Protein AF-0000000073451273 (afdb_homodimer)

Sequence (952 aa):
MITIPIDRSKGAEYIYHQIYQRIKEEIFSRNLLPGKKLPSKRELAETLNVSINSVNAAYQQLLAEGYLYSRERKGFFVEQIETFHASRHPGPLQLEKELVEEPESKDGWISFSHMSVDTAHFPFKTWLRCEQKAVSSHVDELGEMTHPQGVYEVRQTIARFIALTRGVKCLPEQIVISAGTQSLIHTLQDLLPASAVYAMEEPGYSRIYRLLKNEGKEVATIQLDHKGMRISEIHRLNPDVLFVTPSHQFPTGIIMPVSRRIQLLNWVSDGANRYIVEDDYDSEFKYGSDTIPALQSLDRSEKVIYIGTFSKSLLPGLRISYMVLPQKLLKRYRKRHHFSIQSSSVLTQLALQELIESGEYQKHIKKMNQIYEKKRTRLIGSLVKHFNGRVKIKGESAGLHFVADFETDRSEEEVLLRAKERRVEVYGMSRFTLKKEQTKHEGTVSLVLGFAKIAADQIDEGTAKLYEAVCGDEKLMITIPIDRSKGAEYIYHQIYQRIKEEIFSRNLLPGKKLPSKRELAETLNVSINSVNAAYQQLLAEGYLYSRERKGFFVEQIETFHASRHPGPLQLEKELVEEPESKDGWISFSHMSVDTAHFPFKTWLRCEQKAVSSHVDELGEMTHPQGVYEVRQTIARFIALTRGVKCLPEQIVISAGTQSLIHTLQDLLPASAVYAMEEPGYSRIYRLLKNEGKEVATIQLDHKGMRISEIHRLNPDVLFVTPSHQFPTGIIMPVSRRIQLLNWVSDGANRYIVEDDYDSEFKYGSDTIPALQSLDRSEKVIYIGTFSKSLLPGLRISYMVLPQKLLKRYRKRHHFSIQSSSVLTQLALQELIESGEYQKHIKKMNQIYEKKRTRLIGSLVKHFNGRVKIKGESAGLHFVADFETDRSEEEVLLRAKERRVEVYGMSRFTLKKEQTKHEGTVSLVLGFAKIAADQIDEGTAKLYEAVCGDEKL

Nearest PDB structures (foldseek):
  4mgr-assembly1_B  TM=9.773E-01  e=4.031E-66  Bacillus subtilis
  4n0b-assembly2_C  TM=9.713E-01  e=8.087E-66  Bacillus subtilis
  4mgr-assembly1_A  TM=9.778E-01  e=3.873E-65  Bacillus subtilis
  5x03-assembly1_A  TM=9.839E-01  e=7.374E-55  Bacillus subtilis subsp. subtilis str. 168
  1wst-assembly1_A-2  TM=8.779E-01  e=8.648E-30  Thermococcus profundus

Organism: Bacillus licheniformis (strain ATCC 14580 / DSM 13 / JCM 2505 / CCUG 7422 / NBRC 12200 / NCIMB 9375 / NCTC 10341 / NRRL NRS-1264 / Gibson 46) (NCBI:txid279010)

Foldseek 3Di:
DQDQDADPDVPDDDRLVSVLVSVVVCVQVCVAPFFDFDDALVVVCVVNVHDSVSSVSSLVVCVVVQQWDADPPPHIGGHDDDHDPDDDDPDDDDDDPVPDDDDDDLPPFFEQDQQFFAPPQAPVVLLVVLLVVLCVPPVPVQPDFAFQQADLLLLQLVQVVLCVQFVADADSLQKRKALADLVVVVLVCVLADQQFEEEEEFLADQVNLVSCVVVPHHYHYAYADLQGGDLVVCVVVVGQEYEAAQQQGPPAQRHHDVVVLVSVLVSQQVDDRHAYEHEPEFQLAFAPDGGHHGSNSVHDRQRYKYKYDCCQLHNSVQRIIMIGHRPSSSVSCCVPCRVPGHHGNNSSSSSVSSCSVVCVSVVSSVVLNVVLVVQLVLLVVLLCVLLVPQKDWGNSRTGFKTKIKGFAQDFLVQLCVQCVVSNYHWAWSCSSRNDPPDDDDGGITMTIGGRRHGDSVCSNVNSNSSSCSGPNDPPD/DQDQDADPDPPDDDRLVSVLVSVVVCVQVCVAPFFDFDDALVVVCVVNVHDSVSSVSSLVVCVVVPQWDADPPPHIGGHDDDHDPDDDDPDDDDDDPVPDDDDDDLPPFFEQDQQFFACPQAPVVLLVVLLVVLCVPPVPVQPDFAFQQADLLLLQLVQVVLCVQFVADADSLQKRKALADLVVVVLVCVLADQQFEEEEEFLADQVNLVSCVVVPHHYHYAYADLQGGDLVVCVVVVGQEYEAAQQQGPPAQRHHDVVVLVSVLVSQQVDDRHAYEYEPEFQLAFAPDGGHHGSNSPHDRQRYKYKYDCCQLHNSVQRIIMIGHRPSSSVSCCVPCRVPGHHGNNSSSSSVSSCSVVCVSVVSSVVLNVVLVVQLVLLVVLLCVLLVPQKDWGNSRTGFKTKIKGFAQDFLVQLCVQCVVSNYHWAWSCSSRNDPPDDDDGGITMTIGGRRHGDSVCSNVNSNSSSCSGPNDPPD

Solvent-accessible surface area (backbone atoms only — not comparable to full-atom values): 50808 Å² total; per-residue (Å²): 131,91,82,68,91,80,64,83,55,94,85,49,67,56,65,27,55,52,51,34,52,50,53,52,50,31,42,74,70,54,73,45,43,61,65,42,73,53,73,53,50,64,57,43,14,60,75,64,70,48,56,48,65,34,41,45,52,19,52,50,44,36,39,71,39,35,52,30,46,73,44,90,98,73,45,43,25,31,36,79,59,75,78,73,73,58,58,74,65,91,62,76,92,75,77,58,76,88,61,63,82,71,88,74,79,66,77,82,50,39,45,23,40,66,79,32,42,46,50,87,76,52,61,58,70,61,50,53,50,22,36,53,50,31,49,73,74,38,44,69,63,42,19,33,77,57,48,43,41,39,58,64,70,38,30,41,50,49,34,54,49,39,32,72,72,26,45,39,80,69,54,39,75,33,39,38,41,25,22,26,65,68,59,47,52,55,55,49,54,72,63,43,64,86,80,47,31,33,30,31,46,39,57,17,63,40,56,60,54,50,51,42,46,73,72,70,42,52,73,46,72,36,53,58,52,88,51,32,70,41,63,69,56,47,66,70,67,57,57,30,32,39,46,44,29,50,78,50,23,50,67,58,26,41,51,39,25,47,39,52,50,47,52,52,52,34,55,36,60,74,37,91,79,29,35,34,38,39,49,50,57,46,62,86,33,50,56,97,50,74,68,69,65,43,73,52,45,70,54,49,68,66,41,48,32,41,32,42,46,41,34,66,82,60,37,51,21,63,17,47,17,37,34,37,44,29,68,72,51,41,56,47,40,57,71,74,40,67,70,45,72,43,30,37,32,46,59,57,45,41,16,49,38,43,31,51,75,70,43,54,44,61,53,50,49,56,54,47,44,54,52,44,50,53,38,46,52,50,44,53,52,41,46,49,63,75,46,63,80,37,58,46,79,38,24,71,53,35,53,53,37,24,26,37,38,32,61,27,86,54,52,61,69,55,30,52,51,41,19,46,76,66,34,36,46,71,40,54,51,69,70,24,43,72,66,81,80,67,78,78,58,82,47,44,32,51,35,42,42,13,46,45,40,40,52,74,86,44,42,58,60,44,43,51,50,44,45,43,28,55,68,48,77,81,77,122,134,92,83,69,91,80,65,84,54,93,86,50,66,57,63,27,54,52,52,34,52,50,52,52,49,31,43,74,70,55,74,45,45,63,66,42,72,51,74,53,49,64,56,45,14,61,74,63,71,48,56,50,65,34,40,45,52,18,52,50,44,36,41,71,39,34,53,30,45,75,44,90,98,72,45,44,26,31,37,79,60,76,77,74,73,58,60,75,66,90,62,78,93,75,75,58,77,89,60,62,80,71,89,74,78,67,76,83,52,41,45,24,40,68,80,33,42,45,51,87,75,53,61,58,70,62,50,54,50,23,36,52,49,32,50,73,74,38,45,69,62,42,20,35,78,57,49,43,42,38,58,62,69,38,30,41,48,50,35,54,48,39,32,72,72,26,45,38,79,69,55,40,75,33,37,38,42,23,21,26,64,68,59,48,51,57,54,50,54,71,64,44,63,87,80,48,31,34,31,33,45,40,56,16,65,40,56,60,53,49,52,42,47,74,70,69,43,51,73,46,72,36,53,58,52,89,50,31,69,40,64,71,55,48,66,71,68,56,58,31,33,38,46,43,29,50,78,51,23,51,67,58,25,42,51,38,25,47,39,52,50,46,50,51,52,34,55,35,61,73,36,90,79,29,34,35,38,38,48,50,57,47,63,88,33,50,56,96,52,74,70,70,63,42,72,51,44,71,55,51,69,65,39,45,33,41,33,42,46,41,35,67,78,62,38,51,22,63,18,46,16,37,34,36,43,30,70,74,50,41,56,47,39,56,68,72,40,68,71,46,72,43,29,36,31,44,60,57,46,42,16,48,37,45,31,52,75,70,43,54,44,60,53,48,47,55,52,48,43,54,52,45,52,53,36,47,51,49,44,52,50,42,45,50,63,74,45,63,82,36,58,47,81,38,25,72,55,36,54,53,40,24,27,38,37,31,62,28,86,53,53,61,68,55,30,52,52,41,19,47,76,67,34,36,44,70,40,55,50,70,71,24,43,72,66,81,79,67,78,77,58,85,49,42,33,50,32,43,43,14,46,44,41,39,52,72,86,45,41,58,59,44,42,53,50,43,44,42,28,59,67,46,78,80,79,121

Secondary structure (DSSP, 8-state):
----PPP-STTPPPHHHHHHHHHHHHHHTTSS-TTPBPPPHHHHHHHHT--HHHHHHHHHHHHHHTSEEEETTTEEEE---PPPSSPP-SSS----GGG-------TT-EE--SS---GGG--HHHHHHHHHHHHHH-HHHHTSPPPTT--HHHHHHHHHHHHHHH-----GGGEEEES-HHHHHHHHHHHS-TTPEEEEEES--HHHHHHHHHTT-EEEEEEEETTEE-HHHHHHH--SEEEE--SS-TTT-PPPPHHHHHHHHHHHHHSTT-EEEEE-SSTT-BSSSPPPPPGGGG-SSS-EEEEEESTTTS-GGG--EEEEPPHHHHHHHHHHSTTPPP-S-HHHHHHHHHHHHTTHHHHHHHHHHHHHHHHHHHHHHHHHHHHTTSEEEESTTBTTEEEEEEE-SS-HHHHHHHHHHTTEE-EEGGGG--SS-----TTEEEEEEE-SSS-GGGHHHHHHHHHHHHT-----/----PPP-STTPPPHHHHHHHHHHHHHHTTSS-TTPBPPPHHHHHHHHT--HHHHHHHHHHHHHHTSEEEETTTEEEE---PPPSSPP-SSS----GGG-------TT-EE--SS----TT--HHHHHHHHHHHHHH-HHHHTSPPPTT--HHHHHHHHHHHHHHH-----GGGEEEES-HHHHHHHHHHHS-TTPEEEEEES--HHHHHHHHHTT-EEEEEEEETTEE-HHHHHHH--SEEEE--SS-TTT-PPPPHHHHHHHHHHHHHSTT-EEEEE-SSTT-BSSSPPPPPGGGG-SSS-EEEEEESTTTS-GGG--EEEE--HHHHHHHHHHSTT----S-HHHHHHHHHHHHTTHHHHHHHHHHHHHHHHHHHHHHHHHHHHTTSEEEESTTBTTEEEEEEE-SS-HHHHHHHHHHTTEE-EEGGGG--SS-----TTEEEEEEE-SSS-GGGHHHHHHHHHHHHT-----

Structure (mmCIF, N/CA/C/O backbone):
data_AF-0000000073451273-model_v1
#
loop_
_entity.id
_entity.type
_entity.pdbx_description
1 polymer 'Transcriptional regulator GabR'
#
loop_
_atom_site.group_PDB
_atom_site.id
_atom_site.type_symbol
_atom_site.label_atom_id
_atom_site.label_alt_id
_atom_site.label_comp_id
_atom_site.label_asym_id
_atom_site.label_entity_id
_atom_site.label_seq_id
_atom_site.pdbx_PDB_ins_code
_atom_site.Cartn_x
_atom_site.Cartn_y
_atom_site.Cartn_z
_atom_site.occupancy
_atom_site.B_iso_or_equiv
_atom_site.auth_seq_id
_atom_site.auth_comp_id
_atom_site.auth_asym_id
_atom_site.auth_atom_id
_atom_site.pdbx_PDB_model_num
ATOM 1 N N . MET A 1 1 ? 27.219 -45.094 -18.938 1 60.59 1 MET A N 1
ATOM 2 C CA . MET A 1 1 ? 26.719 -45.25 -17.578 1 60.59 1 MET A CA 1
ATOM 3 C C . MET A 1 1 ? 26.859 -43.969 -16.766 1 60.59 1 MET A C 1
ATOM 5 O O . MET A 1 1 ? 27.859 -43.25 -16.891 1 60.59 1 MET A O 1
ATOM 9 N N . ILE A 1 2 ? 25.703 -43.5 -16.188 1 74.06 2 ILE A N 1
ATOM 10 C CA . ILE A 1 2 ? 25.75 -42.25 -15.453 1 74.06 2 ILE A CA 1
ATOM 11 C C . ILE A 1 2 ? 26.406 -42.469 -14.086 1 74.06 2 ILE A C 1
ATOM 13 O O . ILE A 1 2 ? 25.969 -43.344 -13.32 1 74.06 2 ILE A O 1
ATOM 17 N N . THR A 1 3 ? 27.609 -41.969 -13.914 1 79.81 3 THR A N 1
ATOM 18 C CA . THR A 1 3 ? 28.281 -42.031 -12.617 1 79.81 3 THR A CA 1
ATOM 19 C C . THR A 1 3 ? 27.906 -40.812 -11.758 1 79.81 3 THR A C 1
ATOM 21 O O . THR A 1 3 ? 28.109 -39.688 -12.156 1 79.81 3 THR A O 1
ATOM 24 N N . ILE A 1 4 ? 27.281 -41.094 -10.68 1 87.56 4 ILE A N 1
ATOM 25 C CA . ILE A 1 4 ? 26.859 -40.062 -9.742 1 87.56 4 ILE A CA 1
ATOM 26 C C . ILE A 1 4 ? 27.5 -40.312 -8.375 1 87.56 4 ILE A C 1
ATOM 28 O O . ILE A 1 4 ? 27.078 -41.219 -7.641 1 87.56 4 ILE A O 1
ATOM 32 N N . PRO A 1 5 ? 28.531 -39.562 -8.062 1 86.94 5 PRO A N 1
ATOM 33 C CA . PRO A 1 5 ? 29.078 -39.688 -6.707 1 86.94 5 PRO A CA 1
ATOM 34 C C . PRO A 1 5 ? 28.078 -39.281 -5.629 1 86.94 5 PRO A C 1
ATOM 36 O O . PRO A 1 5 ? 27.531 -38.188 -5.668 1 86.94 5 PRO A O 1
ATOM 39 N N . ILE A 1 6 ? 27.781 -40.188 -4.703 1 90.81 6 ILE A N 1
ATOM 40 C CA . ILE A 1 6 ? 26.812 -39.969 -3.643 1 90.81 6 ILE A CA 1
ATOM 41 C C . ILE A 1 6 ? 27.547 -39.594 -2.35 1 90.81 6 ILE A C 1
ATOM 43 O O . ILE A 1 6 ? 28.422 -40.344 -1.902 1 90.81 6 ILE A O 1
ATOM 47 N N . ASP A 1 7 ? 27.297 -38.531 -1.856 1 88.62 7 ASP A N 1
ATOM 48 C CA . ASP A 1 7 ? 27.844 -38.094 -0.572 1 88.62 7 ASP A CA 1
ATOM 49 C C . ASP A 1 7 ? 26.891 -38.438 0.571 1 88.62 7 ASP A C 1
ATOM 51 O O . ASP A 1 7 ? 25.75 -37.969 0.616 1 88.62 7 ASP A O 1
ATOM 55 N N . ARG A 1 8 ? 27.281 -39.25 1.49 1 88.94 8 ARG A N 1
ATOM 56 C CA . ARG A 1 8 ? 26.453 -39.688 2.602 1 88.94 8 ARG A CA 1
ATOM 57 C C . ARG A 1 8 ? 26.906 -39.062 3.912 1 88.94 8 ARG A C 1
ATOM 59 O O . ARG A 1 8 ? 26.5 -39.5 4.992 1 88.94 8 ARG A O 1
ATOM 66 N N . SER A 1 9 ? 27.734 -38.031 3.82 1 86.69 9 SER A N 1
ATOM 67 C CA . SER A 1 9 ? 28.25 -37.375 5.02 1 86.69 9 SER A CA 1
ATOM 68 C C . SER A 1 9 ? 27.172 -36.531 5.707 1 86.69 9 SER A C 1
ATOM 70 O O . SER A 1 9 ? 26.109 -36.281 5.129 1 86.69 9 SER A O 1
ATOM 72 N N . LYS A 1 10 ? 27.562 -36.219 7.039 1 77.75 10 LYS A N 1
ATOM 73 C CA . LYS A 1 10 ? 26.672 -35.406 7.844 1 77.75 10 LYS A CA 1
ATOM 74 C C . LYS A 1 10 ? 26.516 -34 7.246 1 77.75 10 LYS A C 1
ATOM 76 O O . LYS A 1 10 ? 27.5 -33.344 6.957 1 77.75 10 LYS A O 1
ATOM 81 N N . GLY A 1 11 ? 25.328 -33.719 6.859 1 79.81 11 GLY A N 1
ATOM 82 C CA . GLY A 1 11 ? 25.062 -32.406 6.32 1 79.81 11 GLY A CA 1
ATOM 83 C C . GLY A 1 11 ? 24.828 -32.406 4.82 1 79.81 11 GLY A C 1
ATOM 84 O O . GLY A 1 11 ? 24.484 -31.375 4.238 1 79.81 11 GLY A O 1
ATOM 85 N N . ALA A 1 12 ? 25.094 -33.531 4.281 1 83.75 12 ALA A N 1
ATOM 86 C CA . ALA A 1 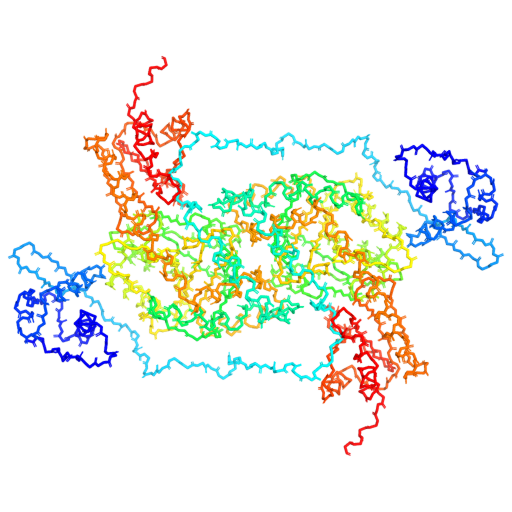12 ? 24.906 -33.625 2.836 1 83.75 12 ALA A CA 1
ATOM 87 C C . ALA A 1 12 ? 23.438 -33.531 2.459 1 83.75 12 ALA A C 1
ATOM 89 O O . ALA A 1 12 ? 22.562 -33.75 3.299 1 83.75 12 ALA A O 1
ATOM 90 N N . GLU A 1 13 ? 23.203 -33.188 1.241 1 87.5 13 GLU A N 1
ATOM 91 C CA . GLU A 1 13 ? 21.844 -33.125 0.705 1 87.5 13 GLU A CA 1
ATOM 92 C C . GLU A 1 13 ? 21.203 -34.5 0.634 1 87.5 13 GLU A C 1
ATOM 94 O O . GLU A 1 13 ? 21.922 -35.5 0.613 1 87.5 13 GLU A O 1
ATOM 99 N N . TYR A 1 14 ? 19.953 -34.531 0.599 1 90.19 14 TYR A N 1
ATOM 100 C CA . TYR A 1 14 ? 19.25 -35.781 0.423 1 90.19 14 TYR A CA 1
ATOM 101 C C . TYR A 1 14 ? 19.703 -36.5 -0.842 1 90.19 14 TYR A C 1
ATOM 103 O O . TYR A 1 14 ? 20 -35.875 -1.853 1 90.19 14 TYR A O 1
ATOM 111 N N . ILE A 1 15 ? 19.719 -37.719 -0.791 1 92.56 15 ILE A N 1
ATOM 112 C CA . ILE A 1 15 ? 20.25 -38.562 -1.868 1 92.56 15 ILE A CA 1
ATOM 113 C C . ILE A 1 15 ? 19.453 -38.312 -3.146 1 92.56 15 ILE A C 1
ATOM 115 O O . ILE A 1 15 ? 20.031 -38.188 -4.23 1 92.56 15 ILE A O 1
ATOM 119 N N . TYR A 1 16 ? 18.141 -38.312 -3.043 1 92.5 16 TYR A N 1
ATOM 120 C CA . TYR A 1 16 ? 17.344 -38.094 -4.242 1 92.5 16 TYR A CA 1
ATOM 121 C C . TYR A 1 16 ? 17.703 -36.781 -4.906 1 92.5 16 TYR A C 1
ATOM 123 O O . TYR A 1 16 ? 17.719 -36.688 -6.137 1 92.5 16 TYR A O 1
ATOM 131 N N . HIS A 1 17 ? 18.016 -35.781 -4.113 1 92.94 17 HIS A N 1
ATOM 132 C CA . HIS A 1 17 ? 18.359 -34.469 -4.641 1 92.94 17 HIS A CA 1
ATOM 133 C C . HIS A 1 17 ? 19.719 -34.5 -5.34 1 92.94 17 HIS A C 1
ATOM 135 O O . HIS A 1 17 ? 19.922 -33.812 -6.34 1 92.94 17 HIS A O 1
ATOM 141 N N . GLN A 1 18 ? 20.625 -35.219 -4.766 1 93.19 18 GLN A N 1
ATOM 142 C CA . GLN A 1 18 ? 21.938 -35.375 -5.402 1 93.19 18 GLN A CA 1
ATOM 143 C C . GLN A 1 18 ? 21.797 -36.031 -6.777 1 93.19 18 GLN A C 1
ATOM 145 O O . GLN A 1 18 ? 22.406 -35.594 -7.746 1 93.19 18 GLN A O 1
ATOM 150 N N . ILE A 1 19 ? 21 -37.031 -6.824 1 94.31 19 ILE A N 1
ATOM 151 C CA . ILE A 1 19 ? 20.766 -37.719 -8.086 1 94.31 19 ILE A CA 1
ATOM 152 C C . ILE A 1 19 ? 20.094 -36.781 -9.078 1 94.31 19 ILE A C 1
ATOM 154 O O . ILE A 1 19 ? 20.547 -36.656 -10.227 1 94.31 19 ILE A O 1
ATOM 158 N N . TYR A 1 20 ? 19.062 -36.156 -8.617 1 93.94 20 TYR A N 1
ATOM 159 C CA . TYR A 1 20 ? 18.328 -35.188 -9.406 1 93.94 20 TYR A CA 1
ATOM 160 C C . TYR A 1 20 ? 19.266 -34.125 -9.977 1 93.94 20 TYR A C 1
ATOM 162 O O . TYR A 1 20 ? 19.281 -33.875 -11.188 1 93.94 20 TYR A O 1
ATOM 170 N N . GLN A 1 21 ? 20.078 -33.531 -9.18 1 92.56 21 GLN A N 1
ATOM 171 C CA . GLN A 1 21 ? 20.969 -32.438 -9.578 1 92.56 21 GLN A CA 1
ATOM 172 C C . GLN A 1 21 ? 22.016 -32.906 -10.586 1 92.56 21 GLN A C 1
ATOM 174 O O . GLN A 1 21 ? 22.344 -32.219 -11.547 1 92.56 21 GLN A O 1
ATOM 179 N N . ARG A 1 22 ? 22.531 -34.031 -10.312 1 92.69 22 ARG A N 1
ATOM 180 C CA . ARG A 1 22 ? 23.562 -34.562 -11.188 1 92.69 22 ARG A CA 1
ATOM 181 C C . ARG A 1 22 ? 23.016 -34.875 -12.57 1 92.69 22 ARG A C 1
ATOM 183 O O . ARG A 1 22 ? 23.641 -34.562 -13.586 1 92.69 22 ARG A O 1
ATOM 190 N N . ILE A 1 23 ? 21.891 -35.469 -12.641 1 93.75 23 ILE A N 1
ATOM 191 C CA . ILE A 1 23 ? 21.281 -35.781 -13.93 1 93.75 23 ILE A CA 1
ATOM 192 C C . ILE A 1 23 ? 20.953 -34.469 -14.672 1 93.75 23 ILE A C 1
ATOM 194 O O . ILE A 1 23 ? 21.219 -34.375 -15.875 1 93.75 23 ILE A O 1
ATOM 198 N N . LYS A 1 24 ? 20.422 -33.562 -13.992 1 92.88 24 LYS A N 1
ATOM 199 C CA . LYS A 1 24 ? 20.141 -32.25 -14.562 1 92.88 24 LYS A CA 1
ATOM 200 C C . LYS A 1 24 ? 21.406 -31.625 -15.164 1 92.88 24 LYS A C 1
ATOM 202 O O . LYS A 1 24 ? 21.375 -31.109 -16.281 1 92.88 24 LYS A O 1
ATOM 207 N N . GLU A 1 25 ? 22.484 -31.688 -14.453 1 90.62 25 GLU A N 1
ATOM 208 C CA . GLU A 1 25 ? 23.766 -31.141 -14.914 1 90.62 25 GLU A CA 1
ATOM 209 C C . GLU A 1 25 ? 24.25 -31.859 -16.156 1 90.62 25 GLU A C 1
ATOM 211 O O . GLU A 1 25 ? 24.781 -31.234 -17.078 1 90.62 25 GLU A O 1
ATOM 216 N N . GLU A 1 26 ? 24.062 -33.125 -16.156 1 91.5 26 GLU A N 1
ATOM 217 C CA . GLU A 1 26 ? 24.484 -33.938 -17.297 1 91.5 26 GLU A CA 1
ATOM 218 C C . GLU A 1 26 ? 23.656 -33.594 -18.531 1 91.5 26 GLU A C 1
ATOM 220 O O . GLU A 1 26 ? 24.172 -33.625 -19.656 1 91.5 26 GLU A O 1
ATOM 225 N N . ILE A 1 27 ? 22.453 -33.312 -18.328 1 91.69 27 ILE A N 1
ATOM 226 C CA . ILE A 1 27 ? 21.578 -32.906 -19.438 1 91.69 27 ILE A CA 1
ATOM 227 C C . ILE A 1 27 ? 22 -31.547 -19.969 1 91.69 27 ILE A C 1
ATOM 229 O O . ILE A 1 27 ? 22.141 -31.359 -21.172 1 91.69 27 ILE A O 1
ATOM 233 N N . PHE A 1 28 ? 22.328 -30.594 -19.094 1 89.06 28 PHE A N 1
ATOM 234 C CA . PHE A 1 28 ? 22.703 -29.25 -19.484 1 89.06 28 PHE A CA 1
ATOM 235 C C . PHE A 1 28 ? 24.062 -29.234 -20.156 1 89.06 28 PHE A C 1
ATOM 237 O O . PHE A 1 28 ? 24.297 -28.438 -21.078 1 89.06 28 PHE A O 1
ATOM 244 N N . SER A 1 29 ? 24.953 -30.156 -19.672 1 86.88 29 SER A N 1
ATOM 245 C CA . SER A 1 29 ? 26.297 -30.219 -20.234 1 86.88 29 SER A CA 1
ATOM 246 C C . SER A 1 29 ? 26.312 -31.031 -21.516 1 86.88 29 SER A C 1
ATOM 248 O O . SER A 1 29 ? 27.375 -31.203 -22.125 1 86.88 29 SER A O 1
ATOM 250 N N . ARG A 1 30 ? 25.172 -31.688 -21.859 1 88.56 30 ARG A N 1
ATOM 251 C CA . ARG A 1 30 ? 24.984 -32.438 -23.094 1 88.56 30 ARG A CA 1
ATOM 252 C C . ARG A 1 30 ? 25.734 -33.781 -23.031 1 88.56 30 ARG A C 1
ATOM 254 O O . ARG A 1 30 ? 26.094 -34.344 -24.062 1 88.56 30 ARG A O 1
ATOM 261 N N . ASN A 1 31 ? 26.062 -34.094 -21.828 1 89.5 31 ASN A N 1
ATOM 262 C CA . ASN A 1 31 ? 26.547 -35.438 -21.656 1 89.5 31 ASN A CA 1
ATOM 263 C C . ASN A 1 31 ? 25.438 -36.469 -21.812 1 89.5 31 ASN A C 1
ATOM 265 O O . ASN A 1 31 ? 25.672 -37.625 -22.219 1 89.5 31 ASN A O 1
ATOM 269 N N . LEU A 1 32 ? 24.328 -36.094 -21.406 1 92.44 32 LEU A N 1
ATOM 270 C CA . LEU A 1 32 ? 23.109 -36.812 -21.703 1 92.44 32 LEU A CA 1
ATOM 271 C C . LEU A 1 32 ? 22.312 -36.125 -22.812 1 92.44 32 LEU A C 1
ATOM 273 O O . LEU A 1 32 ? 21.703 -35.094 -22.594 1 92.44 32 LEU A O 1
ATOM 277 N N . LEU A 1 33 ? 22.234 -36.719 -23.953 1 92.31 33 LEU A N 1
ATOM 278 C CA . LEU A 1 33 ? 21.656 -36.094 -25.141 1 92.31 33 LEU A CA 1
ATOM 279 C C . LEU A 1 33 ? 20.156 -36.344 -25.219 1 92.31 33 LEU A C 1
ATOM 281 O O . LEU A 1 33 ? 19.656 -37.312 -24.641 1 92.31 33 LEU A O 1
ATOM 285 N N . PRO A 1 34 ? 19.484 -35.469 -25.969 1 93.62 34 PRO A N 1
ATOM 286 C CA . PRO A 1 34 ? 18.047 -35.688 -26.156 1 93.62 34 PRO A CA 1
ATOM 287 C C . PRO A 1 34 ? 17.719 -37.062 -26.75 1 93.62 34 PRO A C 1
ATOM 289 O O . PRO A 1 34 ? 18.406 -37.5 -27.672 1 93.62 34 PRO A O 1
ATOM 292 N N . GLY A 1 35 ? 16.719 -37.656 -26.141 1 93.44 35 GLY A N 1
ATOM 293 C CA . GLY A 1 35 ? 16.266 -38.938 -26.656 1 93.44 35 GLY A CA 1
ATOM 294 C C . GLY A 1 35 ? 17 -40.125 -26.016 1 93.44 35 GLY A C 1
ATOM 295 O O . GLY A 1 35 ? 16.562 -41.25 -26.141 1 93.44 35 GLY A O 1
ATOM 296 N N . LYS A 1 36 ? 18.062 -39.875 -25.312 1 93.81 36 LYS A N 1
ATOM 297 C CA . LYS A 1 36 ? 18.812 -40.938 -24.656 1 93.81 36 LYS A CA 1
ATOM 298 C C . LYS A 1 36 ? 18 -41.594 -23.547 1 93.81 36 LYS A C 1
ATOM 300 O O . LYS A 1 36 ? 17.344 -40.906 -22.766 1 93.81 36 LYS A O 1
ATOM 305 N N . LYS A 1 37 ? 18.016 -42.875 -23.5 1 94.75 37 LYS A N 1
ATOM 306 C CA . LYS A 1 37 ? 17.328 -43.656 -22.453 1 94.75 37 LYS A CA 1
ATOM 307 C C . LYS A 1 37 ? 18.141 -43.688 -21.172 1 94.75 37 LYS A C 1
ATOM 309 O O . LYS A 1 37 ? 19.344 -43.969 -21.203 1 94.75 37 LYS A O 1
ATOM 314 N N . LEU A 1 38 ? 17.516 -43.438 -20.078 1 95.19 38 LEU A N 1
ATOM 315 C CA . LEU A 1 38 ? 18.172 -43.562 -18.781 1 95.19 38 LEU A CA 1
ATOM 316 C C . LEU A 1 38 ? 18 -44.969 -18.219 1 95.19 38 LEU A C 1
ATOM 318 O O . LEU A 1 38 ? 17.078 -45.688 -18.625 1 95.19 38 LEU A O 1
ATOM 322 N N . PRO A 1 39 ? 18.859 -45.312 -17.281 1 94.12 39 PRO A N 1
ATOM 323 C CA . PRO A 1 39 ? 18.641 -46.625 -16.625 1 94.12 39 PRO A CA 1
ATOM 324 C C . PRO A 1 39 ? 17.297 -46.688 -15.914 1 94.12 39 PRO A C 1
ATOM 326 O O . PRO A 1 39 ? 16.734 -45.688 -15.523 1 94.12 39 PRO A O 1
ATOM 329 N N . SER A 1 40 ? 16.828 -47.906 -15.812 1 93.81 40 SER A N 1
ATOM 330 C CA . SER A 1 40 ? 15.625 -48.125 -15.008 1 93.81 40 SER A CA 1
ATOM 331 C C . SER A 1 40 ? 15.867 -47.719 -13.555 1 93.81 40 SER A C 1
ATOM 333 O O . SER A 1 40 ? 17.016 -47.625 -13.117 1 93.81 40 SER A O 1
ATOM 335 N N . LYS A 1 41 ? 14.828 -47.469 -12.859 1 94.75 41 LYS A N 1
ATOM 336 C CA . LYS A 1 41 ? 14.93 -47.094 -11.453 1 94.75 41 LYS A CA 1
ATOM 337 C C . LYS A 1 41 ? 15.703 -48.125 -10.648 1 94.75 41 LYS A C 1
ATOM 339 O O . LYS A 1 41 ? 16.562 -47.781 -9.844 1 94.75 41 LYS A O 1
ATOM 344 N N . ARG A 1 42 ? 15.391 -49.406 -10.93 1 93.38 42 ARG A N 1
ATOM 345 C CA . ARG A 1 42 ? 16.047 -50.469 -10.211 1 93.38 42 ARG A CA 1
ATOM 346 C C . ARG A 1 42 ? 17.531 -50.562 -10.57 1 93.38 42 ARG A C 1
ATOM 348 O O . ARG A 1 42 ? 18.375 -50.719 -9.688 1 93.38 42 ARG A O 1
ATOM 355 N N . GLU A 1 43 ? 17.828 -50.469 -11.82 1 93.81 43 GLU A N 1
ATOM 356 C CA . GLU A 1 43 ? 19.219 -50.531 -12.289 1 93.81 43 GLU A CA 1
ATOM 357 C C . GLU A 1 43 ? 20.047 -49.406 -11.695 1 93.81 43 GLU A C 1
ATOM 359 O O . GLU A 1 43 ? 21.188 -49.625 -11.273 1 93.81 43 GLU A O 1
ATOM 364 N N . LEU A 1 44 ? 19.5 -48.219 -11.664 1 94.62 44 LEU A N 1
ATOM 365 C CA . LEU A 1 44 ? 20.25 -47.094 -11.148 1 94.62 44 LEU A CA 1
ATOM 366 C C . LEU A 1 44 ? 20.438 -47.188 -9.641 1 94.62 44 LEU A C 1
ATOM 368 O O . LEU A 1 44 ? 21.5 -46.844 -9.109 1 94.62 44 LEU A O 1
ATOM 372 N N . ALA A 1 45 ? 19.406 -47.594 -8.945 1 95.19 45 ALA A N 1
ATOM 373 C CA . ALA A 1 45 ? 19.5 -47.781 -7.504 1 95.19 45 ALA A CA 1
ATOM 374 C C . ALA A 1 45 ? 20.609 -48.781 -7.156 1 95.19 45 ALA A C 1
ATOM 376 O O . ALA A 1 45 ? 21.359 -48.562 -6.203 1 95.19 45 ALA A O 1
ATOM 377 N N . GLU A 1 46 ? 20.672 -49.812 -7.957 1 93.12 46 GLU A N 1
ATOM 378 C CA . GLU A 1 46 ? 21.688 -50.844 -7.738 1 93.12 46 GLU A CA 1
ATOM 379 C C . GLU A 1 46 ? 23.078 -50.281 -8.031 1 93.12 46 GLU A C 1
ATOM 381 O O . GLU A 1 46 ? 24.016 -50.5 -7.262 1 93.12 46 GLU A O 1
ATOM 386 N N . THR A 1 47 ? 23.188 -49.625 -9.078 1 92.31 47 THR A N 1
ATOM 387 C CA . THR A 1 47 ? 24.469 -49.094 -9.508 1 92.31 47 THR A CA 1
ATOM 388 C C . THR A 1 47 ? 25.016 -48.094 -8.492 1 92.31 47 THR A C 1
ATOM 390 O O . THR A 1 47 ? 26.219 -48.062 -8.227 1 92.31 47 THR A O 1
ATOM 393 N N . LEU A 1 48 ? 24.125 -47.281 -7.945 1 93.12 48 LEU A N 1
ATOM 394 C CA . LEU A 1 48 ? 24.531 -46.219 -7.039 1 93.12 48 LEU A CA 1
ATOM 395 C C . LEU A 1 48 ? 24.5 -46.688 -5.59 1 93.12 48 LEU A C 1
ATOM 397 O O . LEU A 1 48 ? 24.953 -45.969 -4.688 1 93.12 48 LEU A O 1
ATOM 401 N N . ASN A 1 49 ? 23.969 -47.812 -5.371 1 92.5 49 ASN A N 1
ATOM 402 C CA . ASN A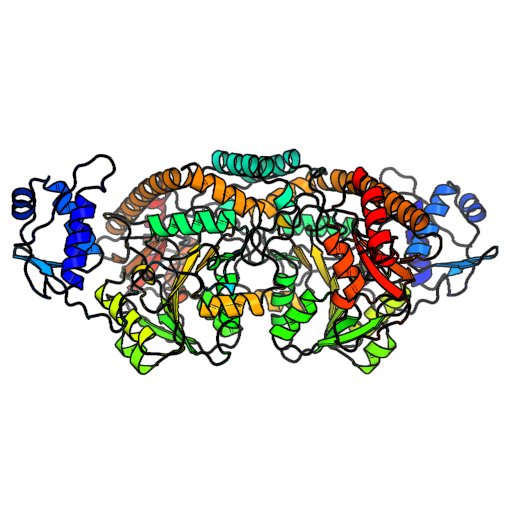 1 49 ? 23.797 -48.375 -4.031 1 92.5 49 ASN A CA 1
ATOM 403 C C . ASN A 1 49 ? 22.953 -47.469 -3.15 1 92.5 49 ASN A C 1
ATOM 405 O O . ASN A 1 49 ? 23.391 -47.062 -2.068 1 92.5 49 ASN A O 1
ATOM 409 N N . VAL A 1 50 ? 21.812 -47.125 -3.689 1 95.06 50 VAL A N 1
ATOM 410 C CA . VAL A 1 50 ? 20.859 -46.312 -2.963 1 95.06 50 VAL A CA 1
ATOM 411 C C . VAL A 1 50 ? 19.469 -46.938 -3.029 1 95.06 50 VAL A C 1
ATOM 413 O O . VAL A 1 50 ? 19.281 -47.938 -3.703 1 95.06 50 VAL A O 1
ATOM 416 N N . SER A 1 51 ? 18.609 -46.438 -2.242 1 94.88 51 SER A N 1
ATOM 417 C CA . SER A 1 51 ? 17.234 -46.938 -2.232 1 94.88 51 SER A CA 1
ATOM 418 C C . SER A 1 51 ? 16.531 -46.656 -3.553 1 94.88 51 SER A C 1
ATOM 420 O O . SER A 1 51 ? 16.75 -45.594 -4.16 1 94.88 51 SER A O 1
ATOM 422 N N . ILE A 1 52 ? 15.648 -47.531 -3.961 1 95.12 52 ILE A N 1
ATOM 423 C CA . ILE A 1 52 ? 14.852 -47.344 -5.168 1 95.12 52 ILE A CA 1
ATOM 424 C C . ILE A 1 52 ? 13.938 -46.125 -5.008 1 95.12 52 ILE A C 1
ATOM 426 O O . ILE A 1 52 ? 13.641 -45.438 -5.98 1 95.12 52 ILE A O 1
ATOM 430 N N . ASN A 1 53 ? 13.602 -45.875 -3.791 1 94.94 53 ASN A N 1
ATOM 431 C CA . ASN A 1 53 ? 12.742 -44.719 -3.512 1 94.94 53 ASN A CA 1
ATOM 432 C C . ASN A 1 53 ? 13.445 -43.406 -3.811 1 94.94 53 ASN A C 1
ATOM 434 O O . ASN A 1 53 ? 12.812 -42.438 -4.281 1 94.94 53 ASN A O 1
ATOM 438 N N . SER A 1 54 ? 14.688 -43.375 -3.537 1 94.94 54 SER A N 1
ATOM 439 C CA . SER A 1 54 ? 15.453 -42.156 -3.824 1 94.94 54 SER A CA 1
ATOM 440 C C . SER A 1 54 ? 15.562 -41.906 -5.328 1 94.94 54 SER A C 1
ATOM 442 O O . SER A 1 54 ? 15.438 -40.781 -5.785 1 94.94 54 SER A O 1
ATOM 444 N N . VAL A 1 55 ? 15.773 -42.938 -6.012 1 94.81 55 VAL A N 1
ATOM 445 C CA . VAL A 1 55 ? 15.859 -42.844 -7.465 1 94.81 55 VAL A CA 1
ATOM 446 C C . VAL A 1 55 ? 14.492 -42.438 -8.031 1 94.81 55 VAL A C 1
ATOM 448 O O . VAL A 1 55 ? 14.398 -41.594 -8.922 1 94.81 55 VAL A O 1
ATOM 451 N N . ASN A 1 56 ? 13.5 -43.094 -7.5 1 94.69 56 ASN A N 1
ATOM 452 C CA . ASN A 1 56 ? 12.141 -42.781 -7.941 1 94.69 56 ASN A CA 1
ATOM 453 C C . ASN A 1 56 ? 11.805 -41.312 -7.723 1 94.69 56 ASN A C 1
ATOM 455 O O . ASN A 1 56 ? 11.234 -40.656 -8.602 1 94.69 56 ASN A O 1
ATOM 459 N N . ALA A 1 57 ? 12.117 -40.812 -6.625 1 93.75 57 ALA A N 1
ATOM 460 C CA . ALA A 1 57 ? 11.852 -39.406 -6.297 1 93.75 57 ALA A CA 1
ATOM 461 C C . ALA A 1 57 ? 12.594 -38.5 -7.25 1 93.75 57 ALA A C 1
ATOM 463 O O . ALA A 1 57 ? 12.039 -37.5 -7.707 1 93.75 57 ALA A O 1
ATOM 464 N N . ALA A 1 58 ? 13.789 -38.75 -7.527 1 94.25 58 ALA A N 1
ATOM 465 C CA . ALA A 1 58 ? 14.586 -37.938 -8.445 1 94.25 58 ALA A CA 1
ATOM 466 C C . ALA A 1 58 ? 13.984 -37.969 -9.852 1 94.25 58 ALA A C 1
ATOM 468 O O . ALA A 1 58 ? 13.852 -36.906 -10.492 1 94.25 58 ALA A O 1
ATOM 469 N N . TYR A 1 59 ? 13.617 -39.188 -10.312 1 94.44 59 TYR A N 1
ATOM 470 C CA . TYR A 1 59 ? 13.039 -39.312 -11.648 1 94.44 59 TYR A CA 1
ATOM 471 C C . TYR A 1 59 ? 11.703 -38.594 -11.742 1 94.44 59 TYR A C 1
ATOM 473 O O . TYR A 1 59 ? 11.414 -37.938 -12.75 1 94.44 59 TYR A O 1
ATOM 481 N N . GLN A 1 60 ? 10.953 -38.656 -10.672 1 92.75 60 GLN A N 1
ATOM 482 C CA . GLN A 1 60 ? 9.672 -37.969 -10.656 1 92.75 60 GLN A CA 1
ATOM 483 C C . GLN A 1 60 ? 9.852 -36.469 -10.742 1 92.75 60 GLN A C 1
ATOM 485 O O . GLN A 1 60 ? 9.094 -35.781 -11.438 1 92.75 60 GLN A O 1
ATOM 490 N N . GLN A 1 61 ? 10.82 -36 -10.062 1 92.81 61 GLN A N 1
ATOM 491 C CA . GLN A 1 61 ? 11.109 -34.562 -10.102 1 92.81 61 GLN A CA 1
ATOM 492 C C . GLN A 1 61 ? 11.555 -34.125 -11.5 1 92.81 61 GLN A C 1
ATOM 494 O O . GLN A 1 61 ? 11.117 -33.094 -12.008 1 92.81 61 GLN A O 1
ATOM 499 N N . LEU A 1 62 ? 12.422 -34.906 -12.094 1 95.06 62 LEU A N 1
ATOM 500 C CA . LEU A 1 62 ? 12.922 -34.594 -13.438 1 95.06 62 LEU A CA 1
ATOM 501 C C . LEU A 1 62 ? 11.789 -34.656 -14.453 1 95.06 62 LEU A C 1
ATOM 503 O O . LEU A 1 62 ? 11.773 -33.875 -15.406 1 95.06 62 LEU A O 1
ATOM 507 N N . LEU A 1 63 ? 10.852 -35.562 -14.234 1 93.25 63 LEU A N 1
ATOM 508 C CA . LEU A 1 63 ? 9.664 -35.656 -15.086 1 93.25 63 LEU A CA 1
ATOM 509 C C . LEU A 1 63 ? 8.773 -34.438 -14.898 1 93.25 63 LEU A C 1
ATOM 511 O O . LEU A 1 63 ? 8.312 -33.844 -15.883 1 93.25 63 LEU A O 1
ATOM 515 N N . ALA A 1 64 ? 8.625 -34.062 -13.68 1 90.19 64 ALA A N 1
ATOM 516 C CA . ALA A 1 64 ? 7.75 -32.938 -13.344 1 90.19 64 ALA A CA 1
ATOM 517 C C . ALA A 1 64 ? 8.281 -31.625 -13.938 1 90.19 64 ALA A C 1
ATOM 519 O O . ALA A 1 64 ? 7.5 -30.766 -14.359 1 90.19 64 ALA A O 1
ATOM 520 N N . GLU A 1 65 ? 9.578 -31.531 -14.016 1 93.19 65 GLU A N 1
ATOM 521 C CA . GLU A 1 65 ? 10.203 -30.312 -14.516 1 93.19 65 GLU A CA 1
ATOM 522 C C . GLU A 1 65 ? 10.328 -30.344 -16.047 1 93.19 65 GLU A C 1
ATOM 524 O O . GLU A 1 65 ? 10.602 -29.312 -16.672 1 93.19 65 GLU A O 1
ATOM 529 N N . GLY A 1 66 ? 10.258 -31.469 -16.609 1 93.56 66 GLY A N 1
ATOM 530 C CA . GLY A 1 66 ? 10.297 -31.594 -18.047 1 93.56 66 GLY A CA 1
ATOM 531 C C . GLY A 1 66 ? 11.68 -31.922 -18.578 1 93.56 66 GLY A C 1
ATOM 532 O O . GLY A 1 66 ? 11.961 -31.703 -19.766 1 93.56 66 GLY A O 1
ATOM 533 N N . TYR A 1 67 ? 12.547 -32.438 -17.75 1 95.06 67 TYR A N 1
ATOM 534 C CA . TYR A 1 67 ? 13.867 -32.844 -18.203 1 95.06 67 TYR A CA 1
ATOM 535 C C . TYR A 1 67 ? 13.805 -34.219 -18.875 1 95.06 67 TYR A C 1
ATOM 537 O O . TYR A 1 67 ? 14.617 -34.531 -19.75 1 95.06 67 TYR A O 1
ATOM 545 N N . LEU A 1 68 ? 12.836 -35.031 -18.344 1 95.69 68 LEU A N 1
ATOM 546 C CA . LEU A 1 68 ? 12.633 -36.375 -18.844 1 95.69 68 LEU A CA 1
ATOM 547 C C . LEU A 1 68 ? 11.195 -36.562 -19.312 1 95.69 68 LEU A C 1
ATOM 549 O O . LEU A 1 68 ? 10.305 -35.812 -18.938 1 95.69 68 LEU A O 1
ATOM 553 N N . TYR A 1 69 ? 10.992 -37.469 -20.188 1 94.38 69 TYR A N 1
ATOM 554 C CA . TYR A 1 69 ? 9.672 -38 -20.5 1 94.38 69 TYR A CA 1
ATOM 555 C C . TYR A 1 69 ? 9.648 -39.5 -20.422 1 94.38 69 TYR A C 1
ATOM 557 O O . TYR A 1 69 ? 10.695 -40.156 -20.531 1 94.38 69 TYR A O 1
ATOM 565 N N . SER A 1 70 ? 8.508 -40.031 -20.094 1 94.25 70 SER A N 1
ATOM 566 C CA . SER A 1 70 ? 8.352 -41.469 -19.938 1 94.25 70 SER A CA 1
ATOM 567 C C . SER A 1 70 ? 7.582 -42.094 -21.109 1 94.25 70 SER A C 1
ATOM 569 O O . SER A 1 70 ? 6.703 -41.438 -21.672 1 94.25 70 SER A O 1
ATOM 571 N N . ARG A 1 71 ? 7.953 -43.188 -21.516 1 92.75 71 ARG A N 1
ATOM 572 C CA . ARG A 1 71 ? 7.215 -44 -22.484 1 92.75 71 ARG A CA 1
ATOM 573 C C . ARG A 1 71 ? 6.797 -45.312 -21.859 1 92.75 71 ARG A C 1
ATOM 575 O O . ARG A 1 71 ? 7.613 -46 -21.234 1 92.75 71 ARG A O 1
ATOM 582 N N . GLU A 1 72 ? 5.562 -45.594 -22.016 1 90.19 72 GLU A N 1
ATOM 583 C CA . GLU A 1 72 ? 5.008 -46.812 -21.422 1 90.19 72 GLU A CA 1
ATOM 584 C C . GLU A 1 72 ? 5.82 -48.062 -21.812 1 90.19 72 GLU A C 1
ATOM 586 O O . GLU A 1 72 ? 6.066 -48.281 -22.984 1 90.19 72 GLU A O 1
ATOM 591 N N . ARG A 1 73 ? 6.277 -48.781 -20.859 1 90.5 73 ARG A N 1
ATOM 592 C CA . ARG A 1 73 ? 6.965 -50.094 -20.969 1 90.5 73 ARG A CA 1
ATOM 593 C C . ARG A 1 73 ? 8.336 -49.906 -21.625 1 90.5 73 ARG A C 1
ATOM 595 O O . ARG A 1 73 ? 8.969 -50.906 -22 1 90.5 73 ARG A O 1
ATOM 602 N N . LYS A 1 74 ? 8.75 -48.688 -21.844 1 90.94 74 LYS A N 1
ATOM 603 C CA . LYS A 1 74 ? 10.055 -48.469 -22.469 1 90.94 74 LYS A CA 1
ATOM 604 C C . LYS A 1 74 ? 11.023 -47.812 -21.5 1 90.94 74 LYS A C 1
ATOM 606 O O . LYS A 1 74 ? 12.211 -48.156 -21.469 1 90.94 74 LYS A O 1
ATOM 611 N N . GLY A 1 75 ? 10.492 -46.906 -20.719 1 94 75 GLY A N 1
ATOM 612 C CA . GLY A 1 75 ? 11.383 -46.312 -19.734 1 94 75 GLY A CA 1
ATOM 613 C C . GLY A 1 75 ? 11.375 -44.781 -19.75 1 94 75 GLY A C 1
ATOM 614 O O . GLY A 1 75 ? 10.352 -44.156 -20.062 1 94 75 GLY A O 1
ATOM 615 N N . PHE A 1 76 ? 12.555 -44.188 -19.219 1 95.75 76 PHE A N 1
ATOM 616 C CA . PHE A 1 76 ? 12.688 -42.75 -19.094 1 95.75 76 PHE A CA 1
ATOM 617 C C . PHE A 1 76 ? 13.703 -42.219 -20.094 1 95.75 76 PHE A C 1
ATOM 619 O O . PHE A 1 76 ? 14.758 -42.812 -20.312 1 95.75 76 PHE A O 1
ATOM 626 N N . PHE A 1 77 ? 13.398 -41.094 -20.781 1 96.31 77 PHE A N 1
ATOM 627 C CA . PHE A 1 77 ? 14.234 -40.531 -21.844 1 96.31 77 PHE A CA 1
ATOM 628 C C . PHE A 1 77 ? 14.484 -39.062 -21.594 1 96.31 77 PHE A C 1
ATOM 630 O O . PHE A 1 77 ? 13.656 -38.375 -21 1 96.31 77 PHE A O 1
ATOM 637 N N . VAL A 1 78 ? 15.609 -38.594 -22.078 1 95.62 78 VAL A N 1
ATOM 638 C CA . VAL A 1 78 ? 15.969 -37.188 -21.938 1 95.62 78 VAL A CA 1
ATOM 639 C C . VAL A 1 78 ? 15.156 -36.344 -22.938 1 95.62 78 VAL A C 1
ATOM 641 O O . VAL A 1 78 ? 15.07 -36.688 -24.109 1 95.62 78 VAL A O 1
ATOM 644 N N . GLU A 1 79 ? 14.555 -35.312 -22.484 1 94.56 79 GLU A N 1
ATOM 645 C CA . GLU A 1 79 ? 13.75 -34.375 -23.297 1 94.56 79 GLU A CA 1
ATOM 646 C C . GLU A 1 79 ? 14.633 -33.562 -24.234 1 94.56 79 GLU A C 1
ATOM 648 O O . GLU A 1 79 ? 15.812 -33.344 -23.938 1 94.56 79 GLU A O 1
ATOM 653 N N . GLN A 1 80 ? 14 -33.125 -25.391 1 92.69 80 GLN A N 1
ATOM 654 C CA . GLN A 1 80 ? 14.688 -32.188 -26.281 1 92.69 80 GLN A CA 1
ATOM 655 C C . GLN A 1 80 ? 14.719 -30.781 -25.656 1 92.69 80 GLN A C 1
ATOM 657 O O . GLN A 1 80 ? 13.688 -30.109 -25.578 1 92.69 80 GLN A O 1
ATOM 662 N N . ILE A 1 81 ? 15.898 -30.391 -25.25 1 91.69 81 ILE A N 1
ATOM 663 C CA . ILE A 1 81 ? 16.078 -29.094 -24.609 1 91.69 81 ILE A CA 1
ATOM 664 C C . ILE A 1 81 ? 17.141 -28.297 -25.359 1 91.69 81 ILE A C 1
ATOM 666 O O . ILE A 1 81 ? 18.219 -28.797 -25.656 1 91.69 81 ILE A O 1
ATOM 670 N N . GLU A 1 82 ? 16.797 -27.078 -25.688 1 89.31 82 GLU A N 1
ATOM 671 C CA . GLU A 1 82 ? 17.75 -26.203 -26.375 1 89.31 82 GLU A CA 1
ATOM 672 C C . GLU A 1 82 ? 18.891 -25.781 -25.453 1 89.31 82 GLU A C 1
ATOM 674 O O . GLU A 1 82 ? 18.75 -25.828 -24.219 1 89.31 82 GLU A O 1
ATOM 679 N N . THR A 1 83 ? 19.969 -25.406 -26.078 1 88.38 83 THR A N 1
ATOM 680 C CA . THR A 1 83 ? 21.078 -24.828 -25.312 1 88.38 83 THR A CA 1
ATOM 681 C C . THR A 1 83 ? 20.828 -23.359 -25.016 1 88.38 83 THR A C 1
ATOM 683 O O . THR A 1 83 ? 20.125 -22.688 -25.766 1 88.38 83 THR A O 1
ATOM 686 N N . PHE A 1 84 ? 21.453 -22.969 -23.969 1 90.06 84 PHE A N 1
ATOM 687 C CA . PHE A 1 84 ? 21.359 -21.562 -23.625 1 90.06 84 PHE A CA 1
ATOM 688 C C . PHE A 1 84 ? 22.125 -20.703 -24.625 1 90.06 84 PHE A C 1
ATOM 690 O O . PHE A 1 84 ? 23.219 -21.062 -25.047 1 90.06 84 PHE A O 1
ATOM 697 N N . HIS A 1 85 ? 21.469 -19.641 -25.016 1 87.81 85 HIS A N 1
ATOM 698 C CA . HIS A 1 85 ? 22.188 -18.672 -25.844 1 87.81 85 HIS A CA 1
ATOM 699 C C . HIS A 1 85 ? 23.172 -17.859 -25.016 1 87.81 85 HIS A C 1
ATOM 701 O O . HIS A 1 85 ? 24.297 -17.609 -25.453 1 87.81 85 HIS A O 1
ATOM 707 N N . ALA A 1 86 ? 22.766 -17.531 -23.844 1 85.88 86 ALA A N 1
ATOM 708 C CA . ALA A 1 86 ? 23.625 -16.75 -22.953 1 85.88 86 ALA A CA 1
ATOM 709 C C . ALA A 1 86 ? 24.625 -17.656 -22.234 1 85.88 86 ALA A C 1
ATOM 711 O O . ALA A 1 86 ? 24.312 -18.797 -21.875 1 85.88 86 ALA A O 1
ATOM 712 N N . SER A 1 87 ? 25.719 -17.078 -21.953 1 80.38 87 SER A N 1
ATOM 713 C CA . SER A 1 87 ? 26.734 -17.812 -21.219 1 80.38 87 SER A CA 1
ATOM 714 C C . SER A 1 87 ? 26.453 -17.812 -19.719 1 80.38 87 SER A C 1
ATOM 716 O O . SER A 1 87 ? 25.812 -16.891 -19.203 1 80.38 87 SER A O 1
ATOM 718 N N . ARG A 1 88 ? 26.891 -18.859 -19.172 1 75 88 ARG A N 1
ATOM 719 C CA . ARG A 1 88 ? 26.734 -18.953 -17.719 1 75 88 ARG A CA 1
ATOM 720 C C . ARG A 1 88 ? 27.562 -17.875 -17.016 1 75 88 ARG A C 1
ATOM 722 O O . ARG A 1 88 ? 28.688 -17.578 -17.422 1 75 88 ARG A O 1
ATOM 729 N N . HIS A 1 89 ? 26.906 -17.25 -16.078 1 68.38 89 HIS A N 1
ATOM 730 C CA . HIS A 1 89 ? 27.672 -16.297 -15.273 1 68.38 89 HIS A CA 1
ATOM 731 C C . HIS A 1 89 ? 28.828 -16.984 -14.562 1 68.38 89 HIS A C 1
ATOM 733 O O . HIS A 1 89 ? 28.641 -18.047 -13.953 1 68.38 89 HIS A O 1
ATOM 739 N N . PRO A 1 90 ? 30.031 -16.656 -14.875 1 56.81 90 PRO A N 1
ATOM 740 C CA . PRO A 1 90 ? 31.203 -17.359 -14.344 1 56.81 90 PRO A CA 1
ATOM 741 C C . PRO A 1 90 ? 31.234 -17.391 -12.82 1 56.81 90 PRO A C 1
ATOM 743 O O . PRO A 1 90 ? 31.859 -18.281 -12.227 1 56.81 90 PRO A O 1
ATOM 746 N N . GLY A 1 91 ? 30.688 -16.359 -12.172 1 64.38 91 GLY A N 1
ATOM 747 C CA . GLY A 1 91 ? 30.891 -16.281 -10.734 1 64.38 91 GLY A CA 1
ATOM 748 C C . GLY A 1 91 ? 29.609 -15.938 -9.984 1 64.38 91 GLY A C 1
ATOM 749 O O . GLY A 1 91 ? 28.531 -15.891 -10.57 1 64.38 91 GLY A O 1
ATOM 750 N N . PRO A 1 92 ? 29.844 -15.953 -8.633 1 76.38 92 PRO A N 1
ATOM 751 C CA . PRO A 1 92 ? 28.734 -15.578 -7.754 1 76.38 92 PRO A CA 1
ATOM 752 C C . PRO A 1 92 ? 28.125 -14.219 -8.109 1 76.38 92 PRO A C 1
ATOM 754 O O . PRO A 1 92 ? 28.797 -13.375 -8.703 1 76.38 92 PRO A O 1
ATOM 757 N N . LEU A 1 93 ? 26.922 -14.18 -7.949 1 82.94 93 LEU A N 1
ATOM 758 C CA . LEU A 1 93 ? 26.25 -12.898 -8.148 1 82.94 93 LEU A CA 1
ATOM 759 C C . LEU A 1 93 ? 26.938 -11.789 -7.359 1 82.94 93 LEU A C 1
ATOM 761 O O . LEU A 1 93 ? 27.188 -11.945 -6.164 1 82.94 93 LEU A O 1
ATOM 765 N N . GLN A 1 94 ? 27.391 -10.75 -8.062 1 87.38 94 GLN A N 1
ATOM 766 C CA . GLN A 1 94 ? 28.016 -9.594 -7.43 1 87.38 94 GLN A CA 1
ATOM 767 C C . GLN A 1 94 ? 27.234 -8.32 -7.699 1 87.38 94 GLN A C 1
ATOM 769 O O . GLN A 1 94 ? 26.719 -8.117 -8.805 1 87.38 94 GLN A O 1
ATOM 774 N N . LEU A 1 95 ? 27.172 -7.578 -6.68 1 91 95 LEU A N 1
ATOM 775 C CA . LEU A 1 95 ? 26.484 -6.297 -6.801 1 91 95 LEU A CA 1
ATOM 776 C C . LEU A 1 95 ? 27.438 -5.203 -7.258 1 91 95 LEU A C 1
ATOM 778 O O . LEU A 1 95 ? 28.578 -5.133 -6.797 1 91 95 LEU A O 1
ATOM 782 N N . GLU A 1 96 ? 26.953 -4.41 -8.133 1 91 96 GLU A N 1
ATOM 783 C CA . GLU A 1 96 ? 27.734 -3.207 -8.406 1 91 96 GLU A CA 1
ATOM 784 C C . GLU A 1 96 ? 27.938 -2.381 -7.141 1 91 96 GLU A C 1
ATOM 786 O O . GLU A 1 96 ? 27.047 -2.322 -6.285 1 91 96 GLU A O 1
ATOM 791 N N . LYS A 1 97 ? 29.016 -1.745 -7.039 1 89.69 97 LYS A N 1
ATOM 792 C CA . LYS A 1 97 ? 29.422 -1.05 -5.824 1 89.69 97 LYS A CA 1
ATOM 793 C C . LYS A 1 97 ? 28.406 0.005 -5.418 1 89.69 97 LYS A C 1
ATOM 795 O O . LYS A 1 97 ? 28.094 0.158 -4.23 1 89.69 97 LYS A O 1
ATOM 800 N N . GLU A 1 98 ? 27.828 0.62 -6.363 1 90.81 98 GLU A N 1
ATOM 801 C CA . GLU A 1 98 ? 26.906 1.719 -6.074 1 90.81 98 GLU A CA 1
ATOM 802 C C . GLU A 1 98 ? 25.562 1.2 -5.551 1 90.81 98 GLU A C 1
ATOM 804 O O . GLU A 1 98 ? 24.766 1.969 -5.027 1 90.81 98 GLU A O 1
ATOM 809 N N . LEU A 1 99 ? 25.375 -0.08 -5.672 1 93.25 99 LEU A N 1
ATOM 810 C CA . LEU A 1 99 ? 24.078 -0.653 -5.301 1 93.25 99 LEU A CA 1
ATOM 811 C C . LEU A 1 99 ? 24.141 -1.272 -3.908 1 93.25 99 LEU A C 1
ATOM 813 O O . LEU A 1 99 ? 23.109 -1.673 -3.357 1 93.25 99 LEU A O 1
ATOM 817 N N . VAL A 1 100 ? 25.328 -1.334 -3.346 1 92.75 100 VAL A N 1
ATOM 818 C CA . VAL A 1 100 ? 25.5 -1.937 -2.027 1 92.75 100 VAL A CA 1
ATOM 819 C C . VAL A 1 100 ? 24.891 -1.025 -0.96 1 92.75 100 VAL A C 1
ATOM 821 O O . VAL A 1 100 ? 25.109 0.189 -0.978 1 92.75 100 VAL A O 1
ATOM 824 N N . GLU A 1 101 ? 24.062 -1.605 -0.143 1 90.38 101 GLU A N 1
ATOM 825 C CA . GLU A 1 101 ? 23.484 -0.867 0.977 1 90.38 101 GLU A CA 1
ATOM 826 C C . GLU A 1 101 ? 24.297 -1.079 2.254 1 90.38 101 GLU A C 1
ATOM 828 O O . GLU A 1 101 ? 24.547 -2.219 2.648 1 90.38 101 GLU A O 1
ATOM 833 N N . GLU A 1 102 ? 24.719 -0.005 2.785 1 81.94 102 GLU A N 1
ATOM 834 C CA . GLU A 1 102 ? 25.438 -0.063 4.051 1 81.94 102 GLU A CA 1
ATOM 835 C C . GLU A 1 102 ? 24.594 0.494 5.195 1 81.94 102 GLU A C 1
ATOM 837 O O . GLU A 1 102 ? 24.031 1.583 5.082 1 81.94 102 GLU A O 1
ATOM 842 N N . PRO A 1 103 ? 24.391 -0.377 6.16 1 74.12 103 PRO A N 1
ATOM 843 C CA . PRO A 1 103 ? 23.656 0.155 7.305 1 74.12 103 PRO A CA 1
ATOM 844 C C . PRO A 1 103 ? 24.344 1.354 7.949 1 74.12 103 PRO A C 1
ATOM 846 O O . PRO A 1 103 ? 25.562 1.336 8.148 1 74.12 103 PRO A O 1
ATOM 849 N N . GLU A 1 104 ? 23.703 2.479 7.816 1 67.62 104 GLU A N 1
ATOM 850 C CA . GLU A 1 104 ? 24.25 3.588 8.586 1 67.62 104 GLU A CA 1
ATOM 851 C C . GLU A 1 104 ? 23.75 3.568 10.023 1 67.62 104 GLU A C 1
ATOM 853 O O . GLU A 1 104 ? 22.547 3.459 10.258 1 67.62 104 GLU A O 1
ATOM 858 N N . SER A 1 105 ? 24.641 3.404 10.906 1 71.62 105 SER A N 1
ATOM 859 C CA . SER A 1 105 ? 24.25 3.426 12.32 1 71.62 105 SER A CA 1
ATOM 860 C C . SER A 1 105 ? 23.734 4.801 12.727 1 71.62 105 SER A C 1
ATOM 862 O O . SER A 1 105 ? 24.328 5.824 12.375 1 71.62 105 SER A O 1
ATOM 864 N N . LYS A 1 106 ? 22.609 4.754 13.281 1 73.81 106 LYS A N 1
ATOM 865 C CA . LYS A 1 106 ? 22.047 6.004 13.797 1 73.81 106 LYS A CA 1
ATOM 866 C C . LYS A 1 106 ? 22.422 6.195 15.266 1 73.81 106 LYS A C 1
ATOM 868 O O . LYS A 1 106 ? 21.859 7.066 15.938 1 73.81 106 LYS A O 1
ATOM 873 N N . ASP A 1 107 ? 23.391 5.477 15.602 1 80.06 107 ASP A N 1
ATOM 874 C CA . ASP A 1 107 ? 23.812 5.605 16.984 1 80.06 107 ASP A CA 1
ATOM 875 C C . ASP A 1 107 ? 24.484 6.961 17.234 1 80.06 107 ASP A C 1
ATOM 877 O O . ASP A 1 107 ? 25.312 7.402 16.438 1 80.06 107 ASP A O 1
ATOM 881 N N . GLY A 1 108 ? 24.016 7.641 18.234 1 85.25 108 GLY A N 1
ATOM 882 C CA . GLY A 1 108 ? 24.609 8.906 18.641 1 85.25 108 GLY A CA 1
ATOM 883 C C . GLY A 1 108 ? 24.016 10.102 17.922 1 85.25 108 GLY A C 1
ATOM 884 O O . GLY A 1 108 ? 24.406 11.242 18.188 1 85.25 108 GLY A O 1
ATOM 885 N N . TRP A 1 109 ? 23.109 9.852 17.094 1 90.56 109 TRP A N 1
ATOM 886 C CA . TRP A 1 109 ? 22.5 10.961 16.359 1 90.56 109 TRP A CA 1
ATOM 887 C C . TRP A 1 109 ? 21.375 11.594 17.172 1 90.56 109 TRP A C 1
ATOM 889 O O . TRP A 1 109 ? 20.625 10.891 17.859 1 90.56 109 TRP A O 1
ATOM 899 N N . ILE A 1 110 ? 21.312 12.922 17.156 1 94.44 110 ILE A N 1
ATOM 900 C CA . ILE A 1 110 ? 20.172 13.672 17.625 1 94.44 110 ILE A CA 1
ATOM 901 C C . ILE A 1 110 ? 19.344 14.172 16.438 1 94.44 110 ILE A C 1
ATOM 903 O O . ILE A 1 110 ? 19.859 14.867 15.562 1 94.44 110 ILE A O 1
ATOM 907 N N . SER A 1 111 ? 18.062 13.789 16.453 1 92.88 111 SER A N 1
ATOM 908 C CA . SER A 1 111 ? 17.281 14.039 15.242 1 92.88 111 SER A CA 1
ATOM 909 C C . SER A 1 111 ? 16.203 15.086 15.492 1 92.88 111 SER A C 1
ATOM 911 O O . SER A 1 111 ? 15.375 14.93 16.391 1 92.88 111 SER A O 1
ATOM 913 N N . PHE A 1 112 ? 16.25 16.125 14.641 1 95.25 112 PHE A N 1
ATOM 914 C CA . PHE A 1 112 ? 15.172 17.094 14.57 1 95.25 112 PHE A CA 1
ATOM 915 C C . PHE A 1 112 ? 14.297 16.859 13.352 1 95.25 112 PHE A C 1
ATOM 917 O O . PHE A 1 112 ? 13.758 17.812 12.773 1 95.25 112 PHE A O 1
ATOM 924 N N . SER A 1 113 ? 14.211 15.586 12.992 1 89.81 113 SER A N 1
ATOM 925 C CA . SER A 1 113 ? 13.453 15.227 11.797 1 89.81 113 SER A CA 1
ATOM 926 C C . SER A 1 113 ? 11.961 15.469 11.992 1 89.81 113 SER A C 1
ATOM 928 O O . SER A 1 113 ? 11.414 15.172 13.062 1 89.81 113 SER A O 1
ATOM 930 N N . HIS A 1 114 ? 11.32 15.984 10.914 1 85.81 114 HIS A N 1
ATOM 931 C CA . HIS A 1 114 ? 9.875 16.172 10.898 1 85.81 114 HIS A CA 1
ATOM 932 C C . HIS A 1 114 ? 9.156 14.898 10.453 1 85.81 114 HIS A C 1
ATOM 934 O O . HIS A 1 114 ? 7.926 14.828 10.477 1 85.81 114 HIS A O 1
ATOM 940 N N . MET A 1 115 ? 9.789 13.891 10.031 1 77.06 115 MET A N 1
ATOM 941 C CA . MET A 1 115 ? 9.219 12.727 9.352 1 77.06 115 MET A CA 1
ATOM 942 C C . MET A 1 115 ? 9.008 11.57 10.32 1 77.06 115 MET A C 1
ATOM 944 O O . MET A 1 115 ? 8.281 10.625 10.016 1 77.06 115 MET A O 1
ATOM 948 N N . SER A 1 116 ? 9.594 11.641 11.516 1 79 116 SER A N 1
ATOM 949 C CA . SER A 1 116 ? 9.602 10.508 12.438 1 79 116 SER A CA 1
ATOM 950 C C . SER A 1 116 ? 8.844 10.828 13.719 1 79 116 SER A C 1
ATOM 952 O O . SER A 1 116 ? 8.57 11.992 14.008 1 79 116 SER A O 1
ATOM 954 N N . VAL A 1 117 ? 8.43 9.742 14.344 1 79.81 117 VAL A N 1
ATOM 955 C CA . VAL A 1 117 ? 7.711 9.898 15.602 1 79.81 117 VAL A CA 1
ATOM 956 C C . VAL A 1 117 ? 8.406 9.094 16.703 1 79.81 117 VAL A C 1
ATOM 958 O O . VAL A 1 117 ? 9.164 8.164 16.406 1 79.81 117 VAL A O 1
ATOM 961 N N . ASP A 1 118 ? 8.172 9.516 17.875 1 78.69 118 ASP A N 1
ATOM 962 C CA . ASP A 1 118 ? 8.719 8.812 19.031 1 78.69 118 ASP A CA 1
ATOM 963 C C . ASP A 1 118 ? 7.902 7.562 19.344 1 78.69 118 ASP A C 1
ATOM 965 O O . ASP A 1 118 ? 6.699 7.652 19.609 1 78.69 118 ASP A O 1
ATOM 969 N N . THR A 1 119 ? 8.578 6.492 19.344 1 84.94 119 THR A N 1
ATOM 970 C CA . THR A 1 119 ? 7.887 5.242 19.625 1 84.94 119 THR A CA 1
ATOM 971 C C . THR A 1 119 ? 7.836 4.969 21.125 1 84.94 119 THR A C 1
ATOM 973 O O . THR A 1 119 ? 7.105 4.086 21.578 1 84.94 119 THR A O 1
ATOM 976 N N . ALA A 1 120 ? 8.508 5.762 21.844 1 85.12 120 ALA A N 1
ATOM 977 C CA . ALA A 1 120 ? 8.648 5.504 23.266 1 85.12 120 ALA A CA 1
ATOM 978 C C . ALA A 1 120 ? 7.289 5.555 23.969 1 85.12 120 ALA A C 1
ATOM 980 O O . ALA A 1 120 ? 7.066 4.855 24.953 1 85.12 120 ALA A O 1
ATOM 981 N N . HIS A 1 121 ? 6.438 6.328 23.391 1 89.69 121 HIS A N 1
ATOM 982 C CA . HIS A 1 121 ? 5.164 6.52 24.062 1 89.69 121 HIS A CA 1
ATOM 983 C C . HIS A 1 121 ? 4.023 5.863 23.297 1 89.69 121 HIS A C 1
ATOM 985 O O . HIS A 1 121 ? 2.857 5.984 23.688 1 89.69 121 HIS A O 1
ATOM 991 N N . PHE A 1 122 ? 4.32 5.234 22.266 1 92.06 122 PHE A N 1
ATOM 992 C CA . PHE A 1 122 ? 3.266 4.547 21.531 1 92.06 122 PHE A CA 1
ATOM 993 C C . PHE A 1 122 ? 2.713 3.381 22.344 1 92.06 122 PHE A C 1
ATOM 995 O O . PHE A 1 122 ? 3.477 2.607 22.922 1 92.06 122 PHE A O 1
ATOM 1002 N N . PRO A 1 123 ? 1.459 3.24 22.375 1 93.88 123 PRO A N 1
ATOM 1003 C CA . PRO A 1 123 ? 0.851 2.162 23.172 1 93.88 123 PRO A CA 1
ATOM 1004 C C . PRO A 1 123 ? 0.833 0.829 22.422 1 93.88 123 PRO A C 1
ATOM 1006 O O . PRO A 1 123 ? -0.238 0.323 22.078 1 93.88 123 PRO A O 1
ATOM 1009 N N . PHE A 1 124 ? 1.931 0.211 22.328 1 94.06 124 PHE A N 1
ATOM 1010 C CA . PHE A 1 124 ? 2.062 -1.023 21.562 1 94.06 124 PHE A CA 1
ATOM 1011 C C . PHE A 1 124 ? 1.2 -2.127 22.172 1 94.06 124 PHE A C 1
ATOM 1013 O O . PHE A 1 124 ? 0.572 -2.898 21.438 1 94.06 124 PHE A O 1
ATOM 1020 N N . LYS A 1 125 ? 1.229 -2.236 23.5 1 94.94 125 LYS A N 1
ATOM 1021 C CA . LYS A 1 125 ? 0.415 -3.26 24.141 1 94.94 125 LYS A CA 1
ATOM 1022 C C . LYS A 1 125 ? -1.061 -3.094 23.797 1 94.94 125 LYS A C 1
ATOM 1024 O O . LYS A 1 125 ? -1.743 -4.07 23.484 1 94.94 125 LYS A O 1
ATOM 1029 N N . THR A 1 126 ? -1.532 -1.876 23.875 1 96.94 126 THR A N 1
ATOM 1030 C CA . THR A 1 126 ? -2.918 -1.582 23.531 1 96.94 126 THR A CA 1
ATOM 1031 C C . THR A 1 126 ? -3.186 -1.897 22.062 1 96.94 126 THR A C 1
ATOM 1033 O O . THR A 1 126 ? -4.227 -2.467 21.719 1 96.94 126 THR A O 1
ATOM 1036 N N . TRP A 1 127 ? -2.303 -1.519 21.172 1 96.38 127 TRP A N 1
ATOM 1037 C CA . TRP A 1 127 ? -2.453 -1.783 19.75 1 96.38 127 TRP A CA 1
ATOM 1038 C C . TRP A 1 127 ? -2.561 -3.281 19.484 1 96.38 127 TRP A C 1
ATOM 1040 O O . TRP A 1 127 ? -3.453 -3.727 18.75 1 96.38 127 TRP A O 1
ATOM 1050 N N . LEU A 1 128 ? -1.659 -4.078 20.062 1 95.88 128 LEU A N 1
ATOM 1051 C CA . LEU A 1 128 ? -1.652 -5.523 19.859 1 95.88 128 LEU A CA 1
ATOM 1052 C C . LEU A 1 128 ? -2.924 -6.156 20.406 1 95.88 128 LEU A C 1
ATOM 1054 O O . LEU A 1 128 ? -3.428 -7.137 19.844 1 95.88 128 LEU A O 1
ATOM 1058 N N . ARG A 1 129 ? -3.398 -5.629 21.469 1 97 129 ARG A N 1
ATOM 1059 C CA . ARG A 1 129 ? -4.68 -6.09 22 1 97 129 ARG A CA 1
ATOM 1060 C C . ARG A 1 129 ? -5.809 -5.812 21.016 1 97 129 ARG A C 1
ATOM 1062 O O . ARG A 1 129 ? -6.707 -6.637 20.844 1 97 129 ARG A O 1
ATOM 1069 N N . CYS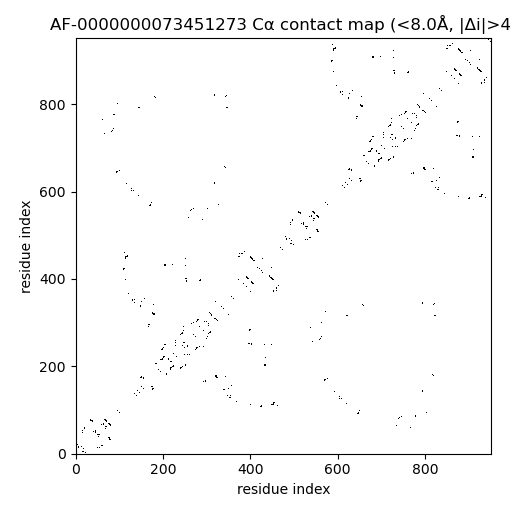 A 1 130 ? -5.789 -4.664 20.406 1 97.31 130 CYS A N 1
ATOM 1070 C CA . CYS A 1 130 ? -6.781 -4.328 19.391 1 97.31 130 CYS A CA 1
ATOM 1071 C C . CYS A 1 130 ? -6.695 -5.277 18.203 1 97.31 130 CYS A C 1
ATOM 1073 O O . CYS A 1 130 ? -7.719 -5.676 17.656 1 97.31 130 CYS A O 1
ATOM 1075 N N . GLU A 1 131 ? -5.504 -5.676 17.812 1 95.94 131 GLU A N 1
ATOM 1076 C CA . GLU A 1 131 ? -5.336 -6.656 16.734 1 95.94 131 GLU A CA 1
ATOM 1077 C C . GLU A 1 131 ? -5.918 -8.008 17.141 1 95.94 131 GLU A C 1
ATOM 1079 O O . GLU A 1 131 ? -6.57 -8.672 16.328 1 95.94 131 GLU A O 1
ATOM 1084 N N . GLN A 1 132 ? -5.625 -8.383 18.359 1 96.06 132 GLN A N 1
ATOM 1085 C CA . GLN A 1 132 ? -6.16 -9.641 18.859 1 96.06 132 GLN A CA 1
ATOM 1086 C C . GLN A 1 132 ? -7.684 -9.648 18.828 1 96.06 132 GLN A C 1
ATOM 1088 O O . GLN A 1 132 ? -8.297 -10.641 18.422 1 96.06 132 GLN A O 1
ATOM 1093 N N . LYS A 1 133 ? -8.242 -8.594 19.266 1 96.12 133 LYS A N 1
ATOM 1094 C CA . LYS A 1 133 ? -9.695 -8.469 19.234 1 96.12 133 LYS A CA 1
ATOM 1095 C C . LYS A 1 133 ? -10.227 -8.508 17.812 1 96.12 133 LYS A C 1
ATOM 1097 O O . LYS A 1 133 ? -11.266 -9.117 17.547 1 96.12 133 LYS A O 1
ATOM 1102 N N . ALA A 1 134 ? -9.562 -7.828 16.922 1 93.62 134 ALA A N 1
ATOM 1103 C CA . ALA A 1 134 ? -9.938 -7.824 15.516 1 93.62 134 ALA A CA 1
ATOM 1104 C C . ALA A 1 134 ? -9.938 -9.242 14.938 1 93.62 134 ALA A C 1
ATOM 1106 O O . ALA A 1 134 ? -10.852 -9.617 14.203 1 93.62 134 ALA A O 1
ATOM 1107 N N . VAL A 1 135 ? -8.93 -10.016 15.242 1 92.38 135 VAL A N 1
ATOM 1108 C CA . VAL A 1 135 ? -8.812 -11.391 14.773 1 92.38 135 VAL A CA 1
ATOM 1109 C C . VAL A 1 135 ? -9.984 -12.219 15.305 1 92.38 135 VAL A C 1
ATOM 1111 O O . VAL A 1 135 ? -10.578 -13 14.562 1 92.38 135 VAL A O 1
ATOM 1114 N N . SER A 1 136 ? -10.305 -11.992 16.516 1 92.25 136 SER A N 1
ATOM 1115 C CA . SER A 1 136 ? -11.359 -12.773 17.156 1 92.25 136 SER A CA 1
ATOM 1116 C C . SER A 1 136 ? -12.734 -12.406 16.594 1 92.25 136 SER A C 1
ATOM 1118 O O . SER A 1 136 ? -13.594 -13.273 16.438 1 92.25 136 SER A O 1
ATOM 1120 N N . SER A 1 137 ? -12.906 -11.188 16.188 1 90.69 137 SER A N 1
ATOM 1121 C CA . SER A 1 137 ? -14.234 -10.688 15.828 1 90.69 137 SER A CA 1
ATOM 1122 C C . SER A 1 137 ? -14.43 -10.711 14.312 1 90.69 137 SER A C 1
ATOM 1124 O O . SER A 1 137 ? -15.562 -10.672 13.828 1 90.69 137 SER A O 1
ATOM 1126 N N . HIS A 1 138 ? -13.391 -10.773 13.578 1 87.25 138 HIS A N 1
ATOM 1127 C CA . HIS A 1 138 ? -13.5 -10.594 12.133 1 87.25 138 HIS A CA 1
ATOM 1128 C C . HIS A 1 138 ? -12.664 -11.625 11.383 1 87.25 138 HIS A C 1
ATOM 1130 O O . HIS A 1 138 ? -12.008 -11.289 10.391 1 87.25 138 HIS A O 1
ATOM 1136 N N . VAL A 1 139 ? -12.625 -12.75 11.828 1 81.25 139 VAL A N 1
ATOM 1137 C CA . VAL A 1 139 ? -11.742 -13.789 11.305 1 81.25 139 VAL A CA 1
ATOM 1138 C C . VAL A 1 139 ? -12.055 -14.039 9.836 1 81.25 139 VAL A C 1
ATOM 1140 O O . VAL A 1 139 ? -11.141 -14.188 9.016 1 81.25 139 VAL A O 1
ATOM 1143 N N . ASP A 1 140 ? -13.242 -14 9.414 1 78.38 140 ASP A N 1
ATOM 1144 C CA . ASP A 1 140 ? -13.633 -14.297 8.039 1 78.38 140 ASP A CA 1
ATOM 1145 C C . ASP A 1 140 ? -13.188 -13.195 7.082 1 78.38 140 ASP A C 1
ATOM 1147 O O . ASP A 1 140 ? -12.773 -13.469 5.957 1 78.38 140 ASP A O 1
ATOM 1151 N N . GLU A 1 141 ? -13.242 -11.992 7.535 1 80.44 141 GLU A N 1
ATOM 1152 C CA . GLU A 1 141 ? -12.859 -10.852 6.715 1 80.44 141 GLU A CA 1
ATOM 1153 C C . GLU A 1 141 ? -11.367 -10.875 6.391 1 80.44 141 GLU A C 1
ATOM 1155 O O . GLU A 1 141 ? -10.953 -10.445 5.312 1 80.44 141 GLU A O 1
ATOM 1160 N N . LEU A 1 142 ? -10.664 -11.453 7.273 1 83.06 142 LEU A N 1
ATOM 1161 C CA . LEU A 1 142 ? -9.211 -11.484 7.125 1 83.06 142 LEU A CA 1
ATOM 1162 C C . LEU A 1 142 ? -8.797 -12.422 5.996 1 83.06 142 LEU A C 1
ATOM 1164 O O . LEU A 1 142 ? -7.715 -12.273 5.426 1 83.06 142 LEU A O 1
ATOM 1168 N N . GLY A 1 143 ? -9.602 -13.328 5.613 1 81.69 143 GLY A N 1
ATOM 1169 C CA . GLY A 1 143 ? -9.289 -14.289 4.566 1 81.69 143 GLY A CA 1
ATOM 1170 C C . GLY A 1 143 ? -9.875 -13.914 3.219 1 81.69 143 GLY A C 1
ATOM 1171 O O . GLY A 1 143 ? -9.68 -14.633 2.232 1 81.69 143 GLY A O 1
ATOM 1172 N N . GLU A 1 144 ? -10.57 -12.789 3.152 1 80.81 144 GLU A N 1
ATOM 1173 C CA . GLU A 1 144 ? -11.266 -12.375 1.938 1 80.81 144 GLU A CA 1
ATOM 1174 C C . GLU A 1 144 ? -10.539 -11.227 1.248 1 80.81 144 GLU A C 1
ATOM 1176 O O . GLU A 1 144 ? -9.734 -10.531 1.871 1 80.81 144 GLU A O 1
ATOM 1181 N N . MET A 1 145 ? -10.812 -11.164 -0.035 1 79.19 145 MET A N 1
ATOM 1182 C CA . MET A 1 145 ? -10.406 -9.945 -0.73 1 79.19 145 MET A CA 1
ATOM 1183 C C . MET A 1 145 ? -11.344 -8.789 -0.383 1 79.19 145 MET A C 1
ATOM 1185 O O . MET A 1 145 ? -12.555 -8.883 -0.591 1 79.19 145 MET A O 1
ATOM 1189 N N . THR A 1 146 ? -10.766 -7.84 0.157 1 82.94 146 THR A N 1
ATOM 1190 C CA . THR A 1 146 ? -11.547 -6.711 0.651 1 82.94 146 THR A CA 1
ATOM 1191 C C . THR A 1 146 ? -11.898 -5.758 -0.487 1 82.94 146 THR A C 1
ATOM 1193 O O . THR A 1 146 ? -11.234 -5.754 -1.526 1 82.94 146 THR A O 1
ATOM 1196 N N . HIS A 1 147 ? -12.984 -5.082 -0.278 1 91.19 147 HIS A N 1
ATOM 1197 C CA . HIS A 1 147 ? -13.391 -4.027 -1.199 1 91.19 147 HIS A CA 1
ATOM 1198 C C . HIS A 1 147 ? -12.227 -3.084 -1.494 1 91.19 147 HIS A C 1
ATOM 1200 O O . HIS A 1 147 ? -11.445 -2.748 -0.597 1 91.19 147 HIS A O 1
ATOM 1206 N N . PRO A 1 148 ? -12.148 -2.631 -2.777 1 94.06 148 PRO A N 1
ATOM 1207 C CA . PRO A 1 148 ? -11.031 -1.755 -3.139 1 94.06 148 PRO A CA 1
ATOM 1208 C C . PRO A 1 148 ? -10.938 -0.518 -2.248 1 94.06 148 PRO A C 1
ATOM 1210 O O . PRO A 1 148 ? -9.844 0.014 -2.033 1 94.06 148 PRO A O 1
ATOM 1213 N N . GLN A 1 149 ? -12.047 -0.085 -1.688 1 97.19 149 GLN A N 1
ATOM 1214 C CA . GLN A 1 149 ? -12.07 1.115 -0.858 1 97.19 149 GLN A CA 1
ATOM 1215 C C . GLN A 1 149 ? -11.688 0.794 0.585 1 97.19 149 GLN A C 1
ATOM 1217 O O . GLN A 1 149 ? -11.539 1.699 1.407 1 97.19 149 GLN A O 1
ATOM 1222 N N . GLY A 1 150 ? -11.57 -0.456 0.957 1 95.62 150 GLY A N 1
ATOM 1223 C CA . GLY A 1 150 ? -11.281 -0.862 2.324 1 95.62 150 GLY A CA 1
ATOM 1224 C C . GLY A 1 150 ? -12.492 -1.441 3.039 1 95.62 150 GLY A C 1
ATOM 1225 O O . GLY A 1 150 ? -13.586 -1.5 2.473 1 95.62 150 GLY A O 1
ATOM 1226 N N . VAL A 1 151 ? -12.328 -1.902 4.23 1 94.56 151 VAL A N 1
ATOM 1227 C CA . VAL A 1 151 ? -13.383 -2.525 5.027 1 94.56 151 VAL A CA 1
ATOM 1228 C C . VAL A 1 151 ? -14.477 -1.5 5.332 1 94.56 151 VAL A C 1
ATOM 1230 O O . VAL A 1 151 ? -14.188 -0.412 5.836 1 94.56 151 VAL A O 1
ATOM 1233 N N . TYR A 1 152 ? -15.703 -1.867 5.055 1 94.88 152 TYR A N 1
ATOM 1234 C CA . TYR A 1 152 ? -16.812 -0.926 5.156 1 94.88 152 TYR A CA 1
ATOM 1235 C C . TYR A 1 152 ? -16.969 -0.418 6.586 1 94.88 152 TYR A C 1
ATOM 1237 O O . TYR A 1 152 ? -17.141 0.782 6.809 1 94.88 152 TYR A O 1
ATOM 1245 N N . GLU A 1 153 ? -16.906 -1.314 7.57 1 94.12 153 GLU A N 1
ATOM 1246 C CA . GLU A 1 153 ? -17.078 -0.921 8.969 1 94.12 153 GLU A CA 1
ATOM 1247 C C . GLU A 1 153 ? -15.984 0.053 9.406 1 94.12 153 GLU A C 1
ATOM 1249 O O . GLU A 1 153 ? -16.234 0.941 10.227 1 94.12 153 GLU A O 1
ATOM 1254 N N . VAL A 1 154 ? -14.812 -0.15 8.867 1 97.12 154 VAL A N 1
ATOM 1255 C CA . VAL A 1 154 ? -13.719 0.762 9.18 1 97.12 154 VAL A CA 1
ATOM 1256 C C . VAL A 1 154 ? -14 2.133 8.57 1 97.12 154 VAL A C 1
ATOM 1258 O O . VAL A 1 154 ? -13.766 3.162 9.211 1 97.12 154 VAL A O 1
ATOM 1261 N N . ARG A 1 155 ? -14.523 2.17 7.336 1 98 155 ARG A N 1
ATOM 1262 C CA . ARG A 1 155 ? -14.891 3.428 6.691 1 98 155 ARG A CA 1
ATOM 1263 C C . ARG A 1 155 ? -15.984 4.145 7.477 1 98 155 ARG A C 1
ATOM 1265 O O . ARG A 1 155 ? -15.969 5.371 7.598 1 98 155 ARG A O 1
ATOM 1272 N N . GLN A 1 156 ? -16.906 3.371 8.055 1 97.44 156 GLN A N 1
ATOM 1273 C CA . GLN A 1 156 ? -17.938 3.941 8.914 1 97.44 156 GLN A CA 1
ATOM 1274 C C . GLN A 1 156 ? -17.312 4.613 10.141 1 97.44 156 GLN A C 1
ATOM 1276 O O . GLN A 1 156 ? -17.688 5.734 10.492 1 97.44 156 GLN A O 1
ATOM 1281 N N . THR A 1 157 ? -16.406 3.916 10.727 1 98.12 157 THR A N 1
ATOM 1282 C CA . THR A 1 157 ? -15.727 4.438 11.906 1 98.12 157 THR A CA 1
ATOM 1283 C C . THR A 1 157 ? -14.961 5.715 11.562 1 98.12 157 THR A C 1
ATOM 1285 O O . THR A 1 157 ? -15.039 6.703 12.297 1 98.12 157 THR A O 1
ATOM 1288 N N . ILE A 1 158 ? -14.281 5.719 10.43 1 98.5 158 ILE A N 1
ATOM 1289 C CA . ILE A 1 158 ? -13.508 6.883 10.016 1 98.5 158 ILE A CA 1
ATOM 1290 C C . ILE A 1 158 ? -14.445 8.055 9.727 1 98.5 158 ILE A C 1
ATOM 1292 O O . ILE A 1 158 ? -14.18 9.188 10.133 1 98.5 158 ILE A O 1
ATOM 1296 N N . ALA A 1 159 ? -15.539 7.762 9.055 1 98.19 159 ALA A N 1
ATOM 1297 C CA . ALA A 1 159 ? -16.5 8.812 8.727 1 98.19 159 ALA A CA 1
ATOM 1298 C C . ALA A 1 159 ? -17 9.508 9.992 1 98.19 159 ALA A C 1
ATOM 1300 O O . ALA A 1 159 ? -17.031 10.734 10.07 1 98.19 159 ALA A O 1
ATOM 1301 N N . ARG A 1 160 ? -17.359 8.719 10.984 1 97.19 160 ARG A N 1
ATOM 1302 C CA . ARG A 1 160 ? -17.828 9.273 12.25 1 97.19 160 ARG A CA 1
ATOM 1303 C C . ARG A 1 160 ? -16.719 10.031 12.961 1 97.19 160 ARG A C 1
ATOM 1305 O O . ARG A 1 160 ? -16.938 11.117 13.5 1 97.19 160 ARG A O 1
ATOM 1312 N N . PHE A 1 161 ? -15.656 9.477 12.93 1 96.38 161 PHE A N 1
ATOM 1313 C CA . PHE A 1 161 ? -14.492 10.023 13.617 1 96.38 161 PHE A CA 1
ATOM 1314 C C . PHE A 1 161 ? -14.141 11.406 13.078 1 96.38 161 PHE A C 1
ATOM 1316 O O . PHE A 1 161 ? -13.984 12.359 13.852 1 96.38 161 PHE A O 1
ATOM 1323 N N . ILE A 1 162 ? -14.039 11.57 11.742 1 97.44 162 ILE A N 1
ATOM 1324 C CA . ILE A 1 162 ? -13.578 12.828 11.164 1 97.44 162 ILE A CA 1
ATOM 1325 C C . ILE A 1 162 ? -14.719 13.844 11.164 1 97.44 162 ILE A C 1
ATOM 1327 O O . ILE A 1 162 ? -14.484 15.055 11.125 1 97.44 162 ILE A O 1
ATOM 1331 N N . ALA A 1 163 ? -15.953 13.367 11.18 1 95.5 163 ALA A N 1
ATOM 1332 C CA . ALA A 1 163 ? -17.078 14.281 11.383 1 95.5 163 ALA A CA 1
ATOM 1333 C C . ALA A 1 163 ? -16.984 14.953 12.75 1 95.5 163 ALA A C 1
ATOM 1335 O O . ALA A 1 163 ? -17.172 16.172 12.867 1 95.5 163 ALA A O 1
ATOM 1336 N N . LEU A 1 164 ? -16.641 14.219 13.711 1 91.88 164 LEU A N 1
ATOM 1337 C CA . LEU A 1 164 ? -16.594 14.703 15.086 1 91.88 164 LEU A CA 1
ATOM 1338 C C . LEU A 1 164 ? -15.352 15.562 15.32 1 91.88 164 LEU A C 1
ATOM 1340 O O . LEU A 1 164 ? -15.422 16.578 16 1 91.88 164 LEU A O 1
ATOM 1344 N N . THR A 1 165 ? -14.258 15.156 14.781 1 93.38 165 THR A N 1
ATOM 1345 C CA . THR A 1 165 ? -12.992 15.773 15.164 1 93.38 165 THR A CA 1
ATOM 1346 C C . THR A 1 165 ? -12.633 16.906 14.195 1 93.38 165 THR A C 1
ATOM 1348 O O . THR A 1 165 ? -11.945 17.859 14.578 1 93.38 165 THR A O 1
ATOM 1351 N N . ARG A 1 166 ? -13.086 16.812 12.93 1 95.44 166 ARG A N 1
ATOM 1352 C CA . ARG A 1 166 ? -12.625 17.75 11.914 1 95.44 166 ARG A CA 1
ATOM 1353 C C . ARG A 1 166 ? -13.797 18.484 11.266 1 95.44 166 ARG A C 1
ATOM 1355 O O . ARG A 1 166 ? -13.602 19.422 10.5 1 95.44 166 ARG A O 1
ATOM 1362 N N . GLY A 1 167 ? -15.031 18.062 11.516 1 93.94 167 GLY A N 1
ATOM 1363 C CA . GLY A 1 167 ? -16.219 18.656 10.898 1 93.94 167 GLY A CA 1
ATOM 1364 C C . GLY A 1 167 ? -16.422 18.203 9.461 1 93.94 167 GLY A C 1
ATOM 1365 O O . GLY A 1 167 ? -17.25 18.781 8.75 1 93.94 167 GLY A O 1
ATOM 1366 N N . VAL A 1 168 ? -15.703 17.188 9.031 1 96.62 168 VAL A N 1
ATOM 1367 C CA . VAL A 1 168 ? -15.797 16.703 7.664 1 96.62 168 VAL A CA 1
ATOM 1368 C C . VAL A 1 168 ? -17.172 16.078 7.422 1 96.62 168 VAL A C 1
ATOM 1370 O O . VAL A 1 168 ? -17.688 15.352 8.266 1 96.62 168 VAL A O 1
ATOM 1373 N N . LYS A 1 169 ? -17.734 16.422 6.352 1 94.94 169 LYS A N 1
ATOM 1374 C CA . LYS A 1 169 ? -19.031 15.867 5.949 1 94.94 169 LYS A CA 1
ATOM 1375 C C . LYS A 1 169 ? -18.859 14.797 4.879 1 94.94 169 LYS A C 1
ATOM 1377 O O . LYS A 1 169 ? -18.469 15.094 3.75 1 94.94 169 LYS A O 1
ATOM 1382 N N . CYS A 1 170 ? -19.188 13.586 5.262 1 96.62 170 CYS A N 1
ATOM 1383 C CA . CYS A 1 170 ? -19.094 12.516 4.277 1 96.62 170 CYS A CA 1
ATOM 1384 C C . CYS A 1 170 ? -19.844 11.273 4.762 1 96.62 170 CYS A C 1
ATOM 1386 O O . CYS A 1 170 ? -20.188 11.172 5.941 1 96.62 170 CYS A O 1
ATOM 1388 N N . LEU A 1 171 ? -20.188 10.461 3.852 1 96.94 171 LEU A N 1
ATOM 1389 C CA . LEU A 1 171 ? -20.703 9.125 4.117 1 96.94 171 LEU A CA 1
ATOM 1390 C C . LEU A 1 171 ? -19.625 8.062 3.92 1 96.94 171 LEU A C 1
ATOM 1392 O O . LEU A 1 171 ? -18.641 8.305 3.217 1 96.94 171 LEU A O 1
ATOM 1396 N N . PRO A 1 172 ? -19.766 6.871 4.594 1 97.31 172 PRO A N 1
ATOM 1397 C CA . PRO A 1 172 ? -18.734 5.832 4.504 1 97.31 172 PRO A CA 1
ATOM 1398 C C . PRO A 1 172 ? -18.406 5.453 3.062 1 97.31 172 PRO A C 1
ATOM 1400 O O . PRO A 1 172 ? -17.25 5.148 2.75 1 97.31 172 PRO A O 1
ATOM 1403 N N . GLU A 1 173 ? -19.359 5.523 2.162 1 97.69 173 GLU A N 1
ATOM 1404 C CA . GLU A 1 173 ? -19.188 5.148 0.763 1 97.69 173 GLU A CA 1
ATOM 1405 C C . GLU A 1 173 ? -18.172 6.055 0.072 1 97.69 173 GLU A C 1
ATOM 1407 O O . GLU A 1 173 ? -17.516 5.645 -0.892 1 97.69 173 GLU A O 1
ATOM 1412 N N . GLN A 1 174 ? -17.969 7.219 0.578 1 98.31 174 GLN A N 1
ATOM 1413 C CA . GLN A 1 174 ? -17.125 8.211 -0.076 1 98.31 174 GLN A CA 1
ATOM 1414 C C . GLN A 1 174 ? -15.672 8.062 0.344 1 98.31 174 GLN A C 1
ATOM 1416 O O . GLN A 1 174 ? -14.789 8.727 -0.197 1 98.31 174 GLN A O 1
ATOM 1421 N N . ILE A 1 175 ? -15.43 7.156 1.268 1 98.62 175 ILE A N 1
ATOM 1422 C CA . ILE A 1 175 ? -14.094 7.031 1.836 1 98.62 175 ILE A CA 1
ATOM 1423 C C . ILE A 1 175 ? -13.32 5.945 1.094 1 98.62 175 ILE A C 1
ATOM 1425 O O . ILE A 1 175 ? -13.836 4.852 0.862 1 98.62 175 ILE A O 1
ATOM 1429 N N . VAL A 1 176 ? -12.109 6.254 0.658 1 98.56 176 VAL A N 1
ATOM 1430 C CA . VAL A 1 176 ? -11.156 5.305 0.093 1 98.56 176 VAL A CA 1
ATOM 1431 C C . VAL A 1 176 ? -9.93 5.199 1 1 98.56 176 VAL A C 1
ATOM 1433 O O . VAL A 1 176 ? -9.219 6.184 1.207 1 98.56 176 VAL A O 1
ATOM 1436 N N . ILE A 1 177 ? -9.719 4.039 1.551 1 98.12 177 ILE A N 1
ATOM 1437 C CA . ILE A 1 177 ? -8.562 3.77 2.398 1 98.12 177 ILE A CA 1
ATOM 1438 C C . ILE A 1 177 ? -7.406 3.252 1.546 1 98.12 177 ILE A C 1
ATOM 1440 O O . ILE A 1 177 ? -7.617 2.506 0.586 1 98.12 177 ILE A O 1
ATOM 1444 N N . SER A 1 178 ? -6.168 3.637 1.869 1 96.88 178 SER A N 1
ATOM 1445 C CA . SER A 1 178 ? -4.984 3.146 1.167 1 96.88 178 SER A CA 1
ATOM 1446 C C . SER A 1 178 ? -3.773 3.094 2.092 1 96.88 178 SER A C 1
ATOM 1448 O O . SER A 1 178 ? -3.848 3.527 3.244 1 96.88 178 SER A O 1
ATOM 1450 N N . ALA A 1 179 ? -2.66 2.531 1.535 1 94.75 179 ALA A N 1
ATOM 1451 C CA . ALA A 1 179 ? -1.432 2.375 2.311 1 94.75 179 ALA A CA 1
ATOM 1452 C C . ALA A 1 179 ? -0.594 3.65 2.275 1 94.75 179 ALA A C 1
ATOM 1454 O O . ALA A 1 179 ? 0.635 3.594 2.357 1 94.75 179 ALA A O 1
ATOM 1455 N N . GLY A 1 180 ? -1.193 4.773 2.092 1 94.25 180 GLY A N 1
ATOM 1456 C CA . GLY A 1 180 ? -0.456 6.027 2.141 1 94.25 180 GLY A CA 1
ATOM 1457 C C . GLY A 1 180 ? -1.048 7.102 1.249 1 94.25 180 GLY A C 1
ATOM 1458 O O . GLY A 1 180 ? -1.815 6.805 0.333 1 94.25 180 GLY A O 1
ATOM 1459 N N . THR A 1 181 ? -0.588 8.305 1.487 1 95.62 181 THR A N 1
ATOM 1460 C CA . THR A 1 181 ? -1.094 9.461 0.766 1 95.62 181 THR A CA 1
ATOM 1461 C C . THR A 1 181 ? -0.643 9.438 -0.692 1 95.62 181 THR A C 1
ATOM 1463 O O . THR A 1 181 ? -1.398 9.812 -1.589 1 95.62 181 THR A O 1
ATOM 1466 N N . GLN A 1 182 ? 0.571 8.992 -0.953 1 94.06 182 GLN A N 1
ATOM 1467 C CA . GLN A 1 182 ? 1.059 8.922 -2.326 1 94.06 182 GLN A CA 1
ATOM 1468 C C . GLN A 1 182 ? 0.171 8.016 -3.18 1 94.06 182 GLN A C 1
ATOM 1470 O O . GLN A 1 182 ? -0.147 8.352 -4.324 1 94.06 182 GLN A O 1
ATOM 1475 N N . SER A 1 183 ? -0.19 6.91 -2.594 1 93.5 183 SER A N 1
ATOM 1476 C CA . SER A 1 183 ? -1.064 5.988 -3.311 1 93.5 183 SER A CA 1
ATOM 1477 C C . SER A 1 183 ? -2.424 6.617 -3.588 1 93.5 183 SER A C 1
ATOM 1479 O O . SER A 1 183 ? -3 6.418 -4.66 1 93.5 183 SER A O 1
ATOM 1481 N N . LEU A 1 184 ? -2.936 7.312 -2.668 1 97.19 184 LEU A N 1
ATOM 1482 C CA . LEU A 1 184 ? -4.211 8 -2.848 1 97.19 184 LEU A CA 1
ATOM 1483 C C . LEU A 1 184 ? -4.117 9.023 -3.971 1 97.19 184 LEU A C 1
ATOM 1485 O O . LEU A 1 184 ? -5.02 9.117 -4.809 1 97.19 184 LEU A O 1
ATOM 1489 N N . ILE A 1 185 ? -3.055 9.766 -3.979 1 96.69 185 ILE A N 1
ATOM 1490 C CA . ILE A 1 185 ? -2.881 10.812 -4.984 1 96.69 185 ILE A CA 1
ATOM 1491 C C . ILE A 1 185 ? -2.705 10.172 -6.359 1 96.69 185 ILE A C 1
ATOM 1493 O O . ILE A 1 185 ? -3.193 10.703 -7.363 1 96.69 185 ILE A O 1
ATOM 1497 N N . HIS A 1 186 ? -2.01 9.078 -6.387 1 92.25 186 HIS A N 1
ATOM 1498 C CA . HIS A 1 186 ? -1.911 8.336 -7.637 1 92.25 186 HIS A CA 1
ATOM 1499 C C . HIS A 1 186 ? -3.293 7.977 -8.172 1 92.25 186 HIS A C 1
ATOM 1501 O O . HIS A 1 186 ? -3.572 8.172 -9.359 1 92.25 186 HIS A O 1
ATOM 1507 N N . THR A 1 187 ? -4.094 7.43 -7.367 1 94 187 THR A N 1
ATOM 1508 C CA . THR A 1 187 ? -5.457 7.066 -7.73 1 94 187 THR A CA 1
ATOM 1509 C C . THR A 1 187 ? -6.25 8.297 -8.164 1 94 187 THR A C 1
ATOM 1511 O O . THR A 1 187 ? -6.984 8.25 -9.156 1 94 187 THR A O 1
ATOM 1514 N N . LEU A 1 188 ? -6.082 9.359 -7.434 1 96.56 188 LEU A N 1
ATOM 1515 C CA . LEU A 1 188 ? -6.816 10.586 -7.715 1 96.56 188 LEU A CA 1
ATOM 1516 C C . LEU A 1 188 ? -6.504 11.102 -9.117 1 96.56 188 LEU A C 1
ATOM 1518 O O . LEU A 1 188 ? -7.391 11.594 -9.812 1 96.56 188 LEU A O 1
ATOM 1522 N N . GLN A 1 189 ? -5.277 11.008 -9.531 1 94.12 189 GLN A N 1
ATOM 1523 C CA . GLN A 1 189 ? -4.875 11.469 -10.859 1 94.12 189 GLN A CA 1
ATOM 1524 C C . GLN A 1 189 ? -5.648 10.734 -11.953 1 94.12 189 GLN A C 1
ATOM 1526 O O . GLN A 1 189 ? -5.977 11.312 -12.984 1 94.12 189 GLN A O 1
ATOM 1531 N N . ASP A 1 190 ? -5.891 9.492 -11.68 1 91.56 190 ASP A N 1
ATOM 1532 C CA . ASP A 1 190 ? -6.598 8.664 -12.656 1 91.56 190 ASP A CA 1
ATOM 1533 C C . ASP A 1 190 ? -8.062 9.078 -12.758 1 91.56 190 ASP A C 1
ATOM 1535 O O . ASP A 1 190 ? -8.742 8.75 -13.734 1 91.56 190 ASP A O 1
ATOM 1539 N N . LEU A 1 191 ? -8.594 9.719 -11.789 1 95.69 191 LEU A N 1
ATOM 1540 C CA . LEU A 1 191 ? -10 10.109 -11.75 1 95.69 191 LEU A CA 1
ATOM 1541 C C . LEU A 1 191 ? -10.211 11.461 -12.422 1 95.69 191 LEU A C 1
ATOM 1543 O O . LEU A 1 191 ? -11.344 11.852 -12.703 1 95.69 191 LEU A O 1
ATOM 1547 N N . LEU A 1 192 ? -9.125 12.164 -12.641 1 95.62 192 LEU A N 1
ATOM 1548 C CA . LEU A 1 192 ? -9.172 13.5 -13.227 1 95.62 192 LEU A CA 1
ATOM 1549 C C . LEU A 1 192 ? -8.695 13.477 -14.672 1 95.62 192 LEU A C 1
ATOM 1551 O O . LEU A 1 192 ? -8.047 12.523 -15.109 1 95.62 192 LEU A O 1
ATOM 1555 N N . PRO A 1 193 ? -9.008 14.508 -15.453 1 93.62 193 PRO A N 1
ATOM 1556 C CA . PRO A 1 193 ? -8.539 14.531 -16.844 1 93.62 193 PRO A CA 1
ATOM 1557 C C . PRO A 1 193 ? -7.016 14.5 -16.953 1 93.62 193 PRO A C 1
ATOM 1559 O O . PRO A 1 193 ? -6.32 15.117 -16.141 1 93.62 193 PRO A O 1
ATOM 1562 N N . ALA A 1 194 ? -6.551 13.859 -17.969 1 90.44 194 ALA A N 1
ATOM 1563 C CA . ALA A 1 194 ? -5.113 13.742 -18.188 1 90.44 194 ALA A CA 1
ATOM 1564 C C . ALA A 1 194 ? -4.465 15.109 -18.359 1 90.44 194 ALA A C 1
ATOM 1566 O O . ALA A 1 194 ? -3.305 15.305 -18 1 90.44 194 ALA A O 1
ATOM 1567 N N . SER A 1 195 ? -5.191 16.047 -18.812 1 94.06 195 SER A N 1
ATOM 1568 C CA . SER A 1 195 ? -4.668 17.359 -19.109 1 94.06 195 SER A CA 1
ATOM 1569 C C . SER A 1 195 ? -4.805 18.312 -17.922 1 94.06 195 SER A C 1
ATOM 1571 O O . SER A 1 195 ? -4.445 19.484 -18.016 1 94.06 195 SER A O 1
ATOM 1573 N N . ALA A 1 196 ? -5.324 17.766 -16.844 1 96.31 196 ALA A N 1
ATOM 1574 C CA . ALA A 1 196 ? -5.547 18.625 -15.68 1 96.31 196 ALA A CA 1
ATOM 1575 C C . ALA A 1 196 ? -4.242 19.281 -15.227 1 96.31 196 ALA A C 1
ATOM 1577 O O . ALA A 1 196 ? -3.195 18.641 -15.18 1 96.31 196 ALA A O 1
ATOM 1578 N N . VAL A 1 197 ? -4.336 20.578 -14.914 1 97.69 197 VAL A N 1
ATOM 1579 C CA . VAL A 1 197 ? -3.211 21.328 -14.375 1 97.69 197 VAL A CA 1
ATOM 1580 C C . VAL A 1 197 ? -3.311 21.391 -12.852 1 97.69 197 VAL A C 1
ATOM 1582 O O . VAL A 1 197 ? -4.324 21.828 -12.305 1 97.69 197 VAL A O 1
ATOM 1585 N N . TYR A 1 198 ? -2.268 20.938 -12.242 1 98.25 198 TYR A N 1
ATOM 1586 C CA . TYR A 1 198 ? -2.201 20.938 -10.789 1 98.25 198 TYR A CA 1
ATOM 1587 C C . TYR A 1 198 ? -1.419 22.141 -10.281 1 98.25 198 TYR A C 1
ATOM 1589 O O . TYR A 1 198 ? -0.523 22.641 -10.969 1 98.25 198 TYR A O 1
ATOM 1597 N N . ALA A 1 199 ? -1.773 22.656 -9.141 1 98.5 199 ALA A N 1
ATOM 1598 C CA . ALA A 1 199 ? -1 23.703 -8.477 1 98.5 199 ALA A CA 1
ATOM 1599 C C . ALA A 1 199 ? -0.752 23.359 -7.012 1 98.5 199 ALA A C 1
ATOM 1601 O O . ALA A 1 199 ? -1.654 22.875 -6.32 1 98.5 199 ALA A O 1
ATOM 1602 N N . MET A 1 200 ? 0.462 23.578 -6.621 1 98.38 200 MET A N 1
ATOM 1603 C CA . MET A 1 200 ? 0.863 23.25 -5.258 1 98.38 200 MET A CA 1
ATOM 1604 C C . MET A 1 200 ? 1.411 24.484 -4.543 1 98.38 200 MET A C 1
ATOM 1606 O O . MET A 1 200 ? 1.86 25.422 -5.191 1 98.38 200 MET A O 1
ATOM 1610 N N . GLU A 1 201 ? 1.359 24.438 -3.266 1 98.31 201 GLU A N 1
ATOM 1611 C CA . GLU A 1 201 ? 1.942 25.484 -2.43 1 98.31 201 GLU A CA 1
ATOM 1612 C C . GLU A 1 201 ? 3.457 25.547 -2.602 1 98.31 201 GLU A C 1
ATOM 1614 O O . GLU A 1 201 ? 4.113 24.5 -2.748 1 98.31 201 GLU A O 1
ATOM 1619 N N . GLU A 1 202 ? 4.016 26.828 -2.49 1 97.38 202 GLU A N 1
ATOM 1620 C CA . GLU A 1 202 ? 5.457 27.047 -2.578 1 97.38 202 GLU A CA 1
ATOM 1621 C C . GLU A 1 202 ? 5.945 27.953 -1.445 1 97.38 202 GLU A C 1
ATOM 1623 O O . GLU A 1 202 ? 5.574 29.125 -1.371 1 97.38 202 GLU A O 1
ATOM 1628 N N . PRO A 1 203 ? 6.898 27.438 -0.563 1 96.38 203 PRO A N 1
ATOM 1629 C CA . PRO A 1 203 ? 7.355 26.047 -0.469 1 96.38 203 PRO A CA 1
ATOM 1630 C C . PRO A 1 203 ? 6.227 25.078 -0.132 1 96.38 203 PRO A C 1
ATOM 1632 O O . PRO A 1 203 ? 5.152 25.5 0.307 1 96.38 203 PRO A O 1
ATOM 1635 N N . GLY A 1 204 ? 6.516 23.812 -0.444 1 97 204 GLY A N 1
ATOM 1636 C CA . GLY A 1 204 ? 5.453 22.828 -0.25 1 97 204 GLY A CA 1
ATOM 1637 C C . GLY A 1 204 ? 5.961 21.406 -0.183 1 97 204 GLY A C 1
ATOM 1638 O O . GLY A 1 204 ? 7.141 21.172 0.086 1 97 204 GLY A O 1
ATOM 1639 N N . TYR A 1 205 ? 5.039 20.484 -0.285 1 95.12 205 TYR A N 1
ATOM 1640 C CA . TYR A 1 205 ? 5.309 19.062 -0.108 1 95.12 205 TYR A CA 1
ATOM 1641 C C . TYR A 1 205 ? 6 18.484 -1.335 1 95.12 205 TYR A C 1
ATOM 1643 O O . TYR A 1 205 ? 5.34 18 -2.26 1 95.12 205 TYR A O 1
ATOM 1651 N N . SER A 1 206 ? 7.258 18.328 -1.256 1 94.31 206 SER A N 1
ATOM 1652 C CA . SER A 1 206 ? 8.117 17.984 -2.385 1 94.31 206 SER A CA 1
ATOM 1653 C C . SER A 1 206 ? 7.82 16.578 -2.904 1 94.31 206 SER A C 1
ATOM 1655 O O . SER A 1 206 ? 7.887 16.328 -4.109 1 94.31 206 SER A O 1
ATOM 1657 N N . ARG A 1 207 ? 7.492 15.648 -2.084 1 92.88 207 ARG A N 1
ATOM 1658 C CA . ARG A 1 207 ? 7.266 14.266 -2.498 1 92.88 207 ARG A CA 1
ATOM 1659 C C . ARG A 1 207 ? 6.07 14.164 -3.439 1 92.88 207 ARG A C 1
ATOM 1661 O O . ARG A 1 207 ? 6.109 13.414 -4.418 1 92.88 207 ARG A O 1
ATOM 1668 N N . ILE A 1 208 ? 5.043 14.867 -3.135 1 95.56 208 ILE A N 1
ATOM 1669 C CA . ILE A 1 208 ? 3.863 14.844 -3.994 1 95.56 208 ILE A CA 1
ATOM 1670 C C . ILE A 1 208 ? 4.164 15.578 -5.301 1 95.56 208 ILE A C 1
ATOM 1672 O O . ILE A 1 208 ? 3.723 15.156 -6.371 1 95.56 208 ILE A O 1
ATOM 1676 N N . TYR A 1 209 ? 4.902 16.703 -5.184 1 96.19 209 TYR A N 1
ATOM 1677 C CA . TYR A 1 209 ? 5.324 17.422 -6.379 1 96.19 209 TYR A CA 1
ATOM 1678 C C . TYR A 1 209 ? 6.082 16.516 -7.332 1 96.19 209 TYR A C 1
ATOM 1680 O O . TYR A 1 209 ? 5.773 16.453 -8.523 1 96.19 209 TYR A O 1
ATOM 1688 N N . ARG A 1 210 ? 7.008 15.797 -6.828 1 92.88 210 ARG A N 1
ATOM 1689 C CA . ARG A 1 210 ? 7.832 14.891 -7.629 1 92.88 210 ARG A CA 1
ATOM 1690 C C . ARG A 1 210 ? 6.996 13.75 -8.195 1 92.88 210 ARG A C 1
ATOM 1692 O O . ARG A 1 210 ? 7.203 13.328 -9.328 1 92.88 210 ARG A O 1
ATOM 1699 N N . LEU A 1 211 ? 6.109 13.219 -7.406 1 92.75 211 LEU A N 1
ATOM 1700 C CA . LEU A 1 211 ? 5.215 12.164 -7.863 1 92.75 211 LEU A CA 1
ATOM 1701 C C . LEU A 1 211 ? 4.434 12.609 -9.094 1 92.75 211 LEU A C 1
ATOM 1703 O O . LEU A 1 211 ? 4.398 11.898 -10.102 1 92.75 211 LEU A O 1
ATOM 1707 N N . LEU A 1 212 ? 3.844 13.773 -9.023 1 94.69 212 LEU A N 1
ATOM 1708 C CA . LEU A 1 212 ? 3.043 14.297 -10.125 1 94.69 212 LEU A CA 1
ATOM 1709 C C . LEU A 1 212 ? 3.908 14.531 -11.359 1 94.69 212 LEU A C 1
ATOM 1711 O O . LEU A 1 212 ? 3.52 14.172 -12.477 1 94.69 212 LEU A O 1
ATOM 1715 N N . LYS A 1 213 ? 5.082 15.047 -11.102 1 92.94 213 LYS A N 1
ATOM 1716 C CA . LYS A 1 213 ? 5.992 15.32 -12.211 1 92.94 213 LYS A CA 1
ATOM 1717 C C . LYS A 1 213 ? 6.438 14.023 -12.883 1 92.94 213 LYS A C 1
ATOM 1719 O O . LYS A 1 213 ? 6.473 13.938 -14.117 1 92.94 213 LYS A O 1
ATOM 1724 N N . ASN A 1 214 ? 6.746 13.109 -12.094 1 86.81 214 ASN A N 1
ATOM 1725 C CA . ASN A 1 214 ? 7.195 11.82 -12.609 1 86.81 214 ASN A CA 1
ATOM 1726 C C . ASN A 1 214 ? 6.105 11.133 -13.438 1 86.81 214 ASN A C 1
ATOM 1728 O O . ASN A 1 214 ? 6.402 10.367 -14.352 1 86.81 214 ASN A O 1
ATOM 1732 N N . GLU A 1 215 ? 4.945 11.422 -13.141 1 87.88 215 GLU A N 1
ATOM 1733 C CA . GLU A 1 215 ? 3.828 10.812 -13.852 1 87.88 215 GLU A CA 1
ATOM 1734 C C . GLU A 1 215 ? 3.398 11.672 -15.039 1 87.88 215 GLU A C 1
ATOM 1736 O O . GLU A 1 215 ? 2.336 11.438 -15.625 1 87.88 215 GLU A O 1
ATOM 1741 N N . GLY A 1 216 ? 4.129 12.75 -15.32 1 89.12 216 GLY A N 1
ATOM 1742 C CA . GLY A 1 216 ? 3.961 13.531 -16.531 1 89.12 216 GLY A CA 1
ATOM 1743 C C . GLY A 1 216 ? 2.9 14.609 -16.406 1 89.12 216 GLY A C 1
ATOM 1744 O O . GLY A 1 216 ? 2.414 15.125 -17.422 1 89.12 216 GLY A O 1
ATOM 1745 N N . LYS A 1 217 ? 2.527 14.938 -15.227 1 94.62 217 LYS A N 1
ATOM 1746 C CA . LYS A 1 217 ? 1.504 15.961 -15.031 1 94.62 217 LYS A CA 1
ATOM 1747 C C . LYS A 1 217 ? 2.113 17.359 -15.07 1 94.62 217 LYS A C 1
ATOM 1749 O O . LYS A 1 217 ? 3.299 17.531 -14.781 1 94.62 217 LYS A O 1
ATOM 1754 N N . GLU A 1 218 ? 1.293 18.312 -15.508 1 96.69 218 GLU A N 1
ATOM 1755 C CA . GLU A 1 218 ? 1.667 19.719 -15.383 1 96.69 218 GLU A CA 1
ATOM 1756 C C . GLU A 1 218 ? 1.401 20.234 -13.969 1 96.69 218 GLU A C 1
ATOM 1758 O O . GLU A 1 218 ? 0.261 20.219 -13.508 1 96.69 218 GLU A O 1
ATOM 1763 N N . VAL A 1 219 ? 2.5 20.688 -13.336 1 97.62 219 VAL A N 1
ATOM 1764 C CA . VAL A 1 219 ? 2.379 21.109 -11.945 1 97.62 219 VAL A CA 1
ATOM 1765 C C . VAL A 1 219 ? 2.918 22.531 -11.797 1 97.62 219 VAL A C 1
ATOM 1767 O O . VAL A 1 219 ? 4.109 22.781 -12 1 97.62 219 VAL A O 1
ATOM 1770 N N . ALA A 1 220 ? 2.041 23.453 -11.484 1 97.5 220 ALA A N 1
ATOM 1771 C CA . ALA A 1 220 ? 2.428 24.828 -11.148 1 97.5 220 ALA A CA 1
ATOM 1772 C C . ALA A 1 220 ? 2.627 24.984 -9.641 1 97.5 220 ALA A C 1
ATOM 1774 O O . ALA A 1 220 ? 2.197 24.141 -8.859 1 97.5 220 ALA A O 1
ATOM 1775 N N . THR A 1 221 ? 3.338 25.984 -9.273 1 97.44 221 THR A N 1
ATOM 1776 C CA . THR A 1 221 ? 3.508 26.328 -7.863 1 97.44 221 THR A CA 1
ATOM 1777 C C . THR A 1 221 ? 2.986 27.734 -7.574 1 97.44 221 THR A C 1
ATOM 1779 O O . THR A 1 221 ? 3.066 28.609 -8.43 1 97.44 221 THR A O 1
ATOM 1782 N N . ILE A 1 222 ? 2.457 27.875 -6.457 1 97.88 222 ILE A N 1
ATOM 1783 C CA . ILE A 1 222 ? 1.889 29.156 -6.039 1 97.88 222 ILE A CA 1
ATOM 1784 C C . ILE A 1 222 ? 2.543 29.609 -4.734 1 97.88 222 ILE A C 1
ATOM 1786 O O . ILE A 1 222 ? 2.629 28.844 -3.775 1 97.88 222 ILE A O 1
ATOM 1790 N N . GLN A 1 223 ? 2.91 30.875 -4.695 1 97.06 223 GLN A N 1
ATOM 1791 C CA . GLN A 1 223 ? 3.562 31.438 -3.514 1 97.06 223 GLN A CA 1
ATOM 1792 C C . GLN A 1 223 ? 2.568 31.609 -2.367 1 97.06 223 GLN A C 1
ATOM 1794 O O . GLN A 1 223 ? 1.355 31.609 -2.586 1 97.06 223 GLN A O 1
ATOM 1799 N N . LEU A 1 224 ? 3.162 31.734 -1.201 1 97.5 224 LEU A N 1
ATOM 1800 C CA . LEU A 1 224 ? 2.357 31.875 0.008 1 97.5 224 LEU A CA 1
ATOM 1801 C C . LEU A 1 224 ? 2.422 33.312 0.529 1 97.5 224 LEU A C 1
ATOM 1803 O O . LEU A 1 224 ? 3.422 34 0.328 1 97.5 224 LEU A O 1
ATOM 1807 N N . ASP A 1 225 ? 1.365 33.75 1.109 1 96.88 225 ASP A N 1
ATOM 1808 C CA . ASP A 1 225 ? 1.391 34.906 2.01 1 96.88 225 ASP A CA 1
ATOM 1809 C C . ASP A 1 225 ? 1.048 34.5 3.438 1 96.88 225 ASP A C 1
ATOM 1811 O O . ASP A 1 225 ? 1.1 33.312 3.777 1 96.88 225 ASP A O 1
ATOM 1815 N N . HIS A 1 226 ? 0.827 35.438 4.312 1 94.69 226 HIS A N 1
ATOM 1816 C CA . HIS A 1 226 ? 0.634 35.125 5.73 1 94.69 226 HIS A CA 1
ATOM 1817 C C . HIS A 1 226 ? -0.663 34.375 5.961 1 94.69 226 HIS A C 1
ATOM 1819 O O . HIS A 1 226 ? -0.883 33.812 7.043 1 94.69 226 HIS A O 1
ATOM 1825 N N . LYS A 1 227 ? -1.491 34.281 4.891 1 96.12 227 LYS A N 1
ATOM 1826 C CA . LYS A 1 227 ? -2.756 33.562 5.004 1 96.12 227 LYS A CA 1
ATOM 1827 C C . LYS A 1 227 ? -2.709 32.219 4.242 1 96.12 227 LYS A C 1
ATOM 1829 O O . LYS A 1 227 ? -3.717 31.531 4.145 1 96.12 227 LYS A O 1
ATOM 1834 N N . GLY A 1 228 ? -1.619 31.875 3.672 1 96.5 228 GLY A N 1
ATOM 1835 C CA . GLY A 1 228 ? -1.498 30.672 2.852 1 96.5 228 GLY A CA 1
ATOM 1836 C C . GLY A 1 228 ? -1.333 30.984 1.375 1 96.5 228 GLY A C 1
ATOM 1837 O O . GLY A 1 228 ? -0.677 31.953 1.006 1 96.5 228 GLY A O 1
ATOM 1838 N N . MET A 1 229 ? -1.86 30.141 0.573 1 97.12 229 MET A N 1
ATOM 1839 C CA . MET A 1 229 ? -1.728 30.266 -0.876 1 97.12 229 MET A CA 1
ATOM 1840 C C . MET A 1 229 ? -2.275 31.609 -1.358 1 97.12 229 MET A C 1
ATOM 1842 O O . MET A 1 229 ? -3.383 32 -0.985 1 97.12 229 MET A O 1
ATOM 1846 N N . ARG A 1 230 ? -1.528 32.281 -2.207 1 97.44 230 ARG A N 1
ATOM 1847 C CA . ARG A 1 230 ? -1.942 33.594 -2.707 1 97.44 230 ARG A CA 1
ATOM 1848 C C . ARG A 1 230 ? -3.094 33.469 -3.697 1 97.44 230 ARG A C 1
ATOM 1850 O O . ARG A 1 230 ? -2.93 32.875 -4.773 1 97.44 230 ARG A O 1
ATOM 1857 N N . ILE A 1 231 ? -4.148 34.125 -3.387 1 96.88 231 ILE A N 1
ATOM 1858 C CA . ILE A 1 231 ? -5.371 34 -4.172 1 96.88 231 ILE A CA 1
ATOM 1859 C C . ILE A 1 231 ? -5.176 34.656 -5.539 1 96.88 231 ILE A C 1
ATOM 1861 O O . ILE A 1 231 ? -5.707 34.156 -6.543 1 96.88 231 ILE A O 1
ATOM 1865 N N . SER A 1 232 ? -4.449 35.75 -5.613 1 97.12 232 SER A N 1
ATOM 1866 C CA . SER A 1 232 ? -4.219 36.438 -6.875 1 97.12 232 SER A CA 1
ATOM 1867 C C . SER A 1 232 ? -3.494 35.562 -7.875 1 97.12 232 SER A C 1
ATOM 1869 O O . SER A 1 232 ? -3.811 35.562 -9.07 1 97.12 232 SER A O 1
ATOM 1871 N N . GLU A 1 233 ? -2.609 34.812 -7.406 1 97.31 233 GLU A N 1
ATOM 1872 C CA . GLU A 1 233 ? -1.854 33.906 -8.273 1 97.31 233 GLU A CA 1
ATOM 1873 C C . GLU A 1 233 ? -2.717 32.719 -8.742 1 97.31 233 GLU A C 1
ATOM 1875 O O . GLU A 1 233 ? -2.557 32.25 -9.867 1 97.31 233 GLU A O 1
ATOM 1880 N N . ILE A 1 234 ? -3.566 32.281 -7.902 1 97.75 234 ILE A N 1
ATOM 1881 C CA . ILE A 1 234 ? -4.496 31.234 -8.273 1 97.75 234 ILE A CA 1
ATOM 1882 C C . ILE A 1 234 ? -5.34 31.672 -9.469 1 97.75 234 ILE A C 1
ATOM 1884 O O . ILE A 1 234 ? -5.48 30.938 -10.453 1 97.75 234 ILE A O 1
ATOM 1888 N N . HIS A 1 235 ? -5.816 32.906 -9.352 1 96.5 235 HIS A N 1
ATOM 1889 C CA . HIS A 1 235 ? -6.672 33.438 -10.414 1 96.5 235 HIS A CA 1
ATOM 1890 C C . HIS A 1 235 ? -5.891 33.625 -11.711 1 96.5 235 HIS A C 1
ATOM 1892 O O . HIS A 1 235 ? -6.422 33.375 -12.797 1 96.5 235 HIS A O 1
ATOM 1898 N N . ARG A 1 236 ? -4.711 33.969 -11.57 1 96.62 236 ARG A N 1
ATOM 1899 C CA . ARG A 1 236 ? -3.873 34.188 -12.742 1 96.62 236 ARG A CA 1
ATOM 1900 C C . ARG A 1 236 ? -3.555 32.875 -13.445 1 96.62 236 ARG A C 1
ATOM 1902 O O . ARG A 1 236 ? -3.676 32.781 -14.672 1 96.62 236 ARG A O 1
ATOM 1909 N N . LEU A 1 237 ? -3.205 31.906 -12.75 1 95.75 237 LEU A N 1
ATOM 1910 C CA . LEU A 1 237 ? -2.785 30.609 -13.297 1 95.75 237 LEU A CA 1
ATOM 1911 C C . LEU A 1 237 ? -3.994 29.781 -13.703 1 95.75 237 LEU A C 1
ATOM 1913 O O . LEU A 1 237 ? -3.912 28.969 -14.633 1 95.75 237 LEU A O 1
ATOM 1917 N N . ASN A 1 238 ? -5.039 29.891 -12.977 1 94.75 238 ASN A N 1
ATOM 1918 C CA . ASN A 1 238 ? -6.309 29.203 -13.18 1 94.75 238 ASN A CA 1
ATOM 1919 C C . ASN A 1 238 ? -6.113 27.703 -13.328 1 94.75 238 ASN A C 1
ATOM 1921 O O . ASN A 1 238 ? -6.547 27.109 -14.32 1 94.75 238 ASN A O 1
ATOM 1925 N N . PRO A 1 239 ? -5.52 27.016 -12.375 1 97.81 239 PRO A N 1
ATOM 1926 C CA . PRO A 1 239 ? -5.34 25.562 -12.422 1 97.81 239 PRO A CA 1
ATOM 1927 C C . PRO A 1 239 ? -6.656 24.812 -12.289 1 97.81 239 PRO A C 1
ATOM 1929 O O . PRO A 1 239 ? -7.707 25.406 -12.07 1 97.81 239 PRO A O 1
ATOM 1932 N N . ASP A 1 240 ? -6.59 23.484 -12.492 1 98 240 ASP A N 1
ATOM 1933 C CA . ASP A 1 240 ? -7.766 22.641 -12.352 1 98 240 ASP A CA 1
ATOM 1934 C C . ASP A 1 240 ? -7.855 22.062 -10.938 1 98 240 ASP A C 1
ATOM 1936 O O . ASP A 1 240 ? -8.953 21.797 -10.438 1 98 240 ASP A O 1
ATOM 1940 N N . VAL A 1 241 ? -6.711 21.781 -10.383 1 98.44 241 VAL A N 1
ATOM 1941 C CA . VAL A 1 241 ? -6.66 21.125 -9.078 1 98.44 241 VAL A CA 1
ATOM 1942 C C . VAL A 1 241 ? -5.684 21.875 -8.172 1 98.44 241 VAL A C 1
ATOM 1944 O O . VAL A 1 241 ? -4.531 22.094 -8.539 1 98.44 241 VAL A O 1
ATOM 1947 N N . LEU A 1 242 ? -6.109 22.266 -6.961 1 98.5 242 LEU A N 1
ATOM 1948 C CA . LEU A 1 242 ? -5.266 22.906 -5.957 1 98.5 242 LEU A CA 1
ATOM 1949 C C . LEU A 1 242 ? -4.938 21.938 -4.828 1 98.5 242 LEU A C 1
ATOM 1951 O O . LEU A 1 242 ? -5.832 21.312 -4.262 1 98.5 242 LEU A O 1
ATOM 1955 N N . PHE A 1 243 ? -3.674 21.766 -4.543 1 98.62 243 PHE A N 1
ATOM 1956 C CA . PHE A 1 243 ? -3.24 21.078 -3.338 1 98.62 243 PHE A CA 1
ATOM 1957 C C . PHE A 1 243 ? -2.953 22.062 -2.215 1 98.62 243 PHE A C 1
ATOM 1959 O O . PHE A 1 243 ? -2.096 22.938 -2.355 1 98.62 243 PHE A O 1
ATOM 1966 N N . VAL A 1 244 ? -3.646 21.891 -1.065 1 98.56 244 VAL A N 1
ATOM 1967 C CA . VAL A 1 244 ? -3.453 22.844 0.022 1 98.56 244 VAL A CA 1
ATOM 1968 C C . VAL A 1 244 ? -3.361 22.109 1.353 1 98.56 244 VAL A C 1
ATOM 1970 O O . VAL A 1 244 ? -3.916 21.016 1.5 1 98.56 244 VAL A O 1
ATOM 1973 N N . THR A 1 245 ? -2.664 22.641 2.262 1 97.94 245 THR A N 1
ATOM 1974 C CA . THR A 1 245 ? -2.549 22.188 3.646 1 97.94 245 THR A CA 1
ATOM 1975 C C . THR A 1 245 ? -3.018 23.281 4.605 1 97.94 245 THR A C 1
ATOM 1977 O O . THR A 1 245 ? -2.219 23.828 5.363 1 97.94 245 THR A O 1
ATOM 1980 N N . PRO A 1 246 ? -4.309 23.469 4.711 1 97.5 246 PRO A N 1
ATOM 1981 C CA . PRO A 1 246 ? -4.848 24.672 5.355 1 97.5 246 PRO A CA 1
ATOM 1982 C C . PRO A 1 246 ? -4.664 24.656 6.871 1 97.5 246 PRO A C 1
ATOM 1984 O O . PRO A 1 246 ? -4.465 25.703 7.484 1 97.5 246 PRO A O 1
ATOM 1987 N N . SER A 1 247 ? -4.754 23.531 7.492 1 95.19 247 SER A N 1
ATOM 1988 C CA . SER A 1 247 ? -4.715 23.453 8.945 1 95.19 247 SER A CA 1
ATOM 1989 C C . SER A 1 247 ? -3.318 23.75 9.484 1 95.19 247 SER A C 1
ATOM 1991 O O . SER A 1 247 ? -3.168 24.328 10.562 1 95.19 247 SER A O 1
ATOM 1993 N N . HIS A 1 248 ? -2.377 23.344 8.828 1 95.31 248 HIS A N 1
ATOM 1994 C CA . HIS A 1 248 ? -0.957 23.484 9.141 1 95.31 248 HIS A CA 1
ATOM 1995 C C . HIS A 1 248 ? -0.105 23.359 7.879 1 95.31 248 HIS A C 1
ATOM 1997 O O . HIS A 1 248 ? 0.416 22.297 7.574 1 95.31 248 HIS A O 1
ATOM 2003 N N . GLN A 1 249 ? 0.062 24.547 7.23 1 97.19 249 GLN A N 1
ATOM 2004 C CA . GLN A 1 249 ? 0.736 24.531 5.938 1 97.19 249 GLN A CA 1
ATOM 2005 C C . GLN A 1 249 ? 2.111 23.875 6.047 1 97.19 249 GLN A C 1
ATOM 2007 O O . GLN A 1 249 ? 2.889 24.203 6.945 1 97.19 249 GLN A O 1
ATOM 2012 N N . PHE A 1 250 ? 2.422 22.922 5.281 1 96.44 250 PHE A N 1
ATOM 2013 C CA . PHE A 1 250 ? 3.719 22.266 5.258 1 96.44 250 PHE A CA 1
ATOM 2014 C C . PHE A 1 250 ? 4.629 22.891 4.207 1 96.44 250 PHE A C 1
ATOM 2016 O O . PHE A 1 250 ? 4.281 22.938 3.025 1 96.44 250 PHE A O 1
ATOM 2023 N N . PRO A 1 251 ? 5.738 23.391 4.578 1 96.31 251 PRO A N 1
ATOM 2024 C CA . PRO A 1 251 ? 6.363 23.188 5.891 1 96.31 251 PRO A CA 1
ATOM 2025 C C . PRO A 1 251 ? 6.309 24.438 6.762 1 96.31 251 PRO A C 1
ATOM 2027 O O . PRO A 1 251 ? 6.82 24.438 7.887 1 96.31 251 PRO A O 1
ATOM 2030 N N . THR A 1 252 ? 5.672 25.5 6.348 1 96.38 252 THR A N 1
ATOM 2031 C CA . THR A 1 252 ? 5.867 26.797 6.969 1 96.38 252 THR A CA 1
ATOM 2032 C C . THR A 1 252 ? 5.109 26.891 8.289 1 96.38 252 THR A C 1
ATOM 2034 O O . THR A 1 252 ? 5.414 27.75 9.133 1 96.38 252 THR A O 1
ATOM 2037 N N . GLY A 1 253 ? 4.027 26.156 8.367 1 95.56 253 GLY A N 1
ATOM 2038 C CA . GLY A 1 253 ? 3.234 26.172 9.586 1 95.56 253 GLY A CA 1
ATOM 2039 C C . GLY A 1 253 ? 2.123 27.203 9.57 1 95.56 253 GLY A C 1
ATOM 2040 O O . GLY A 1 253 ? 1.353 27.312 10.523 1 95.56 253 GLY A O 1
ATOM 2041 N N . ILE A 1 254 ? 1.952 27.891 8.5 1 95.56 254 ILE A N 1
ATOM 2042 C CA . ILE A 1 254 ? 0.896 28.891 8.367 1 95.56 254 ILE A CA 1
ATOM 2043 C C . ILE A 1 254 ? -0.467 28.219 8.539 1 95.56 254 ILE A C 1
ATOM 2045 O O . ILE A 1 254 ? -0.725 27.156 7.965 1 95.56 254 ILE A O 1
ATOM 2049 N N . ILE A 1 255 ? -1.273 28.781 9.398 1 94.75 255 ILE A N 1
ATOM 2050 C CA . ILE A 1 255 ? -2.662 28.359 9.531 1 94.75 255 ILE A CA 1
ATOM 2051 C C . ILE A 1 255 ? -3.559 29.234 8.664 1 94.75 255 ILE A C 1
ATOM 2053 O O . ILE A 1 255 ? -3.596 30.453 8.844 1 94.75 255 ILE A O 1
ATOM 2057 N N . MET A 1 256 ? -4.238 28.641 7.777 1 97 256 MET A N 1
ATOM 2058 C CA . MET A 1 256 ? -5.086 29.375 6.844 1 97 256 MET A CA 1
ATOM 2059 C C . MET A 1 256 ? -6.328 29.906 7.547 1 97 256 MET A C 1
ATOM 2061 O O . MET A 1 256 ? -7.109 29.141 8.109 1 97 256 MET A O 1
ATOM 2065 N N . PRO A 1 257 ? -6.512 31.219 7.531 1 96.06 257 PRO A N 1
ATOM 2066 C CA . PRO A 1 257 ? -7.711 31.766 8.172 1 96.06 257 PRO A CA 1
ATOM 2067 C C . PRO A 1 257 ? -8.977 31.531 7.348 1 96.06 257 PRO A C 1
ATOM 2069 O O . PRO A 1 257 ? -8.891 31.234 6.156 1 96.06 257 PRO A O 1
ATOM 2072 N N . VAL A 1 258 ? -10.148 31.688 7.918 1 96 258 VAL A N 1
ATOM 2073 C CA . VAL A 1 258 ? -11.438 31.406 7.316 1 96 258 VAL A CA 1
ATOM 2074 C C . VAL A 1 258 ? -11.648 32.281 6.082 1 96 258 VAL A C 1
ATOM 2076 O O . VAL A 1 258 ? -12.258 31.844 5.102 1 96 258 VAL A O 1
ATOM 2079 N N . SER A 1 259 ? -11.148 33.531 6.117 1 95.19 259 SER A N 1
ATOM 2080 C CA . SER A 1 259 ? -11.297 34.438 4.973 1 95.19 259 SER A CA 1
ATOM 2081 C C . SER A 1 259 ? -10.68 33.812 3.717 1 95.19 259 SER A C 1
ATOM 2083 O O . SER A 1 259 ? -11.312 33.812 2.656 1 95.19 259 SER A O 1
ATOM 2085 N N . ARG A 1 260 ? -9.445 33.312 3.842 1 97.12 260 ARG A N 1
ATOM 2086 C CA . ARG A 1 260 ? -8.781 32.656 2.719 1 97.12 260 ARG A CA 1
ATOM 2087 C C . ARG A 1 260 ? -9.477 31.359 2.34 1 97.12 260 ARG A C 1
ATOM 2089 O O . ARG A 1 260 ? -9.578 31.016 1.159 1 97.12 260 ARG A O 1
ATOM 2096 N N . ARG A 1 261 ? -9.938 30.594 3.291 1 97.62 261 ARG A N 1
ATOM 2097 C CA . ARG A 1 261 ? -10.672 29.359 3.029 1 97.62 261 ARG A CA 1
ATOM 2098 C C . ARG A 1 261 ? -11.891 29.609 2.15 1 97.62 261 ARG A C 1
ATOM 2100 O O . ARG A 1 261 ? -12.133 28.891 1.187 1 97.62 261 ARG A O 1
ATOM 2107 N N . ILE A 1 262 ? -12.609 30.625 2.469 1 95.75 262 ILE A N 1
ATOM 2108 C CA . ILE A 1 262 ? -13.812 30.953 1.717 1 95.75 262 ILE A CA 1
ATOM 2109 C C . ILE A 1 262 ? -13.43 31.406 0.307 1 95.75 262 ILE A C 1
ATOM 2111 O O . ILE A 1 262 ? -14.102 31.047 -0.666 1 95.75 262 ILE A O 1
ATOM 2115 N N . GLN A 1 263 ? -12.352 32.188 0.222 1 97.06 263 GLN A N 1
ATOM 2116 C CA . GLN A 1 263 ? -11.867 32.594 -1.096 1 97.06 263 GLN A CA 1
ATOM 2117 C C . GLN A 1 263 ? -11.57 31.359 -1.967 1 97.06 263 GLN A C 1
ATOM 2119 O O . GLN A 1 263 ? -11.93 31.328 -3.145 1 97.06 263 GLN A O 1
ATOM 2124 N N . LEU A 1 264 ? -10.922 30.375 -1.429 1 98.06 264 LEU A N 1
ATOM 2125 C CA . LEU A 1 264 ? -10.609 29.141 -2.148 1 98.06 264 LEU A CA 1
ATOM 2126 C C . LEU A 1 264 ? -11.883 28.406 -2.547 1 98.06 264 LEU A C 1
ATOM 2128 O O . LEU A 1 264 ? -11.992 27.906 -3.668 1 98.06 264 LEU A O 1
ATOM 2132 N N . LEU A 1 265 ? -12.812 28.328 -1.625 1 97.38 265 LEU A N 1
ATOM 2133 C CA . LEU A 1 265 ? -14.07 27.641 -1.884 1 97.38 265 LEU A CA 1
ATOM 2134 C C . LEU A 1 265 ? -14.875 28.344 -2.971 1 97.38 265 LEU A C 1
ATOM 2136 O O . LEU A 1 265 ? -15.531 27.688 -3.783 1 97.38 265 LEU A O 1
ATOM 2140 N N . ASN A 1 266 ? -14.828 29.672 -2.887 1 96.62 266 ASN A N 1
ATOM 2141 C CA . ASN A 1 266 ? -15.469 30.422 -3.959 1 96.62 266 ASN A CA 1
ATOM 2142 C C . ASN A 1 266 ? -14.797 30.172 -5.305 1 96.62 266 ASN A C 1
ATOM 2144 O O . ASN A 1 266 ? -15.477 29.953 -6.309 1 96.62 266 ASN A O 1
ATOM 2148 N N . TRP A 1 267 ? -13.547 30.141 -5.32 1 97 267 TRP A N 1
ATOM 2149 C CA . TRP A 1 267 ? -12.789 29.875 -6.539 1 97 267 TRP A CA 1
ATOM 2150 C C . TRP A 1 267 ? -13.172 28.531 -7.133 1 97 267 TRP A C 1
ATOM 2152 O O . TRP A 1 267 ? -13.453 28.422 -8.328 1 97 267 TRP A O 1
ATOM 2162 N N . VAL A 1 268 ? -13.195 27.516 -6.324 1 96.81 268 VAL A N 1
ATOM 2163 C CA . VAL A 1 268 ? -13.422 26.172 -6.844 1 96.81 268 VAL A CA 1
ATOM 2164 C C . VAL A 1 268 ? -14.859 26.031 -7.32 1 96.81 268 VAL A C 1
ATOM 2166 O O . VAL A 1 268 ? -15.133 25.328 -8.305 1 96.81 268 VAL A O 1
ATOM 2169 N N . SER A 1 269 ? -15.789 26.672 -6.664 1 94.94 269 SER A N 1
ATOM 2170 C CA . SER A 1 269 ? -17.203 26.625 -7.023 1 94.94 269 SER A CA 1
ATOM 2171 C C . SER A 1 269 ? -17.453 27.297 -8.367 1 94.94 269 SER A C 1
ATOM 2173 O O . SER A 1 269 ? -18.406 26.953 -9.07 1 94.94 269 SER A O 1
ATOM 2175 N N . ASP A 1 270 ? -16.641 28.234 -8.641 1 94.69 270 ASP A N 1
ATOM 2176 C CA . ASP A 1 270 ? -16.828 29.031 -9.852 1 94.69 270 ASP A CA 1
ATOM 2177 C C . ASP A 1 270 ? -16.422 28.234 -11.094 1 94.69 270 ASP A C 1
ATOM 2179 O O . ASP A 1 270 ? -16.781 28.609 -12.211 1 94.69 270 ASP A O 1
ATOM 2183 N N . GLY A 1 271 ? -15.688 27.188 -10.914 1 92.62 271 GLY A N 1
ATOM 2184 C CA . GLY A 1 271 ? -15.258 26.359 -12.031 1 92.62 271 GLY A CA 1
ATOM 2185 C C . GLY A 1 271 ? -15.953 25.016 -12.07 1 92.62 271 GLY A C 1
ATOM 2186 O O . GLY A 1 271 ? -16.188 24.391 -11.023 1 92.62 271 GLY A O 1
ATOM 2187 N N . ALA A 1 272 ? -16.234 24.547 -13.227 1 88 272 ALA A N 1
ATOM 2188 C CA . ALA A 1 272 ? -17 23.312 -13.375 1 88 272 ALA A CA 1
ATOM 2189 C C . ALA A 1 272 ? -16.141 22.094 -13.055 1 88 272 ALA A C 1
ATOM 2191 O O . ALA A 1 272 ? -16.609 21.141 -12.438 1 88 272 ALA A O 1
ATOM 2192 N N . ASN A 1 273 ? -14.945 22.078 -13.422 1 90.75 273 ASN A N 1
ATOM 2193 C CA . ASN A 1 273 ? -14.102 20.891 -13.266 1 90.75 273 ASN A CA 1
ATOM 2194 C C . ASN A 1 273 ? -12.898 21.188 -12.375 1 90.75 273 ASN A C 1
ATOM 2196 O O . ASN A 1 273 ? -11.781 20.75 -12.672 1 90.75 273 ASN A O 1
ATOM 2200 N N . ARG A 1 274 ? -13.148 21.984 -11.359 1 96.81 274 ARG A N 1
ATOM 2201 C CA . ARG A 1 274 ? -12.086 22.312 -10.414 1 96.81 274 ARG A CA 1
ATOM 2202 C C . ARG A 1 274 ? -12.242 21.531 -9.117 1 96.81 274 ARG A C 1
ATOM 2204 O O . ARG A 1 274 ? -13.359 21.203 -8.711 1 96.81 274 ARG A O 1
ATOM 2211 N N . TYR A 1 275 ? -11.141 21.188 -8.562 1 98.56 275 TYR A N 1
ATOM 2212 C CA . TYR A 1 275 ? -11.148 20.531 -7.258 1 98.56 275 TYR A CA 1
ATOM 2213 C C . TYR A 1 275 ? -10.055 21.109 -6.359 1 98.56 275 TYR A C 1
ATOM 2215 O O . TYR A 1 275 ? -9.055 21.641 -6.848 1 98.56 275 TYR A O 1
ATOM 2223 N N . ILE A 1 276 ? -10.289 21.078 -5.082 1 98.69 276 ILE A N 1
ATOM 2224 C CA . ILE A 1 276 ? -9.273 21.328 -4.062 1 98.69 276 ILE A CA 1
ATOM 2225 C C . ILE A 1 276 ? -8.938 20.031 -3.336 1 98.69 276 ILE A C 1
ATOM 2227 O O . ILE A 1 276 ? -9.836 19.297 -2.904 1 98.69 276 ILE A O 1
ATOM 2231 N N . VAL A 1 277 ? -7.707 19.688 -3.303 1 98.81 277 VAL A N 1
ATOM 2232 C CA . VAL A 1 277 ? -7.219 18.594 -2.463 1 98.81 277 VAL A CA 1
ATOM 2233 C C . VAL A 1 277 ? -6.703 19.156 -1.14 1 98.81 277 VAL A C 1
ATOM 2235 O O . VAL A 1 277 ? -5.691 19.859 -1.112 1 98.81 277 VAL A O 1
ATOM 2238 N N . GLU A 1 278 ? -7.379 18.891 -0.074 1 98.81 278 GLU A N 1
ATOM 2239 C CA . GLU A 1 278 ? -6.98 19.281 1.273 1 98.81 278 GLU A CA 1
ATOM 2240 C C . GLU A 1 278 ? -6.191 18.172 1.963 1 98.81 278 GLU A C 1
ATOM 2242 O O . GLU A 1 278 ? -6.754 17.125 2.318 1 98.81 278 GLU A O 1
ATOM 2247 N N . ASP A 1 279 ? -4.945 18.359 2.135 1 98.12 279 ASP A N 1
ATOM 2248 C CA . ASP A 1 279 ? -4.105 17.438 2.891 1 98.12 279 ASP A CA 1
ATOM 2249 C C . ASP A 1 279 ? -4.066 17.812 4.371 1 98.12 279 ASP A C 1
ATOM 2251 O O . ASP A 1 279 ? -3.379 18.766 4.758 1 98.12 279 ASP A O 1
ATOM 2255 N N . ASP A 1 280 ? -4.766 17.062 5.172 1 97.38 280 ASP A N 1
ATOM 2256 C CA . ASP A 1 280 ? -4.91 17.297 6.605 1 97.38 280 ASP A CA 1
ATOM 2257 C C . ASP A 1 280 ? -4.082 16.312 7.418 1 97.38 280 ASP A C 1
ATOM 2259 O O . ASP A 1 280 ? -4.625 15.547 8.227 1 97.38 280 ASP A O 1
ATOM 2263 N N . TYR A 1 281 ? -2.775 16.438 7.402 1 94.62 281 TYR A N 1
ATOM 2264 C CA . TYR A 1 281 ? -1.856 15.352 7.715 1 94.62 281 TYR A CA 1
ATOM 2265 C C . TYR A 1 281 ? -1.541 15.312 9.203 1 94.62 281 TYR A C 1
ATOM 2267 O O . TYR A 1 281 ? -1.07 14.297 9.719 1 94.62 281 TYR A O 1
ATOM 2275 N N . ASP A 1 282 ? -1.747 16.375 10 1 92.62 282 ASP A N 1
ATOM 2276 C CA . ASP A 1 282 ? -1.366 16.328 11.414 1 92.62 282 ASP A CA 1
ATOM 2277 C C . ASP A 1 282 ? -2.285 17.203 12.258 1 92.62 282 ASP A C 1
ATOM 2279 O O . ASP A 1 282 ? -1.863 17.75 13.281 1 92.62 282 ASP A O 1
ATOM 2283 N N . SER A 1 283 ? -3.48 17.391 11.93 1 90.88 283 SER A N 1
ATOM 2284 C CA . SER A 1 283 ? -4.41 18.328 12.547 1 90.88 283 SER A CA 1
ATOM 2285 C C . SER A 1 283 ? -4.762 17.906 13.969 1 90.88 283 SER A C 1
ATOM 2287 O O . SER A 1 283 ? -5.336 18.688 14.727 1 90.88 283 SER A O 1
ATOM 2289 N N . GLU A 1 284 ? -4.387 16.781 14.398 1 91.88 284 GLU A N 1
ATOM 2290 C CA . GLU A 1 284 ? -4.656 16.281 15.75 1 91.88 284 GLU A CA 1
ATOM 2291 C C . GLU A 1 284 ? -3.848 17.062 16.781 1 91.88 284 GLU A C 1
ATOM 2293 O O . GLU A 1 284 ? -4.199 17.078 17.969 1 91.88 284 GLU A O 1
ATOM 2298 N N . PHE A 1 285 ? -2.805 17.609 16.328 1 92.19 285 PHE A N 1
ATOM 2299 C CA . PHE A 1 285 ? -1.899 18.266 17.266 1 92.19 285 PHE A CA 1
ATOM 2300 C C . PHE A 1 285 ? -1.954 19.781 17.109 1 92.19 285 PHE A C 1
ATOM 2302 O O . PHE A 1 285 ? -1.396 20.328 16.156 1 92.19 285 PHE A O 1
ATOM 2309 N N . LYS A 1 286 ? -2.607 20.406 17.906 1 90.88 286 LYS A N 1
ATOM 2310 C CA . LYS A 1 286 ? -2.738 21.859 18.016 1 90.88 286 LYS A CA 1
ATOM 2311 C C . LYS A 1 286 ? -2.439 22.328 19.438 1 90.88 286 LYS A C 1
ATOM 2313 O O . LYS A 1 286 ? -2.852 21.703 20.406 1 90.88 286 LYS A O 1
ATOM 2318 N N . TYR A 1 287 ? -1.785 23.469 19.516 1 88.56 287 TYR A N 1
ATOM 2319 C CA . TYR A 1 287 ? -1.347 23.938 20.812 1 88.56 287 TYR A CA 1
ATOM 2320 C C . TYR A 1 287 ? -2 25.266 21.172 1 88.56 287 TYR A C 1
ATOM 2322 O O . TYR A 1 287 ? -2.08 26.156 20.328 1 88.56 287 TYR A O 1
ATOM 2330 N N . GLY A 1 288 ? -2.545 25.406 22.312 1 79.62 288 GLY A N 1
ATOM 2331 C CA . GLY A 1 288 ? -3.098 26.656 22.812 1 79.62 288 GLY A CA 1
ATOM 2332 C C . GLY A 1 288 ? -4.578 26.812 22.516 1 79.62 288 GLY A C 1
ATOM 2333 O O . GLY A 1 288 ? -5.262 27.625 23.156 1 79.62 288 GLY A O 1
ATOM 2334 N N . SER A 1 289 ? -5.105 26.219 21.547 1 79.38 289 SER A N 1
ATOM 2335 C CA . SER A 1 289 ? -6.52 26.281 21.203 1 79.38 289 SER A CA 1
ATOM 2336 C C . SER A 1 289 ? -7.02 24.922 20.703 1 79.38 289 SER A C 1
ATOM 2338 O O . SER A 1 289 ? -6.246 23.969 20.609 1 79.38 289 SER A O 1
ATOM 2340 N N . ASP A 1 290 ? -8.359 24.922 20.516 1 83 290 ASP A N 1
ATOM 2341 C CA . ASP A 1 290 ? -8.945 23.703 19.938 1 83 290 ASP A CA 1
ATOM 2342 C C . ASP A 1 290 ? -8.594 23.578 18.453 1 83 290 ASP A C 1
ATOM 2344 O O . ASP A 1 290 ? -8.133 24.547 17.828 1 83 290 ASP A O 1
ATOM 2348 N N . THR A 1 291 ? -8.898 22.438 17.984 1 84.56 291 THR A N 1
ATOM 2349 C CA . THR A 1 291 ? -8.602 22.172 16.578 1 84.56 291 THR A CA 1
ATOM 2350 C C . THR A 1 291 ? -9.484 23.016 15.672 1 84.56 291 THR A C 1
ATOM 2352 O O . THR A 1 291 ? -10.617 23.359 16.031 1 84.56 291 THR A O 1
ATOM 2355 N N . ILE A 1 292 ? -8.883 23.453 14.586 1 89.94 292 ILE A N 1
ATOM 2356 C CA . ILE A 1 292 ? -9.586 24.188 13.539 1 89.94 292 ILE A CA 1
ATOM 2357 C C . ILE A 1 292 ? -10.266 23.203 12.586 1 89.94 292 ILE A C 1
ATOM 2359 O O . ILE A 1 292 ? -9.648 22.234 12.148 1 89.94 292 ILE A O 1
ATOM 2363 N N . PRO A 1 293 ? -11.555 23.391 12.281 1 93.38 293 PRO A N 1
ATOM 2364 C CA . PRO A 1 293 ? -12.234 22.484 11.352 1 93.38 293 PRO A CA 1
ATOM 2365 C C . PRO A 1 293 ? -11.57 22.453 9.977 1 93.38 293 PRO A C 1
ATOM 2367 O O . PRO A 1 293 ? -10.914 23.406 9.578 1 93.38 293 PRO A O 1
ATOM 2370 N N . ALA A 1 294 ? -11.805 21.359 9.289 1 97.5 294 ALA A N 1
ATOM 2371 C CA . ALA A 1 294 ? -11.25 21.188 7.949 1 97.5 294 ALA A CA 1
ATOM 2372 C C . ALA A 1 294 ? -11.875 22.172 6.965 1 97.5 294 ALA A C 1
ATOM 2374 O O . ALA A 1 294 ? -12.992 22.641 7.168 1 97.5 294 ALA A O 1
ATOM 2375 N N . LEU A 1 295 ? -11.133 22.469 5.926 1 97.81 295 LEU A N 1
ATOM 2376 C CA . LEU A 1 295 ? -11.656 23.266 4.82 1 97.81 295 LEU A CA 1
ATOM 2377 C C . LEU A 1 295 ? -12.898 22.609 4.23 1 97.81 295 LEU A C 1
ATOM 2379 O O . LEU A 1 295 ? -13.875 23.297 3.916 1 97.81 295 LEU A O 1
ATOM 2383 N N . GLN A 1 296 ? -12.875 21.328 4.09 1 97.81 296 GLN A N 1
ATOM 2384 C CA . GLN A 1 296 ? -13.953 20.547 3.508 1 97.81 296 GLN A CA 1
ATOM 2385 C C . GLN A 1 296 ? -15.258 20.75 4.273 1 97.81 296 GLN A C 1
ATOM 2387 O O . GLN A 1 296 ? -16.344 20.688 3.688 1 97.81 296 GLN A O 1
ATOM 2392 N N . SER A 1 297 ? -15.188 21.031 5.559 1 94.81 297 SER A N 1
ATOM 2393 C CA . SER A 1 297 ? -16.375 21.234 6.387 1 94.81 297 SER A CA 1
ATOM 2394 C C . SER A 1 297 ? -17.203 22.406 5.898 1 94.81 297 SER A C 1
ATOM 2396 O O . SER A 1 297 ? -18.406 22.484 6.168 1 94.81 297 SER A O 1
ATOM 2398 N N . LEU A 1 298 ? -16.578 23.344 5.188 1 93.81 298 LEU A N 1
ATOM 2399 C CA . LEU A 1 298 ? -17.234 24.547 4.707 1 93.81 298 LEU A CA 1
ATOM 2400 C C . LEU A 1 298 ? -17.641 24.406 3.244 1 93.81 298 LEU A C 1
ATOM 2402 O O . LEU A 1 298 ? -18.25 25.312 2.674 1 93.81 298 LEU A O 1
ATOM 2406 N N . ASP A 1 299 ? -17.281 23.266 2.66 1 95.25 299 ASP A N 1
ATOM 2407 C CA . ASP A 1 299 ? -17.531 23.047 1.239 1 95.25 299 ASP A CA 1
ATOM 2408 C C . ASP A 1 299 ? -19.031 22.922 0.966 1 95.25 299 ASP A C 1
ATOM 2410 O O . ASP A 1 299 ? -19.719 22.125 1.596 1 95.25 299 ASP A O 1
ATOM 2414 N N . ARG A 1 300 ? -19.5 23.703 0.009 1 91.5 300 ARG A N 1
ATOM 2415 C CA . ARG A 1 300 ? -20.922 23.688 -0.341 1 91.5 300 ARG A CA 1
ATOM 2416 C C . ARG A 1 300 ? -21.141 23.156 -1.754 1 91.5 300 ARG A C 1
ATOM 2418 O O . ARG A 1 300 ? -22.266 23.047 -2.221 1 91.5 300 ARG A O 1
ATOM 2425 N N . SER A 1 301 ? -20.109 22.828 -2.436 1 92.62 301 SER A N 1
ATOM 2426 C CA . SER A 1 301 ? -20.203 22.469 -3.846 1 92.62 301 SER A CA 1
ATOM 2427 C C . SER A 1 301 ? -19.688 21.047 -4.094 1 92.62 301 SER A C 1
ATOM 2429 O O . SER A 1 301 ? -19.656 20.594 -5.238 1 92.62 301 SER A O 1
ATOM 2431 N N . GLU A 1 302 ? -19.25 20.328 -3.121 1 93.5 302 GLU A N 1
ATOM 2432 C CA . GLU A 1 302 ? -18.688 18.984 -3.225 1 93.5 302 GLU A CA 1
ATOM 2433 C C . GLU A 1 302 ? -17.5 18.953 -4.176 1 93.5 302 GLU A C 1
ATOM 2435 O O . GLU A 1 302 ? -17.469 18.156 -5.113 1 93.5 302 GLU A O 1
ATOM 2440 N N . LYS A 1 303 ? -16.578 19.844 -3.844 1 96.94 303 LYS A N 1
ATOM 2441 C CA . LYS A 1 303 ? -15.43 19.953 -4.742 1 96.94 303 LYS A CA 1
ATOM 2442 C C . LYS A 1 303 ? -14.117 19.906 -3.961 1 96.94 303 LYS A C 1
ATOM 2444 O O . LYS A 1 303 ? -13.047 20.125 -4.527 1 96.94 303 LYS A O 1
ATOM 2449 N N . VAL A 1 304 ? -14.227 19.625 -2.666 1 98.38 304 VAL A N 1
ATOM 2450 C CA . VAL A 1 304 ? -13.031 19.453 -1.851 1 98.38 304 VAL A CA 1
ATOM 2451 C C . VAL A 1 304 ? -12.789 17.969 -1.583 1 98.38 304 VAL A C 1
ATOM 2453 O O . VAL A 1 304 ? -13.672 17.266 -1.086 1 98.38 304 VAL A O 1
ATOM 2456 N N . ILE A 1 305 ? -11.664 17.484 -1.988 1 98.75 305 ILE A N 1
ATOM 2457 C CA . ILE A 1 305 ? -11.195 16.141 -1.671 1 98.75 305 ILE A CA 1
ATOM 2458 C C . ILE A 1 305 ? -10.352 16.188 -0.398 1 98.75 305 ILE A C 1
ATOM 2460 O O . ILE A 1 305 ? -9.258 16.75 -0.385 1 98.75 305 ILE A O 1
ATOM 2464 N N . TYR A 1 306 ? -10.859 15.578 0.637 1 98.81 306 TYR A N 1
ATOM 2465 C CA . TYR A 1 306 ? -10.203 15.578 1.938 1 98.81 306 TYR A CA 1
ATOM 2466 C C . TYR A 1 306 ? -9.297 14.359 2.094 1 98.81 306 TYR A C 1
ATOM 2468 O O . TYR A 1 306 ? -9.727 13.227 1.865 1 98.81 306 TYR A O 1
ATOM 2476 N N . ILE A 1 307 ? -8.039 14.562 2.441 1 98.62 307 ILE A N 1
ATOM 2477 C CA . ILE A 1 307 ? -7.098 13.477 2.67 1 98.62 307 ILE A CA 1
ATOM 2478 C C . ILE A 1 307 ? -6.582 13.531 4.109 1 98.62 307 ILE A C 1
ATOM 2480 O O . ILE A 1 307 ? -6.164 14.586 4.582 1 98.62 307 ILE A O 1
ATOM 2484 N N . GLY A 1 308 ? -6.664 12.438 4.758 1 98.06 308 GLY A N 1
ATOM 2485 C CA . GLY A 1 308 ? -6.121 12.273 6.098 1 98.06 308 GLY A CA 1
ATOM 2486 C C . GLY A 1 308 ? -5.195 11.078 6.219 1 98.06 308 GLY A C 1
ATOM 2487 O O . GLY A 1 308 ? -5.113 10.25 5.309 1 98.06 308 GLY A O 1
ATOM 2488 N N . THR A 1 309 ? -4.453 11.031 7.309 1 96.12 309 THR A N 1
ATOM 2489 C CA . THR A 1 309 ? -3.529 9.938 7.574 1 96.12 309 THR A CA 1
ATOM 2490 C C . THR A 1 309 ? -3.436 9.664 9.078 1 96.12 309 THR A C 1
ATOM 2492 O O . THR A 1 309 ? -3.754 10.531 9.891 1 96.12 309 THR A O 1
ATOM 2495 N N . PHE A 1 310 ? -3.027 8.469 9.414 1 95.19 310 PHE A N 1
ATOM 2496 C CA . PHE A 1 310 ? -2.783 8.117 10.805 1 95.19 310 PHE A CA 1
ATOM 2497 C C . PHE A 1 310 ? -1.291 7.949 11.07 1 95.19 310 PHE A C 1
ATOM 2499 O O . PHE A 1 310 ? -0.892 7.457 12.125 1 95.19 310 PHE A O 1
ATOM 2506 N N . SER A 1 311 ? -0.496 8.367 10.117 1 91.12 311 SER A N 1
ATOM 2507 C CA . SER A 1 311 ? 0.952 8.203 10.203 1 91.12 311 SER A CA 1
ATOM 2508 C C . SER A 1 311 ? 1.55 9.102 11.273 1 91.12 311 SER A C 1
ATOM 2510 O O . SER A 1 311 ? 2.555 8.75 11.898 1 91.12 311 SER A O 1
ATOM 2512 N N . LYS A 1 312 ? 0.983 10.289 11.445 1 91.69 312 LYS A N 1
ATOM 2513 C CA . LYS A 1 312 ? 1.514 11.258 12.398 1 91.69 312 LYS A CA 1
ATOM 2514 C C . LYS A 1 312 ? 0.902 11.047 13.781 1 91.69 312 LYS A C 1
ATOM 2516 O O . LYS A 1 312 ? 1.579 11.227 14.797 1 91.69 312 LYS A O 1
ATOM 2521 N N . SER A 1 313 ? -0.326 10.688 13.812 1 92.88 313 SER A N 1
ATOM 2522 C CA . SER A 1 313 ? -1.021 10.508 15.086 1 92.88 313 SER A CA 1
ATOM 2523 C C . SER A 1 313 ? -0.667 9.164 15.719 1 92.88 313 SER A C 1
ATOM 2525 O O . SER A 1 313 ? -0.681 9.031 16.953 1 92.88 313 SER A O 1
ATOM 2527 N N . LEU A 1 314 ? -0.359 8.227 14.898 1 93.31 314 LEU A N 1
ATOM 2528 C CA . LEU A 1 314 ? 0.046 6.922 15.406 1 93.31 314 LEU A CA 1
ATOM 2529 C C . LEU A 1 314 ? 1.47 6.586 14.977 1 93.31 314 LEU A C 1
ATOM 2531 O O . LEU A 1 314 ? 2.426 7.219 15.438 1 93.31 314 LEU A O 1
ATOM 2535 N N . LEU A 1 315 ? 1.636 5.656 14.023 1 89.88 315 LEU A N 1
ATOM 2536 C CA . LEU A 1 315 ? 2.951 5.281 13.516 1 89.88 315 LEU A CA 1
ATOM 2537 C C . LEU A 1 315 ? 2.98 5.332 11.992 1 89.88 315 LEU A C 1
ATOM 2539 O O . LEU A 1 315 ? 2.072 4.816 11.336 1 89.88 315 LEU A O 1
ATOM 2543 N N . PRO A 1 316 ? 4.055 5.949 11.477 1 89.19 316 PRO A N 1
ATOM 2544 C CA . PRO A 1 316 ? 4.152 5.957 10.016 1 89.19 316 PRO A CA 1
ATOM 2545 C C . PRO A 1 316 ? 4.234 4.551 9.43 1 89.19 316 PRO A C 1
ATOM 2547 O O . PRO A 1 316 ? 3.779 4.32 8.305 1 89.19 316 PRO A O 1
ATOM 2550 N N . GLY A 1 317 ? 4.68 3.621 10.156 1 88.5 317 GLY A N 1
ATOM 2551 C CA . GLY A 1 317 ? 4.883 2.26 9.688 1 88.5 317 GLY A CA 1
ATOM 2552 C C . GLY A 1 317 ? 3.592 1.477 9.555 1 88.5 317 GLY A C 1
ATOM 2553 O O . GLY A 1 317 ? 3.564 0.414 8.93 1 88.5 317 GLY A O 1
ATOM 2554 N N . LEU A 1 318 ? 2.467 1.947 10.023 1 90.62 318 LEU A N 1
ATOM 2555 C CA . LEU A 1 318 ? 1.192 1.247 9.914 1 90.62 318 LEU A CA 1
ATOM 2556 C C . LEU A 1 318 ? 0.596 1.415 8.516 1 90.62 318 LEU A C 1
ATOM 2558 O O . LEU A 1 318 ? -0.217 0.597 8.086 1 90.62 318 LEU A O 1
ATOM 2562 N N . ARG A 1 319 ? 0.919 2.469 7.883 1 92.69 319 ARG A N 1
ATOM 2563 C CA . ARG A 1 319 ? 0.589 2.744 6.488 1 92.69 319 ARG A CA 1
ATOM 2564 C C . ARG A 1 319 ? -0.921 2.764 6.277 1 92.69 319 ARG A C 1
ATOM 2566 O O . ARG A 1 319 ? -1.45 1.998 5.469 1 92.69 319 ARG A O 1
ATOM 2573 N N . ILE A 1 320 ? -1.612 3.631 6.891 1 95.62 320 ILE A N 1
ATOM 2574 C CA . ILE A 1 320 ? -3.051 3.797 6.711 1 95.62 320 ILE A CA 1
ATOM 2575 C C . ILE A 1 320 ? -3.375 5.27 6.484 1 95.62 320 ILE A C 1
ATOM 2577 O O . ILE A 1 320 ? -3.111 6.113 7.344 1 95.62 320 ILE A O 1
ATOM 2581 N N . SER A 1 321 ? -3.854 5.598 5.387 1 97.56 321 SER A N 1
ATOM 2582 C CA . SER A 1 321 ? -4.363 6.902 4.98 1 97.56 321 SER A CA 1
ATOM 2583 C C . SER A 1 321 ? -5.723 6.777 4.305 1 97.56 321 SER A C 1
ATOM 2585 O O . SER A 1 321 ? -6.18 5.672 4.012 1 97.56 321 SER A O 1
ATOM 2587 N N . TYR A 1 322 ? -6.414 7.848 4.129 1 98.69 322 TYR A N 1
ATOM 2588 C CA . TYR A 1 322 ? -7.734 7.805 3.504 1 98.69 322 TYR A CA 1
ATOM 2589 C C . TYR A 1 322 ? -8.039 9.109 2.783 1 98.69 322 TYR A C 1
ATOM 2591 O O . TYR A 1 322 ? -7.41 10.141 3.053 1 98.69 322 TYR A O 1
ATOM 2599 N N . MET A 1 323 ? -8.914 9.031 1.862 1 98.75 323 MET A N 1
ATOM 2600 C CA . MET A 1 323 ? -9.438 10.242 1.234 1 98.75 323 MET A CA 1
ATOM 2601 C C . MET A 1 323 ? -10.961 10.18 1.132 1 98.75 323 MET A C 1
ATOM 2603 O O . MET A 1 323 ? -11.547 9.094 1.148 1 98.75 323 MET A O 1
ATOM 2607 N N . VAL A 1 324 ? -11.555 11.297 1.171 1 98.75 324 VAL A N 1
ATOM 2608 C CA . VAL A 1 324 ? -12.992 11.461 0.965 1 98.75 324 VAL A CA 1
ATOM 2609 C C . VAL A 1 324 ? -13.258 12.023 -0.43 1 98.75 324 VAL A C 1
ATOM 2611 O O . VAL A 1 324 ? -12.867 13.148 -0.734 1 98.75 324 VAL A O 1
ATOM 2614 N N . LEU A 1 325 ? -13.938 11.25 -1.237 1 98.5 325 LEU A N 1
ATOM 2615 C CA . LEU A 1 325 ? -14.188 11.656 -2.615 1 98.5 325 LEU A CA 1
ATOM 2616 C C . LEU A 1 325 ? -15.555 12.312 -2.748 1 98.5 325 LEU A C 1
ATOM 2618 O O . LEU A 1 325 ? -16.547 11.82 -2.184 1 98.5 325 LEU A O 1
ATOM 2622 N N . PRO A 1 326 ? -15.617 13.461 -3.504 1 96.94 326 PRO A N 1
ATOM 2623 C CA . PRO A 1 326 ? -16.938 13.891 -3.979 1 96.94 326 PRO A CA 1
ATOM 2624 C C . PRO A 1 326 ? -17.672 12.805 -4.758 1 96.94 326 PRO A C 1
ATOM 2626 O O . PRO A 1 326 ? -17.031 11.945 -5.371 1 96.94 326 PRO A O 1
ATOM 2629 N N . GLN A 1 327 ? -18.984 12.836 -4.762 1 95.75 327 GLN A N 1
ATOM 2630 C CA . GLN A 1 327 ? -19.797 11.766 -5.336 1 95.75 327 GLN A CA 1
ATOM 2631 C C . GLN A 1 327 ? -19.484 11.586 -6.82 1 95.75 327 GLN A C 1
ATOM 2633 O O . GLN A 1 327 ? -19.438 10.453 -7.32 1 95.75 327 GLN A O 1
ATOM 2638 N N . LYS A 1 328 ? -19.266 12.664 -7.484 1 95.62 328 LYS A N 1
ATOM 2639 C CA . LYS A 1 328 ? -18.938 12.586 -8.906 1 95.62 328 LYS A CA 1
ATOM 2640 C C . LYS A 1 328 ? -17.656 11.789 -9.133 1 95.62 328 LYS A C 1
ATOM 2642 O O . LYS A 1 328 ? -17.578 10.961 -10.039 1 95.62 328 LYS A O 1
ATOM 2647 N N . LEU A 1 329 ? -16.641 12.062 -8.375 1 97.38 329 LEU A N 1
ATOM 2648 C CA . LEU A 1 329 ? -15.383 11.352 -8.492 1 97.38 329 LEU A CA 1
ATOM 2649 C C . LEU A 1 329 ? -15.516 9.922 -7.98 1 97.38 329 LEU A C 1
ATOM 2651 O O . LEU A 1 329 ? -14.852 9.016 -8.484 1 97.38 329 LEU A O 1
ATOM 2655 N N . LEU A 1 330 ? -16.375 9.719 -6.973 1 97.88 330 LEU A N 1
ATOM 2656 C CA . LEU A 1 330 ? -16.625 8.375 -6.465 1 97.88 330 LEU A CA 1
ATOM 2657 C C . LEU A 1 330 ? -17.188 7.473 -7.559 1 97.88 330 LEU A C 1
ATOM 2659 O O . LEU A 1 330 ? -16.797 6.312 -7.684 1 97.88 330 LEU A O 1
ATOM 2663 N N . LYS A 1 331 ? -18.109 7.973 -8.336 1 97 331 LYS A N 1
ATOM 2664 C CA . LYS A 1 331 ? -18.672 7.227 -9.461 1 97 331 LYS A CA 1
ATOM 2665 C C . LYS A 1 331 ? -17.594 6.793 -10.438 1 97 331 LYS A C 1
ATOM 2667 O O . LYS A 1 331 ? -17.562 5.637 -10.867 1 97 331 LYS A O 1
ATOM 2672 N N . ARG A 1 332 ? -16.703 7.652 -10.703 1 95.81 332 ARG A N 1
ATOM 2673 C CA . ARG A 1 332 ? -15.594 7.348 -11.602 1 95.81 332 ARG A CA 1
ATOM 2674 C C . ARG A 1 332 ? -14.656 6.316 -10.992 1 95.81 332 ARG A C 1
ATOM 2676 O O . ARG A 1 332 ? -14.172 5.418 -11.68 1 95.81 332 ARG A O 1
ATOM 2683 N N . TYR A 1 333 ? -14.391 6.484 -9.734 1 97 333 TYR A N 1
ATOM 2684 C CA . TYR A 1 333 ? -13.531 5.547 -9.023 1 97 333 TYR A CA 1
ATOM 2685 C C . TYR A 1 333 ? -14.078 4.129 -9.109 1 97 333 TYR A C 1
ATOM 2687 O O . TYR A 1 333 ? -13.336 3.191 -9.422 1 97 333 TYR A O 1
ATOM 2695 N N . ARG A 1 334 ? -15.297 4.008 -8.797 1 95.25 334 ARG A N 1
ATOM 2696 C CA . ARG A 1 334 ? -15.906 2.68 -8.781 1 95.25 334 ARG A CA 1
ATOM 2697 C C . ARG A 1 334 ? -15.906 2.061 -10.18 1 95.25 334 ARG A C 1
ATOM 2699 O O . ARG A 1 334 ? -15.773 0.844 -10.32 1 95.25 334 ARG A O 1
ATOM 2706 N N . LYS A 1 335 ? -16.016 2.865 -11.141 1 93.25 335 LYS A N 1
ATOM 2707 C CA . LYS A 1 335 ? -15.977 2.377 -12.516 1 93.25 335 LYS A CA 1
ATOM 2708 C C . LYS A 1 335 ? -14.555 1.977 -12.922 1 93.25 335 LYS A C 1
ATOM 2710 O O . LYS A 1 335 ? -14.352 0.928 -13.539 1 93.25 335 LYS A O 1
ATOM 2715 N N . ARG A 1 336 ? -13.586 2.695 -12.523 1 92.19 336 ARG A N 1
ATOM 2716 C CA . ARG A 1 336 ? -12.234 2.531 -13.039 1 92.19 336 ARG A CA 1
ATOM 2717 C C . ARG A 1 336 ? -11.406 1.613 -12.148 1 92.19 336 ARG A C 1
ATOM 2719 O O . ARG A 1 336 ? -10.469 0.962 -12.609 1 92.19 336 ARG A O 1
ATOM 2726 N N . HIS A 1 337 ? -11.773 1.602 -10.891 1 92.69 337 HIS A N 1
ATOM 2727 C CA . HIS A 1 337 ? -10.906 0.908 -9.945 1 92.69 337 HIS A CA 1
ATOM 2728 C C . HIS A 1 337 ? -11.625 -0.284 -9.32 1 92.69 337 HIS A C 1
ATOM 2730 O O . HIS A 1 337 ? -11.242 -0.745 -8.234 1 92.69 337 HIS A O 1
ATOM 2736 N N . HIS A 1 338 ? -12.609 -0.805 -9.961 1 89.19 338 HIS A N 1
ATOM 2737 C CA . HIS A 1 338 ? -13.328 -1.954 -9.43 1 89.19 338 HIS A CA 1
ATOM 2738 C C . HIS A 1 338 ? -12.453 -3.201 -9.422 1 89.19 338 HIS A C 1
ATOM 2740 O O . HIS A 1 338 ? -12.734 -4.156 -8.688 1 89.19 338 HIS A O 1
ATOM 2746 N N . PHE A 1 339 ? -11.367 -3.254 -10.148 1 87.69 339 PHE A N 1
ATOM 2747 C CA . PHE A 1 339 ? -10.461 -4.398 -10.227 1 87.69 339 PHE A CA 1
ATOM 2748 C C . PHE A 1 339 ? -9.242 -4.188 -9.336 1 87.69 339 PHE A C 1
ATOM 2750 O O . PHE A 1 339 ? -8.383 -5.066 -9.234 1 87.69 339 PHE A O 1
ATOM 2757 N N . SER A 1 340 ? -9.188 -2.988 -8.703 1 91.5 340 SER A N 1
ATOM 2758 C CA . SER A 1 340 ? -8.047 -2.701 -7.844 1 91.5 340 SER A CA 1
ATOM 2759 C C . SER A 1 340 ? -8.102 -3.514 -6.555 1 91.5 340 SER A C 1
ATOM 2761 O O . SER A 1 340 ? -9.188 -3.812 -6.051 1 91.5 340 SER A O 1
ATOM 2763 N N . ILE A 1 341 ? -6.902 -3.809 -6.117 1 90.81 341 ILE A N 1
ATOM 2764 C CA . ILE A 1 341 ? -6.816 -4.527 -4.848 1 90.81 341 ILE A CA 1
ATOM 2765 C C . ILE A 1 341 ? -6.391 -3.564 -3.74 1 90.81 341 ILE A C 1
ATOM 2767 O O . ILE A 1 341 ? -5.496 -2.736 -3.938 1 90.81 341 ILE A O 1
ATOM 2771 N N . GLN A 1 342 ? -7.047 -3.74 -2.652 1 91.19 342 GLN A N 1
ATOM 2772 C CA . GLN A 1 342 ? -6.773 -2.939 -1.464 1 91.19 342 GLN A CA 1
ATOM 2773 C C . GLN A 1 342 ? -5.309 -3.055 -1.05 1 91.19 342 GLN A C 1
ATOM 2775 O O . GLN A 1 342 ? -4.73 -4.145 -1.086 1 91.19 342 GLN A O 1
ATOM 2780 N N . SER A 1 343 ? -4.727 -1.889 -0.671 1 92.19 343 SER A N 1
ATOM 2781 C CA . SER A 1 343 ? -3.295 -1.893 -0.383 1 92.19 343 SER A CA 1
ATOM 2782 C C . SER A 1 343 ? -3.033 -1.908 1.119 1 92.19 343 SER A C 1
ATOM 2784 O O . SER A 1 343 ? -1.982 -2.371 1.567 1 92.19 343 SER A O 1
ATOM 2786 N N . SER A 1 344 ? -3.92 -1.387 1.863 1 93.62 344 SER A N 1
ATOM 2787 C CA . SER A 1 344 ? -3.734 -1.362 3.311 1 93.62 344 SER A CA 1
ATOM 2788 C C . SER A 1 344 ? -4.098 -2.703 3.938 1 93.62 344 SER A C 1
ATOM 2790 O O . SER A 1 344 ? -5.094 -3.324 3.555 1 93.62 344 SER A O 1
ATOM 2792 N N . SER A 1 345 ? -3.318 -3.094 4.891 1 93 345 SER A N 1
ATOM 2793 C CA . SER A 1 345 ? -3.572 -4.344 5.598 1 93 345 SER A CA 1
ATOM 2794 C C . SER A 1 345 ? -4.953 -4.348 6.242 1 93 345 SER A C 1
ATOM 2796 O O . SER A 1 345 ? -5.324 -3.393 6.93 1 93 345 SER A O 1
ATOM 2798 N N . VAL A 1 346 ? -5.695 -5.449 6 1 93.12 346 VAL A N 1
ATOM 2799 C CA . VAL A 1 346 ? -7.023 -5.57 6.59 1 93.12 346 VAL A CA 1
ATOM 2800 C C . VAL A 1 346 ? -6.91 -5.641 8.109 1 93.12 346 VAL A C 1
ATOM 2802 O O . VAL A 1 346 ? -7.711 -5.039 8.828 1 93.12 346 VAL A O 1
ATOM 2805 N N . LEU A 1 347 ? -5.93 -6.371 8.586 1 93.56 347 LEU A N 1
ATOM 2806 C CA . LEU A 1 347 ? -5.719 -6.48 10.023 1 93.56 347 LEU A CA 1
ATOM 2807 C C . LEU A 1 347 ? -5.461 -5.109 10.641 1 93.56 347 LEU A C 1
ATOM 2809 O O . LEU A 1 347 ? -6.008 -4.789 11.703 1 93.56 347 LEU A O 1
ATOM 2813 N N . THR A 1 348 ? -4.66 -4.324 10.016 1 95 348 THR A N 1
ATOM 2814 C CA . THR A 1 348 ? -4.352 -2.982 10.492 1 95 348 THR A CA 1
ATOM 2815 C C . THR A 1 348 ? -5.598 -2.104 10.5 1 95 348 THR A C 1
ATOM 2817 O O . THR A 1 348 ? -5.82 -1.335 11.438 1 95 348 THR A O 1
ATOM 2820 N N . GLN A 1 349 ? -6.395 -2.213 9.438 1 96.69 349 GLN A N 1
ATOM 2821 C CA . GLN A 1 349 ? -7.633 -1.45 9.359 1 96.69 349 GLN A CA 1
ATOM 2822 C C . GLN A 1 349 ? -8.562 -1.787 10.516 1 96.69 349 GLN A C 1
ATOM 2824 O O . GLN A 1 349 ? -9.094 -0.89 11.18 1 96.69 349 GLN A O 1
ATOM 2829 N N . LEU A 1 350 ? -8.727 -3.064 10.75 1 96.56 350 LEU A N 1
ATOM 2830 C CA . LEU A 1 350 ? -9.641 -3.518 11.797 1 96.56 350 LEU A CA 1
ATOM 2831 C C . LEU A 1 350 ? -9.109 -3.158 13.18 1 96.56 350 LEU A C 1
ATOM 2833 O O . LEU A 1 350 ? -9.883 -2.818 14.078 1 96.56 350 LEU A O 1
ATOM 2837 N N . ALA A 1 351 ? -7.816 -3.26 13.344 1 96.88 351 ALA A N 1
ATOM 2838 C CA . ALA A 1 351 ? -7.215 -2.838 14.602 1 96.88 351 ALA A CA 1
ATOM 2839 C C . ALA A 1 351 ? -7.449 -1.35 14.852 1 96.88 351 ALA A C 1
ATOM 2841 O O . ALA A 1 351 ? -7.719 -0.938 15.984 1 96.88 351 ALA A O 1
ATOM 2842 N N . LEU A 1 352 ? -7.32 -0.546 13.828 1 97.94 352 LEU A N 1
ATOM 2843 C CA . LEU A 1 352 ? -7.598 0.883 13.922 1 97.94 352 LEU A CA 1
ATOM 2844 C C . LEU A 1 352 ? -9.031 1.13 14.375 1 97.94 352 LEU A C 1
ATOM 2846 O O . LEU A 1 352 ? -9.281 1.978 15.234 1 97.94 352 LEU A O 1
ATOM 2850 N N . GLN A 1 353 ? -9.961 0.388 13.711 1 97.75 353 GLN A N 1
ATOM 2851 C CA . GLN A 1 353 ? -11.359 0.497 14.102 1 97.75 353 GLN A CA 1
ATOM 2852 C C . GLN A 1 353 ? -11.539 0.232 15.594 1 97.75 353 GLN A C 1
ATOM 2854 O O . GLN A 1 353 ? -12.188 1.009 16.297 1 97.75 353 GLN A O 1
ATOM 2859 N N . GLU A 1 354 ? -10.938 -0.828 16.094 1 97.62 354 GLU A N 1
ATOM 2860 C CA . GLU A 1 354 ? -11.031 -1.183 17.5 1 97.62 354 GLU A CA 1
ATOM 2861 C C . GLU A 1 354 ? -10.43 -0.092 18.391 1 97.62 354 GLU A C 1
ATOM 2863 O O . GLU A 1 354 ? -10.984 0.236 19.438 1 97.62 354 GLU A O 1
ATOM 2868 N N . LEU A 1 355 ? -9.344 0.423 17.969 1 98.31 355 LEU A N 1
ATOM 2869 C CA . LEU A 1 355 ? -8.641 1.446 18.734 1 98.31 355 LEU A CA 1
ATOM 2870 C C . LEU A 1 355 ? -9.492 2.705 18.875 1 98.31 355 LEU A C 1
ATOM 2872 O O . LEU A 1 355 ? -9.547 3.307 19.953 1 98.31 355 LEU A O 1
ATOM 2876 N N . ILE A 1 356 ? -10.141 3.113 17.828 1 98 356 ILE A N 1
ATOM 2877 C CA . ILE A 1 356 ? -10.961 4.32 17.812 1 98 356 ILE A CA 1
ATOM 2878 C C . ILE A 1 356 ? -12.234 4.078 18.625 1 98 356 ILE A C 1
ATOM 2880 O O . ILE A 1 356 ? -12.594 4.883 19.484 1 98 356 ILE A O 1
ATOM 2884 N N . GLU A 1 357 ? -12.883 2.982 18.391 1 96.62 357 GLU A N 1
ATOM 2885 C CA . GLU A 1 357 ? -14.18 2.697 19 1 96.62 357 GLU A CA 1
ATOM 2886 C C . GLU A 1 357 ? -14.039 2.486 20.516 1 96.62 357 GLU A C 1
ATOM 2888 O O . GLU A 1 357 ? -14.961 2.805 21.266 1 96.62 357 GLU A O 1
ATOM 2893 N N . SER A 1 358 ? -12.922 2.008 20.953 1 96.56 358 SER A N 1
ATOM 2894 C CA . SER A 1 358 ? -12.711 1.767 22.375 1 96.56 358 SER A CA 1
ATOM 2895 C C . SER A 1 358 ? -12.344 3.055 23.109 1 96.56 358 SER A C 1
ATOM 2897 O O . SER A 1 358 ? -12.297 3.082 24.328 1 96.56 358 SER A O 1
ATOM 2899 N N . GLY A 1 359 ? -12.016 4.102 22.375 1 96.56 359 GLY A N 1
ATOM 2900 C CA . GLY A 1 359 ? -11.633 5.363 22.984 1 96.56 359 GLY A CA 1
ATOM 2901 C C . GLY A 1 359 ? -10.141 5.473 23.234 1 96.56 359 GLY A C 1
ATOM 2902 O O . GLY A 1 359 ? -9.641 6.539 23.609 1 96.56 359 GLY A O 1
ATOM 2903 N N . GLU A 1 360 ? -9.414 4.398 22.984 1 97.31 360 GLU A N 1
ATOM 2904 C CA . GLU A 1 360 ? -7.984 4.375 23.25 1 97.31 360 GLU A CA 1
ATOM 2905 C C . GLU A 1 360 ? -7.234 5.34 22.328 1 97.31 360 GLU A C 1
ATOM 2907 O O . GLU A 1 360 ? -6.215 5.91 22.719 1 97.31 360 GLU A O 1
ATOM 2912 N N . TYR A 1 361 ? -7.758 5.551 21.141 1 97.31 361 TYR A N 1
ATOM 2913 C CA . TYR A 1 361 ? -7.145 6.504 20.234 1 97.31 361 TYR A CA 1
ATOM 2914 C C . TYR A 1 361 ? -7.152 7.91 20.812 1 97.31 361 TYR A C 1
ATOM 2916 O O . TYR A 1 361 ? -6.121 8.586 20.844 1 97.31 361 TYR A O 1
ATOM 2924 N N . GLN A 1 362 ? -8.297 8.336 21.266 1 95.81 362 GLN A N 1
ATOM 2925 C CA . GLN A 1 362 ? -8.445 9.68 21.812 1 95.81 362 GLN A CA 1
ATOM 2926 C C . GLN A 1 362 ? -7.559 9.859 23.047 1 95.81 362 GLN A C 1
ATOM 2928 O O . GLN A 1 362 ? -6.961 10.922 23.234 1 95.81 362 GLN A O 1
ATOM 2933 N N . LYS A 1 363 ? -7.508 8.867 23.844 1 96.5 363 LYS A N 1
ATOM 2934 C CA . LYS A 1 363 ? -6.645 8.906 25.016 1 96.5 363 LYS A CA 1
ATOM 2935 C C . LYS A 1 363 ? -5.18 9.078 24.609 1 96.5 363 LYS A C 1
ATOM 2937 O O . LYS A 1 363 ? -4.453 9.867 25.219 1 96.5 363 LYS A O 1
ATOM 2942 N N . HIS A 1 364 ? -4.832 8.367 23.641 1 96.12 364 HIS A N 1
ATOM 2943 C CA . HIS A 1 364 ? -3.459 8.445 23.156 1 96.12 364 HIS A CA 1
ATOM 2944 C C . HIS A 1 364 ? -3.145 9.836 22.609 1 96.12 364 HIS A C 1
ATOM 2946 O O . HIS A 1 364 ? -2.096 10.406 22.922 1 96.12 364 HIS A O 1
ATOM 2952 N N . ILE A 1 365 ? -4.027 10.398 21.797 1 95 365 ILE A N 1
ATOM 2953 C CA . ILE A 1 365 ? -3.809 11.703 21.203 1 95 365 ILE A CA 1
ATOM 2954 C C . ILE A 1 365 ? -3.695 12.766 22.297 1 95 365 ILE A C 1
ATOM 2956 O O . ILE A 1 365 ? -2.84 13.648 22.234 1 95 365 ILE A O 1
ATOM 2960 N N . LYS A 1 366 ? -4.566 12.688 23.25 1 94.5 366 LYS A N 1
ATOM 2961 C CA . LYS A 1 366 ? -4.527 13.633 24.359 1 94.5 366 LYS A CA 1
ATOM 2962 C C . LYS A 1 366 ? -3.186 13.57 25.078 1 94.5 366 LYS A C 1
ATOM 2964 O O . LYS A 1 366 ? -2.58 14.609 25.375 1 94.5 366 LYS A O 1
ATOM 2969 N N . LYS A 1 367 ? -2.744 12.398 25.359 1 95.31 367 LYS A N 1
ATOM 2970 C CA . LYS A 1 367 ? -1.458 12.195 26.031 1 95.31 367 LYS A CA 1
ATOM 2971 C C . LYS A 1 367 ? -0.311 12.742 25.188 1 95.31 367 LYS A C 1
ATOM 2973 O O . LYS A 1 367 ? 0.543 13.477 25.688 1 95.31 367 LYS A O 1
ATOM 2978 N N . MET A 1 368 ? -0.314 12.406 23.969 1 94.62 368 MET A N 1
ATOM 2979 C CA . MET A 1 368 ? 0.778 12.812 23.094 1 94.62 368 MET A CA 1
ATOM 2980 C C . MET A 1 368 ? 0.775 14.32 22.875 1 94.62 368 MET A C 1
ATOM 2982 O O . MET A 1 368 ? 1.835 14.938 22.75 1 94.62 368 MET A O 1
ATOM 2986 N N . ASN A 1 369 ? -0.402 14.883 22.781 1 94 369 ASN A N 1
ATOM 2987 C CA . ASN A 1 369 ? -0.494 16.328 22.641 1 94 369 ASN A CA 1
ATOM 2988 C C . ASN A 1 369 ? 0.214 17.047 23.797 1 94 369 ASN A C 1
ATOM 2990 O O . ASN A 1 369 ? 0.905 18.047 23.578 1 94 369 ASN A O 1
ATOM 2994 N N . GLN A 1 370 ? 0.078 16.578 24.984 1 94.88 370 GLN A N 1
ATOM 2995 C CA . GLN A 1 370 ? 0.735 17.156 26.141 1 94.88 370 GLN A CA 1
ATOM 2996 C C . GLN A 1 370 ? 2.248 16.969 26.078 1 94.88 370 GLN A C 1
ATOM 2998 O O . GLN A 1 370 ? 3.004 17.906 26.344 1 94.88 370 GLN A O 1
ATOM 3003 N N . ILE A 1 371 ? 2.619 15.844 25.703 1 95 371 ILE A N 1
ATOM 3004 C CA . ILE A 1 371 ? 4.039 15.523 25.609 1 95 371 ILE A CA 1
ATOM 3005 C C . ILE A 1 371 ? 4.691 16.391 24.531 1 95 371 ILE A C 1
ATOM 3007 O O . ILE A 1 371 ? 5.754 16.984 24.766 1 95 371 ILE A O 1
ATOM 3011 N N . TYR A 1 372 ? 4.062 16.5 23.406 1 94.88 372 TYR A N 1
ATOM 3012 C CA . TYR A 1 372 ? 4.613 17.266 22.297 1 94.88 372 TYR A CA 1
ATOM 3013 C C . TYR A 1 372 ? 4.633 18.766 22.625 1 94.88 372 TYR A C 1
ATOM 3015 O O . TYR A 1 372 ? 5.551 19.484 22.219 1 94.88 372 TYR A O 1
ATOM 3023 N N . GLU A 1 373 ? 3.617 19.219 23.312 1 95.56 373 GLU A N 1
ATOM 3024 C CA . GLU A 1 373 ? 3.604 20.609 23.734 1 95.56 373 GLU A CA 1
ATOM 3025 C C . GLU A 1 373 ? 4.797 20.922 24.641 1 95.56 373 GLU A C 1
ATOM 3027 O O . GLU A 1 373 ? 5.434 21.969 24.484 1 95.56 373 GLU A O 1
ATOM 3032 N N . LYS A 1 374 ? 5.051 20.062 25.562 1 96.06 374 LYS A N 1
ATOM 3033 C CA . LYS A 1 374 ? 6.188 20.234 26.469 1 96.06 374 LYS A CA 1
ATOM 3034 C C . LYS A 1 374 ? 7.504 20.234 25.688 1 96.06 374 LYS A C 1
ATOM 3036 O O . LYS A 1 374 ? 8.383 21.062 25.938 1 96.06 374 LYS A O 1
ATOM 3041 N N . LYS A 1 375 ? 7.656 19.297 24.797 1 95.81 375 LYS A N 1
ATOM 3042 C CA . LYS A 1 375 ? 8.867 19.203 23.984 1 95.81 375 LYS A CA 1
ATOM 3043 C C . LYS A 1 375 ? 9.047 20.453 23.125 1 95.81 375 LYS A C 1
ATOM 3045 O O . LYS A 1 375 ? 10.148 20.984 23.016 1 95.81 375 LYS A O 1
ATOM 3050 N N . ARG A 1 376 ? 7.98 20.859 22.516 1 96.38 376 ARG A N 1
ATOM 3051 C CA . ARG A 1 376 ? 7.992 22.062 21.688 1 96.38 376 ARG A CA 1
ATOM 3052 C C . ARG A 1 376 ? 8.445 23.281 22.5 1 96.38 376 ARG A C 1
ATOM 3054 O O . ARG A 1 376 ? 9.305 24.031 22.062 1 96.38 376 ARG A O 1
ATOM 3061 N N . THR A 1 377 ? 7.855 23.469 23.656 1 96.94 377 THR A N 1
ATOM 3062 C CA . THR A 1 377 ? 8.18 24.578 24.531 1 96.94 377 THR A CA 1
ATOM 3063 C C . THR A 1 377 ? 9.648 24.547 24.938 1 96.94 377 THR A C 1
ATOM 3065 O O . THR A 1 377 ? 10.328 25.578 24.906 1 96.94 377 THR A O 1
ATOM 3068 N N . ARG A 1 378 ? 10.047 23.406 25.266 1 97.38 378 ARG A N 1
ATOM 3069 C CA . ARG A 1 378 ? 11.445 23.234 25.656 1 97.38 378 ARG A CA 1
ATOM 3070 C C . ARG A 1 378 ? 12.383 23.547 24.5 1 97.38 378 ARG A C 1
ATOM 3072 O O . ARG A 1 378 ? 13.406 24.203 24.672 1 97.38 378 ARG A O 1
ATOM 3079 N N . LEU A 1 379 ? 12.07 23.031 23.391 1 97.69 379 LEU A N 1
ATOM 3080 C CA . LEU A 1 379 ? 12.914 23.234 22.203 1 97.69 379 LEU A CA 1
ATOM 3081 C C . LEU A 1 379 ? 12.992 24.719 21.859 1 97.69 379 LEU A C 1
ATOM 3083 O O . LEU A 1 379 ? 14.078 25.25 21.609 1 97.69 379 LEU A O 1
ATOM 3087 N N . ILE A 1 380 ? 11.914 25.406 21.844 1 97.5 380 ILE A N 1
ATOM 3088 C CA . ILE A 1 380 ? 11.875 26.828 21.531 1 97.5 380 ILE A CA 1
ATOM 3089 C C . ILE A 1 380 ? 12.672 27.609 22.578 1 97.5 380 ILE A C 1
ATOM 3091 O O . ILE A 1 380 ? 13.477 28.469 22.234 1 97.5 380 ILE A O 1
ATOM 3095 N N . GLY A 1 381 ? 12.406 27.234 23.812 1 97.44 381 GLY A N 1
ATOM 3096 C CA . GLY A 1 381 ? 13.156 27.875 24.891 1 97.44 381 GLY A CA 1
ATOM 3097 C C . GLY A 1 381 ? 14.656 27.703 24.75 1 97.44 381 GLY A C 1
ATOM 3098 O O . GLY A 1 381 ? 15.422 28.656 24.938 1 97.44 381 GLY A O 1
ATOM 3099 N N . SER A 1 382 ? 15.039 26.516 24.438 1 97.75 382 SER A N 1
ATOM 3100 C CA . SER A 1 382 ? 16.453 26.203 24.281 1 97.75 382 SER A CA 1
ATOM 3101 C C . SER A 1 382 ? 17.047 26.969 23.094 1 97.75 382 SER A C 1
ATOM 3103 O O . SER A 1 382 ? 18.172 27.469 23.172 1 97.75 382 SER A O 1
ATOM 3105 N N . LEU A 1 383 ? 16.375 27.047 22.016 1 97.75 383 LEU A N 1
ATOM 3106 C CA . LEU A 1 383 ? 16.828 27.781 20.844 1 97.75 383 LEU A CA 1
ATOM 3107 C C . LEU A 1 383 ? 17.016 29.266 21.172 1 97.75 383 LEU A C 1
ATOM 3109 O O . LEU A 1 383 ? 18.047 29.859 20.828 1 97.75 383 LEU A O 1
ATOM 3113 N N . VAL A 1 384 ? 16.062 29.844 21.797 1 96.75 384 VAL A N 1
ATOM 3114 C CA . VAL A 1 384 ? 16.109 31.266 22.125 1 96.75 384 VAL A CA 1
ATOM 3115 C C . VAL A 1 384 ? 17.281 31.531 23.062 1 96.75 384 VAL A C 1
ATOM 3117 O O . VAL A 1 384 ? 17.984 32.531 22.906 1 96.75 384 VAL A O 1
ATOM 3120 N N . LYS A 1 385 ? 17.469 30.625 23.969 1 96.06 385 LYS A N 1
ATOM 3121 C CA . LYS A 1 385 ? 18.562 30.766 24.922 1 96.06 385 LYS A CA 1
ATOM 3122 C C . LYS A 1 385 ? 19.906 30.703 24.219 1 96.06 385 LYS A C 1
ATOM 3124 O O . LYS A 1 385 ? 20.766 31.562 24.438 1 96.06 385 LYS A O 1
ATOM 3129 N N . HIS A 1 386 ? 20.141 29.734 23.406 1 95.12 386 HIS A N 1
ATOM 3130 C CA . HIS A 1 386 ? 21.438 29.516 22.797 1 95.12 386 HIS A CA 1
ATOM 3131 C C . HIS A 1 386 ? 21.719 30.547 21.703 1 95.12 386 HIS A C 1
ATOM 3133 O O . HIS A 1 386 ? 22.875 30.969 21.531 1 95.12 386 HIS A O 1
ATOM 3139 N N . PHE A 1 387 ? 20.781 30.938 21 1 95.25 387 PHE A N 1
ATOM 3140 C CA . PHE A 1 387 ? 21.016 31.797 19.844 1 95.25 387 PHE A CA 1
ATOM 3141 C C . PHE A 1 387 ? 20.797 33.25 20.203 1 95.25 387 PHE A C 1
ATOM 3143 O O . PHE A 1 387 ? 21.203 34.156 19.453 1 95.25 387 PHE A O 1
ATOM 3150 N N . ASN A 1 388 ? 20.328 33.5 21.297 1 89.94 388 ASN A N 1
ATOM 3151 C CA . ASN A 1 388 ? 20.219 34.812 21.922 1 89.94 388 ASN A CA 1
ATOM 3152 C C . ASN A 1 388 ? 19.891 35.906 20.906 1 89.94 388 ASN A C 1
ATOM 3154 O O . ASN A 1 388 ? 20.672 36.844 20.688 1 89.94 388 ASN A O 1
ATOM 3158 N N . GLY A 1 389 ? 18.641 35.938 20.328 1 88.31 389 GLY A N 1
ATOM 3159 C CA . GLY A 1 389 ? 18.172 36.969 19.422 1 88.31 389 GLY A CA 1
ATOM 3160 C C . GLY A 1 389 ? 18.469 36.688 17.969 1 88.31 389 GLY A C 1
ATOM 3161 O O . GLY A 1 389 ? 17.969 37.375 17.078 1 88.31 389 GLY A O 1
ATOM 3162 N N . ARG A 1 390 ? 19.109 35.688 17.641 1 94.06 390 ARG A N 1
ATOM 3163 C CA . ARG A 1 390 ? 19.516 35.375 16.281 1 94.06 390 ARG A CA 1
ATOM 3164 C C . ARG A 1 390 ? 18.656 34.281 15.68 1 94.06 390 ARG A C 1
ATOM 3166 O O . ARG A 1 390 ? 19.062 33.594 14.727 1 94.06 390 ARG A O 1
ATOM 3173 N N . VAL A 1 391 ? 17.562 34.031 16.328 1 96.88 391 VAL A N 1
ATOM 3174 C CA . VAL A 1 391 ? 16.656 33 15.805 1 96.88 391 VAL A CA 1
ATOM 3175 C C . VAL A 1 391 ? 15.227 33.5 15.836 1 96.88 391 VAL A C 1
ATOM 3177 O O . VAL A 1 391 ? 14.828 34.188 16.781 1 96.88 391 VAL A O 1
ATOM 3180 N N . LYS A 1 392 ? 14.547 33.312 14.812 1 96.69 392 LYS A N 1
ATOM 3181 C CA . LYS A 1 392 ? 13.117 33.594 14.727 1 96.69 392 LYS A CA 1
ATOM 3182 C C . LYS A 1 392 ? 12.32 32.312 14.453 1 96.69 392 LYS A C 1
ATOM 3184 O O . LYS A 1 392 ? 12.594 31.594 13.492 1 96.69 392 LYS A O 1
ATOM 3189 N N . ILE A 1 393 ? 11.336 32.094 15.305 1 96.75 393 ILE A N 1
ATOM 3190 C CA . ILE A 1 393 ? 10.523 30.891 15.211 1 96.75 393 ILE A CA 1
ATOM 3191 C C . ILE A 1 393 ? 9.203 31.203 14.516 1 96.75 393 ILE A C 1
ATOM 3193 O O . ILE A 1 393 ? 8.57 32.219 14.812 1 96.75 393 ILE A O 1
ATOM 3197 N N . LYS A 1 394 ? 8.812 30.359 13.586 1 95.12 394 LYS A N 1
ATOM 3198 C CA . LYS A 1 394 ? 7.547 30.516 12.867 1 95.12 394 LYS A CA 1
ATOM 3199 C C . LYS A 1 394 ? 6.797 29.188 12.781 1 95.12 394 LYS A C 1
ATOM 3201 O O . LYS A 1 394 ? 7.414 28.125 12.688 1 95.12 394 LYS A O 1
ATOM 3206 N N . GLY A 1 395 ? 5.422 29.281 12.82 1 91.75 395 GLY A N 1
ATOM 3207 C CA . GLY A 1 395 ? 4.602 28.109 12.57 1 91.75 395 GLY A CA 1
ATOM 3208 C C . GLY A 1 395 ? 4.602 27.125 13.719 1 91.75 395 GLY A C 1
ATOM 3209 O O . GLY A 1 395 ? 4.484 25.906 13.508 1 91.75 395 GLY A O 1
ATOM 3210 N N . GLU A 1 396 ? 4.738 27.562 14.945 1 89.56 396 GLU A N 1
ATOM 3211 C CA . GLU A 1 396 ? 4.934 26.672 16.094 1 89.56 396 GLU A CA 1
ATOM 3212 C C . GLU A 1 396 ? 3.609 26.375 16.797 1 89.56 396 GLU A C 1
ATOM 3214 O O . GLU A 1 396 ? 3.57 25.625 17.766 1 89.56 396 GLU A O 1
ATOM 3219 N N . SER A 1 397 ? 2.521 26.859 16.219 1 88.62 397 SER A N 1
ATOM 3220 C CA . SER A 1 397 ? 1.26 26.781 16.953 1 88.62 397 SER A CA 1
ATOM 3221 C C . SER A 1 397 ? 0.57 25.438 16.703 1 88.62 397 SER A C 1
ATOM 3223 O O . SER A 1 397 ? -0.401 25.109 17.391 1 88.62 397 SER A O 1
ATOM 3225 N N . ALA A 1 398 ? 1.1 24.703 15.75 1 87.94 398 ALA A N 1
ATOM 3226 C CA . ALA A 1 398 ? 0.468 23.422 15.438 1 87.94 398 ALA A CA 1
ATOM 3227 C C . ALA A 1 398 ? 1.479 22.438 14.852 1 87.94 398 ALA A C 1
ATOM 3229 O O . ALA A 1 398 ? 2.598 22.828 14.508 1 87.94 398 ALA A O 1
ATOM 3230 N N . GLY A 1 399 ? 1.019 21.172 14.906 1 92.5 399 GLY A N 1
ATOM 3231 C CA . GLY A 1 399 ? 1.789 20.141 14.242 1 92.5 399 GLY A CA 1
ATOM 3232 C C . GLY A 1 399 ? 2.975 19.656 15.062 1 92.5 399 GLY A C 1
ATOM 3233 O O . GLY A 1 399 ? 2.973 19.766 16.281 1 92.5 399 GLY A O 1
ATOM 3234 N N . LEU A 1 400 ? 3.908 19.031 14.336 1 94.69 400 LEU A N 1
ATOM 3235 C CA . LEU A 1 400 ? 5.027 18.359 14.984 1 94.69 400 LEU A CA 1
ATOM 3236 C C . LEU A 1 400 ? 6.355 18.953 14.531 1 94.69 400 LEU A C 1
ATOM 3238 O O . LEU A 1 400 ? 7.402 18.312 14.641 1 94.69 400 LEU A O 1
ATOM 3242 N N . HIS A 1 401 ? 6.258 20.109 13.922 1 96.56 401 HIS A N 1
ATOM 3243 C CA . HIS A 1 401 ? 7.453 20.828 13.484 1 96.56 401 HIS A CA 1
ATOM 3244 C C . HIS A 1 401 ? 7.203 22.328 13.43 1 96.56 401 HIS A C 1
ATOM 3246 O O . HIS A 1 401 ? 6.059 22.781 13.531 1 96.56 401 HIS A O 1
ATOM 3252 N N . PHE A 1 402 ? 8.227 23.109 13.391 1 97.12 402 PHE A N 1
ATOM 3253 C CA . PHE A 1 402 ? 8.18 24.531 13.102 1 97.12 402 PHE A CA 1
ATOM 3254 C C . PHE A 1 402 ? 9.398 24.969 12.297 1 97.12 402 PHE A C 1
ATOM 3256 O O . PHE A 1 402 ? 10.312 24.172 12.078 1 97.12 402 PHE A O 1
ATOM 3263 N N . VAL A 1 403 ? 9.336 26.156 11.742 1 97.5 403 VAL A N 1
ATOM 3264 C CA . VAL A 1 403 ? 10.445 26.719 10.992 1 97.5 403 VAL A CA 1
ATOM 3265 C C . VAL A 1 403 ? 11.242 27.672 11.883 1 97.5 403 VAL A C 1
ATOM 3267 O O . VAL A 1 403 ? 10.664 28.453 12.633 1 97.5 403 VAL A O 1
ATOM 3270 N N . ALA A 1 404 ? 12.547 27.547 11.859 1 97.69 404 ALA A N 1
ATOM 3271 C CA . ALA A 1 404 ? 13.438 28.453 12.555 1 97.69 404 ALA A CA 1
ATOM 3272 C C . ALA A 1 404 ? 14.375 29.172 11.586 1 97.69 404 ALA A C 1
ATOM 3274 O O . ALA A 1 404 ? 15.086 28.516 10.812 1 97.69 404 ALA A O 1
ATOM 3275 N N . ASP A 1 405 ? 14.336 30.469 11.602 1 96.81 405 ASP A N 1
ATOM 3276 C CA . ASP A 1 405 ? 15.258 31.281 10.828 1 96.81 405 ASP A CA 1
ATOM 3277 C C . ASP A 1 405 ? 16.469 31.703 11.664 1 96.81 405 ASP A C 1
ATOM 3279 O O . ASP A 1 405 ? 16.328 32.375 12.68 1 96.81 405 ASP A O 1
ATOM 3283 N N . PHE A 1 406 ? 17.594 31.328 11.195 1 97.31 406 PHE A N 1
ATOM 3284 C CA . PHE A 1 406 ? 18.812 31.641 11.93 1 97.31 406 PHE A CA 1
ATOM 3285 C C . PHE A 1 406 ? 19.625 32.719 11.211 1 97.31 406 PHE A C 1
ATOM 3287 O O . PHE A 1 406 ? 19.844 32.625 10.008 1 97.31 406 PHE A O 1
ATOM 3294 N N . GLU A 1 407 ? 20.031 33.688 11.977 1 95.88 407 GLU A N 1
ATOM 3295 C CA . GLU A 1 407 ? 20.938 34.688 11.43 1 95.88 407 GLU A CA 1
ATOM 3296 C C . GLU A 1 407 ? 22.359 34.156 11.344 1 95.88 407 GLU A C 1
ATOM 3298 O O . GLU A 1 407 ? 22.969 33.812 12.359 1 95.88 407 GLU A O 1
ATOM 3303 N N . THR A 1 408 ? 22.844 34.062 10.18 1 95.06 408 THR A N 1
ATOM 3304 C CA . THR A 1 408 ? 24.188 33.562 9.938 1 95.06 408 THR A CA 1
ATOM 3305 C C . THR A 1 408 ? 24.641 33.906 8.523 1 95.06 408 THR A C 1
ATOM 3307 O O . THR A 1 408 ? 23.828 34.062 7.621 1 95.06 408 THR A O 1
ATOM 3310 N N . ASP A 1 409 ? 25.938 34.031 8.328 1 93.19 409 ASP A N 1
ATOM 3311 C CA . ASP A 1 409 ? 26.5 34.281 7.008 1 93.19 409 ASP A CA 1
ATOM 3312 C C . ASP A 1 409 ? 26.797 33 6.258 1 93.19 409 ASP A C 1
ATOM 3314 O O . ASP A 1 409 ? 27.188 33.031 5.086 1 93.19 409 ASP A O 1
ATOM 3318 N N . ARG A 1 410 ? 26.531 31.922 6.906 1 94.5 410 ARG A N 1
ATOM 3319 C CA . ARG A 1 410 ? 26.766 30.625 6.273 1 94.5 410 ARG A CA 1
ATOM 3320 C C . ARG A 1 410 ? 25.609 30.266 5.34 1 94.5 410 ARG A C 1
ATOM 3322 O O . ARG A 1 410 ? 24.484 30.719 5.527 1 94.5 410 ARG A O 1
ATOM 3329 N N . SER A 1 411 ? 26.016 29.5 4.352 1 94.31 411 SER A N 1
ATOM 3330 C CA . SER A 1 411 ? 24.984 28.953 3.479 1 94.31 411 SER A CA 1
ATOM 3331 C C . SER A 1 411 ? 24.234 27.797 4.145 1 94.31 411 SER A C 1
ATOM 3333 O O . SER A 1 411 ? 24.734 27.203 5.109 1 94.31 411 SER A O 1
ATOM 3335 N N . GLU A 1 412 ? 23.016 27.516 3.701 1 95.5 412 GLU A N 1
ATOM 3336 C CA . GLU A 1 412 ? 22.266 26.375 4.191 1 95.5 412 GLU A CA 1
ATOM 3337 C C . GLU A 1 412 ? 23.078 25.078 4.066 1 95.5 412 GLU A C 1
ATOM 3339 O O . GLU A 1 412 ? 23.094 24.266 4.988 1 95.5 412 GLU A O 1
ATOM 3344 N N . GLU A 1 413 ? 23.766 24.875 2.92 1 95.12 413 GLU A N 1
ATOM 3345 C CA . GLU A 1 413 ? 24.562 23.688 2.668 1 95.12 413 GLU A CA 1
ATOM 3346 C C . GLU A 1 413 ? 25.656 23.531 3.715 1 95.12 413 GLU A C 1
ATOM 3348 O O . GLU A 1 413 ? 25.906 22.422 4.203 1 95.12 413 GLU A O 1
ATOM 3353 N N . GLU A 1 414 ? 26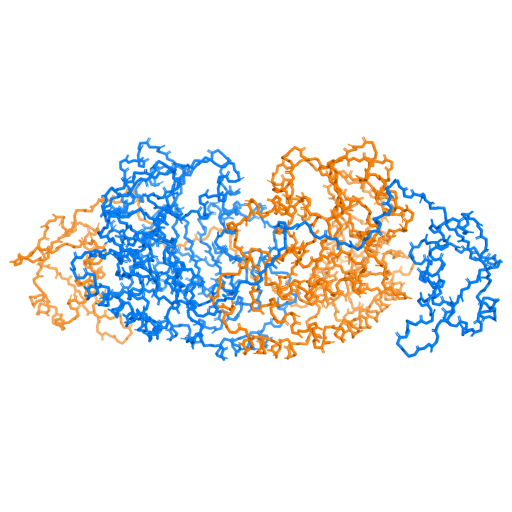.281 24.578 3.98 1 95.56 414 GLU A N 1
ATOM 3354 C CA . GLU A 1 414 ? 27.344 24.562 4.984 1 95.56 414 GLU A CA 1
ATOM 3355 C C . GLU A 1 414 ? 26.797 24.188 6.359 1 95.56 414 GLU A C 1
ATOM 3357 O O . GLU A 1 414 ? 27.406 23.391 7.078 1 95.56 414 GLU A O 1
ATOM 3362 N N . VAL A 1 415 ? 25.734 24.797 6.723 1 96.94 415 VAL A N 1
ATOM 3363 C CA . VAL A 1 415 ? 25.125 24.531 8.016 1 96.94 415 VAL A CA 1
ATOM 3364 C C . VAL A 1 415 ? 24.75 23.062 8.117 1 96.94 415 VAL A C 1
ATOM 3366 O O . VAL A 1 415 ? 24.984 22.422 9.141 1 96.94 415 VAL A O 1
ATOM 3369 N N . LEU A 1 416 ? 24.141 22.531 7.078 1 97.31 416 LEU A N 1
ATOM 3370 C CA . LEU A 1 416 ? 23.719 21.141 7.07 1 97.31 416 LEU A CA 1
ATOM 3371 C C . LEU A 1 416 ? 24.922 20.203 7.184 1 97.31 416 LEU A C 1
ATOM 3373 O O . LEU A 1 416 ? 24.859 19.188 7.891 1 97.31 416 LEU A O 1
ATOM 3377 N N . LEU A 1 417 ? 25.969 20.484 6.484 1 96.88 417 LEU A N 1
ATOM 3378 C CA . LEU A 1 417 ? 27.188 19.688 6.555 1 96.88 417 LEU A CA 1
ATOM 3379 C C . LEU A 1 417 ? 27.766 19.703 7.965 1 96.88 417 LEU A C 1
ATOM 3381 O O . LEU A 1 417 ? 28.156 18.672 8.5 1 96.88 417 LEU A O 1
ATOM 3385 N N . ARG A 1 418 ? 27.828 20.812 8.539 1 97.06 418 ARG A N 1
ATOM 3386 C CA . ARG A 1 418 ? 28.359 20.969 9.883 1 97.06 418 ARG A CA 1
ATOM 3387 C C . ARG A 1 418 ? 27.484 20.266 10.914 1 97.06 418 ARG A C 1
ATOM 3389 O O . ARG A 1 418 ? 28 19.688 11.875 1 97.06 418 ARG A O 1
ATOM 3396 N N . ALA A 1 419 ? 26.203 20.406 10.766 1 97.62 419 ALA A N 1
ATOM 3397 C CA . ALA A 1 419 ? 25.297 19.656 11.641 1 97.62 419 ALA A CA 1
ATOM 3398 C C . ALA A 1 419 ? 25.531 18.156 11.539 1 97.62 419 ALA A C 1
ATOM 3400 O O . ALA A 1 419 ? 25.562 17.453 12.555 1 97.62 419 ALA A O 1
ATOM 3401 N N . LYS A 1 420 ? 25.703 17.703 10.312 1 95.5 420 LYS A N 1
ATOM 3402 C CA . LYS A 1 420 ? 25.953 16.297 10.078 1 95.5 420 LYS A CA 1
ATOM 3403 C C . LYS A 1 420 ? 27.25 15.844 10.766 1 95.5 420 LYS A C 1
ATOM 3405 O O . LYS A 1 420 ? 27.297 14.766 11.352 1 95.5 420 LYS A O 1
ATOM 3410 N N . GLU A 1 421 ? 28.234 16.609 10.648 1 95.12 421 GLU A N 1
ATOM 3411 C CA . GLU A 1 421 ? 29.516 16.328 11.289 1 95.12 421 GLU A CA 1
ATOM 3412 C C . GLU A 1 421 ? 29.359 16.203 12.797 1 95.12 421 GLU A C 1
ATOM 3414 O O . GLU A 1 421 ? 30.125 15.5 13.453 1 95.12 421 GLU A O 1
ATOM 3419 N N . ARG A 1 422 ? 28.344 16.781 13.266 1 95.31 422 ARG A N 1
ATOM 3420 C CA . ARG A 1 422 ? 28.094 16.766 14.703 1 95.31 422 ARG A CA 1
ATOM 3421 C C . ARG A 1 422 ? 26.984 15.773 15.055 1 95.31 422 ARG A C 1
ATOM 3423 O O . ARG A 1 422 ? 26.484 15.773 16.172 1 95.31 422 ARG A O 1
ATOM 3430 N N . ARG A 1 423 ? 26.484 15.086 14.078 1 94.94 423 ARG A N 1
ATOM 3431 C CA . ARG A 1 423 ? 25.484 14.023 14.219 1 94.94 423 ARG A CA 1
ATOM 3432 C C . ARG A 1 423 ? 24.141 14.594 14.648 1 94.94 423 ARG A C 1
ATOM 3434 O O . ARG A 1 423 ? 23.516 14.07 15.57 1 94.94 423 ARG A O 1
ATOM 3441 N N . VAL A 1 424 ? 23.875 15.695 14.078 1 96.12 424 VAL A N 1
ATOM 3442 C CA . VAL A 1 424 ? 22.562 16.312 14.25 1 96.12 424 VAL A CA 1
ATOM 3443 C C . VAL A 1 424 ? 21.797 16.266 12.922 1 96.12 424 VAL A C 1
ATOM 3445 O O . VAL A 1 424 ? 22.281 16.781 11.914 1 96.12 424 VAL A O 1
ATOM 3448 N N . GLU A 1 425 ? 20.641 15.641 12.93 1 94.19 425 GLU A N 1
ATOM 3449 C CA . GLU A 1 425 ? 19.812 15.555 11.734 1 94.19 425 GLU A CA 1
ATOM 3450 C C . GLU A 1 425 ? 18.828 16.719 11.648 1 94.19 425 GLU A C 1
ATOM 3452 O O . GLU A 1 425 ? 17.969 16.875 12.523 1 94.19 425 GLU A O 1
ATOM 3457 N N . VAL A 1 426 ? 19.016 17.547 10.648 1 95.75 426 VAL A N 1
ATOM 3458 C CA . VAL A 1 426 ? 18.125 18.672 10.398 1 95.75 426 VAL A CA 1
ATOM 3459 C C . VAL A 1 426 ? 17.844 18.781 8.906 1 95.75 426 VAL A C 1
ATOM 3461 O O . VAL A 1 426 ? 18.531 18.172 8.086 1 95.75 426 VAL A O 1
ATOM 3464 N N . TYR A 1 427 ? 16.812 19.531 8.617 1 94.75 427 TYR A N 1
ATOM 3465 C CA . TYR A 1 427 ? 16.438 19.734 7.223 1 94.75 427 TYR A CA 1
ATOM 3466 C C . TYR A 1 427 ? 16.312 21.234 6.914 1 94.75 427 TYR A C 1
ATOM 3468 O O . TYR A 1 427 ? 15.727 21.984 7.695 1 94.75 427 TYR A O 1
ATOM 3476 N N . GLY A 1 428 ? 16.906 21.562 5.77 1 95.12 428 GLY A N 1
ATOM 3477 C CA . GLY A 1 428 ? 16.781 22.938 5.305 1 95.12 428 GLY A CA 1
ATOM 3478 C C . GLY A 1 428 ? 15.516 23.172 4.504 1 95.12 428 GLY A C 1
ATOM 3479 O O . GLY A 1 428 ? 14.875 22.219 4.039 1 95.12 428 GLY A O 1
ATOM 3480 N N . MET A 1 429 ? 15.164 24.375 4.332 1 94.06 429 MET A N 1
ATOM 3481 C CA . MET A 1 429 ? 13.969 24.766 3.596 1 94.06 429 MET A CA 1
ATOM 3482 C C . MET A 1 429 ? 14.094 24.422 2.119 1 94.06 429 MET A C 1
ATOM 3484 O O . MET A 1 429 ? 13.094 24.219 1.43 1 94.06 429 MET A O 1
ATOM 3488 N N . SER A 1 430 ? 15.312 24.328 1.639 1 93.06 430 SER A N 1
ATOM 3489 C CA . SER A 1 430 ? 15.562 24.031 0.231 1 93.06 430 SER A CA 1
ATOM 3490 C C . SER A 1 430 ? 14.938 22.703 -0.174 1 93.06 430 SER A C 1
ATOM 3492 O O . SER A 1 430 ? 14.531 22.531 -1.325 1 93.06 430 SER A O 1
ATOM 3494 N N . ARG A 1 431 ? 14.797 21.844 0.79 1 92.62 431 ARG A N 1
ATOM 3495 C CA . ARG A 1 431 ? 14.203 20.531 0.544 1 92.62 431 ARG A CA 1
ATOM 3496 C C . ARG A 1 431 ? 12.734 20.656 0.148 1 92.62 431 ARG A C 1
ATOM 3498 O O . ARG A 1 431 ? 12.188 19.781 -0.52 1 92.62 431 ARG A O 1
ATOM 3505 N N . PHE A 1 432 ? 12.148 21.734 0.475 1 94.81 432 PHE A N 1
ATOM 3506 C CA . PHE A 1 432 ? 10.711 21.891 0.287 1 94.81 432 PHE A CA 1
ATOM 3507 C C . PHE A 1 432 ? 10.414 22.953 -0.763 1 94.81 432 PHE A C 1
ATOM 3509 O O . PHE A 1 432 ? 9.25 23.297 -1 1 94.81 432 PHE A O 1
ATOM 3516 N N . THR A 1 433 ? 11.5 23.516 -1.26 1 93.75 433 THR A N 1
ATOM 3517 C CA . THR A 1 433 ? 11.359 24.406 -2.4 1 93.75 433 THR A CA 1
ATOM 3518 C C . THR A 1 433 ? 11.172 23.625 -3.691 1 93.75 433 THR A C 1
ATOM 3520 O O . THR A 1 433 ? 12.039 22.828 -4.074 1 93.75 433 THR A O 1
ATOM 3523 N N . LEU A 1 434 ? 10.109 23.797 -4.297 1 93.44 434 LEU A N 1
ATOM 3524 C CA . LEU A 1 434 ? 9.719 22.938 -5.406 1 93.44 434 LEU A CA 1
ATOM 3525 C C . LEU A 1 434 ? 10.344 23.406 -6.711 1 93.44 434 LEU A C 1
ATOM 3527 O O . LEU A 1 434 ? 10.828 22.578 -7.5 1 93.44 434 LEU A O 1
ATOM 3531 N N . LYS A 1 435 ? 10.289 24.703 -6.988 1 87.69 435 LYS A N 1
ATOM 3532 C CA . LYS A 1 435 ? 10.906 25.219 -8.203 1 87.69 435 LYS A CA 1
ATOM 3533 C C . LYS A 1 435 ? 12.297 25.766 -7.918 1 87.69 435 LYS A C 1
ATOM 3535 O O . LYS A 1 435 ? 12.531 26.359 -6.859 1 87.69 435 LYS A O 1
ATOM 3540 N N . LYS A 1 436 ? 13.391 25.25 -8.422 1 69.31 436 LYS A N 1
ATOM 3541 C CA . LYS A 1 436 ? 14.82 25.484 -8.211 1 69.31 436 LYS A CA 1
ATOM 3542 C C . LYS A 1 436 ? 15.125 26.969 -8.109 1 69.31 436 LYS A C 1
ATOM 3544 O O . LYS A 1 436 ? 16.203 27.359 -7.656 1 69.31 436 LYS A O 1
ATOM 3549 N N . GLU A 1 437 ? 14.297 27.938 -8.375 1 60.75 437 GLU A N 1
ATOM 3550 C CA . GLU A 1 437 ? 14.805 29.312 -8.391 1 60.75 437 GLU A CA 1
ATOM 3551 C C . GLU A 1 437 ? 14.992 29.844 -6.98 1 60.75 437 GLU A C 1
ATOM 3553 O O . GLU A 1 437 ? 14.023 30.234 -6.324 1 60.75 437 GLU A O 1
ATOM 3558 N N . GLN A 1 438 ? 15.828 29.203 -6.316 1 55.66 438 GLN A N 1
ATOM 3559 C CA . GLN A 1 438 ? 15.938 29.531 -4.898 1 55.66 438 GLN A CA 1
ATOM 3560 C C . GLN A 1 438 ? 16.547 30.906 -4.703 1 55.66 438 GLN A C 1
ATOM 3562 O O . GLN A 1 438 ? 17.609 31.203 -5.254 1 55.66 438 GLN A O 1
ATOM 3567 N N . THR A 1 439 ? 15.695 31.781 -4.285 1 55.31 439 THR A N 1
ATOM 3568 C CA . THR A 1 439 ? 16.234 33.031 -3.762 1 55.31 439 THR A CA 1
ATOM 3569 C C . THR A 1 439 ? 17.062 32.781 -2.51 1 55.31 439 THR A C 1
ATOM 3571 O O . THR A 1 439 ? 16.562 32.25 -1.524 1 55.31 439 THR A O 1
ATOM 3574 N N . LYS A 1 440 ? 18.328 32.719 -2.719 1 60 440 LYS A N 1
ATOM 3575 C CA . LYS A 1 440 ? 19.234 32.688 -1.573 1 60 440 LYS A CA 1
ATOM 3576 C C . LYS A 1 440 ? 19.109 33.938 -0.738 1 60 440 LYS A C 1
ATOM 3578 O O . LYS A 1 440 ? 19.125 35.062 -1.278 1 60 440 LYS A O 1
ATOM 3583 N N . HIS A 1 441 ? 18.422 33.75 0.422 1 64.38 441 HIS A N 1
ATOM 3584 C CA . HIS A 1 441 ? 18.469 34.906 1.304 1 64.38 441 HIS A CA 1
ATOM 3585 C C . HIS A 1 441 ? 19.828 35.031 1.993 1 64.38 441 HIS A C 1
ATOM 3587 O O . HIS A 1 441 ? 20.281 34.062 2.639 1 64.38 441 HIS A O 1
ATOM 3593 N N . GLU A 1 442 ? 20.516 36.062 1.683 1 76.62 442 GLU A N 1
ATOM 3594 C CA . GLU A 1 442 ? 21.781 36.312 2.361 1 76.62 442 GLU A CA 1
ATOM 3595 C C . GLU A 1 442 ? 21.562 36.625 3.84 1 76.62 442 GLU A C 1
ATOM 3597 O O . GLU A 1 442 ? 20.594 37.281 4.207 1 76.62 442 GLU A O 1
ATOM 3602 N N . GLY A 1 443 ? 22.219 35.969 4.746 1 89.75 443 GLY A N 1
ATOM 3603 C CA . GLY A 1 443 ? 22.281 36.312 6.16 1 89.75 443 GLY A CA 1
ATOM 3604 C C . GLY A 1 443 ? 21.344 35.469 7.016 1 89.75 443 GLY A C 1
ATOM 3605 O O . GLY A 1 443 ? 21.281 35.656 8.234 1 89.75 443 GLY A O 1
ATOM 3606 N N . THR A 1 444 ? 20.578 34.625 6.328 1 94.12 444 THR A N 1
ATOM 3607 C CA . THR A 1 444 ? 19.625 33.844 7.098 1 94.12 444 THR A CA 1
ATOM 3608 C C . THR A 1 444 ? 19.531 32.406 6.535 1 94.12 444 THR A C 1
ATOM 3610 O O . THR A 1 444 ? 19.547 32.219 5.316 1 94.12 444 THR A O 1
ATOM 3613 N N . VAL A 1 445 ? 19.484 31.438 7.41 1 95.69 445 VAL A N 1
ATOM 3614 C CA . VAL A 1 445 ? 19.234 30.062 7.047 1 95.69 445 VAL A CA 1
ATOM 3615 C C . VAL A 1 445 ? 17.969 29.562 7.754 1 95.69 445 VAL A C 1
ATOM 3617 O O . VAL A 1 445 ? 17.828 29.734 8.969 1 95.69 445 VAL A O 1
ATOM 3620 N N . SER A 1 446 ? 17.062 29.078 6.973 1 96.25 446 SER A N 1
ATOM 3621 C CA . SER A 1 446 ? 15.82 28.531 7.52 1 96.25 446 SER A CA 1
ATOM 3622 C C . SER A 1 446 ? 15.875 27.016 7.621 1 96.25 446 SER A C 1
ATOM 3624 O O . SER A 1 446 ? 16.141 26.328 6.629 1 96.25 446 SER A O 1
ATOM 3626 N N . LEU A 1 447 ? 15.609 26.469 8.812 1 97.25 447 LEU A N 1
ATOM 3627 C CA . LEU A 1 447 ? 15.555 25.016 9.047 1 97.25 447 LEU A CA 1
ATOM 3628 C C . LEU A 1 447 ? 14.156 24.609 9.492 1 97.25 447 LEU A C 1
ATOM 3630 O O . LEU A 1 447 ? 13.453 25.375 10.148 1 97.25 447 LEU A O 1
ATOM 3634 N N . VAL A 1 448 ? 13.727 23.469 9.055 1 97 448 VAL A N 1
ATOM 3635 C CA . VAL A 1 448 ? 12.5 22.844 9.523 1 97 448 VAL A CA 1
ATOM 3636 C C . VAL A 1 448 ? 12.828 21.859 10.656 1 97 448 VAL A C 1
ATOM 3638 O O . VAL A 1 448 ? 13.438 20.828 10.43 1 97 448 VAL A O 1
ATOM 3641 N N . LEU A 1 449 ? 12.375 22.172 11.828 1 97.38 449 LEU A N 1
ATOM 3642 C CA . LEU A 1 449 ? 12.75 21.391 13.008 1 97.38 449 LEU A CA 1
ATOM 3643 C C . LEU A 1 449 ? 11.555 20.641 13.57 1 97.38 449 LEU A C 1
ATOM 3645 O O . LEU A 1 449 ? 10.562 21.25 13.977 1 97.38 449 LEU A O 1
ATOM 3649 N N . GLY A 1 450 ? 11.695 19.344 13.57 1 95.81 450 GLY A N 1
ATOM 3650 C CA . GLY A 1 450 ? 10.711 18.5 14.219 1 95.81 450 GLY A CA 1
ATOM 3651 C C . GLY A 1 450 ? 11.039 18.188 15.664 1 95.81 450 GLY A C 1
ATOM 3652 O O . GLY A 1 450 ? 12.203 18.219 16.062 1 95.81 450 GLY A O 1
ATOM 3653 N N . PHE A 1 451 ? 10.008 17.906 16.438 1 95 451 PHE A N 1
ATOM 3654 C CA . PHE A 1 451 ? 10.234 17.625 17.859 1 95 451 PHE A CA 1
ATOM 3655 C C . PHE A 1 451 ? 9.477 16.375 18.297 1 95 451 PHE A C 1
ATOM 3657 O O . PHE A 1 451 ? 9.398 16.078 19.484 1 95 451 PHE A O 1
ATOM 3664 N N . ALA A 1 452 ? 8.953 15.703 17.328 1 90.88 452 ALA A N 1
ATOM 3665 C CA . ALA A 1 452 ? 8.203 14.492 17.641 1 90.88 452 ALA A CA 1
ATOM 3666 C C . ALA A 1 452 ? 9.148 13.352 18.031 1 90.88 452 ALA A C 1
ATOM 3668 O O . ALA A 1 452 ? 8.883 12.609 18.984 1 90.88 452 ALA A O 1
ATOM 3669 N N . LYS A 1 453 ? 10.227 13.227 17.391 1 88.75 453 LYS A N 1
ATOM 3670 C CA . LYS A 1 453 ? 11.133 12.094 17.547 1 88.75 453 LYS A CA 1
ATOM 3671 C C . LYS A 1 453 ? 12.133 12.344 18.672 1 88.75 453 LYS A C 1
ATOM 3673 O O . LYS A 1 453 ? 12.516 11.422 19.391 1 88.75 453 LYS A O 1
ATOM 3678 N N . ILE A 1 454 ? 12.641 13.531 18.844 1 92 454 ILE A N 1
ATOM 3679 C CA . ILE A 1 454 ? 13.734 13.852 19.75 1 92 454 ILE A CA 1
ATOM 3680 C C . ILE A 1 454 ? 13.297 13.617 21.203 1 92 454 ILE A C 1
ATOM 3682 O O . ILE A 1 454 ? 12.164 13.938 21.562 1 92 454 ILE A O 1
ATOM 3686 N N . ALA A 1 455 ? 14.164 13 21.922 1 91.31 455 ALA A N 1
ATOM 3687 C CA . ALA A 1 455 ? 13.906 12.844 23.359 1 91.31 455 ALA A CA 1
ATOM 3688 C C . ALA A 1 455 ? 14.039 14.18 24.078 1 91.31 455 ALA A C 1
ATOM 3690 O O . ALA A 1 455 ? 14.906 14.992 23.75 1 91.31 455 ALA A O 1
ATOM 3691 N N . ALA A 1 456 ? 13.219 14.32 25.094 1 92.88 456 ALA A N 1
ATOM 3692 C CA . ALA A 1 456 ? 13.195 15.578 25.828 1 92.88 456 ALA A CA 1
ATOM 3693 C C . ALA A 1 456 ? 14.57 15.898 26.391 1 92.88 456 ALA A C 1
ATOM 3695 O O . ALA A 1 456 ? 14.984 17.062 26.422 1 92.88 456 ALA A O 1
ATOM 3696 N N . ASP A 1 457 ? 15.258 14.898 26.781 1 93.5 457 ASP A N 1
ATOM 3697 C CA . ASP A 1 457 ? 16.547 15.102 27.453 1 93.5 457 ASP A CA 1
ATOM 3698 C C . ASP A 1 457 ? 17.656 15.359 26.438 1 93.5 457 ASP A C 1
ATOM 3700 O O . ASP A 1 457 ? 18.766 15.75 26.812 1 93.5 457 ASP A O 1
ATOM 3704 N N . GLN A 1 458 ? 17.375 15.219 25.219 1 95.12 458 GLN A N 1
ATOM 3705 C CA . GLN A 1 458 ? 18.359 15.461 24.172 1 95.12 458 GLN A CA 1
ATOM 3706 C C . GLN A 1 458 ? 18.203 16.859 23.562 1 95.12 458 GLN A C 1
ATOM 3708 O O . GLN A 1 458 ? 19.078 17.328 22.844 1 95.12 458 GLN A O 1
ATOM 3713 N N . ILE A 1 459 ? 17.156 17.578 23.891 1 97.25 459 ILE A N 1
ATOM 3714 C CA . ILE A 1 459 ? 16.781 18.828 23.25 1 97.25 459 ILE A CA 1
ATOM 3715 C C . ILE A 1 459 ? 17.875 19.875 23.453 1 97.25 459 ILE A C 1
ATOM 3717 O O . ILE A 1 459 ? 18.344 20.5 22.5 1 97.25 459 ILE A O 1
ATOM 3721 N N . ASP A 1 460 ? 18.328 19.969 24.656 1 97.12 460 ASP A N 1
ATOM 3722 C CA . ASP A 1 460 ? 19.328 20.984 24.969 1 97.12 460 ASP A CA 1
ATOM 3723 C C . ASP A 1 460 ? 20.656 20.688 24.281 1 97.12 460 ASP A C 1
ATOM 3725 O O . ASP A 1 460 ? 21.297 21.578 23.734 1 97.12 460 ASP A O 1
ATOM 3729 N N . GLU A 1 461 ? 21.031 19.453 24.375 1 97.19 461 GLU A N 1
ATOM 3730 C CA . GLU A 1 461 ? 22.266 19.047 23.703 1 97.19 461 GLU A CA 1
ATOM 3731 C C . GLU A 1 461 ? 22.141 19.266 22.188 1 97.19 461 GLU A C 1
ATOM 3733 O O . GLU A 1 461 ? 23.078 19.75 21.547 1 97.19 461 GLU A O 1
ATOM 3738 N N . GLY A 1 462 ? 21.062 18.875 21.688 1 97.56 462 GLY A N 1
ATOM 3739 C CA . GLY A 1 462 ? 20.828 19.062 20.266 1 97.56 462 GLY A CA 1
ATOM 3740 C C . GLY A 1 462 ? 20.875 20.516 19.828 1 97.56 462 GLY A C 1
ATOM 3741 O O . GLY A 1 462 ? 21.453 20.828 18.797 1 97.56 462 GLY A O 1
ATOM 3742 N N . THR A 1 463 ? 20.312 21.375 20.594 1 97.56 463 THR A N 1
ATOM 3743 C CA . THR A 1 463 ? 20.297 22.797 20.281 1 97.56 463 THR A CA 1
ATOM 3744 C C . THR A 1 463 ? 21.703 23.391 20.375 1 97.56 463 THR A C 1
ATOM 3746 O O . THR A 1 463 ? 22.062 24.25 19.578 1 97.56 463 THR A O 1
ATOM 3749 N N . ALA A 1 464 ? 22.453 22.906 21.312 1 96.94 464 ALA A N 1
ATOM 3750 C CA . ALA A 1 464 ? 23.844 23.359 21.453 1 96.94 464 ALA A CA 1
ATOM 3751 C C . ALA A 1 464 ? 24.656 22.984 20.219 1 96.94 464 ALA A C 1
ATOM 3753 O O . ALA A 1 464 ? 25.438 23.781 19.719 1 96.94 464 ALA A O 1
ATOM 3754 N N . LYS A 1 465 ? 24.5 21.797 19.844 1 97.12 465 LYS A N 1
ATOM 3755 C CA . LYS A 1 465 ? 25.203 21.312 18.656 1 97.12 465 LYS A CA 1
ATOM 3756 C C . LYS A 1 465 ? 24.75 22.078 17.406 1 97.12 465 LYS A C 1
ATOM 3758 O O . LYS A 1 465 ? 25.562 22.375 16.531 1 97.12 465 LYS A O 1
ATOM 3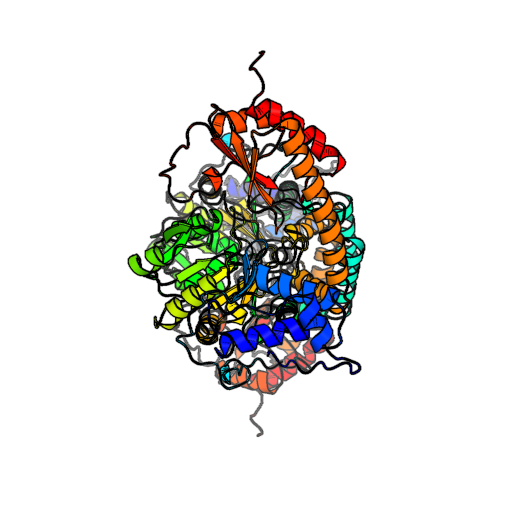763 N N . LEU A 1 466 ? 23.516 22.375 17.375 1 97.38 466 LEU A N 1
ATOM 3764 C CA . LEU A 1 466 ? 23 23.156 16.266 1 97.38 466 LEU A CA 1
ATOM 3765 C C . LEU A 1 466 ? 23.578 24.562 16.25 1 97.38 466 LEU A C 1
ATOM 3767 O O . LEU A 1 466 ? 23.891 25.109 15.195 1 97.38 466 LEU A O 1
ATOM 3771 N N . TYR A 1 467 ? 23.703 25.109 17.406 1 97 467 TYR A N 1
ATOM 3772 C CA . TYR A 1 467 ? 24.328 26.422 17.516 1 97 467 TYR A CA 1
ATOM 3773 C C . TYR A 1 467 ? 25.75 26.406 16.953 1 97 467 TYR A C 1
ATOM 3775 O O . TYR A 1 467 ? 26.141 27.312 16.219 1 97 467 TYR A O 1
ATOM 3783 N N . GLU A 1 468 ? 26.5 25.359 17.312 1 96.44 468 GLU A N 1
ATOM 3784 C CA . GLU A 1 468 ? 27.859 25.219 16.797 1 96.44 468 GLU A CA 1
ATOM 3785 C C . GLU A 1 468 ? 27.859 25.094 15.281 1 96.44 468 GLU A C 1
ATOM 3787 O O . GLU A 1 468 ? 28.766 25.609 14.617 1 96.44 468 GLU A O 1
ATOM 3792 N N . ALA A 1 469 ? 26.906 24.422 14.797 1 97 469 ALA A N 1
ATOM 3793 C CA . ALA A 1 469 ? 26.828 24.219 13.352 1 97 469 ALA A CA 1
ATOM 3794 C C . ALA A 1 469 ? 26.5 25.531 12.641 1 97 469 ALA A C 1
ATOM 3796 O O . ALA A 1 469 ? 27.016 25.797 11.555 1 97 469 ALA A O 1
ATOM 3797 N N . VAL A 1 470 ? 25.703 26.359 13.219 1 96.81 470 VAL A N 1
ATOM 3798 C CA . VAL A 1 470 ? 25.188 27.562 12.578 1 96.81 470 VAL A CA 1
ATOM 3799 C C . VAL A 1 470 ? 26.156 28.719 12.82 1 96.81 470 VAL A C 1
ATOM 3801 O O . VAL A 1 470 ? 26.422 29.516 11.914 1 96.81 470 VAL A O 1
ATOM 3804 N N . CYS A 1 471 ? 26.719 28.797 14.055 1 93.12 471 CYS A N 1
ATOM 3805 C CA . CYS A 1 471 ? 27.453 30 14.438 1 93.12 471 CYS A CA 1
ATOM 3806 C C . CYS A 1 471 ? 28.875 29.656 14.836 1 93.12 471 CYS A C 1
ATOM 3808 O O . CYS A 1 471 ? 29.734 30.547 14.883 1 93.12 471 CYS A O 1
ATOM 3810 N N . GLY A 1 472 ? 29.109 28.406 15.242 1 86.06 472 GLY A N 1
ATOM 3811 C CA . GLY A 1 472 ? 30.406 28.062 15.812 1 86.06 472 GLY A CA 1
ATOM 3812 C C . GLY A 1 472 ? 31.562 28.344 14.883 1 86.06 472 GLY A C 1
ATOM 3813 O O . GLY A 1 472 ? 31.406 28.328 13.656 1 86.06 472 GLY A O 1
ATOM 3814 N N . ASP A 1 473 ? 32.781 28.859 15.508 1 73.25 473 ASP A N 1
ATOM 3815 C CA . ASP A 1 473 ? 34.031 29.141 14.789 1 73.25 473 ASP A CA 1
ATOM 3816 C C . ASP A 1 473 ? 34.688 27.859 14.289 1 73.25 473 ASP A C 1
ATOM 3818 O O . ASP A 1 473 ? 34.469 26.781 14.875 1 73.25 473 ASP A O 1
ATOM 3822 N N . GLU A 1 474 ? 35.062 27.625 12.906 1 52.78 474 GLU A N 1
ATOM 3823 C CA . GLU A 1 474 ? 35.812 26.5 12.367 1 52.78 474 GLU A CA 1
ATOM 3824 C C . GLU A 1 474 ? 37.031 26.172 13.25 1 52.78 474 GLU A C 1
ATOM 3826 O O . GLU A 1 474 ? 37.969 26.938 13.305 1 52.78 474 GLU A O 1
ATOM 3831 N N . LYS A 1 475 ? 37.125 26.266 14.477 1 41.12 475 LYS A N 1
ATOM 3832 C CA . LYS A 1 475 ? 38.469 25.906 14.977 1 41.12 475 LYS A CA 1
ATOM 3833 C C . LYS A 1 475 ? 38.844 24.516 14.508 1 41.12 475 LYS A C 1
ATOM 3835 O O . LYS A 1 475 ? 38.344 23.516 15.008 1 41.12 475 LYS A O 1
ATOM 3840 N N . LEU A 1 476 ? 38.75 24.062 13.203 1 30.53 476 LEU A N 1
ATOM 3841 C CA . LEU A 1 476 ? 39.75 23.016 13.141 1 30.53 476 LEU A CA 1
ATOM 3842 C C . LEU A 1 476 ? 41.156 23.594 13.336 1 30.53 476 LEU A C 1
ATOM 3844 O O . LEU A 1 476 ? 41.469 24.641 12.766 1 30.53 476 LEU A O 1
ATOM 3848 N N . MET B 1 1 ? -26.984 43.875 20.266 1 60.81 1 MET B N 1
ATOM 3849 C CA . MET B 1 1 ? -26.609 42.906 21.312 1 60.81 1 MET B CA 1
ATOM 3850 C C . MET B 1 1 ? -26.75 41.469 20.828 1 60.81 1 MET B C 1
ATOM 3852 O O . MET B 1 1 ? -27.703 41.156 20.125 1 60.81 1 MET B O 1
ATOM 3856 N N . ILE B 1 2 ? -25.641 40.688 20.953 1 74.5 2 ILE B N 1
ATOM 3857 C CA . ILE B 1 2 ? -25.688 39.312 20.469 1 74.5 2 ILE B CA 1
ATOM 3858 C C . ILE B 1 2 ? -26.453 38.438 21.469 1 74.5 2 ILE B C 1
ATOM 3860 O O . ILE B 1 2 ? -26.094 38.406 22.641 1 74.5 2 ILE B O 1
ATOM 3864 N N . THR B 1 3 ? -27.641 38 21.094 1 79.75 3 THR B N 1
ATOM 3865 C CA . THR B 1 3 ? -28.406 37.094 21.906 1 79.75 3 THR B CA 1
ATOM 3866 C C . THR B 1 3 ? -28.047 35.625 21.578 1 79.75 3 THR B C 1
ATOM 3868 O O . THR B 1 3 ? -28.188 35.219 20.422 1 79.75 3 THR B O 1
ATOM 3871 N N . ILE B 1 4 ? -27.516 34.969 22.531 1 87.5 4 ILE B N 1
ATOM 3872 C CA . ILE B 1 4 ? -27.125 33.562 22.359 1 87.5 4 ILE B CA 1
ATOM 3873 C C . ILE B 1 4 ? -27.859 32.719 23.391 1 87.5 4 ILE B C 1
ATOM 3875 O O . ILE B 1 4 ? -27.516 32.719 24.578 1 87.5 4 ILE B O 1
ATOM 3879 N N . PRO B 1 5 ? -28.875 32 22.953 1 86.94 5 PRO B N 1
ATOM 3880 C CA . PRO B 1 5 ? -29.516 31.078 23.891 1 86.94 5 PRO B CA 1
ATOM 3881 C C . PRO B 1 5 ? -28.562 29.969 24.344 1 86.94 5 PRO B C 1
ATOM 3883 O O . PRO B 1 5 ? -27.969 29.266 23.516 1 86.94 5 PRO B O 1
ATOM 3886 N N . ILE B 1 6 ? -28.375 29.812 25.672 1 91 6 ILE B N 1
ATOM 3887 C CA . ILE B 1 6 ? -27.469 28.812 26.219 1 91 6 ILE B CA 1
ATOM 3888 C C . ILE B 1 6 ? -28.266 27.609 26.734 1 91 6 ILE B C 1
ATOM 3890 O O . ILE B 1 6 ? -29.203 27.781 27.531 1 91 6 ILE B O 1
ATOM 3894 N N . ASP B 1 7 ? -28.016 26.562 26.234 1 88.69 7 ASP B N 1
ATOM 3895 C CA . ASP B 1 7 ? -28.625 25.312 26.688 1 88.69 7 ASP B CA 1
ATOM 3896 C C . ASP B 1 7 ? -27.766 24.641 27.766 1 88.69 7 ASP B C 1
ATOM 3898 O O . ASP B 1 7 ? -26.625 24.266 27.5 1 88.69 7 ASP B O 1
ATOM 3902 N N . ARG B 1 8 ? -28.266 24.453 28.938 1 88.62 8 ARG B N 1
ATOM 3903 C CA . ARG B 1 8 ? -27.516 23.875 30.047 1 88.62 8 ARG B CA 1
ATOM 3904 C C . ARG B 1 8 ? -28.031 22.469 30.375 1 88.62 8 ARG B C 1
ATOM 3906 O O . ARG B 1 8 ? -27.719 21.922 31.438 1 88.62 8 ARG B O 1
ATOM 3913 N N . SER B 1 9 ? -28.844 21.906 29.484 1 86.81 9 SER B N 1
ATOM 3914 C CA . SER B 1 9 ? -29.422 20.594 29.719 1 86.81 9 SER B CA 1
ATOM 3915 C C . SER B 1 9 ? -28.359 19.5 29.609 1 86.81 9 SER B C 1
ATOM 3917 O O . SER B 1 9 ? -27.266 19.734 29.109 1 86.81 9 SER B O 1
ATOM 3919 N N . LYS B 1 10 ? -28.781 18.312 30.188 1 80.38 10 LYS B N 1
ATOM 3920 C CA . LYS B 1 10 ? -27.891 17.156 30.141 1 80.38 10 LYS B CA 1
ATOM 3921 C C . LYS B 1 10 ? -27.641 16.703 28.703 1 80.38 10 LYS B C 1
ATOM 3923 O O . LYS B 1 10 ? -28.594 16.531 27.938 1 80.38 10 LYS B O 1
ATOM 3928 N N . GLY B 1 11 ? -26.484 16.766 28.328 1 81.38 11 GLY B N 1
ATOM 3929 C CA . GLY B 1 11 ? -26.125 16.312 26.984 1 81.38 11 GLY B CA 1
ATOM 3930 C C . GLY B 1 11 ? -25.797 17.438 26.047 1 81.38 11 GLY B C 1
ATOM 3931 O O . GLY B 1 11 ? -25.375 17.203 24.906 1 81.38 11 GLY B O 1
ATOM 3932 N N . ALA B 1 12 ? -26.078 18.625 26.531 1 83.69 12 ALA B N 1
ATOM 3933 C CA . ALA B 1 12 ? -25.797 19.781 25.672 1 83.69 12 ALA B CA 1
ATOM 3934 C C . ALA B 1 12 ? -24.297 19.953 25.453 1 83.69 12 ALA B C 1
ATOM 3936 O O . ALA B 1 12 ? -23.484 19.438 26.234 1 83.69 12 ALA B O 1
ATOM 3937 N N . GLU B 1 13 ? -23.969 20.625 24.422 1 87.56 13 GLU B N 1
ATOM 3938 C CA . GLU B 1 13 ? -22.578 20.953 24.109 1 87.56 13 GLU B CA 1
ATOM 3939 C C . GLU B 1 13 ? -21.984 21.875 25.172 1 87.56 13 GLU B C 1
ATOM 3941 O O . GLU B 1 13 ? -22.719 22.562 25.875 1 87.56 13 GLU B O 1
ATOM 3946 N N . TYR B 1 14 ? -20.734 21.891 25.25 1 90.12 14 TYR B N 1
ATOM 3947 C CA . TYR B 1 14 ? -20.047 22.812 26.156 1 90.12 14 TYR B CA 1
ATOM 3948 C C . TYR B 1 14 ? -20.453 24.25 25.859 1 90.12 14 TYR B C 1
ATOM 3950 O O . TYR B 1 14 ? -20.656 24.625 24.688 1 90.12 14 TYR B O 1
ATOM 3958 N N . ILE B 1 15 ? -20.516 25 26.812 1 92.62 15 ILE B N 1
ATOM 3959 C CA . ILE B 1 15 ? -20.984 26.375 26.734 1 92.62 15 ILE B CA 1
ATOM 3960 C C . ILE B 1 15 ? -20.094 27.172 25.766 1 92.62 15 ILE B C 1
ATOM 3962 O O . ILE B 1 15 ? -20.594 27.938 24.938 1 92.62 15 ILE B O 1
ATOM 3966 N N . TYR B 1 16 ? -18.812 27.047 25.938 1 92.5 16 TYR B N 1
ATOM 3967 C CA . TYR B 1 16 ? -17.922 27.797 25.047 1 92.5 16 TYR B CA 1
ATOM 3968 C C . TYR B 1 16 ? -18.203 27.469 23.594 1 92.5 16 TYR B C 1
ATOM 3970 O O . TYR B 1 16 ? -18.125 28.344 22.734 1 92.5 16 TYR B O 1
ATOM 3978 N N . HIS B 1 17 ? -18.531 26.234 23.312 1 92.88 17 HIS B N 1
ATOM 3979 C CA . HIS B 1 17 ? -18.797 25.812 21.953 1 92.88 17 HIS B CA 1
ATOM 3980 C C . HIS B 1 17 ? -20.094 26.391 21.422 1 92.88 17 HIS B C 1
ATOM 3982 O O . HIS B 1 17 ? -20.219 26.719 20.25 1 92.88 17 HIS B O 1
ATOM 3988 N N . GLN B 1 18 ? -21.078 26.453 22.297 1 93.31 18 GLN B N 1
ATOM 3989 C CA . GLN B 1 18 ? -22.328 27.094 21.922 1 93.31 18 GLN B CA 1
ATOM 3990 C C . GLN B 1 18 ? -22.125 28.562 21.547 1 93.31 18 GLN B C 1
ATOM 3992 O O . GLN B 1 18 ? -22.656 29.031 20.531 1 93.31 18 GLN B O 1
ATOM 3997 N N . ILE B 1 19 ? -21.359 29.203 22.328 1 94.38 19 ILE B N 1
ATOM 3998 C CA . ILE B 1 19 ? -21.062 30.609 22.078 1 94.38 19 ILE B CA 1
ATOM 3999 C C . ILE B 1 19 ? -20.312 30.75 20.75 1 94.38 19 ILE B C 1
ATOM 4001 O O . ILE B 1 19 ? -20.672 31.562 19.906 1 94.38 19 ILE B O 1
ATOM 4005 N N . TYR B 1 20 ? -19.281 29.969 20.641 1 93.94 20 TYR B N 1
ATOM 4006 C CA . TYR B 1 20 ? -18.453 29.922 19.438 1 93.94 20 TYR B CA 1
ATOM 4007 C C . TYR B 1 20 ? -19.328 29.703 18.203 1 93.94 20 TYR B C 1
ATOM 4009 O O . TYR B 1 20 ? -19.25 30.484 17.25 1 93.94 20 TYR B O 1
ATOM 4017 N N . GLN B 1 21 ? -20.172 28.719 18.203 1 92.62 21 GLN B N 1
ATOM 4018 C CA . GLN B 1 21 ? -21 28.359 17.062 1 92.62 21 GLN B CA 1
ATOM 4019 C C . GLN B 1 21 ? -21.984 29.469 16.719 1 92.62 21 GLN B C 1
ATOM 4021 O O . GLN B 1 21 ? -22.234 29.766 15.539 1 92.62 21 GLN B O 1
ATOM 4026 N N . ARG B 1 22 ? -22.562 30 17.703 1 92.75 22 ARG B N 1
ATOM 4027 C CA . ARG B 1 22 ? -23.547 31.047 17.469 1 92.75 22 ARG B CA 1
ATOM 4028 C C . ARG B 1 22 ? -22.922 32.281 16.859 1 92.75 22 ARG B C 1
ATOM 4030 O O . ARG B 1 22 ? -23.484 32.875 15.93 1 92.75 22 ARG B O 1
ATOM 4037 N N . ILE B 1 23 ? -21.812 32.688 17.344 1 93.81 23 ILE B N 1
ATOM 4038 C CA . ILE B 1 23 ? -21.141 33.844 16.797 1 93.81 23 ILE B CA 1
ATOM 4039 C C . ILE B 1 23 ? -20.719 33.562 15.344 1 93.81 23 ILE B C 1
ATOM 4041 O O . ILE B 1 23 ? -20.906 34.438 14.469 1 93.81 23 ILE B O 1
ATOM 4045 N N . LYS B 1 24 ? -20.203 32.438 15.117 1 92.81 24 LYS B N 1
ATOM 4046 C CA . LYS B 1 24 ? -19.844 32 13.766 1 92.81 24 LYS B CA 1
ATOM 4047 C C . LYS B 1 24 ? -21.031 32.125 12.82 1 92.81 24 LYS B C 1
ATOM 4049 O O . LYS B 1 24 ? -20.922 32.656 11.711 1 92.81 24 LYS B O 1
ATOM 4054 N N . GLU B 1 25 ? -22.156 31.656 13.25 1 90.56 25 GLU B N 1
ATOM 4055 C CA . GLU B 1 25 ? -23.391 31.688 12.453 1 90.56 25 GLU B CA 1
ATOM 4056 C C . GLU B 1 25 ? -23.812 33.125 12.172 1 90.56 25 GLU B C 1
ATOM 4058 O O . GLU B 1 25 ? -24.266 33.438 11.07 1 90.56 25 GLU B O 1
ATOM 4063 N N . GLU B 1 26 ? -23.672 33.938 13.164 1 91.5 26 GLU B N 1
ATOM 4064 C CA . GLU B 1 26 ? -24.031 35.344 13.008 1 91.5 26 GLU B CA 1
ATOM 4065 C C . GLU B 1 26 ? -23.125 36.031 12.008 1 91.5 26 GLU B C 1
ATOM 4067 O O . GLU B 1 26 ? -23.562 36.938 11.273 1 91.5 26 GLU B O 1
ATOM 4072 N N . ILE B 1 27 ? -21.922 35.656 12 1 91.62 27 ILE B N 1
ATOM 4073 C CA . ILE B 1 27 ? -20.969 36.219 11.055 1 91.62 27 ILE B CA 1
ATOM 4074 C C . ILE B 1 27 ? -21.312 35.75 9.633 1 91.62 27 ILE B C 1
ATOM 4076 O O . ILE B 1 27 ? -21.375 36.562 8.711 1 91.62 27 ILE B O 1
ATOM 4080 N N . PHE B 1 28 ? -21.672 34.5 9.461 1 89.06 28 PHE B N 1
ATOM 4081 C CA . PHE B 1 28 ? -21.969 33.938 8.148 1 89.06 28 PHE B CA 1
ATOM 4082 C C . PHE B 1 28 ? -23.281 34.5 7.609 1 89.06 28 PHE B C 1
ATOM 4084 O O . PHE B 1 28 ? -23.422 34.688 6.402 1 89.06 28 PHE B O 1
ATOM 4091 N N . SER B 1 29 ? -24.234 34.719 8.562 1 86.94 29 SER B N 1
ATOM 4092 C CA . SER B 1 29 ? -25.531 35.25 8.164 1 86.94 29 SER B CA 1
ATOM 4093 C C . SER B 1 29 ? -25.5 36.75 7.965 1 86.94 29 SER B C 1
ATOM 4095 O O . SER B 1 29 ? -26.516 37.375 7.621 1 86.94 29 SER B O 1
ATOM 4097 N N . ARG B 1 30 ? -24.359 37.406 8.32 1 88.5 30 ARG B N 1
ATOM 4098 C CA . ARG B 1 30 ? -24.109 38.812 8.133 1 88.5 30 ARG B CA 1
ATOM 4099 C C . ARG B 1 30 ? -24.906 39.656 9.141 1 88.5 30 ARG B C 1
ATOM 4101 O O . ARG B 1 30 ? -25.203 40.812 8.883 1 88.5 30 ARG B O 1
ATOM 4108 N N . ASN B 1 31 ? -25.312 38.969 10.125 1 89.56 31 ASN B N 1
ATOM 4109 C CA . ASN B 1 31 ? -25.859 39.719 11.242 1 89.56 31 ASN B CA 1
ATOM 4110 C C . ASN B 1 31 ? -24.766 40.469 12 1 89.56 31 ASN B C 1
ATOM 4112 O O . ASN B 1 31 ? -25.016 41.531 12.586 1 89.56 31 ASN B O 1
ATOM 4116 N N . LEU B 1 32 ? -23.688 39.844 12.023 1 92.5 32 LEU B N 1
ATOM 4117 C CA . LEU B 1 32 ? -22.469 40.531 12.477 1 92.5 32 LEU B CA 1
ATOM 4118 C C . LEU B 1 32 ? -21.594 40.906 11.289 1 92.5 32 LEU B C 1
ATOM 4120 O O . LEU B 1 32 ? -20.953 40.062 10.68 1 92.5 32 LEU B O 1
ATOM 4124 N N . LEU B 1 33 ? -21.438 42.156 11.016 1 92.38 33 LEU B N 1
ATOM 4125 C CA . LEU B 1 33 ? -20.766 42.656 9.82 1 92.38 33 LEU B CA 1
ATOM 4126 C C . LEU B 1 33 ? -19.281 42.812 10.062 1 92.38 33 LEU B C 1
ATOM 4128 O O . LEU B 1 33 ? -18.844 43 11.211 1 92.38 33 LEU B O 1
ATOM 4132 N N . PRO B 1 34 ? -18.516 42.812 8.953 1 93.62 34 PRO B N 1
ATOM 4133 C CA . PRO B 1 34 ? -17.078 43.062 9.094 1 93.62 34 PRO B CA 1
ATOM 4134 C C . PRO B 1 34 ? -16.766 44.375 9.781 1 93.62 34 PRO B C 1
ATOM 4136 O O . PRO B 1 34 ? -17.406 45.406 9.508 1 93.62 34 PRO B O 1
ATOM 4139 N N . GLY B 1 35 ? -15.82 44.281 10.703 1 93.5 35 GLY B N 1
ATOM 4140 C CA . GLY B 1 35 ? -15.391 45.469 11.398 1 93.5 35 GLY B CA 1
ATOM 4141 C C . GLY B 1 35 ? -16.188 45.75 12.656 1 93.5 35 GLY B C 1
ATOM 4142 O O . GLY B 1 35 ? -15.789 46.594 13.484 1 93.5 35 GLY B O 1
ATOM 4143 N N . LYS B 1 36 ? -17.281 45.094 12.852 1 93.88 36 LYS B N 1
ATOM 4144 C CA . LYS B 1 36 ? -18.109 45.312 14.031 1 93.88 36 LYS B CA 1
ATOM 4145 C C . LYS B 1 36 ? -17.391 44.844 15.297 1 93.88 36 LYS B C 1
ATOM 4147 O O . LYS B 1 36 ? -16.781 43.781 15.32 1 93.88 36 LYS B O 1
ATOM 4152 N N . LYS B 1 37 ? -17.453 45.656 16.312 1 94.81 37 LYS B N 1
ATOM 4153 C CA . LYS B 1 37 ? -16.875 45.312 17.609 1 94.81 37 LYS B CA 1
ATOM 4154 C C . LYS B 1 37 ? -17.766 44.406 18.406 1 94.81 37 LYS B C 1
ATOM 4156 O O . LYS B 1 37 ? -18.984 44.625 18.516 1 94.81 37 LYS B O 1
ATOM 4161 N N . LEU B 1 38 ? -17.219 43.375 18.969 1 95.25 38 LEU B N 1
ATOM 4162 C CA . LEU B 1 38 ? -17.953 42.5 19.844 1 95.25 38 LEU B CA 1
ATOM 4163 C C . LEU B 1 38 ? -17.859 42.969 21.297 1 95.25 38 LEU B C 1
ATOM 4165 O O . LEU B 1 38 ? -16.938 43.719 21.656 1 95.25 38 LEU B O 1
ATOM 4169 N N . PRO B 1 39 ? -18.797 42.5 22.094 1 94.12 39 PRO B N 1
ATOM 4170 C CA . PRO B 1 39 ? -18.672 42.812 23.516 1 94.12 39 PRO B CA 1
ATOM 4171 C C . PRO B 1 39 ? -17.375 42.281 24.125 1 94.12 39 PRO B C 1
ATOM 4173 O O . PRO B 1 39 ? -16.797 41.312 23.641 1 94.12 39 PRO B O 1
ATOM 4176 N N . SER B 1 40 ? -16.953 42.969 25.156 1 93.81 40 SER B N 1
ATOM 4177 C CA . SER B 1 40 ? -15.812 42.469 25.906 1 93.81 40 SER B CA 1
ATOM 4178 C C . SER B 1 40 ? -16.141 41.094 26.531 1 93.81 40 SER B C 1
ATOM 4180 O O . SER B 1 40 ? -17.312 40.75 26.656 1 93.81 40 SER B O 1
ATOM 4182 N N . LYS B 1 41 ? -15.133 40.375 26.859 1 94.81 41 LYS B N 1
ATOM 4183 C CA . LYS B 1 41 ? -15.312 39.062 27.453 1 94.81 41 LYS B CA 1
ATOM 4184 C C . LYS B 1 41 ? -16.172 39.125 28.719 1 94.81 41 LYS B C 1
ATOM 4186 O O . LYS B 1 41 ? -17.078 38.312 28.906 1 94.81 41 LYS B O 1
ATOM 4191 N N . ARG B 1 42 ? -15.898 40.156 29.516 1 93.44 42 ARG B N 1
ATOM 4192 C CA . ARG B 1 42 ? -16.625 40.344 30.766 1 93.44 42 ARG B CA 1
ATOM 4193 C C . ARG B 1 42 ? -18.078 40.719 30.5 1 93.44 42 ARG B C 1
ATOM 4195 O O . ARG B 1 42 ? -18.984 40.156 31.141 1 93.44 42 ARG B O 1
ATOM 4202 N N . GLU B 1 43 ? -18.297 41.594 29.594 1 94 43 GLU B N 1
ATOM 4203 C CA . GLU B 1 43 ? -19.656 42.031 29.25 1 94 43 GLU B CA 1
ATOM 4204 C C . GLU B 1 43 ? -20.484 40.875 28.719 1 94 43 GLU B C 1
ATOM 4206 O O . GLU B 1 43 ? -21.656 40.719 29.078 1 94 43 GLU B O 1
ATOM 4211 N N . LEU B 1 44 ? -19.906 40.094 27.891 1 94.69 44 LEU B N 1
ATOM 4212 C CA . LEU B 1 44 ? -20.656 38.969 27.297 1 94.69 44 LEU B CA 1
ATOM 4213 C C . LEU B 1 44 ? -20.938 37.906 28.328 1 94.69 44 LEU B C 1
ATOM 4215 O O . LEU B 1 44 ? -22.016 37.312 28.328 1 94.69 44 LEU B O 1
ATOM 4219 N N . ALA B 1 45 ? -19.969 37.594 29.141 1 95.25 45 ALA B N 1
ATOM 4220 C CA . ALA B 1 45 ? -20.172 36.625 30.203 1 95.25 45 ALA B CA 1
ATOM 4221 C C . ALA B 1 45 ? -21.328 37 31.109 1 95.25 45 ALA B C 1
ATOM 4223 O O . ALA B 1 45 ? -22.141 36.156 31.5 1 95.25 45 ALA B O 1
ATOM 4224 N N . GLU B 1 46 ? -21.359 38.312 31.391 1 93.12 46 GLU B N 1
ATOM 4225 C CA . GLU B 1 46 ? -22.422 38.812 32.25 1 93.12 46 GLU B CA 1
ATOM 4226 C C . GLU B 1 46 ? -23.781 38.75 31.531 1 93.12 46 GLU B C 1
ATOM 4228 O O . GLU B 1 46 ? -24.766 38.312 32.125 1 93.12 46 GLU B O 1
ATOM 4233 N N . THR B 1 47 ? -23.797 39.125 30.359 1 92.44 47 THR B N 1
ATOM 4234 C CA . THR B 1 47 ? -25.031 39.125 29.594 1 92.44 47 THR B CA 1
ATOM 4235 C C . THR B 1 47 ? -25.594 37.719 29.438 1 92.44 47 THR B C 1
ATOM 4237 O O . THR B 1 47 ? -26.812 37.531 29.484 1 92.44 47 THR B O 1
ATOM 4240 N N . LEU B 1 48 ? -24.719 36.75 29.234 1 93.25 48 LEU B N 1
ATOM 4241 C CA . LEU B 1 48 ? -25.156 35.375 28.969 1 93.25 48 LEU B CA 1
ATOM 4242 C C . LEU B 1 48 ? -25.234 34.594 30.266 1 93.25 48 LEU B C 1
ATOM 4244 O O . LEU B 1 48 ? -25.734 33.469 30.281 1 93.25 48 LEU B O 1
ATOM 4248 N N . ASN B 1 49 ? -24.766 35.125 31.312 1 92.62 49 ASN B N 1
ATOM 4249 C CA . ASN B 1 49 ? -24.703 34.438 32.625 1 92.62 49 ASN B CA 1
ATOM 4250 C C . ASN B 1 49 ? -23.891 33.156 32.531 1 92.62 49 ASN B C 1
ATOM 4252 O O . ASN B 1 49 ? -24.375 32.094 32.906 1 92.62 49 ASN B O 1
ATOM 4256 N N . VAL B 1 50 ? -22.703 33.344 32 1 95.12 50 VAL B N 1
ATOM 4257 C CA . VAL B 1 50 ? -21.781 32.219 31.906 1 95.12 50 VAL B CA 1
ATOM 4258 C C . VAL B 1 50 ? -20.406 32.625 32.438 1 95.12 50 VAL B C 1
ATOM 4260 O O . VAL B 1 50 ? -20.203 33.812 32.812 1 95.12 50 VAL B O 1
ATOM 4263 N N . SER B 1 51 ? -19.562 31.672 32.594 1 94.94 51 SER B N 1
ATOM 4264 C CA . SER B 1 51 ? -18.219 31.969 33.094 1 94.94 51 SER B CA 1
ATOM 4265 C C . SER B 1 51 ? -17.422 32.75 32.094 1 94.94 51 SER B C 1
ATOM 4267 O O . SER B 1 51 ? -17.562 32.562 30.875 1 94.94 51 SER B O 1
ATOM 4269 N N . ILE B 1 52 ? -16.547 33.625 32.562 1 95.12 52 ILE B N 1
ATOM 4270 C CA . ILE B 1 52 ? -15.664 34.406 31.688 1 95.12 52 ILE B CA 1
ATOM 4271 C C . ILE B 1 52 ? -14.727 33.469 30.938 1 95.12 52 ILE B C 1
ATOM 4273 O O . ILE B 1 52 ? -14.344 33.75 29.797 1 95.12 52 ILE B O 1
ATOM 4277 N N . ASN B 1 53 ? -14.477 32.344 31.531 1 94.94 53 ASN B N 1
ATOM 4278 C CA . ASN B 1 53 ? -13.602 31.375 30.891 1 94.94 53 ASN B CA 1
ATOM 4279 C C . ASN B 1 53 ? -14.242 30.766 29.641 1 94.94 53 ASN B C 1
ATOM 4281 O O . ASN B 1 53 ? -13.547 30.5 28.656 1 94.94 53 ASN B O 1
ATOM 4285 N N . SER B 1 54 ? -15.492 30.578 29.703 1 95 54 SER B N 1
ATOM 4286 C CA . SER B 1 54 ? -16.203 30.047 28.547 1 95 54 SER B CA 1
ATOM 4287 C C . SER B 1 54 ? -16.203 31.047 27.391 1 95 54 SER B C 1
ATOM 4289 O O . SER B 1 54 ? -16.016 30.656 26.234 1 95 54 SER B O 1
ATOM 4291 N N . VAL B 1 55 ? -16.391 32.25 27.734 1 94.94 55 VAL B N 1
ATOM 4292 C CA . VAL B 1 55 ? -16.375 33.281 26.703 1 94.94 55 VAL B CA 1
ATOM 4293 C C . VAL B 1 55 ? -14.969 33.406 26.141 1 94.94 55 VAL B C 1
ATOM 4295 O O . VAL B 1 55 ? -14.789 33.562 24.922 1 94.94 55 VAL B O 1
ATOM 4298 N N . ASN B 1 56 ? -14.031 33.406 27.031 1 94.75 56 ASN B N 1
ATOM 4299 C CA . ASN B 1 56 ? -12.641 33.5 26.609 1 94.75 56 ASN B CA 1
ATOM 4300 C C . ASN B 1 56 ? -12.266 32.375 25.641 1 94.75 56 ASN B C 1
ATOM 4302 O O . ASN B 1 56 ? -11.625 32.594 24.625 1 94.75 56 ASN B O 1
ATOM 4306 N N . ALA B 1 57 ? -12.641 31.234 25.953 1 93.81 57 ALA B N 1
ATOM 4307 C CA . ALA B 1 57 ? -12.352 30.078 25.109 1 93.81 57 ALA B CA 1
ATOM 4308 C C . ALA B 1 57 ? -13 30.219 23.734 1 93.81 57 ALA B C 1
ATOM 4310 O O . ALA B 1 57 ? -12.383 29.906 22.719 1 93.81 57 ALA B O 1
ATOM 4311 N N . ALA B 1 58 ? -14.18 30.641 23.688 1 94.31 58 ALA B N 1
ATOM 4312 C CA . ALA B 1 58 ? -14.891 30.844 22.422 1 94.31 58 ALA B CA 1
ATOM 4313 C C . ALA B 1 58 ? -14.195 31.906 21.578 1 94.31 58 ALA B C 1
ATOM 4315 O O . ALA B 1 58 ? -13.992 31.719 20.375 1 94.31 58 ALA B O 1
ATOM 4316 N N . TYR B 1 59 ? -13.828 33.031 22.219 1 94.44 59 TYR B N 1
ATOM 4317 C CA . TYR B 1 59 ? -13.164 34.125 21.516 1 94.44 59 TYR B CA 1
ATOM 4318 C C . TYR B 1 59 ? -11.805 33.688 20.984 1 94.44 59 TYR B C 1
ATOM 4320 O O . TYR B 1 59 ? -11.422 34.031 19.875 1 94.44 59 TYR B O 1
ATOM 4328 N N . GLN B 1 60 ? -11.141 32.875 21.781 1 92.75 60 GLN B N 1
ATOM 4329 C CA . GLN B 1 60 ? -9.836 32.406 21.344 1 92.75 60 GLN B CA 1
ATOM 4330 C C . GLN B 1 60 ? -9.961 31.484 20.125 1 92.75 60 GLN B C 1
ATOM 4332 O O . GLN B 1 60 ? -9.141 31.562 19.203 1 92.75 60 GLN B O 1
ATOM 4337 N N . GLN B 1 61 ? -10.961 30.703 20.141 1 92.75 61 GLN B N 1
ATOM 4338 C CA . GLN B 1 61 ? -11.195 29.828 19 1 92.75 61 GLN B CA 1
ATOM 4339 C C . GLN B 1 61 ? -11.539 30.641 17.75 1 92.75 61 GLN B C 1
ATOM 4341 O O . GLN B 1 61 ? -11.031 30.344 16.656 1 92.75 61 GLN B O 1
ATOM 4346 N N . LEU B 1 62 ? -12.383 31.609 17.891 1 95 62 LEU B N 1
ATOM 4347 C CA . LEU B 1 62 ? -12.781 32.469 16.781 1 95 62 LEU B CA 1
ATOM 4348 C C . LEU B 1 62 ? -11.578 33.219 16.234 1 95 62 LEU B C 1
ATOM 4350 O O . LEU B 1 62 ? -11.477 33.469 15.031 1 95 62 LEU B O 1
ATOM 4354 N N . LEU B 1 63 ? -10.688 33.625 17.141 1 93.31 63 LEU B N 1
ATOM 4355 C CA . LEU B 1 63 ? -9.453 34.312 16.75 1 93.31 63 LEU B CA 1
ATOM 4356 C C . LEU B 1 63 ? -8.531 33.344 15.984 1 93.31 63 LEU B C 1
ATOM 4358 O O . LEU B 1 63 ? -7.988 33.688 14.938 1 93.31 63 LEU B O 1
ATOM 4362 N N . ALA B 1 64 ? -8.469 32.156 16.484 1 90.19 64 ALA B N 1
ATOM 4363 C CA . ALA B 1 64 ? -7.582 31.156 15.891 1 90.19 64 ALA B CA 1
ATOM 4364 C C . ALA B 1 64 ? -8.031 30.797 14.477 1 90.19 64 ALA B C 1
ATOM 4366 O O . ALA B 1 64 ? -7.199 30.531 13.602 1 90.19 64 ALA B O 1
ATOM 4367 N N . GLU B 1 65 ? -9.312 30.812 14.273 1 93.25 65 GLU B N 1
ATOM 4368 C CA . GLU B 1 65 ? -9.859 30.438 12.977 1 93.25 65 GLU B CA 1
ATOM 4369 C C . GLU B 1 65 ? -9.891 31.625 12.016 1 93.25 65 GLU B C 1
ATOM 4371 O O . GLU B 1 65 ? -10.086 31.453 10.812 1 93.25 65 GLU B O 1
ATOM 4376 N N . GLY B 1 66 ? -9.82 32.781 12.516 1 93.56 66 GLY B N 1
ATOM 4377 C CA . GLY B 1 66 ? -9.766 33.969 11.68 1 93.56 66 GLY B CA 1
ATOM 4378 C C . GLY B 1 66 ? -11.125 34.625 11.5 1 93.56 66 GLY B C 1
ATOM 4379 O O . GLY B 1 66 ? -11.32 35.406 10.555 1 93.56 66 GLY B O 1
ATOM 4380 N N . TYR B 1 67 ? -12.055 34.344 12.383 1 95.06 67 TYR B N 1
ATOM 4381 C CA . TYR B 1 67 ? -13.352 35.031 12.32 1 95.06 67 TYR B CA 1
ATOM 4382 C C . TYR B 1 67 ? -13.281 36.406 12.938 1 95.06 67 TYR B C 1
ATOM 4384 O O . TYR B 1 67 ? -14.047 37.312 12.555 1 95.06 67 TYR B O 1
ATOM 4392 N N . LEU B 1 68 ? -12.367 36.469 13.953 1 95.69 68 LEU B N 1
ATOM 4393 C CA . LEU B 1 68 ? -12.18 37.719 14.68 1 95.69 68 LEU B CA 1
ATOM 4394 C C . LEU B 1 68 ? -10.727 38.188 14.625 1 95.69 68 LEU B C 1
ATOM 4396 O O . LEU B 1 68 ? -9.836 37.375 14.344 1 95.69 68 LEU B O 1
ATOM 4400 N N . TYR B 1 69 ? -10.492 39.406 14.766 1 94.38 69 TYR B N 1
ATOM 4401 C CA . TYR B 1 69 ? -9.172 39.938 15.055 1 94.38 69 TYR B CA 1
ATOM 4402 C C . TYR B 1 69 ? -9.203 40.844 16.266 1 94.38 69 TYR B C 1
ATOM 4404 O O . TYR B 1 69 ? -10.258 41.375 16.625 1 94.38 69 TYR B O 1
ATOM 4412 N N . SER B 1 70 ? -8.094 40.906 16.953 1 94.25 70 SER B N 1
ATOM 4413 C CA . SER B 1 70 ? -8 41.719 18.172 1 94.25 70 SER B CA 1
ATOM 4414 C C . SER B 1 70 ? -7.176 42.969 17.938 1 94.25 70 SER B C 1
ATOM 4416 O O . SER B 1 70 ? -6.242 42.969 17.125 1 94.25 70 SER B O 1
ATOM 4418 N N . ARG B 1 71 ? -7.559 44 18.5 1 92.81 71 ARG B N 1
ATOM 4419 C CA . ARG B 1 71 ? -6.785 45.25 18.547 1 92.81 71 ARG B CA 1
ATOM 4420 C C . ARG B 1 71 ? -6.453 45.625 19.984 1 92.81 71 ARG B C 1
ATOM 4422 O O . ARG B 1 71 ? -7.328 45.625 20.859 1 92.81 71 ARG B O 1
ATOM 4429 N N . GLU B 1 72 ? -5.223 45.906 20.188 1 90.19 72 GLU B N 1
ATOM 4430 C CA . GLU B 1 72 ? -4.75 46.188 21.531 1 90.19 72 GLU B CA 1
ATOM 4431 C C . GLU B 1 72 ? -5.578 47.312 22.172 1 90.19 72 GLU B C 1
ATOM 4433 O O . GLU B 1 72 ? -5.754 48.375 21.562 1 90.19 72 GLU B O 1
ATOM 4438 N N . ARG B 1 73 ? -6.121 47.094 23.312 1 90.69 73 ARG B N 1
ATOM 4439 C CA . ARG B 1 73 ? -6.844 48.031 24.172 1 90.69 73 ARG B CA 1
ATOM 4440 C C . ARG B 1 73 ? -8.156 48.469 23.531 1 90.69 73 ARG B C 1
ATOM 4442 O O . ARG B 1 73 ? -8.797 49.406 24 1 90.69 73 ARG B O 1
ATOM 4449 N N . LYS B 1 74 ? -8.523 47.844 22.438 1 91.06 74 LYS B N 1
ATOM 4450 C CA . LYS B 1 74 ? -9.773 48.219 21.781 1 91.06 74 LYS B CA 1
ATOM 4451 C C . LYS B 1 74 ? -10.781 47.094 21.828 1 91.06 74 LYS B C 1
ATOM 4453 O O . LYS B 1 74 ? -11.984 47.312 21.984 1 91.06 74 LYS B O 1
ATOM 4458 N N . GLY B 1 75 ? -10.258 45.875 21.672 1 94 75 GLY B N 1
ATOM 4459 C CA . GLY B 1 75 ? -11.188 44.75 21.797 1 94 75 GLY B CA 1
ATOM 4460 C C . GLY B 1 75 ? -11.133 43.812 20.609 1 94 75 GLY B C 1
ATOM 4461 O O . GLY B 1 75 ? -10.078 43.625 20 1 94 75 GLY B O 1
ATOM 4462 N N . PHE B 1 76 ? -12.328 43.062 20.438 1 95.81 76 PHE B N 1
ATOM 4463 C CA . PHE B 1 76 ? -12.43 42.031 19.391 1 95.81 76 PHE B CA 1
ATOM 4464 C C . PHE B 1 76 ? -13.359 42.5 18.281 1 95.81 76 PHE B C 1
ATOM 4466 O O . PHE B 1 76 ? -14.414 43.062 18.531 1 95.81 76 PHE B O 1
ATOM 4473 N N . PHE B 1 77 ? -12.969 42.281 17 1 96.31 77 PHE B N 1
ATOM 4474 C CA . PHE B 1 77 ? -13.711 42.75 15.836 1 96.31 77 PHE B CA 1
ATOM 4475 C C . PHE B 1 77 ? -13.938 41.625 14.844 1 96.31 77 PHE B C 1
ATOM 4477 O O . PHE B 1 77 ? -13.125 40.688 14.75 1 96.31 77 PHE B O 1
ATOM 4484 N N . VAL B 1 78 ? -15.016 41.719 14.102 1 95.62 78 VAL B N 1
ATOM 4485 C CA . VAL B 1 78 ? -15.336 40.719 13.086 1 95.62 78 VAL B CA 1
ATOM 4486 C C . VAL B 1 78 ? -14.438 40.906 11.867 1 95.62 78 VAL B C 1
ATOM 4488 O O . VAL B 1 78 ? -14.297 42.031 11.375 1 95.62 78 VAL B O 1
ATOM 4491 N N . GLU B 1 79 ? -13.828 39.875 11.391 1 94.56 79 GLU B N 1
ATOM 4492 C CA . GLU B 1 79 ? -12.953 39.906 10.227 1 94.56 79 GLU B CA 1
ATOM 4493 C C . GLU B 1 79 ? -13.75 40.094 8.938 1 94.56 79 GLU B C 1
ATOM 4495 O O . GLU B 1 79 ? -14.938 39.75 8.875 1 94.56 79 GLU B O 1
ATOM 4500 N N . GLN B 1 80 ? -13.031 40.688 7.906 1 92.62 80 GLN B N 1
ATOM 4501 C CA . GLN B 1 80 ? -13.625 40.781 6.578 1 92.62 80 GLN B CA 1
ATOM 4502 C C . GLN B 1 80 ? -13.648 39.406 5.898 1 92.62 80 GLN B C 1
ATOM 4504 O O . GLN B 1 80 ? -12.609 38.906 5.5 1 92.62 80 GLN B O 1
ATOM 4509 N N . ILE B 1 81 ? -14.836 38.875 5.781 1 91.69 81 ILE B N 1
ATOM 4510 C CA . ILE B 1 81 ? -15.016 37.562 5.18 1 91.69 81 ILE B CA 1
ATOM 4511 C C . ILE B 1 81 ? -16 37.656 4.016 1 91.69 81 ILE B C 1
ATOM 4513 O O . ILE B 1 81 ? -17.078 38.25 4.145 1 91.69 81 ILE B O 1
ATOM 4517 N N . GLU B 1 82 ? -15.609 37.094 2.906 1 89.38 82 GLU B N 1
ATOM 4518 C CA . GLU B 1 82 ? -16.484 37.094 1.735 1 89.38 82 GLU B CA 1
ATOM 4519 C C . GLU B 1 82 ? -17.656 36.156 1.931 1 89.38 82 GLU B C 1
ATOM 4521 O O . GLU B 1 82 ? -17.609 35.25 2.764 1 89.38 82 GLU B O 1
ATOM 4526 N N . THR B 1 83 ? -18.688 36.406 1.161 1 88.25 83 THR B N 1
ATOM 4527 C CA . THR B 1 83 ? -19.828 35.5 1.145 1 88.25 83 THR B CA 1
ATOM 4528 C C . THR B 1 83 ? -19.547 34.312 0.216 1 88.25 83 THR B C 1
ATOM 4530 O O . THR B 1 83 ? -18.781 34.438 -0.733 1 88.25 83 THR B O 1
ATOM 4533 N N . PHE B 1 84 ? -20.234 33.281 0.567 1 90 84 PHE B N 1
ATOM 4534 C CA . PHE B 1 84 ? -20.125 32.125 -0.288 1 90 84 PHE B CA 1
ATOM 4535 C C . PHE B 1 84 ? -20.797 32.344 -1.634 1 90 84 PHE B C 1
ATOM 4537 O O . PHE B 1 84 ? -21.875 32.938 -1.697 1 90 84 PHE B O 1
ATOM 4544 N N . HIS B 1 85 ? -20.078 31.938 -2.648 1 87.69 85 HIS B N 1
ATOM 4545 C CA . HIS B 1 85 ? -20.719 31.969 -3.961 1 87.69 85 HIS B CA 1
ATOM 4546 C C . HIS B 1 85 ? -21.734 30.844 -4.117 1 87.69 85 HIS B C 1
ATOM 4548 O O . HIS B 1 85 ? -22.812 31.047 -4.672 1 87.69 85 HIS B O 1
ATOM 4554 N N . ALA B 1 86 ? -21.391 29.734 -3.6 1 85.44 86 ALA B N 1
ATOM 4555 C CA . ALA B 1 86 ? -22.281 28.578 -3.678 1 85.44 86 ALA B CA 1
ATOM 4556 C C . ALA B 1 86 ? -23.359 28.625 -2.596 1 85.44 86 ALA B C 1
ATOM 4558 O O . ALA B 1 86 ? -23.109 29.109 -1.485 1 85.44 86 ALA B O 1
ATOM 4559 N N . SER B 1 87 ? -24.438 28.062 -2.947 1 80.56 87 SER B N 1
ATOM 4560 C CA . SER B 1 87 ? -25.516 28 -1.98 1 80.56 87 SER B CA 1
ATOM 4561 C C . SER B 1 87 ? -25.328 26.859 -0.983 1 80.56 87 SER B C 1
ATOM 4563 O O . SER B 1 87 ? -24.688 25.859 -1.299 1 80.56 87 SER B O 1
ATOM 4565 N N . ARG B 1 88 ? -25.859 27.141 0.154 1 74.62 88 ARG B N 1
ATOM 4566 C CA . ARG B 1 88 ? -25.812 26.094 1.167 1 74.62 88 ARG B CA 1
ATOM 4567 C C . ARG B 1 88 ? -26.641 24.875 0.744 1 74.62 88 ARG B C 1
ATOM 4569 O O . ARG B 1 88 ? -27.703 25.016 0.158 1 74.62 88 ARG B O 1
ATOM 4576 N N . HIS B 1 89 ? -26.031 23.734 0.946 1 68.25 89 HIS B N 1
ATOM 4577 C CA . HIS B 1 89 ? -26.797 22.516 0.69 1 68.25 89 HIS B CA 1
ATOM 4578 C C . HIS B 1 89 ? -28.031 22.453 1.584 1 68.25 89 HIS B C 1
ATOM 4580 O O . HIS B 1 89 ? -27.938 22.688 2.793 1 68.25 89 HIS B O 1
ATOM 4586 N N . PRO B 1 90 ? -29.172 22.484 1.026 1 57 90 PRO B N 1
ATOM 4587 C CA . PRO B 1 90 ? -30.422 22.562 1.801 1 57 90 PRO B CA 1
ATOM 4588 C C . PRO B 1 90 ? -30.547 21.438 2.824 1 57 90 PRO B C 1
ATOM 4590 O O . PRO B 1 90 ? -31.266 21.594 3.816 1 57 90 PRO B O 1
ATOM 4593 N N . GLY B 1 91 ? -30.016 20.266 2.512 1 64.75 91 GLY B N 1
ATOM 4594 C CA . GLY B 1 91 ? -30.297 19.141 3.371 1 64.75 91 GLY B CA 1
ATOM 4595 C C . GLY B 1 91 ? -29.078 18.297 3.68 1 64.75 91 GLY B C 1
ATOM 4596 O O . GLY B 1 91 ? -27.953 18.688 3.334 1 64.75 91 GLY B O 1
ATOM 4597 N N . PRO B 1 92 ? -29.406 17.281 4.535 1 76.69 92 PRO B N 1
ATOM 4598 C CA . PRO B 1 92 ? -28.328 16.344 4.883 1 76.69 92 PRO B CA 1
ATOM 4599 C C . PRO B 1 92 ? -27.672 15.719 3.656 1 76.69 92 PRO B C 1
ATOM 4601 O O . PRO B 1 92 ? -28.281 15.648 2.586 1 76.69 92 PRO B O 1
ATOM 4604 N N . LEU B 1 93 ? -26.484 15.523 3.799 1 83.12 93 LEU B N 1
ATOM 4605 C CA . LEU B 1 93 ? -25.766 14.836 2.732 1 83.12 93 LEU B CA 1
ATOM 4606 C C . LEU B 1 93 ? -26.453 13.539 2.35 1 83.12 93 LEU B C 1
ATOM 4608 O O . LEU B 1 93 ? -26.797 12.727 3.217 1 83.12 93 LEU B O 1
ATOM 4612 N N . GLN B 1 94 ? -26.844 13.414 1.077 1 87.38 94 GLN B N 1
ATOM 4613 C CA . GLN B 1 94 ? -27.484 12.203 0.558 1 87.38 94 GLN B CA 1
ATOM 4614 C C . GLN B 1 94 ? -26.625 11.578 -0.543 1 87.38 94 GLN B C 1
ATOM 4616 O O . GLN B 1 94 ? -26.062 12.281 -1.372 1 87.38 94 GLN B O 1
ATOM 4621 N N . LEU B 1 95 ? -26.625 10.312 -0.46 1 91.06 95 LEU B N 1
ATOM 4622 C CA . LEU B 1 95 ? -25.891 9.562 -1.476 1 91.06 95 LEU B CA 1
ATOM 4623 C C . LEU B 1 95 ? -26.781 9.242 -2.666 1 91.06 95 LEU B C 1
ATOM 4625 O O . LEU B 1 95 ? -27.953 8.875 -2.49 1 91.06 95 LEU B O 1
ATOM 4629 N N . GLU B 1 96 ? -26.219 9.383 -3.797 1 91.06 96 GLU B N 1
ATOM 4630 C CA . GLU B 1 96 ? -26.938 8.836 -4.941 1 91.06 96 GLU B CA 1
ATOM 4631 C C . GLU B 1 96 ? -27.203 7.348 -4.773 1 91.06 96 GLU B C 1
ATOM 4633 O O . GLU B 1 96 ? -26.375 6.625 -4.207 1 91.06 96 GLU B O 1
ATOM 4638 N N . LYS B 1 97 ? -28.266 6.879 -5.27 1 89.69 97 LYS B N 1
ATOM 4639 C CA . LYS B 1 97 ? -28.734 5.516 -5.051 1 89.69 97 LYS B CA 1
ATOM 4640 C C . LYS B 1 97 ? -27.703 4.496 -5.527 1 89.69 97 LYS B C 1
ATOM 4642 O O . LYS B 1 97 ? -27.484 3.48 -4.867 1 89.69 97 LYS B O 1
ATOM 4647 N N . GLU B 1 98 ? -27.047 4.82 -6.562 1 91 98 GLU B N 1
ATOM 4648 C CA . GLU B 1 98 ? -26.125 3.867 -7.156 1 91 98 GLU B CA 1
ATOM 4649 C C . GLU B 1 98 ? -24.828 3.768 -6.34 1 91 98 GLU B C 1
ATOM 4651 O O . GLU B 1 98 ? -24.031 2.85 -6.535 1 91 98 GLU B O 1
ATOM 4656 N N . LEU B 1 99 ? -24.672 4.684 -5.422 1 93.31 99 LEU B N 1
ATOM 4657 C CA . LEU B 1 99 ? -23.422 4.734 -4.664 1 93.31 99 LEU B CA 1
ATOM 4658 C C . LEU B 1 99 ? -23.594 4.07 -3.299 1 93.31 99 LEU B C 1
ATOM 4660 O O . LEU B 1 99 ? -22.609 3.879 -2.574 1 93.31 99 LEU B O 1
ATOM 4664 N N . VAL B 1 100 ? -24.812 3.711 -2.979 1 92.88 100 VAL B N 1
ATOM 4665 C CA . VAL B 1 100 ? -25.078 3.1 -1.683 1 92.88 100 VAL B CA 1
ATOM 4666 C C . VAL B 1 100 ? -24.516 1.678 -1.655 1 92.88 100 VAL B C 1
ATOM 4668 O O . VAL B 1 100 ? -24.703 0.914 -2.605 1 92.88 100 VAL B O 1
ATOM 4671 N N . GLU B 1 101 ? -23.75 1.396 -0.63 1 90.38 101 GLU B N 1
ATOM 4672 C CA . GLU B 1 101 ? -23.219 0.048 -0.439 1 90.38 101 GLU B CA 1
ATOM 4673 C C . GLU B 1 101 ? -24.109 -0.766 0.497 1 90.38 101 GLU B C 1
ATOM 4675 O O . GLU B 1 101 ? -24.438 -0.316 1.597 1 90.38 101 GLU B O 1
ATOM 4680 N N . GLU B 1 102 ? -24.516 -1.863 -0.008 1 81.62 102 GLU B N 1
ATOM 4681 C CA . GLU B 1 102 ? -25.328 -2.771 0.811 1 81.62 102 GLU B CA 1
ATOM 4682 C C . GLU B 1 102 ? -24.531 -4.031 1.165 1 81.62 102 GLU B C 1
ATOM 4684 O O . GLU B 1 102 ? -23.938 -4.66 0.292 1 81.62 102 GLU B O 1
ATOM 4689 N N . PRO B 1 103 ? -24.422 -4.211 2.461 1 73.69 103 PRO B N 1
ATOM 4690 C CA . PRO B 1 103 ? -23.734 -5.457 2.828 1 73.69 103 PRO B CA 1
ATOM 4691 C C . PRO B 1 103 ? -24.453 -6.695 2.291 1 73.69 103 PRO B C 1
ATOM 4693 O O . PRO B 1 103 ? -25.672 -6.797 2.375 1 73.69 103 PRO B O 1
ATOM 4696 N N . GLU B 1 104 ? -23.781 -7.336 1.373 1 67.44 104 GLU B N 1
ATOM 4697 C CA . GLU B 1 104 ? -24.359 -8.617 0.99 1 67.44 104 GLU B CA 1
ATOM 4698 C C . GLU B 1 104 ? -23.938 -9.727 1.954 1 67.44 104 GLU B C 1
ATOM 4700 O O . GLU B 1 104 ? -22.75 -9.867 2.26 1 67.44 104 GLU B O 1
ATOM 4705 N N . SER B 1 105 ? -24.891 -10.266 2.6 1 71.25 105 SER B N 1
ATOM 4706 C CA . SER B 1 105 ? -24.594 -11.367 3.512 1 71.25 105 SER B CA 1
ATOM 4707 C C . SER B 1 105 ? -24.062 -12.586 2.76 1 71.25 105 SER B C 1
ATOM 4709 O O . SER B 1 105 ? -24.594 -12.953 1.712 1 71.25 105 SER B O 1
ATOM 4711 N N . LYS B 1 106 ? -22.969 -13.008 3.223 1 73.88 106 LYS B N 1
ATOM 4712 C CA . LYS B 1 106 ? -22.406 -14.227 2.637 1 73.88 106 LYS B CA 1
ATOM 4713 C C . LYS B 1 106 ? -22.859 -15.461 3.402 1 73.88 106 LYS B C 1
ATOM 4715 O O . LYS B 1 106 ? -22.328 -16.562 3.201 1 73.88 106 LYS B O 1
ATOM 4720 N N . ASP B 1 107 ? -23.875 -15.227 4.102 1 80.12 107 ASP B N 1
ATOM 4721 C CA . ASP B 1 107 ? -24.391 -16.359 4.863 1 80.12 107 ASP B CA 1
ATOM 4722 C C . ASP B 1 107 ? -25.031 -17.406 3.943 1 80.12 107 ASP B C 1
ATOM 4724 O O . ASP B 1 107 ? -25.797 -17.047 3.043 1 80.12 107 ASP B O 1
ATOM 4728 N N . GLY B 1 108 ? -24.609 -18.625 4.098 1 85.12 108 GLY B N 1
ATOM 4729 C CA . GLY B 1 108 ? -25.188 -19.719 3.355 1 85.12 108 GLY B CA 1
ATOM 4730 C C . GLY B 1 108 ? -24.531 -19.969 2.014 1 85.12 108 GLY B C 1
ATOM 4731 O O . GLY B 1 108 ? -24.906 -20.891 1.284 1 85.12 108 GLY B O 1
ATOM 4732 N N . TRP B 1 109 ? -23.578 -19.203 1.729 1 90.56 109 TRP B N 1
ATOM 4733 C CA . TRP B 1 109 ? -22.891 -19.391 0.449 1 90.56 109 TRP B CA 1
ATOM 4734 C C . TRP B 1 109 ? -21.797 -20.438 0.556 1 90.56 109 TRP B C 1
ATOM 4736 O O . TRP B 1 109 ? -21.109 -20.531 1.581 1 90.56 109 TRP B O 1
ATOM 4746 N N . ILE B 1 110 ? -21.703 -21.297 -0.467 1 94.38 110 ILE B N 1
ATOM 4747 C CA . ILE B 1 110 ? -20.562 -22.172 -0.662 1 94.38 110 ILE B CA 1
ATOM 4748 C C . ILE B 1 110 ? -19.641 -21.609 -1.749 1 94.38 110 ILE B C 1
ATOM 4750 O O . ILE B 1 110 ? -20.094 -21.375 -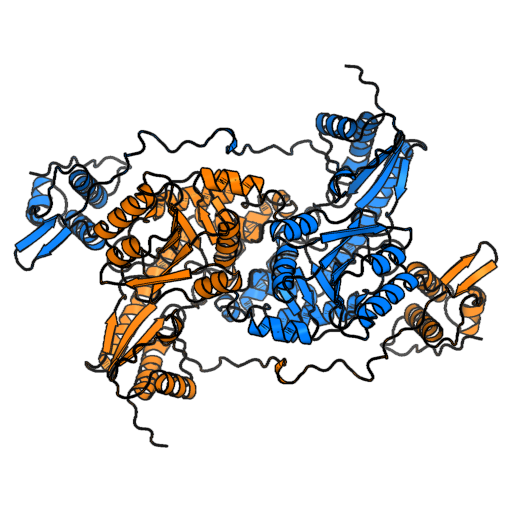2.875 1 94.38 110 ILE B O 1
ATOM 4754 N N . SER B 1 111 ? -18.375 -21.422 -1.359 1 92.88 111 SER B N 1
ATOM 4755 C CA . SER B 1 111 ? -17.516 -20.672 -2.273 1 92.88 111 SER B CA 1
ATOM 4756 C C . SER B 1 111 ? -16.422 -21.562 -2.848 1 92.88 111 SER B C 1
ATOM 4758 O O . SER B 1 111 ? -15.656 -22.172 -2.1 1 92.88 111 SER B O 1
ATOM 4760 N N . PHE B 1 112 ? -16.375 -21.578 -4.199 1 95.25 112 PHE B N 1
ATOM 4761 C CA . PHE B 1 112 ? -15.266 -22.188 -4.914 1 95.25 112 PHE B CA 1
ATOM 4762 C C . PHE B 1 112 ? -14.328 -21.125 -5.461 1 95.25 112 PHE B C 1
ATOM 4764 O O . PHE B 1 112 ? -13.719 -21.297 -6.523 1 95.25 112 PHE B O 1
ATOM 4771 N N . SER B 1 113 ? -14.258 -20.031 -4.711 1 89.75 113 SER B N 1
ATOM 4772 C CA . SER B 1 113 ? -13.438 -18.906 -5.152 1 89.75 113 SER B CA 1
ATOM 4773 C C . SER B 1 113 ? -11.953 -19.266 -5.117 1 89.75 113 SER B C 1
ATOM 4775 O O . SER B 1 113 ? -11.484 -19.906 -4.176 1 89.75 113 SER B O 1
ATOM 4777 N N . HIS B 1 114 ? -11.227 -18.781 -6.152 1 85.44 114 HIS B N 1
ATOM 4778 C CA . HIS B 1 114 ? -9.781 -18.938 -6.215 1 85.44 114 HIS B CA 1
ATOM 4779 C C . HIS B 1 114 ? -9.078 -17.797 -5.492 1 85.44 114 HIS B C 1
ATOM 4781 O O . HIS B 1 114 ? -7.852 -17.797 -5.359 1 85.44 114 HIS B O 1
ATOM 4787 N N . MET B 1 115 ? -9.711 -16.812 -5.02 1 77.12 115 MET B N 1
ATOM 4788 C CA . MET B 1 115 ? -9.133 -15.555 -4.539 1 77.12 115 MET B CA 1
ATOM 4789 C C . MET B 1 115 ? -9.016 -15.562 -3.018 1 77.12 115 MET B C 1
ATOM 4791 O O . MET B 1 115 ? -8.281 -14.75 -2.445 1 77.12 115 MET B O 1
ATOM 4795 N N . SER B 1 116 ? -9.68 -16.484 -2.342 1 78.88 116 SER B N 1
ATOM 4796 C CA . SER B 1 116 ? -9.781 -16.453 -0.886 1 78.88 116 SER B CA 1
ATOM 4797 C C . SER B 1 116 ? -9.094 -17.672 -0.259 1 78.88 116 SER B C 1
ATOM 4799 O O . SER B 1 116 ? -8.82 -18.656 -0.943 1 78.88 116 SER B O 1
ATOM 4801 N N . VAL B 1 117 ? -8.75 -17.453 0.993 1 79.56 117 VAL B N 1
ATOM 4802 C CA . VAL B 1 117 ? -8.109 -18.547 1.726 1 79.56 117 VAL B CA 1
ATOM 4803 C C . VAL B 1 117 ? -8.898 -18.844 3.002 1 79.56 117 VAL B C 1
ATOM 4805 O O . VAL B 1 117 ? -9.656 -18 3.479 1 79.56 117 VAL B O 1
ATOM 4808 N N . ASP B 1 118 ? -8.742 -20.016 3.447 1 78.69 118 ASP B N 1
ATOM 4809 C CA . ASP B 1 118 ? -9.375 -20.422 4.695 1 78.69 118 ASP B CA 1
ATOM 4810 C C . ASP B 1 118 ? -8.617 -19.891 5.902 1 78.69 118 ASP B C 1
ATOM 4812 O O . ASP B 1 118 ? -7.422 -20.156 6.066 1 78.69 118 ASP B O 1
ATOM 4816 N N . THR B 1 119 ? -9.32 -19.203 6.68 1 84.88 119 THR B N 1
ATOM 4817 C CA . THR B 1 119 ? -8.672 -18.625 7.855 1 84.88 119 THR B CA 1
ATOM 4818 C C . THR B 1 119 ? -8.734 -19.609 9.031 1 84.88 119 THR B C 1
ATOM 4820 O O . THR B 1 119 ? -8.062 -19.391 10.047 1 84.88 119 THR B O 1
ATOM 4823 N N . ALA B 1 120 ? -9.43 -20.625 8.852 1 84.62 120 ALA B N 1
ATOM 4824 C CA . ALA B 1 120 ? -9.672 -21.547 9.953 1 84.62 120 ALA B CA 1
ATOM 4825 C C . ALA B 1 120 ? -8.359 -22.156 10.453 1 84.62 120 ALA B C 1
ATOM 4827 O O . ALA B 1 120 ? -8.227 -22.469 11.641 1 84.62 120 ALA B O 1
ATOM 4828 N N . HIS B 1 121 ? -7.438 -22.25 9.555 1 89.56 121 HIS B N 1
ATOM 4829 C CA . HIS B 1 121 ? -6.207 -22.922 9.938 1 89.56 121 HIS B CA 1
ATOM 4830 C C . HIS B 1 121 ? -5.039 -21.953 10.008 1 89.56 121 HIS B C 1
ATOM 4832 O O . HIS B 1 121 ? -3.896 -22.359 10.234 1 89.56 121 HIS B O 1
ATOM 4838 N N . PHE B 1 122 ? -5.293 -20.734 9.797 1 91.94 122 PHE B N 1
ATOM 4839 C CA . PHE B 1 122 ? -4.215 -19.766 9.922 1 91.94 122 PHE B CA 1
ATOM 4840 C C . PHE B 1 122 ? -3.752 -19.641 11.367 1 91.94 122 PHE B C 1
ATOM 4842 O O . PHE B 1 122 ? -4.574 -19.562 12.281 1 91.94 122 PHE B O 1
ATOM 4849 N N . PRO B 1 123 ? -2.512 -19.641 11.586 1 93.88 123 PRO B N 1
ATOM 4850 C CA . PRO B 1 123 ? -1.991 -19.562 12.953 1 93.88 123 PRO B CA 1
ATOM 4851 C C . PRO B 1 123 ? -1.966 -18.125 13.492 1 93.88 123 PRO B C 1
ATOM 4853 O O . PRO B 1 123 ? -0.89 -17.578 13.727 1 93.88 123 PRO B O 1
ATOM 4856 N N . PHE B 1 124 ? -3.07 -17.625 13.828 1 94 124 PHE B N 1
ATOM 4857 C CA . PHE B 1 124 ? -3.188 -16.25 14.266 1 94 124 PHE B CA 1
ATOM 4858 C C . PHE B 1 124 ? -2.4 -16.016 15.555 1 94 124 PHE B C 1
ATOM 4860 O O . PHE B 1 124 ? -1.748 -14.984 15.719 1 94 124 PHE B O 1
ATOM 4867 N N . LYS B 1 125 ? -2.523 -16.953 16.484 1 94.94 125 LYS B N 1
ATOM 4868 C CA . LYS B 1 125 ? -1.784 -16.812 17.75 1 94.94 125 LYS B CA 1
ATOM 4869 C C . LYS B 1 125 ? -0.284 -16.703 17.484 1 94.94 125 LYS B C 1
ATOM 4871 O O . LYS B 1 125 ? 0.388 -15.852 18.078 1 94.94 125 LYS B O 1
ATOM 4876 N N . THR B 1 126 ? 0.219 -17.562 16.641 1 97 126 THR B N 1
ATOM 4877 C CA . THR B 1 126 ? 1.633 -17.531 16.281 1 97 126 THR B CA 1
ATOM 4878 C C . THR B 1 126 ? 1.986 -16.219 15.594 1 97 126 THR B C 1
ATOM 4880 O O . THR B 1 126 ? 3.027 -15.625 15.883 1 97 126 THR B O 1
ATOM 4883 N N . TRP B 1 127 ? 1.17 -15.75 14.688 1 96.44 127 TRP B N 1
ATOM 4884 C CA . TRP B 1 127 ? 1.408 -14.492 13.984 1 96.44 127 TRP B CA 1
ATOM 4885 C C . TRP B 1 127 ? 1.486 -13.328 14.961 1 96.44 127 TRP B C 1
ATOM 4887 O O . TRP B 1 127 ? 2.412 -12.516 14.891 1 96.44 127 TRP B O 1
ATOM 4897 N N . LEU B 1 128 ? 0.533 -13.234 15.883 1 95.88 128 LEU B N 1
ATOM 4898 C CA . LEU B 1 128 ? 0.495 -12.141 16.859 1 95.88 128 LEU B CA 1
ATOM 4899 C C . LEU B 1 128 ? 1.706 -12.195 17.781 1 95.88 128 LEU B C 1
ATOM 4901 O O . LEU B 1 128 ? 2.215 -11.156 18.203 1 95.88 128 LEU B O 1
ATOM 4905 N N . ARG B 1 129 ? 2.125 -13.367 18.078 1 97 129 ARG B N 1
ATOM 4906 C CA . ARG B 1 129 ? 3.354 -13.508 18.859 1 97 129 ARG B CA 1
ATOM 4907 C C . ARG B 1 129 ? 4.555 -12.969 18.094 1 97 129 ARG B C 1
ATOM 4909 O O . ARG B 1 129 ? 5.434 -12.328 18.672 1 97 129 ARG B O 1
ATOM 4916 N N . CYS B 1 130 ? 4.605 -13.25 16.828 1 97.31 130 CYS B N 1
ATOM 4917 C CA . CYS B 1 130 ? 5.676 -12.719 15.984 1 97.31 130 CYS B CA 1
ATOM 4918 C C . CYS B 1 130 ? 5.637 -11.203 15.938 1 97.31 130 CYS B C 1
ATOM 4920 O O . CYS B 1 130 ? 6.684 -10.547 15.953 1 97.31 130 CYS B O 1
ATOM 4922 N N . GLU B 1 131 ? 4.461 -10.602 15.914 1 95.88 131 GLU B N 1
ATOM 4923 C CA . GLU B 1 131 ? 4.336 -9.148 15.961 1 95.88 131 GLU B CA 1
ATOM 4924 C C . GLU B 1 131 ? 4.848 -8.594 17.297 1 95.88 131 GLU B C 1
ATOM 4926 O O . GLU B 1 131 ? 5.527 -7.566 17.312 1 95.88 131 GLU B O 1
ATOM 4931 N N . GLN B 1 132 ? 4.465 -9.281 18.328 1 96 132 GLN B N 1
ATOM 4932 C CA . GLN B 1 132 ? 4.926 -8.867 19.656 1 96 132 GLN B CA 1
ATOM 4933 C C . GLN B 1 132 ? 6.449 -8.891 19.734 1 96 132 GLN B C 1
ATOM 4935 O O . GLN B 1 132 ? 7.059 -7.961 20.281 1 96 132 GLN B O 1
ATOM 4940 N N . LYS B 1 133 ? 7.012 -9.906 19.25 1 96.19 133 LYS B N 1
ATOM 4941 C CA . LYS B 1 133 ? 8.469 -10.016 19.234 1 96.19 133 LYS B CA 1
ATOM 4942 C C . LYS B 1 133 ? 9.094 -8.922 18.375 1 96.19 133 LYS B C 1
ATOM 4944 O O . LYS B 1 133 ? 10.117 -8.344 18.75 1 96.19 133 LYS B O 1
ATOM 4949 N N . ALA B 1 134 ? 8.5 -8.656 17.25 1 93.62 134 ALA B N 1
ATOM 4950 C CA . ALA B 1 134 ? 8.969 -7.594 16.359 1 93.62 134 ALA B CA 1
ATOM 4951 C C . ALA B 1 134 ? 8.969 -6.246 17.078 1 93.62 134 ALA B C 1
ATOM 4953 O O . ALA B 1 134 ? 9.914 -5.461 16.953 1 93.62 134 ALA B O 1
ATOM 4954 N N . VAL B 1 135 ? 7.926 -5.945 17.797 1 92.38 135 VAL B N 1
ATOM 4955 C CA . VAL B 1 135 ? 7.797 -4.699 18.547 1 92.38 135 VAL B CA 1
ATOM 4956 C C . VAL B 1 135 ? 8.906 -4.609 19.594 1 92.38 135 VAL B C 1
ATOM 4958 O O . VAL B 1 135 ? 9.531 -3.559 19.75 1 92.38 135 VAL B O 1
ATOM 4961 N N . SER B 1 136 ? 9.148 -5.684 20.219 1 92.25 136 SER B N 1
ATOM 4962 C CA . SER B 1 136 ? 10.141 -5.695 21.297 1 92.25 136 SER B CA 1
ATOM 4963 C C . SER B 1 136 ? 11.555 -5.547 20.75 1 92.25 136 SER B C 1
ATOM 4965 O O . SER B 1 136 ? 12.398 -4.895 21.359 1 92.25 136 SER B O 1
ATOM 4967 N N . SER B 1 137 ? 11.789 -6.039 19.562 1 90.75 137 SER B N 1
ATOM 4968 C CA . SER B 1 137 ? 13.148 -6.117 19.047 1 90.75 137 SER B CA 1
ATOM 4969 C C . SER B 1 137 ? 13.445 -4.953 18.094 1 90.75 137 SER B C 1
ATOM 4971 O O . SER B 1 137 ? 14.609 -4.641 17.828 1 90.75 137 SER B O 1
ATOM 4973 N N . HIS B 1 138 ? 12.453 -4.32 17.609 1 87.44 138 HIS B N 1
ATOM 4974 C CA . HIS B 1 138 ? 12.664 -3.336 16.547 1 87.44 138 HIS B CA 1
ATOM 4975 C C . HIS B 1 138 ? 11.844 -2.074 16.797 1 87.44 138 HIS B C 1
ATOM 4977 O O . HIS B 1 138 ? 11.273 -1.505 15.867 1 87.44 138 HIS B O 1
ATOM 4983 N N . VAL B 1 139 ? 11.75 -1.688 17.953 1 81.31 139 VAL B N 1
ATOM 4984 C CA . VAL B 1 139 ? 10.875 -0.595 18.359 1 81.31 139 VAL B CA 1
ATOM 4985 C C . VAL B 1 139 ? 11.273 0.685 17.625 1 81.31 139 VAL B C 1
ATOM 4987 O O . VAL B 1 139 ? 10.414 1.434 17.156 1 81.31 139 VAL B O 1
ATOM 4990 N N . ASP B 1 140 ? 12.484 0.945 17.391 1 78.5 140 ASP B N 1
ATOM 4991 C CA . ASP B 1 140 ? 12.961 2.176 16.766 1 78.5 140 ASP B CA 1
ATOM 4992 C C . ASP B 1 140 ? 12.609 2.207 15.281 1 78.5 140 ASP B C 1
ATOM 4994 O O . ASP B 1 140 ? 12.266 3.258 14.742 1 78.5 140 ASP B O 1
ATOM 4998 N N . GLU B 1 141 ? 12.672 1.087 14.664 1 80.62 141 GLU B N 1
ATOM 4999 C CA . GLU B 1 141 ? 12.375 0.985 13.234 1 80.62 141 GLU B CA 1
ATOM 5000 C C . GLU B 1 141 ? 10.906 1.298 12.953 1 80.62 141 GLU B C 1
ATOM 5002 O O . GLU B 1 141 ? 10.578 1.853 11.898 1 80.62 141 GLU B O 1
ATOM 5007 N N . LEU B 1 142 ? 10.133 1.027 13.906 1 83.06 142 LEU B N 1
ATOM 5008 C CA . LEU B 1 142 ? 8.695 1.202 13.734 1 83.06 142 LEU B CA 1
ATOM 5009 C C . LEU B 1 142 ? 8.328 2.682 13.703 1 83.06 142 LEU B C 1
ATOM 5011 O O . LEU B 1 142 ? 7.289 3.057 13.156 1 83.06 142 LEU B O 1
ATOM 5015 N N . GLY B 1 143 ? 9.133 3.527 14.211 1 81.69 143 GLY B N 1
ATOM 5016 C CA . GLY B 1 143 ? 8.867 4.957 14.258 1 81.69 143 GLY B CA 1
ATOM 5017 C C . GLY B 1 143 ? 9.547 5.727 13.141 1 81.69 143 GLY B C 1
ATOM 5018 O O . GLY B 1 143 ? 9.391 6.945 13.039 1 81.69 143 GLY B O 1
ATOM 5019 N N . GLU B 1 144 ? 10.281 5.035 12.289 1 80.81 144 GLU B N 1
ATOM 5020 C CA . GLU B 1 144 ? 11.062 5.672 11.234 1 80.81 144 GLU B CA 1
ATOM 5021 C C . GLU B 1 144 ? 10.414 5.484 9.867 1 80.81 144 GLU B C 1
ATOM 5023 O O . GLU B 1 144 ? 9.586 4.59 9.688 1 80.81 144 GLU B O 1
ATOM 5028 N N . MET B 1 145 ? 10.773 6.422 9.016 1 79.25 145 MET B N 1
ATOM 5029 C CA . MET B 1 145 ? 10.453 6.176 7.613 1 79.25 145 MET B CA 1
ATOM 5030 C C . MET B 1 145 ? 11.391 5.137 7.012 1 79.25 145 MET B C 1
ATOM 5032 O O . MET B 1 145 ? 12.609 5.309 7.031 1 79.25 145 MET B O 1
ATOM 5036 N N . THR B 1 146 ? 10.797 4.141 6.59 1 82.69 146 THR B N 1
ATOM 5037 C CA . THR B 1 146 ? 11.57 3.008 6.094 1 82.69 146 THR B CA 1
ATOM 5038 C C . THR B 1 146 ? 12.023 3.252 4.656 1 82.69 146 THR B C 1
ATOM 5040 O O . THR B 1 146 ? 11.445 4.07 3.945 1 82.69 146 THR B O 1
ATOM 5043 N N . HIS B 1 147 ? 13.125 2.609 4.344 1 91.25 147 HIS B N 1
ATOM 5044 C CA . HIS B 1 147 ? 13.617 2.617 2.971 1 91.25 147 HIS B CA 1
ATOM 5045 C C . HIS B 1 147 ? 12.5 2.271 1.985 1 91.25 147 HIS B C 1
ATOM 5047 O O . HIS B 1 147 ? 11.68 1.394 2.254 1 91.25 147 HIS B O 1
ATOM 5053 N N . PRO B 1 148 ? 12.508 2.967 0.824 1 94.06 148 PRO B N 1
ATOM 5054 C CA . PRO B 1 148 ? 11.445 2.713 -0.148 1 94.06 148 PRO B CA 1
ATOM 5055 C C . PRO B 1 148 ? 11.336 1.239 -0.534 1 94.06 148 PRO B C 1
ATOM 5057 O O . PRO B 1 148 ? 10.25 0.763 -0.872 1 94.06 148 PRO B O 1
ATOM 5060 N N . GLN B 1 149 ? 12.414 0.496 -0.438 1 97.19 149 GLN B N 1
ATOM 5061 C CA . GLN B 1 149 ? 12.422 -0.911 -0.823 1 97.19 149 GLN B CA 1
ATOM 5062 C C . GLN B 1 149 ? 11.945 -1.798 0.323 1 97.19 149 GLN B C 1
ATOM 5064 O O . GLN B 1 149 ? 11.758 -3.004 0.147 1 97.19 149 GLN B O 1
ATOM 5069 N N . GLY B 1 150 ? 11.766 -1.275 1.515 1 95.69 150 GLY B N 1
ATOM 5070 C CA . GLY B 1 150 ? 11.383 -2.051 2.682 1 95.69 150 GLY B CA 1
ATOM 5071 C C . GLY B 1 150 ? 12.523 -2.26 3.662 1 95.69 150 GLY B C 1
ATOM 5072 O O . GLY B 1 150 ? 13.648 -1.821 3.416 1 95.69 150 GLY B O 1
ATOM 5073 N N . VAL B 1 151 ? 12.273 -2.867 4.77 1 94.69 151 VAL B N 1
ATOM 5074 C CA . VAL B 1 151 ? 13.25 -3.107 5.824 1 94.69 151 VAL B CA 1
ATOM 5075 C C . VAL B 1 151 ? 14.352 -4.035 5.305 1 94.69 151 VAL B C 1
ATOM 5077 O O . VAL B 1 151 ? 14.062 -5.113 4.781 1 94.69 151 VAL B O 1
ATOM 5080 N N . TYR B 1 152 ? 15.578 -3.619 5.477 1 94.88 152 TYR B N 1
ATOM 5081 C CA . TYR B 1 152 ? 16.703 -4.34 4.891 1 94.88 152 TYR B CA 1
ATOM 5082 C C . TYR B 1 152 ? 16.781 -5.762 5.43 1 94.88 152 TYR B C 1
ATOM 5084 O O . TYR B 1 152 ? 16.969 -6.711 4.668 1 94.88 152 TYR B O 1
ATOM 5092 N N . GLU B 1 153 ? 16.625 -5.941 6.746 1 94.19 153 GLU B N 1
ATOM 5093 C CA . GLU B 1 153 ? 16.719 -7.266 7.352 1 94.19 153 GLU B CA 1
ATOM 5094 C C . GLU B 1 153 ? 15.633 -8.195 6.816 1 94.19 153 GLU B C 1
ATOM 5096 O O . GLU B 1 153 ? 15.852 -9.398 6.676 1 94.19 153 GLU B O 1
ATOM 5101 N N . VAL B 1 154 ? 14.5 -7.621 6.555 1 97.19 154 VAL B N 1
ATOM 5102 C CA . VAL B 1 154 ? 13.414 -8.414 5.988 1 97.19 154 VAL B CA 1
ATOM 5103 C C . VAL B 1 154 ? 13.766 -8.836 4.566 1 97.19 154 VAL B C 1
ATOM 5105 O O . VAL B 1 154 ? 13.531 -9.984 4.176 1 97.19 154 VAL B O 1
ATOM 5108 N N . ARG B 1 155 ? 14.367 -7.934 3.781 1 98.06 155 ARG B N 1
ATOM 5109 C CA . ARG B 1 155 ? 14.812 -8.266 2.43 1 98.06 155 ARG B CA 1
ATOM 5110 C C . ARG B 1 155 ? 15.875 -9.359 2.455 1 98.06 155 ARG B C 1
ATOM 5112 O O . ARG B 1 155 ? 15.883 -10.242 1.594 1 98.06 155 ARG B O 1
ATOM 5119 N N . GLN B 1 156 ? 16.734 -9.328 3.475 1 97.5 156 GLN B N 1
ATOM 5120 C CA . GLN B 1 156 ? 17.719 -10.383 3.656 1 97.5 156 GLN B CA 1
ATOM 5121 C C . GLN B 1 156 ? 17.047 -11.734 3.885 1 97.5 156 GLN B C 1
ATOM 5123 O O . GLN B 1 156 ? 17.422 -12.734 3.279 1 97.5 156 GLN B O 1
ATOM 5128 N N . THR B 1 157 ? 16.094 -11.703 4.738 1 98.12 157 THR B N 1
ATOM 5129 C CA . THR B 1 157 ? 15.344 -12.922 5.055 1 98.12 157 THR B CA 1
ATOM 5130 C C . THR B 1 157 ? 14.641 -13.461 3.811 1 98.12 157 THR B C 1
ATOM 5132 O O . THR B 1 157 ? 14.703 -14.656 3.529 1 98.12 157 THR B O 1
ATOM 5135 N N . ILE B 1 158 ? 14.039 -12.586 3.031 1 98.5 158 ILE B N 1
ATOM 5136 C CA . ILE B 1 158 ? 13.328 -12.992 1.825 1 98.5 158 ILE B CA 1
ATOM 5137 C C . ILE B 1 158 ? 14.32 -13.547 0.804 1 98.5 158 ILE B C 1
ATOM 5139 O O . ILE B 1 158 ? 14.062 -14.578 0.182 1 98.5 158 ILE B O 1
ATOM 5143 N N . ALA B 1 159 ? 15.445 -12.875 0.664 1 98.19 159 ALA B N 1
ATOM 5144 C CA . ALA B 1 159 ? 16.453 -13.328 -0.286 1 98.19 159 ALA B CA 1
ATOM 5145 C C . ALA B 1 159 ? 16.891 -14.758 0.029 1 98.19 159 ALA B C 1
ATOM 5147 O O . ALA B 1 159 ? 16.953 -15.609 -0.862 1 98.19 159 ALA B O 1
ATOM 5148 N N . ARG B 1 160 ? 17.156 -15.023 1.292 1 97.19 160 ARG B N 1
ATOM 5149 C CA . ARG B 1 160 ? 17.562 -16.359 1.706 1 97.19 160 ARG B CA 1
ATOM 5150 C C . ARG B 1 160 ? 16.422 -17.359 1.512 1 97.19 160 ARG B C 1
ATOM 5152 O O . ARG B 1 160 ? 16.656 -18.484 1.043 1 97.19 160 ARG B O 1
ATOM 5159 N N . PHE B 1 161 ? 15.344 -16.938 1.849 1 96.19 161 PHE B N 1
ATOM 5160 C CA . PHE B 1 161 ? 14.164 -17.797 1.8 1 96.19 161 PHE B CA 1
ATOM 5161 C C . PHE B 1 161 ? 13.891 -18.266 0.375 1 96.19 161 PHE B C 1
ATOM 5163 O O . PHE B 1 161 ? 13.711 -19.453 0.13 1 96.19 161 PHE B O 1
ATOM 5170 N N . ILE B 1 162 ? 13.883 -17.344 -0.614 1 97.44 162 ILE B N 1
ATOM 5171 C CA . ILE B 1 162 ? 13.5 -17.703 -1.977 1 97.44 162 ILE B CA 1
ATOM 5172 C C . ILE B 1 162 ? 14.672 -18.391 -2.676 1 97.44 162 ILE B C 1
ATOM 5174 O O . ILE B 1 162 ? 14.469 -19.141 -3.635 1 97.44 162 ILE B O 1
ATOM 5178 N N . ALA B 1 163 ? 15.891 -18.125 -2.225 1 95.56 163 ALA B N 1
ATOM 5179 C CA . ALA B 1 163 ? 17.016 -18.906 -2.717 1 95.56 163 ALA B CA 1
ATOM 5180 C C . ALA B 1 163 ? 16.859 -20.375 -2.361 1 95.56 163 ALA B C 1
ATOM 5182 O O . ALA B 1 163 ? 17.078 -21.25 -3.203 1 95.56 163 ALA B O 1
ATOM 5183 N N . LEU B 1 164 ? 16.422 -20.625 -1.198 1 91.88 164 LEU B N 1
ATOM 5184 C CA . LEU B 1 164 ? 16.297 -21.984 -0.687 1 91.88 164 LEU B CA 1
ATOM 5185 C C . LEU B 1 164 ? 15.078 -22.688 -1.274 1 91.88 164 LEU B C 1
ATOM 5187 O O . LEU B 1 164 ? 15.133 -23.875 -1.614 1 91.88 164 LEU B O 1
ATOM 5191 N N . THR B 1 165 ? 14.016 -21.984 -1.392 1 93.44 165 THR B N 1
ATOM 5192 C CA . THR B 1 165 ? 12.75 -22.625 -1.704 1 93.44 165 THR B CA 1
ATOM 5193 C C . THR B 1 165 ? 12.484 -22.609 -3.207 1 93.44 165 THR B C 1
ATOM 5195 O O . THR B 1 165 ? 11.805 -23.484 -3.734 1 93.44 165 THR B O 1
ATOM 5198 N N . ARG B 1 166 ? 13.016 -21.594 -3.922 1 95.44 166 ARG B N 1
ATOM 5199 C CA . ARG B 1 166 ? 12.648 -21.406 -5.32 1 95.44 166 ARG B CA 1
ATOM 5200 C C . ARG B 1 166 ? 13.883 -21.406 -6.219 1 95.44 166 ARG B C 1
ATOM 5202 O O . ARG B 1 166 ? 13.766 -21.438 -7.445 1 95.44 166 ARG B O 1
ATOM 5209 N N . GLY B 1 167 ? 15.078 -21.359 -5.66 1 94 167 GLY B N 1
ATOM 5210 C CA . GLY B 1 167 ? 16.312 -21.312 -6.426 1 94 167 GLY B CA 1
ATOM 5211 C C . GLY B 1 167 ? 16.609 -19.938 -6.992 1 94 167 GLY B C 1
ATOM 5212 O O . GLY B 1 167 ? 17.484 -19.781 -7.84 1 94 167 GLY B O 1
ATOM 5213 N N . VAL B 1 168 ? 15.883 -18.922 -6.539 1 96.69 168 VAL B N 1
ATOM 5214 C CA . VAL B 1 168 ? 16.047 -17.562 -7.035 1 96.69 168 VAL B CA 1
ATOM 5215 C C . VAL B 1 168 ? 17.406 -17.016 -6.625 1 96.69 168 VAL B C 1
ATOM 5217 O O . VAL B 1 168 ? 17.844 -17.203 -5.484 1 96.69 168 VAL B O 1
ATOM 5220 N N . LYS B 1 169 ? 18.062 -16.438 -7.535 1 95 169 LYS B N 1
ATOM 5221 C CA . LYS B 1 169 ? 19.359 -15.812 -7.285 1 95 169 LYS B CA 1
ATOM 5222 C C . LYS B 1 169 ? 19.234 -14.297 -7.16 1 95 169 LYS B C 1
ATOM 5224 O O . LYS B 1 169 ? 18.938 -13.617 -8.141 1 95 169 LYS B O 1
ATOM 5229 N N . CYS B 1 170 ? 19.484 -13.82 -5.969 1 96.62 170 CYS B N 1
ATOM 5230 C CA . CYS B 1 170 ? 19.438 -12.367 -5.785 1 96.62 170 CYS B CA 1
ATOM 5231 C C . CYS B 1 170 ? 20.109 -11.961 -4.477 1 96.62 170 CYS B C 1
ATOM 5233 O O . CYS B 1 170 ? 20.359 -12.805 -3.617 1 96.62 170 CYS B O 1
ATOM 5235 N N . LEU B 1 171 ? 20.484 -10.758 -4.422 1 96.94 171 LEU B N 1
ATOM 5236 C CA . LEU B 1 171 ? 20.953 -10.117 -3.199 1 96.94 171 LEU B CA 1
ATOM 5237 C C . LEU B 1 171 ? 19.859 -9.258 -2.588 1 96.94 171 LEU B C 1
ATOM 5239 O O . LEU B 1 171 ? 18.922 -8.844 -3.283 1 96.94 171 LEU B O 1
ATOM 5243 N N . PRO B 1 172 ? 19.906 -9.008 -1.237 1 97.31 172 PRO B N 1
ATOM 5244 C CA . PRO B 1 172 ? 18.859 -8.242 -0.567 1 97.31 172 PRO B CA 1
ATOM 5245 C C . PRO B 1 172 ? 18.609 -6.883 -1.223 1 97.31 172 PRO B C 1
ATOM 5247 O O . PRO B 1 172 ? 17.469 -6.414 -1.263 1 97.31 172 PRO B O 1
ATOM 5250 N N . GLU B 1 173 ? 19.641 -6.273 -1.789 1 97.69 173 GLU B N 1
ATOM 5251 C CA . GLU B 1 173 ? 19.531 -4.953 -2.41 1 97.69 173 GLU B CA 1
ATOM 5252 C C . GLU B 1 173 ? 18.594 -4.98 -3.611 1 97.69 173 GLU B C 1
ATOM 5254 O O . GLU B 1 173 ? 18 -3.959 -3.959 1 97.69 173 GLU B O 1
ATOM 5259 N N . GLN B 1 174 ? 18.406 -6.109 -4.188 1 98.31 174 GLN B N 1
ATOM 5260 C CA . GLN B 1 174 ? 17.641 -6.223 -5.422 1 98.31 174 GLN B CA 1
ATOM 5261 C C . GLN B 1 174 ? 16.141 -6.398 -5.129 1 98.31 174 GLN B C 1
ATOM 5263 O O . GLN B 1 174 ? 15.32 -6.379 -6.043 1 98.31 174 GLN B O 1
ATOM 5268 N N . ILE B 1 175 ? 15.812 -6.523 -3.863 1 98.62 175 ILE B N 1
ATOM 5269 C CA . ILE B 1 175 ? 14.438 -6.836 -3.486 1 98.62 175 ILE B CA 1
ATOM 5270 C C . ILE B 1 175 ? 13.68 -5.547 -3.182 1 98.62 175 ILE B C 1
ATOM 5272 O O . ILE B 1 175 ? 14.18 -4.68 -2.461 1 98.62 175 ILE B O 1
ATOM 5276 N N . VAL B 1 176 ? 12.516 -5.383 -3.779 1 98.56 176 VAL B N 1
ATOM 5277 C CA . VAL B 1 176 ? 11.57 -4.312 -3.479 1 98.56 176 VAL B CA 1
ATOM 5278 C C . VAL B 1 176 ? 10.289 -4.898 -2.895 1 98.56 176 VAL B C 1
ATOM 5280 O O . VAL B 1 176 ? 9.586 -5.664 -3.562 1 98.56 176 VAL B O 1
ATOM 5283 N N . ILE B 1 177 ? 10.008 -4.562 -1.664 1 98.12 177 ILE B N 1
ATOM 5284 C CA . ILE B 1 177 ? 8.789 -5.004 -0.99 1 98.12 177 ILE B CA 1
ATOM 5285 C C . ILE B 1 177 ? 7.68 -3.982 -1.214 1 98.12 177 ILE B C 1
ATOM 5287 O O . ILE B 1 177 ? 7.934 -2.775 -1.251 1 98.12 177 ILE B O 1
ATOM 5291 N N . SER B 1 178 ? 6.434 -4.441 -1.376 1 96.88 178 SER B N 1
ATOM 5292 C CA . SER B 1 178 ? 5.289 -3.551 -1.533 1 96.88 178 SER B CA 1
ATOM 5293 C C . SER B 1 178 ? 4.016 -4.184 -0.981 1 96.88 178 SER B C 1
ATOM 5295 O O . SER B 1 178 ? 4.023 -5.344 -0.563 1 96.88 178 SER B O 1
ATOM 5297 N N . ALA B 1 179 ? 2.926 -3.359 -0.987 1 94.75 179 ALA B N 1
ATOM 5298 C CA . ALA B 1 179 ? 1.643 -3.812 -0.453 1 94.75 179 ALA B CA 1
ATOM 5299 C C . ALA B 1 179 ? 0.849 -4.578 -1.509 1 94.75 179 ALA B C 1
ATOM 5301 O O . ALA B 1 179 ? -0.384 -4.543 -1.511 1 94.75 179 ALA B O 1
ATOM 5302 N N . GLY B 1 180 ? 1.497 -5.199 -2.426 1 94.19 180 GLY B N 1
ATOM 5303 C CA . GLY B 1 180 ? 0.794 -6.016 -3.402 1 94.19 180 GLY B CA 1
ATOM 5304 C C . GLY B 1 180 ? 1.474 -6.043 -4.758 1 94.19 180 GLY B C 1
ATOM 5305 O O . GLY B 1 180 ? 2.289 -5.172 -5.066 1 94.19 180 GLY B O 1
ATOM 5306 N N . THR B 1 181 ? 1.031 -6.98 -5.555 1 95.56 181 THR B N 1
ATOM 5307 C CA . THR B 1 181 ? 1.619 -7.195 -6.875 1 95.56 181 THR B CA 1
ATOM 5308 C C . THR B 1 181 ? 1.265 -6.047 -7.816 1 95.56 181 THR B C 1
ATOM 5310 O O . THR B 1 181 ? 2.09 -5.629 -8.633 1 95.56 181 THR B O 1
ATOM 5313 N N . GLN B 1 182 ? 0.062 -5.527 -7.727 1 93.94 182 GLN B N 1
ATOM 5314 C CA . GLN B 1 182 ? -0.336 -4.418 -8.586 1 93.94 182 GLN B CA 1
ATOM 5315 C C . GLN B 1 182 ? 0.575 -3.209 -8.383 1 93.94 182 GLN B C 1
ATOM 5317 O O . GLN B 1 182 ? 0.978 -2.561 -9.352 1 93.94 182 GLN B O 1
ATOM 5322 N N . SER B 1 183 ? 0.856 -2.959 -7.137 1 93.44 183 SER B N 1
ATOM 5323 C CA . SER B 1 183 ? 1.747 -1.844 -6.832 1 93.44 183 SER B CA 1
ATOM 5324 C C . SER B 1 183 ? 3.141 -2.078 -7.406 1 93.44 183 SER B C 1
ATOM 5326 O O . SER B 1 183 ? 3.779 -1.145 -7.898 1 93.44 183 SER B O 1
ATOM 5328 N N . LEU B 1 184 ? 3.613 -3.24 -7.316 1 97.12 184 LEU B N 1
ATOM 5329 C CA . LEU B 1 184 ? 4.914 -3.582 -7.875 1 97.12 184 LEU B CA 1
ATOM 5330 C C . LEU B 1 184 ? 4.93 -3.383 -9.383 1 97.12 184 LEU B C 1
ATOM 5332 O O . LEU B 1 184 ? 5.883 -2.832 -9.938 1 97.12 184 LEU B O 1
ATOM 5336 N N . ILE B 1 185 ? 3.893 -3.82 -10.023 1 96.62 185 ILE B N 1
ATOM 5337 C CA . ILE B 1 185 ? 3.816 -3.721 -11.477 1 96.62 185 ILE B CA 1
ATOM 5338 C C . ILE B 1 185 ? 3.713 -2.254 -11.883 1 96.62 185 ILE B C 1
ATOM 5340 O O . ILE B 1 185 ? 4.281 -1.845 -12.898 1 96.62 185 ILE B O 1
ATOM 5344 N N . HIS B 1 186 ? 2.982 -1.511 -11.117 1 92.19 186 HIS B N 1
ATOM 5345 C CA . HIS B 1 186 ? 2.943 -0.073 -11.352 1 92.19 186 HIS B CA 1
ATOM 5346 C C . HIS B 1 186 ? 4.344 0.527 -11.336 1 92.19 186 HIS B C 1
ATOM 5348 O O . HIS B 1 186 ? 4.707 1.3 -12.227 1 92.19 186 HIS B O 1
ATOM 5354 N N . THR B 1 187 ? 5.078 0.236 -10.344 1 94 187 THR B N 1
ATOM 5355 C CA . THR B 1 187 ? 6.449 0.709 -10.219 1 94 187 THR B CA 1
ATOM 5356 C C . THR B 1 187 ? 7.305 0.225 -11.383 1 94 187 THR B C 1
ATOM 5358 O O . THR B 1 187 ? 8.102 0.988 -11.938 1 94 187 THR B O 1
ATOM 5361 N N . LEU B 1 188 ? 7.125 -1.007 -11.734 1 96.56 188 LEU B N 1
ATOM 5362 C CA . LEU B 1 188 ? 7.914 -1.608 -12.805 1 96.56 188 LEU B CA 1
ATOM 5363 C C . LEU B 1 188 ? 7.707 -0.863 -14.117 1 96.56 188 LEU B C 1
ATOM 5365 O O . LEU B 1 188 ? 8.656 -0.673 -14.883 1 96.56 188 LEU B O 1
ATOM 5369 N N . GLN B 1 189 ? 6.512 -0.445 -14.398 1 94.06 189 GLN B N 1
ATOM 5370 C CA . GLN B 1 189 ? 6.211 0.285 -15.625 1 94.06 189 GLN B CA 1
ATOM 5371 C C . GLN B 1 189 ? 7.027 1.571 -15.711 1 94.06 189 GLN B C 1
ATOM 5373 O O . GLN B 1 189 ? 7.441 1.977 -16.797 1 94.06 189 GLN B O 1
ATOM 5378 N N . ASP B 1 190 ? 7.207 2.152 -14.57 1 91.5 190 ASP B N 1
ATOM 5379 C CA . ASP B 1 190 ? 7.953 3.406 -14.523 1 91.5 190 ASP B CA 1
ATOM 5380 C C . ASP B 1 190 ? 9.438 3.178 -14.805 1 91.5 190 ASP B C 1
ATOM 5382 O O . ASP B 1 190 ? 10.164 4.117 -15.141 1 91.5 190 ASP B O 1
ATOM 5386 N N . LEU B 1 191 ? 9.922 2.006 -14.641 1 95.69 191 LEU B N 1
ATOM 5387 C CA . LEU B 1 191 ? 11.336 1.689 -14.82 1 95.69 191 LEU B CA 1
ATOM 5388 C C . LEU B 1 191 ? 11.633 1.327 -16.281 1 95.69 191 LEU B C 1
ATOM 5390 O O . LEU B 1 191 ? 12.789 1.251 -16.672 1 95.69 191 LEU B O 1
ATOM 5394 N N . LEU B 1 192 ? 10.586 1.078 -17.031 1 95.62 192 LEU B N 1
ATOM 5395 C CA . LEU B 1 192 ? 10.719 0.665 -18.422 1 95.62 192 LEU B CA 1
ATOM 5396 C C . LEU B 1 192 ? 10.328 1.801 -19.359 1 95.62 192 LEU B C 1
ATOM 5398 O O . LEU B 1 192 ? 9.68 2.764 -18.953 1 95.62 192 LEU B O 1
ATOM 5402 N N . PRO B 1 193 ? 10.727 1.721 -20.625 1 93.56 193 PRO B N 1
ATOM 5403 C CA . PRO B 1 193 ? 10.344 2.777 -21.562 1 93.56 193 PRO B CA 1
ATOM 5404 C C . PRO B 1 193 ? 8.828 2.928 -21.703 1 93.56 193 PRO B C 1
ATOM 5406 O O . PRO B 1 193 ? 8.102 1.932 -21.688 1 93.56 193 PRO B O 1
ATOM 5409 N N . ALA B 1 194 ? 8.414 4.125 -21.906 1 90.38 194 ALA B N 1
ATOM 5410 C CA . ALA B 1 194 ? 6.988 4.418 -22.047 1 90.38 194 ALA B CA 1
ATOM 5411 C C . ALA B 1 194 ? 6.391 3.684 -23.234 1 90.38 194 ALA B C 1
ATOM 5413 O O . ALA B 1 194 ? 5.215 3.312 -23.234 1 90.38 194 ALA B O 1
ATOM 5414 N N . SER B 1 195 ? 7.18 3.404 -24.188 1 94 195 SER B N 1
ATOM 5415 C CA . SER B 1 195 ? 6.715 2.803 -25.438 1 94 195 SER B CA 1
ATOM 5416 C C . SER B 1 195 ? 6.805 1.281 -25.375 1 94 195 SER B C 1
ATOM 5418 O O . SER B 1 195 ? 6.484 0.601 -26.359 1 94 195 SER B O 1
ATOM 5420 N N . ALA B 1 196 ? 7.238 0.777 -24.25 1 96.31 196 ALA B N 1
ATOM 5421 C CA . ALA B 1 196 ? 7.414 -0.67 -24.141 1 96.31 196 ALA B CA 1
ATOM 5422 C C . ALA B 1 196 ? 6.105 -1.4 -24.438 1 96.31 196 ALA B C 1
ATOM 5424 O O . ALA B 1 196 ? 5.039 -0.979 -23.984 1 96.31 196 ALA B O 1
ATOM 5425 N N . VAL B 1 197 ? 6.215 -2.471 -25.219 1 97.69 197 VAL B N 1
ATOM 5426 C CA . VAL B 1 197 ? 5.078 -3.336 -25.516 1 97.69 197 VAL B CA 1
ATOM 5427 C C . VAL B 1 197 ? 5.078 -4.535 -24.578 1 97.69 197 VAL B C 1
ATOM 5429 O O . VAL B 1 197 ? 6.07 -5.266 -24.484 1 97.69 197 VAL B O 1
ATOM 5432 N N . TYR B 1 198 ? 3.982 -4.676 -23.906 1 98.25 198 TYR B N 1
ATOM 5433 C CA . TYR B 1 198 ? 3.818 -5.789 -22.984 1 98.25 198 TYR B CA 1
ATOM 5434 C C . TYR B 1 198 ? 3.043 -6.93 -23.641 1 98.25 198 TYR B C 1
ATOM 5436 O O . TYR B 1 198 ? 2.211 -6.699 -24.516 1 98.25 198 TYR B O 1
ATOM 5444 N N . ALA B 1 199 ? 3.348 -8.141 -23.266 1 98.5 199 ALA B N 1
ATOM 5445 C CA . ALA B 1 199 ? 2.566 -9.297 -23.703 1 98.5 199 ALA B CA 1
ATOM 5446 C C . ALA B 1 199 ? 2.213 -10.188 -22.516 1 98.5 199 ALA B C 1
ATOM 5448 O O . ALA B 1 199 ? 3.053 -10.43 -21.641 1 98.5 199 ALA B O 1
ATOM 5449 N N . MET B 1 200 ? 0.984 -10.594 -22.5 1 98.31 200 MET B N 1
ATOM 5450 C CA . MET B 1 200 ? 0.484 -11.414 -21.406 1 98.31 200 MET B CA 1
ATOM 5451 C C . MET B 1 200 ? -0.07 -12.742 -21.938 1 98.31 200 MET B C 1
ATOM 5453 O O . MET B 1 200 ? -0.448 -12.844 -23.094 1 98.31 200 MET B O 1
ATOM 5457 N N . GLU B 1 201 ? -0.107 -13.68 -21.062 1 98.31 201 GLU B N 1
ATOM 5458 C CA . GLU B 1 201 ? -0.709 -14.977 -21.375 1 98.31 201 GLU B CA 1
ATOM 5459 C C . GLU B 1 201 ? -2.207 -14.844 -21.625 1 98.31 201 GLU B C 1
ATOM 5461 O O . GLU B 1 201 ? -2.887 -14.055 -20.969 1 98.31 201 GLU B O 1
ATOM 5466 N N . GLU B 1 202 ? -2.738 -15.734 -22.578 1 97.38 202 GLU B N 1
ATOM 5467 C CA . GLU B 1 202 ? -4.16 -15.766 -22.906 1 97.38 202 GLU B CA 1
ATOM 5468 C C . GLU B 1 202 ? -4.695 -17.203 -22.891 1 97.38 202 GLU B C 1
ATOM 5470 O O . GLU B 1 202 ? -4.293 -18.031 -23.719 1 97.38 202 GLU B O 1
ATOM 5475 N N . PRO B 1 203 ? -5.723 -17.531 -21.98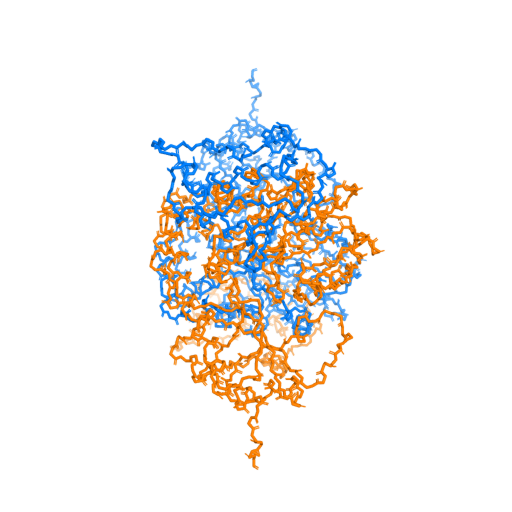4 1 96.31 203 PRO B N 1
ATOM 5476 C CA . PRO B 1 203 ? -6.227 -16.688 -20.891 1 96.31 203 PRO B CA 1
ATOM 5477 C C . PRO B 1 203 ? -5.152 -16.359 -19.859 1 96.31 203 PRO B C 1
ATOM 5479 O O . PRO B 1 203 ? -4.098 -17 -19.828 1 96.31 203 PRO B O 1
ATOM 5482 N N . GLY B 1 204 ? -5.457 -15.297 -19.125 1 96.94 204 GLY B N 1
ATOM 5483 C CA . GLY B 1 204 ? -4.441 -14.852 -18.172 1 96.94 204 GLY B CA 1
ATOM 5484 C C . GLY B 1 204 ? -4.996 -13.969 -17.078 1 96.94 204 GLY B C 1
ATOM 5485 O O . GLY B 1 204 ? -6.195 -14 -16.797 1 96.94 204 GLY B O 1
ATOM 5486 N N . TYR B 1 205 ? -4.121 -13.336 -16.359 1 94.94 205 TYR B N 1
ATOM 5487 C CA . TYR B 1 205 ? -4.445 -12.547 -15.172 1 94.94 205 TYR B CA 1
ATOM 5488 C C . TYR B 1 205 ? -5.07 -11.211 -15.562 1 94.94 205 TYR B C 1
ATOM 5490 O O . TYR B 1 205 ? -4.359 -10.219 -15.742 1 94.94 205 TYR B O 1
ATOM 5498 N N . SER B 1 206 ? -6.309 -11.117 -15.477 1 94.19 206 SER B N 1
ATOM 5499 C CA . SER B 1 206 ? -7.102 -10.008 -16 1 94.19 206 SER B CA 1
ATOM 5500 C C . SER B 1 206 ? -6.809 -8.719 -15.242 1 94.19 206 SER B C 1
ATOM 5502 O O . SER B 1 206 ? -6.801 -7.633 -15.828 1 94.19 206 SER B O 1
ATOM 5504 N N . ARG B 1 207 ? -6.562 -8.75 -13.984 1 92.81 207 ARG B N 1
ATOM 5505 C CA . ARG B 1 207 ? -6.352 -7.551 -13.18 1 92.81 207 ARG B CA 1
ATOM 5506 C C . ARG B 1 207 ? -5.102 -6.805 -13.625 1 92.81 207 ARG B C 1
ATOM 5508 O O . ARG B 1 207 ? -5.094 -5.574 -13.68 1 92.81 207 ARG B O 1
ATOM 5515 N N . ILE B 1 208 ? -4.082 -7.527 -13.914 1 95.44 208 ILE B N 1
ATOM 5516 C CA . ILE B 1 208 ? -2.85 -6.891 -14.375 1 95.44 208 ILE B CA 1
ATOM 5517 C C . ILE B 1 208 ? -3.045 -6.355 -15.789 1 95.44 208 ILE B C 1
ATOM 5519 O O . ILE B 1 208 ? -2.551 -5.277 -16.125 1 95.44 208 ILE B O 1
ATOM 5523 N N . TYR B 1 209 ? -3.758 -7.137 -16.609 1 96.06 209 TYR B N 1
ATOM 5524 C CA . TYR B 1 209 ? -4.078 -6.672 -17.953 1 96.06 209 TYR B CA 1
ATOM 5525 C C . TYR B 1 209 ? -4.801 -5.332 -17.922 1 96.06 209 TYR B C 1
ATOM 5527 O O . TYR B 1 209 ? -4.422 -4.395 -18.625 1 96.06 209 TYR B O 1
ATOM 5535 N N . ARG B 1 210 ? -5.773 -5.238 -17.109 1 92.88 210 ARG B N 1
ATOM 5536 C CA . ARG B 1 210 ? -6.57 -4.023 -16.984 1 92.88 210 ARG B CA 1
ATOM 5537 C C . ARG B 1 210 ? -5.734 -2.879 -16.422 1 92.88 210 ARG B C 1
ATOM 5539 O O . ARG B 1 210 ? -5.887 -1.728 -16.828 1 92.88 210 ARG B O 1
ATOM 5546 N N . LEU B 1 211 ? -4.918 -3.168 -15.453 1 92.75 211 LEU B N 1
ATOM 5547 C CA . LEU B 1 211 ? -4.027 -2.166 -14.875 1 92.75 211 LEU B CA 1
ATOM 5548 C C . LEU B 1 211 ? -3.154 -1.535 -15.953 1 92.75 211 LEU B C 1
ATOM 5550 O O . LEU B 1 211 ? -3.078 -0.309 -16.062 1 92.75 211 LEU B O 1
ATOM 5554 N N . LEU B 1 212 ? -2.537 -2.348 -16.766 1 94.69 212 LEU B N 1
ATOM 5555 C CA . LEU B 1 212 ? -1.654 -1.866 -17.828 1 94.69 212 LEU B CA 1
ATOM 5556 C C . LEU B 1 212 ? -2.43 -1.05 -18.859 1 94.69 212 LEU B C 1
ATOM 5558 O O . LEU B 1 212 ? -1.982 0.022 -19.266 1 94.69 212 LEU B O 1
ATOM 5562 N N . LYS B 1 213 ? -3.6 -1.539 -19.156 1 92.94 213 LYS B N 1
ATOM 5563 C CA . LYS B 1 213 ? -4.43 -0.838 -20.141 1 92.94 213 LYS B CA 1
ATOM 5564 C C . LYS B 1 213 ? -4.871 0.524 -19.609 1 92.94 213 LYS B C 1
ATOM 5566 O O . LYS B 1 213 ? -4.828 1.521 -20.328 1 92.94 213 LYS B O 1
ATOM 5571 N N . ASN B 1 214 ? -5.262 0.511 -18.422 1 86.81 214 ASN B N 1
ATOM 5572 C CA . ASN B 1 214 ? -5.715 1.75 -17.797 1 86.81 214 ASN B CA 1
ATOM 5573 C C . ASN B 1 214 ? -4.602 2.789 -17.734 1 86.81 214 ASN B C 1
ATOM 5575 O O . ASN B 1 214 ? -4.863 3.992 -17.75 1 86.81 214 ASN B O 1
ATOM 5579 N N . GLU B 1 215 ? -3.453 2.338 -17.688 1 87.88 215 GLU B N 1
ATOM 5580 C CA . GLU B 1 215 ? -2.311 3.242 -17.609 1 87.88 215 GLU B CA 1
ATOM 5581 C C . GLU B 1 215 ? -1.776 3.588 -19 1 87.88 215 GLU B C 1
ATOM 5583 O O . GLU B 1 215 ? -0.687 4.148 -19.125 1 87.88 215 GLU B O 1
ATOM 5588 N N . GLY B 1 216 ? -2.453 3.137 -20.047 1 89.12 216 GLY B N 1
ATOM 5589 C CA . GLY B 1 216 ? -2.184 3.557 -21.406 1 89.12 216 GLY B CA 1
ATOM 5590 C C . GLY B 1 216 ? -1.101 2.734 -22.094 1 89.12 216 GLY B C 1
ATOM 5591 O O . GLY B 1 216 ? -0.533 3.154 -23.094 1 89.12 216 GLY B O 1
ATOM 5592 N N . LYS B 1 217 ? -0.796 1.6 -21.562 1 94.56 217 LYS B N 1
ATOM 5593 C CA . LYS B 1 217 ? 0.241 0.76 -22.156 1 94.56 217 LYS B CA 1
ATOM 5594 C C . LYS B 1 217 ? -0.322 -0.093 -23.297 1 94.56 217 LYS B C 1
ATOM 5596 O O . LYS B 1 217 ? -1.52 -0.385 -23.312 1 94.56 217 LYS B O 1
ATOM 5601 N N . GLU B 1 218 ? 0.56 -0.393 -24.234 1 96.62 218 GLU B N 1
ATOM 5602 C CA . GLU B 1 218 ? 0.222 -1.385 -25.25 1 96.62 218 GLU B CA 1
ATOM 5603 C C . GLU B 1 218 ? 0.411 -2.805 -24.734 1 96.62 218 GLU B C 1
ATOM 5605 O O . GLU B 1 218 ? 1.518 -3.186 -24.344 1 96.62 218 GLU B O 1
ATOM 5610 N N . VAL B 1 219 ? -0.708 -3.557 -24.75 1 97.56 219 VAL B N 1
ATOM 5611 C CA . VAL B 1 219 ? -0.666 -4.898 -24.172 1 97.56 219 VAL B CA 1
ATOM 5612 C C . VAL B 1 219 ? -1.166 -5.914 -25.188 1 97.56 219 VAL B C 1
ATOM 5614 O O . VAL B 1 219 ? -2.336 -5.891 -25.578 1 97.56 219 VAL B O 1
ATOM 5617 N N . ALA B 1 220 ? -0.278 -6.766 -25.641 1 97.44 220 ALA B N 1
ATOM 5618 C CA . ALA B 1 220 ? -0.639 -7.891 -26.5 1 97.44 220 ALA B CA 1
ATOM 5619 C C . ALA B 1 220 ? -0.937 -9.141 -25.672 1 97.44 220 ALA B C 1
ATOM 5621 O O . ALA B 1 220 ? -0.585 -9.203 -24.484 1 97.44 220 ALA B O 1
ATOM 5622 N N . THR B 1 221 ? -1.652 -10.047 -26.25 1 97.31 221 THR B N 1
ATOM 5623 C CA . THR B 1 221 ? -1.91 -11.336 -25.609 1 97.31 221 THR B CA 1
ATOM 5624 C C . THR B 1 221 ? -1.369 -12.477 -26.453 1 97.31 221 THR B C 1
ATOM 5626 O O . THR B 1 221 ? -1.383 -12.406 -27.688 1 97.31 221 THR B O 1
ATOM 5629 N N . ILE B 1 222 ? -0.892 -13.43 -25.828 1 97.81 222 ILE B N 1
ATOM 5630 C CA . ILE B 1 222 ? -0.312 -14.594 -26.5 1 97.81 222 ILE B CA 1
ATOM 5631 C C . ILE B 1 222 ? -1.034 -15.859 -26.047 1 97.81 222 ILE B C 1
ATOM 5633 O O . ILE B 1 222 ? -1.206 -16.094 -24.844 1 97.81 222 ILE B O 1
ATOM 5637 N N . GLN B 1 223 ? -1.364 -16.703 -27.016 1 97 223 GLN B N 1
ATOM 5638 C CA . GLN B 1 223 ? -2.074 -17.938 -26.734 1 97 223 GLN B CA 1
ATOM 5639 C C . GLN B 1 223 ? -1.152 -18.953 -26.062 1 97 223 GLN B C 1
ATOM 5641 O O . GLN B 1 223 ? 0.072 -18.828 -26.125 1 97 223 GLN B O 1
ATOM 5646 N N . LEU B 1 224 ? -1.812 -19.906 -25.438 1 97.5 224 LEU B N 1
ATOM 5647 C CA . LEU B 1 224 ? -1.085 -20.953 -24.734 1 97.5 224 LEU B CA 1
ATOM 5648 C C . LEU B 1 224 ? -1.139 -22.266 -25.5 1 97.5 224 LEU B C 1
ATOM 5650 O O . LEU B 1 224 ? -2.1 -22.531 -26.219 1 97.5 224 LEU B O 1
ATOM 5654 N N . ASP B 1 225 ? -0.116 -23.031 -25.406 1 96.88 225 ASP B N 1
ATOM 5655 C CA . ASP B 1 225 ? -0.164 -24.453 -25.703 1 96.88 225 ASP B CA 1
ATOM 5656 C C . ASP B 1 225 ? 0.07 -25.297 -24.453 1 96.88 225 ASP B C 1
ATOM 5658 O O . ASP B 1 225 ? -0.046 -24.797 -23.328 1 96.88 225 ASP B O 1
ATOM 5662 N N . HIS B 1 226 ? 0.265 -26.578 -24.594 1 94.69 226 HIS B N 1
ATOM 5663 C CA . HIS B 1 226 ? 0.354 -27.469 -23.438 1 94.69 226 HIS B CA 1
ATOM 5664 C C . HIS B 1 226 ? 1.606 -27.188 -22.625 1 94.69 226 HIS B C 1
ATOM 5666 O O . HIS B 1 226 ? 1.736 -27.672 -21.5 1 94.69 226 HIS B O 1
ATOM 5672 N N . LYS B 1 227 ? 2.5 -26.328 -23.172 1 96.12 227 LYS B N 1
ATOM 5673 C CA . LYS B 1 227 ? 3.732 -26 -22.469 1 96.12 227 LYS B CA 1
ATOM 5674 C C . LYS B 1 227 ? 3.693 -24.562 -21.938 1 96.12 227 LYS B C 1
ATOM 5676 O O . LYS B 1 227 ? 4.684 -24.062 -21.406 1 96.12 227 LYS B O 1
ATOM 5681 N N . GLY B 1 228 ? 2.633 -23.859 -22.109 1 96.44 228 GLY B N 1
ATOM 5682 C CA . GLY B 1 228 ? 2.529 -22.469 -21.734 1 96.44 228 GLY B CA 1
ATOM 5683 C C . GLY B 1 228 ? 2.471 -21.531 -22.922 1 96.44 228 GLY B C 1
ATOM 5684 O O . GLY B 1 228 ? 1.873 -21.859 -23.953 1 96.44 228 GLY B O 1
ATOM 5685 N N . MET B 1 229 ? 3.027 -20.391 -22.766 1 97.12 229 MET B N 1
ATOM 5686 C CA . MET B 1 229 ? 2.994 -19.359 -23.812 1 97.12 229 MET B CA 1
ATOM 5687 C C . MET B 1 229 ? 3.613 -19.875 -25.094 1 97.12 229 MET B C 1
ATOM 5689 O O . MET B 1 229 ? 4.703 -20.453 -25.094 1 97.12 229 MET B O 1
ATOM 5693 N N . ARG B 1 230 ? 2.943 -19.641 -26.188 1 97.44 230 ARG B N 1
ATOM 5694 C CA . ARG B 1 230 ? 3.43 -20.109 -27.484 1 97.44 230 ARG B CA 1
ATOM 5695 C C . ARG B 1 230 ? 4.637 -19.297 -27.953 1 97.44 230 ARG B C 1
ATOM 5697 O O . ARG B 1 230 ? 4.531 -18.109 -28.203 1 97.44 230 ARG B O 1
ATOM 5704 N N . ILE B 1 231 ? 5.695 -20.016 -28.188 1 96.88 231 ILE B N 1
ATOM 5705 C CA . ILE B 1 231 ? 6.961 -19.359 -28.516 1 96.88 231 ILE B CA 1
ATOM 5706 C C . ILE B 1 231 ? 6.875 -18.734 -29.906 1 96.88 231 ILE B C 1
ATOM 5708 O O . ILE B 1 231 ? 7.457 -17.672 -30.156 1 96.88 231 ILE B O 1
ATOM 5712 N N . SER B 1 232 ? 6.188 -19.375 -30.844 1 97.12 232 SER B N 1
ATOM 5713 C CA . SER B 1 232 ? 6.059 -18.844 -32.188 1 97.12 232 SER B CA 1
ATOM 5714 C C . SER B 1 232 ? 5.375 -17.484 -32.219 1 97.12 232 SER B C 1
ATOM 5716 O O . SER B 1 232 ? 5.77 -16.594 -32.969 1 97.12 232 SER B O 1
ATOM 5718 N N . GLU B 1 233 ? 4.441 -17.328 -31.391 1 97.31 233 GLU B N 1
ATOM 5719 C CA . GLU B 1 233 ? 3.719 -16.062 -31.312 1 97.31 233 GLU B CA 1
ATOM 5720 C C . GLU B 1 233 ? 4.574 -14.977 -30.656 1 97.31 233 GLU B C 1
ATOM 5722 O O . GLU B 1 233 ? 4.473 -13.797 -31.016 1 97.31 233 GLU B O 1
ATOM 5727 N N . ILE B 1 234 ? 5.348 -15.352 -29.734 1 97.75 234 ILE B N 1
ATOM 5728 C CA . ILE B 1 234 ? 6.27 -14.414 -29.094 1 97.75 234 ILE B CA 1
ATOM 5729 C C . ILE B 1 234 ? 7.203 -13.812 -30.156 1 97.75 234 ILE B C 1
ATOM 5731 O O . ILE B 1 234 ? 7.383 -12.594 -30.219 1 97.75 234 ILE B O 1
ATOM 5735 N N . HIS B 1 235 ? 7.711 -14.703 -30.984 1 96.5 235 HIS B N 1
ATOM 5736 C CA . HIS B 1 235 ? 8.648 -14.25 -32 1 96.5 235 HIS B CA 1
ATOM 5737 C C . HIS B 1 235 ? 7.957 -13.359 -33.031 1 96.5 235 HIS B C 1
ATOM 5739 O O . HIS B 1 235 ? 8.555 -12.391 -33.531 1 96.5 235 HIS B O 1
ATOM 5745 N N . ARG B 1 236 ? 6.777 -13.656 -33.281 1 96.62 236 ARG B N 1
ATOM 5746 C CA . ARG B 1 236 ? 6.023 -12.883 -34.281 1 96.62 236 ARG B CA 1
ATOM 5747 C C . ARG B 1 236 ? 5.707 -11.484 -33.719 1 96.62 236 ARG B C 1
ATOM 5749 O O . ARG B 1 236 ? 5.906 -10.492 -34.438 1 96.62 236 ARG B O 1
ATOM 5756 N N . LEU B 1 237 ? 5.289 -11.391 -32.562 1 95.69 237 LEU B N 1
ATOM 5757 C CA . LEU B 1 237 ? 4.863 -10.125 -31.969 1 95.69 237 LEU B CA 1
ATOM 5758 C C . LEU B 1 237 ? 6.066 -9.312 -31.5 1 95.69 237 LEU B C 1
ATOM 5760 O O . LEU B 1 237 ? 6.02 -8.078 -31.484 1 95.69 237 LEU B O 1
ATOM 5764 N N . ASN B 1 238 ? 7.07 -9.977 -31.047 1 94.75 238 ASN B N 1
ATOM 5765 C CA . ASN B 1 238 ? 8.328 -9.414 -30.562 1 94.75 238 ASN B CA 1
ATOM 5766 C C . ASN B 1 238 ? 8.094 -8.32 -29.531 1 94.75 238 ASN B C 1
ATOM 5768 O O . ASN B 1 238 ? 8.578 -7.199 -29.688 1 94.75 238 ASN B O 1
ATOM 5772 N N . PRO B 1 239 ? 7.414 -8.602 -28.438 1 97.81 239 PRO B N 1
ATOM 5773 C CA . PRO B 1 239 ? 7.191 -7.621 -27.375 1 97.81 239 PRO B CA 1
ATOM 5774 C C . PRO B 1 239 ? 8.477 -7.273 -26.625 1 97.81 239 PRO B C 1
ATOM 5776 O O . PRO B 1 239 ? 9.523 -7.863 -26.875 1 97.81 239 PRO B O 1
ATOM 5779 N N . ASP B 1 240 ? 8.391 -6.262 -25.734 1 98 240 ASP B N 1
ATOM 5780 C CA . ASP B 1 240 ? 9.531 -5.859 -24.922 1 98 240 ASP B CA 1
ATOM 5781 C C . ASP B 1 240 ? 9.508 -6.562 -23.562 1 98 240 ASP B C 1
ATOM 5783 O O . ASP B 1 240 ? 10.562 -6.812 -22.984 1 98 240 ASP B O 1
ATOM 5787 N N . VAL B 1 241 ? 8.328 -6.781 -23.078 1 98.44 241 VAL B N 1
ATOM 5788 C CA . VAL B 1 241 ? 8.172 -7.359 -21.75 1 98.44 241 VAL B CA 1
ATOM 5789 C C . VAL B 1 241 ? 7.16 -8.5 -21.797 1 98.44 241 VAL B C 1
ATOM 5791 O O . VAL B 1 241 ? 6.039 -8.328 -22.281 1 98.44 241 VAL B O 1
ATOM 5794 N N . LEU B 1 242 ? 7.523 -9.68 -21.297 1 98.44 242 LEU B N 1
ATOM 5795 C CA . LEU B 1 242 ? 6.637 -10.836 -21.203 1 98.44 242 LEU B CA 1
ATOM 5796 C C . LEU B 1 242 ? 6.203 -11.062 -19.75 1 98.44 242 LEU B C 1
ATOM 5798 O O . LEU B 1 242 ? 7.043 -11.117 -18.844 1 98.44 242 LEU B O 1
ATOM 5802 N N . PHE B 1 243 ? 4.914 -11.148 -19.531 1 98.62 243 PHE B N 1
ATOM 5803 C CA . PHE B 1 243 ? 4.383 -11.602 -18.25 1 98.62 243 PHE B CA 1
ATOM 5804 C C . PHE B 1 243 ? 4.051 -13.094 -18.297 1 98.62 243 PHE B C 1
ATOM 5806 O O . PHE B 1 243 ? 3.229 -13.516 -19.109 1 98.62 243 PHE B O 1
ATOM 5813 N N . VAL B 1 244 ? 4.672 -13.875 -17.391 1 98.56 244 VAL B N 1
ATOM 5814 C CA . VAL B 1 244 ? 4.434 -15.312 -17.438 1 98.56 244 VAL B CA 1
ATOM 5815 C C . VAL B 1 244 ? 4.23 -15.852 -16.016 1 98.56 244 VAL B C 1
ATOM 5817 O O . VAL B 1 244 ? 4.746 -15.281 -15.055 1 98.56 244 VAL B O 1
ATOM 5820 N N . THR B 1 245 ? 3.486 -16.875 -15.891 1 97.88 245 THR B N 1
ATOM 5821 C CA . THR B 1 245 ? 3.264 -17.641 -14.672 1 97.88 245 THR B CA 1
ATOM 5822 C C . THR B 1 245 ? 3.703 -19.078 -14.852 1 97.88 245 THR B C 1
ATOM 5824 O O . THR B 1 245 ? 2.873 -20 -14.844 1 97.88 245 THR B O 1
ATOM 5827 N N . PRO B 1 246 ? 4.988 -19.328 -14.836 1 97.5 246 PRO B N 1
ATOM 5828 C CA . PRO B 1 246 ? 5.52 -20.609 -15.305 1 97.5 246 PRO B CA 1
ATOM 5829 C C . PRO B 1 246 ? 5.238 -21.75 -14.336 1 97.5 246 PRO B C 1
ATOM 5831 O O . PRO B 1 246 ? 5.039 -22.891 -14.758 1 97.5 246 PRO B O 1
ATOM 5834 N N . SER B 1 247 ? 5.254 -21.516 -13.086 1 95.19 247 SER B N 1
ATOM 5835 C CA . SER B 1 247 ? 5.117 -22.578 -12.086 1 95.19 247 SER B CA 1
ATOM 5836 C C . SER B 1 247 ? 3.697 -23.125 -12.055 1 95.19 247 SER B C 1
ATOM 5838 O O . SER B 1 247 ? 3.496 -24.312 -11.812 1 95.19 247 SER B O 1
ATOM 5840 N N . HIS B 1 248 ? 2.793 -22.344 -12.234 1 95.38 248 HIS B N 1
ATOM 5841 C CA . HIS B 1 248 ? 1.361 -22.625 -12.227 1 95.38 248 HIS B CA 1
ATOM 5842 C C . HIS B 1 248 ? 0.591 -21.562 -13.008 1 95.38 248 HIS B C 1
ATOM 5844 O O . HIS B 1 248 ? 0.066 -20.609 -12.414 1 95.38 248 HIS B O 1
ATOM 5850 N N . GLN B 1 249 ? 0.504 -21.828 -14.336 1 97.19 249 GLN B N 1
ATOM 5851 C CA . GLN B 1 249 ? -0.082 -20.797 -15.188 1 97.19 249 GLN B CA 1
ATOM 5852 C C . GLN B 1 249 ? -1.48 -20.422 -14.711 1 97.19 249 GLN B C 1
ATOM 5854 O O . GLN B 1 249 ? -2.305 -21.281 -14.43 1 97.19 249 GLN B O 1
ATOM 5859 N N . PHE B 1 250 ? -1.773 -19.219 -14.5 1 96.44 250 PHE B N 1
ATOM 5860 C CA . PHE B 1 250 ? -3.086 -18.734 -14.094 1 96.44 250 PHE B CA 1
ATOM 5861 C C . PHE B 1 250 ? -3.906 -18.297 -15.305 1 96.44 250 PHE B C 1
ATOM 5863 O O . PHE B 1 250 ? -3.486 -17.438 -16.062 1 96.44 250 PHE B O 1
ATOM 5870 N N . PRO B 1 251 ? -5.016 -18.875 -15.523 1 96.38 251 PRO B N 1
ATOM 5871 C CA . PRO B 1 251 ? -5.73 -19.734 -14.57 1 96.38 251 PRO B CA 1
ATOM 5872 C C . PRO B 1 251 ? -5.695 -21.203 -14.969 1 96.38 251 PRO B C 1
ATOM 5874 O O . PRO B 1 251 ? -6.277 -22.047 -14.273 1 96.38 251 PRO B O 1
ATOM 5877 N N . THR B 1 252 ? -5 -21.594 -16 1 96.38 252 THR B N 1
ATOM 5878 C CA . THR B 1 252 ? -5.195 -22.891 -16.609 1 96.38 252 THR B CA 1
ATOM 5879 C C . THR B 1 252 ? -4.52 -23.984 -15.781 1 96.38 252 THR B C 1
ATOM 5881 O O . THR B 1 252 ? -4.855 -25.172 -15.906 1 96.38 252 THR B O 1
ATOM 5884 N N . GLY B 1 253 ? -3.477 -23.609 -15.094 1 95.56 253 GLY B N 1
ATOM 5885 C CA . GLY B 1 253 ? -2.768 -24.562 -14.266 1 95.56 253 GLY B CA 1
ATOM 5886 C C . GLY B 1 253 ? -1.626 -25.25 -14.992 1 95.56 253 GLY B C 1
ATOM 5887 O O . GLY B 1 253 ? -0.919 -26.078 -14.414 1 95.56 253 GLY B O 1
ATOM 5888 N N . ILE B 1 254 ? -1.362 -24.875 -16.203 1 95.56 254 ILE B N 1
ATOM 5889 C CA . ILE B 1 254 ? -0.271 -25.453 -16.969 1 95.56 254 ILE B CA 1
ATOM 5890 C C . ILE B 1 254 ? 1.058 -25.203 -16.266 1 95.56 254 ILE B C 1
ATOM 5892 O O . ILE B 1 254 ? 1.319 -24.078 -15.812 1 95.56 254 ILE B O 1
ATOM 5896 N N . ILE B 1 255 ? 1.826 -26.25 -16.094 1 94.81 255 ILE B N 1
ATOM 5897 C CA . ILE B 1 255 ? 3.191 -26.109 -15.602 1 94.81 255 ILE B CA 1
ATOM 5898 C C . ILE B 1 255 ? 4.164 -26.047 -16.781 1 94.81 255 ILE B C 1
ATOM 5900 O O . ILE B 1 255 ? 4.23 -26.969 -17.594 1 94.81 255 ILE B O 1
ATOM 5904 N N . MET B 1 256 ? 4.883 -25 -16.844 1 97 256 MET B N 1
ATOM 5905 C CA . MET B 1 256 ? 5.809 -24.781 -17.953 1 97 256 MET B CA 1
ATOM 5906 C C . MET B 1 256 ? 7.02 -25.703 -17.828 1 97 256 MET B C 1
ATOM 5908 O O . MET B 1 256 ? 7.738 -25.672 -16.828 1 97 256 MET B O 1
ATOM 5912 N N . PRO B 1 257 ? 7.254 -26.531 -18.812 1 96.06 257 PRO B N 1
ATOM 5913 C CA . PRO B 1 257 ? 8.422 -27.422 -18.734 1 96.06 257 PRO B CA 1
ATOM 5914 C C . PRO B 1 257 ? 9.734 -26.672 -19.016 1 96.06 257 PRO B C 1
ATOM 5916 O O . PRO B 1 257 ? 9.719 -25.578 -19.547 1 96.06 257 PRO B O 1
ATOM 5919 N N . VAL B 1 258 ? 10.859 -27.25 -18.688 1 96.06 258 VAL B N 1
ATOM 5920 C CA . VAL B 1 258 ? 12.18 -26.641 -18.766 1 96.06 258 VAL B CA 1
ATOM 5921 C C . VAL B 1 258 ? 12.5 -26.266 -20.203 1 96.06 258 VAL B C 1
ATOM 5923 O O . VAL B 1 258 ? 13.156 -25.266 -20.469 1 96.06 258 VAL B O 1
ATOM 5926 N N . SER B 1 259 ? 12.047 -27.094 -21.172 1 95.31 259 SER B N 1
ATOM 5927 C CA . SER B 1 259 ? 12.297 -26.797 -22.578 1 95.31 259 SER B CA 1
ATOM 5928 C C . SER B 1 259 ? 11.742 -25.438 -22.969 1 95.31 259 SER B C 1
ATOM 5930 O O . SER B 1 259 ? 12.438 -24.641 -23.609 1 95.31 259 SER B O 1
ATOM 5932 N N . ARG B 1 260 ? 10.484 -25.156 -22.578 1 97.19 260 ARG B N 1
ATOM 5933 C CA . ARG B 1 260 ? 9.867 -23.859 -22.859 1 97.19 260 ARG B CA 1
ATOM 5934 C C . ARG B 1 260 ? 10.547 -22.75 -22.062 1 97.19 260 ARG B C 1
ATOM 5936 O O . ARG B 1 260 ? 10.711 -21.641 -22.562 1 97.19 260 ARG B O 1
ATOM 5943 N N . ARG B 1 261 ? 10.922 -23 -20.828 1 97.62 261 ARG B N 1
ATOM 5944 C CA . ARG B 1 261 ? 11.633 -22.031 -20 1 97.62 261 ARG B CA 1
ATOM 5945 C C . ARG B 1 261 ? 12.914 -21.562 -20.688 1 97.62 261 ARG B C 1
ATOM 5947 O O . ARG B 1 261 ? 13.195 -20.359 -20.734 1 97.62 261 ARG B O 1
ATOM 5954 N N . ILE B 1 262 ? 13.641 -22.469 -21.203 1 95.75 262 ILE B N 1
ATOM 5955 C CA . ILE B 1 262 ? 14.898 -22.156 -21.859 1 95.75 262 ILE B CA 1
ATOM 5956 C C . ILE B 1 262 ? 14.625 -21.344 -23.141 1 95.75 262 ILE B C 1
ATOM 5958 O O . ILE B 1 262 ? 15.344 -20.391 -23.438 1 95.75 262 ILE B O 1
ATOM 5962 N N . GLN B 1 263 ? 13.578 -21.75 -23.859 1 97.12 263 GLN B N 1
ATOM 5963 C CA . GLN B 1 263 ? 13.195 -20.984 -25.031 1 97.12 263 GLN B CA 1
ATOM 5964 C C . GLN B 1 263 ? 12.914 -19.531 -24.688 1 97.12 263 GLN B C 1
ATOM 5966 O O . GLN B 1 263 ? 13.352 -18.625 -25.391 1 97.12 263 GLN B O 1
ATOM 5971 N N . LEU B 1 264 ? 12.203 -19.281 -23.641 1 98.06 264 LEU B N 1
ATOM 5972 C CA . LEU B 1 264 ? 11.898 -17.938 -23.172 1 98.06 264 LEU B CA 1
ATOM 5973 C C . LEU B 1 264 ? 13.172 -17.188 -22.781 1 98.06 264 LEU B C 1
ATOM 5975 O O . LEU B 1 264 ? 13.344 -16.016 -23.125 1 98.06 264 LEU B O 1
ATOM 5979 N N . LEU B 1 265 ? 14.039 -17.875 -22.078 1 97.44 265 LEU B N 1
ATOM 5980 C CA . LEU B 1 265 ? 15.281 -17.266 -21.625 1 97.44 265 LEU B CA 1
ATOM 5981 C C . LEU B 1 265 ? 16.188 -16.906 -22.797 1 97.44 265 LEU B C 1
ATOM 5983 O O . LEU B 1 265 ? 16.875 -15.891 -22.781 1 97.44 265 LEU B O 1
ATOM 5987 N N . ASN B 1 266 ? 16.172 -17.828 -23.781 1 96.69 266 ASN B N 1
ATOM 5988 C CA . ASN B 1 266 ? 16.906 -17.516 -25 1 96.69 266 ASN B CA 1
ATOM 5989 C C . ASN B 1 266 ? 16.328 -16.297 -25.703 1 96.69 266 ASN B C 1
ATOM 5991 O O . ASN B 1 266 ? 17.062 -15.414 -26.141 1 96.69 266 ASN B O 1
ATOM 5995 N N . TRP B 1 267 ? 15.07 -16.234 -25.781 1 96.94 267 TRP B N 1
ATOM 5996 C CA . TRP B 1 267 ? 14.391 -15.102 -26.406 1 96.94 267 TRP B CA 1
ATOM 5997 C C . TRP B 1 267 ? 14.766 -13.789 -25.734 1 96.94 267 TRP B C 1
ATOM 5999 O O . TRP B 1 267 ? 15.125 -12.82 -26.391 1 96.94 267 TRP B O 1
ATOM 6009 N N . VAL B 1 268 ? 14.695 -13.758 -24.438 1 96.81 268 VAL B N 1
ATOM 6010 C CA . VAL B 1 268 ? 14.914 -12.5 -23.719 1 96.81 268 VAL B CA 1
ATOM 6011 C C . VAL B 1 268 ? 16.375 -12.094 -23.828 1 96.81 268 VAL B C 1
ATOM 6013 O O . VAL B 1 268 ? 16.688 -10.906 -23.906 1 96.81 268 VAL B O 1
ATOM 6016 N N . SER B 1 269 ? 17.281 -13.039 -23.844 1 95 269 SER B N 1
ATOM 6017 C CA . SER B 1 269 ? 18.703 -12.773 -23.938 1 95 269 SER B CA 1
ATOM 6018 C C . SER B 1 269 ? 19.078 -12.188 -25.297 1 95 269 SER B C 1
ATOM 6020 O O . SER B 1 269 ? 20.047 -11.453 -25.422 1 95 269 SER B O 1
ATOM 6022 N N . ASP B 1 270 ? 18.297 -12.562 -26.25 1 94.69 270 ASP B N 1
ATOM 6023 C CA . ASP B 1 270 ? 18.594 -12.148 -27.625 1 94.69 270 ASP B CA 1
ATOM 6024 C C . ASP B 1 270 ? 18.25 -10.68 -27.844 1 94.69 270 ASP B C 1
ATOM 6026 O O . ASP B 1 270 ? 18.688 -10.07 -28.812 1 94.69 270 ASP B O 1
ATOM 6030 N N . GLY B 1 271 ? 17.469 -10.117 -26.969 1 92.62 271 GLY B N 1
ATOM 6031 C CA . GLY B 1 271 ? 17.094 -8.711 -27.078 1 92.62 271 GLY B CA 1
ATOM 6032 C C . GLY B 1 271 ? 17.75 -7.84 -26.016 1 92.62 271 GLY B C 1
ATOM 6033 O O . GLY B 1 271 ? 17.875 -8.242 -24.859 1 92.62 271 GLY B O 1
ATOM 6034 N N . ALA B 1 272 ? 18.094 -6.668 -26.391 1 88 272 ALA B N 1
ATOM 6035 C CA . ALA B 1 272 ? 18.828 -5.789 -25.484 1 88 272 ALA B CA 1
ATOM 6036 C C . ALA B 1 272 ? 17.922 -5.219 -24.406 1 88 272 ALA B C 1
ATOM 6038 O O . ALA B 1 272 ? 18.312 -5.094 -23.25 1 88 272 ALA B O 1
ATOM 6039 N N . ASN B 1 273 ? 16.75 -4.898 -24.703 1 90.88 273 ASN B N 1
ATOM 6040 C CA . ASN B 1 273 ? 15.867 -4.23 -23.75 1 90.88 273 ASN B CA 1
ATOM 6041 C C . ASN B 1 273 ? 14.609 -5.059 -23.469 1 90.88 273 ASN B C 1
ATOM 6043 O O . ASN B 1 273 ? 13.508 -4.512 -23.391 1 90.88 273 ASN B O 1
ATOM 6047 N N . ARG B 1 274 ? 14.82 -6.359 -23.453 1 96.81 274 ARG B N 1
ATOM 6048 C CA . ARG B 1 274 ? 13.711 -7.258 -23.172 1 96.81 274 ARG B CA 1
ATOM 6049 C C . ARG B 1 274 ? 13.75 -7.746 -21.719 1 96.81 274 ARG B C 1
ATOM 6051 O O . ARG B 1 274 ? 14.828 -7.887 -21.141 1 96.81 274 ARG B O 1
ATOM 6058 N N . TYR B 1 275 ? 12.617 -7.922 -21.172 1 98.56 275 TYR B N 1
ATOM 6059 C CA . TYR B 1 275 ? 12.508 -8.492 -19.828 1 98.56 275 TYR B CA 1
ATOM 6060 C C . TYR B 1 275 ? 11.383 -9.516 -19.766 1 98.56 275 TYR B C 1
ATOM 6062 O O . TYR B 1 275 ? 10.43 -9.453 -20.547 1 98.56 275 TYR B O 1
ATOM 6070 N N . ILE B 1 276 ? 11.531 -10.477 -18.906 1 98.62 276 ILE B N 1
ATOM 6071 C CA . ILE B 1 276 ? 10.461 -11.391 -18.516 1 98.62 276 ILE B CA 1
ATOM 6072 C C . ILE B 1 276 ? 10.039 -11.102 -17.078 1 98.62 276 ILE B C 1
ATOM 6074 O O . ILE B 1 276 ? 10.883 -10.984 -16.188 1 98.62 276 ILE B O 1
ATOM 6078 N N . VAL B 1 277 ? 8.789 -10.867 -16.875 1 98.81 277 VAL B N 1
ATOM 6079 C CA . VAL B 1 277 ? 8.219 -10.797 -15.531 1 98.81 277 VAL B CA 1
ATOM 6080 C C . VAL B 1 277 ? 7.633 -12.148 -15.148 1 98.81 277 VAL B C 1
ATOM 6082 O O . VAL B 1 277 ? 6.648 -12.602 -15.734 1 98.81 277 VAL B O 1
ATOM 6085 N N . GLU B 1 278 ? 8.234 -12.805 -14.203 1 98.81 278 GLU B N 1
ATOM 6086 C CA . GLU B 1 278 ? 7.762 -14.078 -13.664 1 98.81 278 GLU B CA 1
ATOM 6087 C C . GLU B 1 278 ? 6.898 -13.867 -12.422 1 98.81 278 GLU B C 1
ATOM 6089 O O . GLU B 1 278 ? 7.402 -13.492 -11.367 1 98.81 278 GLU B O 1
ATOM 6094 N N . ASP B 1 279 ? 5.645 -14.094 -12.555 1 98.06 279 ASP B N 1
ATOM 6095 C CA . ASP B 1 279 ? 4.727 -14.047 -11.422 1 98.06 279 ASP B CA 1
ATOM 6096 C C . ASP B 1 279 ? 4.598 -15.414 -10.766 1 98.06 279 ASP B C 1
ATOM 6098 O O . ASP B 1 279 ? 3.912 -16.297 -11.281 1 98.06 279 ASP B O 1
ATOM 6102 N N . ASP B 1 280 ? 5.223 -15.555 -9.617 1 97.38 280 ASP B N 1
ATOM 6103 C CA . ASP B 1 280 ? 5.285 -16.812 -8.875 1 97.38 280 ASP B CA 1
ATOM 6104 C C . ASP B 1 280 ? 4.375 -16.766 -7.648 1 97.38 280 ASP B C 1
ATOM 6106 O O . ASP B 1 280 ? 4.844 -16.922 -6.52 1 97.38 280 ASP B O 1
ATOM 6110 N N . TYR B 1 281 ? 3.074 -16.812 -7.844 1 94.62 281 TYR B N 1
ATOM 6111 C CA . TYR B 1 281 ? 2.105 -16.312 -6.875 1 94.62 281 TYR B CA 1
ATOM 6112 C C . TYR B 1 281 ? 1.69 -17.422 -5.91 1 94.62 281 TYR B C 1
ATOM 6114 O O . TYR B 1 281 ? 1.159 -17.156 -4.828 1 94.62 281 TYR B O 1
ATOM 6122 N N . ASP B 1 282 ? 1.881 -18.719 -6.188 1 92.62 282 ASP B N 1
ATOM 6123 C CA . ASP B 1 282 ? 1.405 -19.766 -5.277 1 92.62 282 ASP B CA 1
ATOM 6124 C C . ASP B 1 282 ? 2.297 -21 -5.344 1 92.62 282 ASP B C 1
ATOM 6126 O O . ASP B 1 282 ? 1.828 -22.125 -5.133 1 92.62 282 ASP B O 1
ATOM 6130 N N . SER B 1 283 ? 3.514 -20.891 -5.609 1 90.88 283 SER B N 1
ATOM 6131 C CA . SER B 1 283 ? 4.434 -22 -5.875 1 90.88 283 SER B CA 1
ATOM 6132 C C . SER B 1 283 ? 4.676 -22.828 -4.617 1 90.88 283 SER B C 1
ATOM 6134 O O . SER B 1 283 ? 5.227 -23.922 -4.691 1 90.88 283 SER B O 1
ATOM 6136 N N . GLU B 1 284 ? 4.242 -22.406 -3.504 1 91.94 284 GLU B N 1
ATOM 6137 C CA . GLU B 1 284 ? 4.414 -23.141 -2.248 1 91.94 284 GLU B CA 1
ATOM 6138 C C . GLU B 1 284 ? 3.562 -24.406 -2.227 1 91.94 284 GLU B C 1
ATOM 6140 O O . GLU B 1 284 ? 3.836 -25.328 -1.459 1 91.94 284 GLU B O 1
ATOM 6145 N N . PHE B 1 285 ? 2.568 -24.375 -3.016 1 92.25 285 PHE B N 1
ATOM 6146 C CA . PHE B 1 285 ? 1.623 -25.484 -2.969 1 92.25 285 PHE B CA 1
ATOM 6147 C C . PHE B 1 285 ? 1.738 -26.359 -4.223 1 92.25 285 PHE B C 1
ATOM 6149 O O . PHE B 1 285 ? 1.267 -25.969 -5.293 1 92.25 285 PHE B O 1
ATOM 6156 N N . LYS B 1 286 ? 2.354 -27.375 -4.148 1 90.88 286 LYS B N 1
ATOM 6157 C CA . LYS B 1 286 ? 2.523 -28.406 -5.176 1 90.88 286 LYS B CA 1
ATOM 6158 C C . LYS B 1 286 ? 2.146 -29.781 -4.645 1 90.88 286 LYS B C 1
ATOM 6160 O O . LYS B 1 286 ? 2.471 -30.125 -3.506 1 90.88 286 LYS B O 1
ATOM 6165 N N . TYR B 1 287 ? 1.531 -30.547 -5.496 1 88.62 287 TYR B N 1
ATOM 6166 C CA . TYR B 1 287 ? 1.023 -31.844 -5.043 1 88.62 287 TYR B CA 1
ATOM 6167 C C . TYR B 1 287 ? 1.693 -33 -5.797 1 88.62 287 TYR B C 1
ATOM 6169 O O . TYR B 1 287 ? 1.854 -32.938 -7.016 1 88.62 287 TYR B O 1
ATOM 6177 N N . GLY B 1 288 ? 2.162 -33.969 -5.137 1 79.62 288 GLY B N 1
ATOM 6178 C CA . GLY B 1 288 ? 2.721 -35.188 -5.738 1 79.62 288 GLY B CA 1
ATOM 6179 C C . GLY B 1 288 ? 4.223 -35.094 -5.945 1 79.62 288 GLY B C 1
ATOM 6180 O O . GLY B 1 288 ? 4.891 -36.125 -6.086 1 79.62 288 GLY B O 1
ATOM 6181 N N . SER B 1 289 ? 4.797 -34 -6.109 1 79.5 289 SER B N 1
ATOM 6182 C CA . SER B 1 289 ? 6.234 -33.812 -6.281 1 79.5 289 SER B CA 1
ATOM 6183 C C . SER B 1 289 ? 6.719 -32.562 -5.523 1 79.5 289 SER B C 1
ATOM 6185 O O . SER B 1 289 ? 5.922 -31.859 -4.918 1 79.5 289 SER B O 1
ATOM 6187 N N . ASP B 1 290 ? 8.062 -32.438 -5.555 1 83.06 290 ASP B N 1
ATOM 6188 C CA . ASP B 1 290 ? 8.641 -31.25 -4.965 1 83.06 290 ASP B CA 1
ATOM 6189 C C . ASP B 1 290 ? 8.383 -30.031 -5.84 1 83.06 290 ASP B C 1
ATOM 6191 O O . ASP B 1 290 ? 7.996 -30.156 -7.004 1 83.06 290 ASP B O 1
ATOM 6195 N N . THR B 1 291 ? 8.672 -28.938 -5.246 1 84.62 291 THR B N 1
ATOM 6196 C CA . THR B 1 291 ? 8.453 -27.688 -5.961 1 84.62 291 THR B CA 1
ATOM 6197 C C . THR B 1 291 ? 9.422 -27.562 -7.137 1 84.62 291 THR B C 1
ATOM 6199 O O . THR B 1 291 ? 10.539 -28.094 -7.09 1 84.62 291 THR B O 1
ATOM 6202 N N . ILE B 1 292 ? 8.914 -27 -8.203 1 90 292 ILE B N 1
ATOM 6203 C CA . ILE B 1 292 ? 9.703 -26.688 -9.383 1 90 292 ILE B CA 1
ATOM 6204 C C . ILE B 1 292 ? 10.414 -25.344 -9.203 1 90 292 ILE B C 1
ATOM 6206 O O . ILE B 1 292 ? 9.805 -24.375 -8.781 1 90 292 ILE B O 1
ATOM 6210 N N . PRO B 1 293 ? 11.734 -25.281 -9.445 1 93.38 293 PRO B N 1
ATOM 6211 C CA . PRO B 1 293 ? 12.445 -24.016 -9.312 1 93.38 293 PRO B CA 1
ATOM 6212 C C . PRO B 1 293 ? 11.867 -22.922 -10.211 1 93.38 293 PRO B C 1
ATOM 6214 O O . PRO B 1 293 ? 11.266 -23.219 -11.242 1 93.38 293 PRO B O 1
ATOM 6217 N N . ALA B 1 294 ? 12.117 -21.703 -9.805 1 97.5 294 ALA B N 1
ATOM 6218 C CA . ALA B 1 294 ? 11.641 -20.547 -10.57 1 97.5 294 ALA B CA 1
ATOM 6219 C C . ALA B 1 294 ? 12.352 -20.453 -11.914 1 97.5 294 ALA B C 1
ATOM 6221 O O . ALA B 1 294 ? 13.477 -20.938 -12.062 1 97.5 294 ALA B O 1
ATOM 6222 N N . LEU B 1 295 ? 11.688 -19.828 -12.859 1 97.81 295 LEU B N 1
ATOM 6223 C CA . LEU B 1 295 ? 12.305 -19.5 -14.141 1 97.81 295 LEU B CA 1
ATOM 6224 C C . LEU B 1 295 ? 13.57 -18.672 -13.938 1 97.81 295 LEU B C 1
ATOM 6226 O O . LEU B 1 295 ? 14.586 -18.906 -14.602 1 97.81 295 LEU B O 1
ATOM 6230 N N . GLN B 1 296 ? 13.508 -17.734 -13.055 1 97.88 296 GLN B N 1
ATOM 6231 C CA . GLN B 1 296 ? 14.602 -16.812 -12.758 1 97.88 296 GLN B CA 1
ATOM 6232 C C . GLN B 1 296 ? 15.859 -17.578 -12.336 1 97.88 296 GLN B C 1
ATOM 6234 O O . GLN B 1 296 ? 16.984 -17.125 -12.602 1 97.88 296 GLN B O 1
ATOM 6239 N N . SER B 1 297 ? 15.711 -18.734 -11.734 1 94.81 297 SER B N 1
ATOM 6240 C CA . SER B 1 297 ? 16.844 -19.531 -11.273 1 94.81 297 SER B CA 1
ATOM 6241 C C . SER B 1 297 ? 17.734 -19.953 -12.438 1 94.81 297 SER B C 1
ATOM 6243 O O . SER B 1 297 ? 18.922 -20.234 -12.25 1 94.81 297 SER B O 1
ATOM 6245 N N . LEU B 1 298 ? 17.188 -19.984 -13.648 1 93.88 298 LEU B N 1
ATOM 6246 C CA . LEU B 1 298 ? 17.906 -20.406 -14.844 1 93.88 298 LEU B CA 1
ATOM 6247 C C . LEU B 1 298 ? 18.406 -19.219 -15.641 1 93.88 298 LEU B C 1
ATOM 6249 O O . LEU B 1 298 ? 19.094 -19.375 -16.656 1 93.88 298 LEU B O 1
ATOM 6253 N N . ASP B 1 299 ? 18.062 -18.016 -15.172 1 95.25 299 ASP B N 1
ATOM 6254 C CA . ASP B 1 299 ? 18.406 -16.812 -15.898 1 95.25 299 ASP B CA 1
ATOM 6255 C C . ASP B 1 299 ? 19.922 -16.562 -15.883 1 95.25 299 ASP B C 1
ATOM 6257 O O . ASP B 1 299 ? 20.531 -16.547 -14.82 1 95.25 299 ASP B O 1
ATOM 6261 N N . ARG B 1 300 ? 20.469 -16.344 -17.047 1 91.75 300 ARG B N 1
ATOM 6262 C CA . ARG B 1 300 ? 21.906 -16.125 -17.172 1 91.75 300 ARG B CA 1
ATOM 6263 C C . ARG B 1 300 ? 22.203 -14.711 -17.656 1 91.75 300 ARG B C 1
ATOM 6265 O O . ARG B 1 300 ? 23.359 -14.32 -17.812 1 91.75 300 ARG B O 1
ATOM 6272 N N . SER B 1 301 ? 21.203 -13.93 -17.906 1 92.75 301 SER B N 1
ATOM 6273 C CA . SER B 1 301 ? 21.391 -12.625 -18.531 1 92.75 301 SER B CA 1
ATOM 6274 C C . SER B 1 301 ? 20.844 -11.508 -17.641 1 92.75 301 SER B C 1
ATOM 6276 O O . SER B 1 301 ? 20.875 -10.336 -18.016 1 92.75 301 SER B O 1
ATOM 6278 N N . GLU B 1 302 ? 20.312 -11.781 -16.484 1 93.56 302 GLU B N 1
ATOM 6279 C CA . GLU B 1 302 ? 19.719 -10.82 -15.562 1 93.56 302 GLU B CA 1
ATOM 6280 C C . GLU B 1 302 ? 18.594 -10.039 -16.219 1 93.56 302 GLU B C 1
ATOM 6282 O O . GLU B 1 302 ? 18.609 -8.805 -16.219 1 93.56 302 GLU B O 1
ATOM 6287 N N . LYS B 1 303 ? 17.688 -10.836 -16.766 1 96.94 303 LYS B N 1
ATOM 6288 C CA . LYS B 1 303 ? 16.594 -10.18 -17.5 1 96.94 303 LYS B CA 1
ATOM 6289 C C . LYS B 1 303 ? 15.234 -10.703 -17.047 1 96.94 303 LYS B C 1
ATOM 6291 O O . LYS B 1 303 ? 14.211 -10.383 -17.656 1 96.94 303 LYS B O 1
ATOM 6296 N N . VAL B 1 304 ? 15.25 -11.508 -15.977 1 98.44 304 VAL B N 1
ATOM 6297 C CA . VAL B 1 304 ? 13.992 -11.992 -15.406 1 98.44 304 VAL B CA 1
ATOM 6298 C C . VAL B 1 304 ? 13.688 -11.234 -14.117 1 98.44 304 VAL B C 1
ATOM 6300 O O . VAL B 1 304 ? 14.516 -11.188 -13.203 1 98.44 304 VAL B O 1
ATOM 6303 N N . ILE B 1 305 ? 12.586 -10.578 -14.086 1 98.75 305 ILE B N 1
ATOM 6304 C CA . ILE B 1 305 ? 12.055 -9.938 -12.891 1 98.75 305 ILE B CA 1
ATOM 6305 C C . ILE B 1 305 ? 11.133 -10.914 -12.156 1 98.75 305 ILE B C 1
ATOM 6307 O O . ILE B 1 305 ? 10.062 -11.266 -12.664 1 98.75 305 ILE B O 1
ATOM 6311 N N . TYR B 1 306 ? 11.547 -11.328 -10.992 1 98.81 306 TYR B N 1
ATOM 6312 C CA . TYR B 1 306 ? 10.805 -12.297 -10.203 1 98.81 306 TYR B CA 1
ATOM 6313 C C . TYR B 1 306 ? 9.859 -11.609 -9.234 1 98.81 306 TYR B C 1
ATOM 6315 O O . TYR B 1 306 ? 10.266 -10.719 -8.484 1 98.81 306 TYR B O 1
ATOM 6323 N N . ILE B 1 307 ? 8.586 -11.969 -9.25 1 98.62 307 ILE B N 1
ATOM 6324 C CA . ILE B 1 307 ? 7.598 -11.414 -8.336 1 98.62 307 ILE B CA 1
ATOM 6325 C C . ILE B 1 307 ? 7 -12.531 -7.484 1 98.62 307 ILE B C 1
ATOM 6327 O O . ILE B 1 307 ? 6.582 -13.57 -8.016 1 98.62 307 ILE B O 1
ATOM 6331 N N . GLY B 1 308 ? 7.016 -12.32 -6.223 1 98.06 308 GLY B N 1
ATOM 6332 C CA . GLY B 1 308 ? 6.383 -13.227 -5.27 1 98.06 308 GLY B CA 1
ATOM 6333 C C . GLY B 1 308 ? 5.414 -12.523 -4.336 1 98.06 308 GLY B C 1
ATOM 6334 O O . GLY B 1 308 ? 5.371 -11.289 -4.293 1 98.06 308 GLY B O 1
ATOM 6335 N N . THR B 1 309 ? 4.598 -13.312 -3.658 1 96.06 309 THR B N 1
ATOM 6336 C CA . THR B 1 309 ? 3.625 -12.781 -2.709 1 96.06 309 THR B CA 1
ATOM 6337 C C . THR B 1 309 ? 3.426 -13.75 -1.544 1 96.06 309 THR B C 1
ATOM 6339 O O . THR B 1 309 ? 3.709 -14.938 -1.664 1 96.06 309 THR B O 1
ATOM 6342 N N . PHE B 1 310 ? 2.965 -13.219 -0.438 1 95.19 310 PHE B N 1
ATOM 6343 C CA . PHE B 1 310 ? 2.617 -14.047 0.709 1 95.19 310 PHE B CA 1
ATOM 6344 C C . PHE B 1 310 ? 1.107 -14.102 0.906 1 95.19 310 PHE B C 1
ATOM 6346 O O . PHE B 1 310 ? 0.625 -14.578 1.935 1 95.19 310 PHE B O 1
ATOM 6353 N N . SER B 1 311 ? 0.386 -13.609 -0.071 1 90.88 311 SER B N 1
ATOM 6354 C CA . SER B 1 311 ? -1.068 -13.523 0.01 1 90.88 311 SER B CA 1
ATOM 6355 C C . SER B 1 311 ? -1.706 -14.906 -0.033 1 90.88 311 SER B C 1
ATOM 6357 O O . SER B 1 311 ? -2.76 -15.133 0.568 1 90.88 311 SER B O 1
ATOM 6359 N N . LYS B 1 312 ? -1.117 -15.812 -0.794 1 91.56 312 LYS B N 1
ATOM 6360 C CA . LYS B 1 312 ? -1.68 -17.156 -0.953 1 91.56 312 LYS B CA 1
ATOM 6361 C C . LYS B 1 312 ? -1.164 -18.094 0.129 1 91.56 312 LYS B C 1
ATOM 6363 O O . LYS B 1 312 ? -1.899 -18.969 0.606 1 91.56 312 LYS B O 1
ATOM 6368 N N . SER B 1 313 ? 0.051 -17.922 0.504 1 92.88 313 SER B N 1
ATOM 6369 C CA . SER B 1 313 ? 0.654 -18.812 1.499 1 92.88 313 SER B CA 1
ATOM 6370 C C . SER B 1 313 ? 0.218 -18.422 2.91 1 92.88 313 SER B C 1
ATOM 6372 O O . SER B 1 313 ? 0.145 -19.281 3.795 1 92.88 313 SER B O 1
ATOM 6374 N N . LEU B 1 314 ? -0.061 -17.188 3.092 1 93.25 314 LEU B N 1
ATOM 6375 C CA . LEU B 1 314 ? -0.538 -16.734 4.395 1 93.25 314 LEU B CA 1
ATOM 6376 C C . LEU B 1 314 ? -1.941 -16.141 4.281 1 93.25 314 LEU B C 1
ATOM 6378 O O . LEU B 1 314 ? -2.904 -16.875 4.035 1 93.25 314 LEU B O 1
ATOM 6382 N N . LEU B 1 315 ? -2.068 -14.805 4.355 1 89.88 315 LEU B N 1
ATOM 6383 C CA . LEU B 1 315 ? -3.359 -14.133 4.23 1 89.88 315 LEU B CA 1
ATOM 6384 C C . LEU B 1 315 ? -3.289 -13 3.213 1 89.88 315 LEU B C 1
ATOM 6386 O O . LEU B 1 315 ? -2.361 -12.195 3.244 1 89.88 315 LEU B O 1
ATOM 6390 N N . PRO B 1 316 ? -4.312 -12.984 2.342 1 89.19 316 PRO B N 1
ATOM 6391 C CA . PRO B 1 316 ? -4.32 -11.867 1.396 1 89.19 316 PRO B CA 1
ATOM 6392 C C . PRO B 1 316 ? -4.406 -10.508 2.092 1 89.19 316 PRO B C 1
ATOM 6394 O O . PRO B 1 316 ? -3.891 -9.516 1.577 1 89.19 316 PRO B O 1
ATOM 6397 N N . GLY B 1 317 ? -4.934 -10.453 3.244 1 88.56 317 GLY B N 1
ATOM 6398 C CA . GLY B 1 317 ? -5.152 -9.219 3.975 1 88.56 317 GLY B CA 1
ATOM 6399 C C . GLY B 1 317 ? -3.877 -8.641 4.566 1 88.56 317 GLY B C 1
ATOM 6400 O O . GLY B 1 317 ? -3.85 -7.484 4.988 1 88.56 317 GLY B O 1
ATOM 6401 N N . LEU B 1 318 ? -2.764 -9.336 4.566 1 90.56 318 LEU B N 1
ATOM 6402 C CA . LEU B 1 318 ? -1.507 -8.836 5.117 1 90.56 318 LEU B CA 1
ATOM 6403 C C . LEU B 1 318 ? -0.818 -7.895 4.129 1 90.56 318 LEU B C 1
ATOM 6405 O O . LEU B 1 318 ? -0.002 -7.059 4.527 1 90.56 318 LEU B O 1
ATOM 6409 N N . ARG B 1 319 ? -1.073 -8.086 2.885 1 92.69 319 ARG B N 1
ATOM 6410 C CA . ARG B 1 319 ? -0.643 -7.203 1.803 1 92.69 319 ARG B CA 1
ATOM 6411 C C . ARG B 1 319 ? 0.878 -7.098 1.754 1 92.69 319 ARG B C 1
ATOM 6413 O O . ARG B 1 319 ? 1.433 -6 1.832 1 92.69 319 ARG B O 1
ATOM 6420 N N . ILE B 1 320 ? 1.562 -8.141 1.551 1 95.56 320 ILE B N 1
ATOM 6421 C CA . ILE B 1 320 ? 3.014 -8.156 1.398 1 95.56 320 ILE B CA 1
ATOM 6422 C C . ILE B 1 320 ? 3.395 -8.938 0.143 1 95.56 320 ILE B C 1
ATOM 6424 O O . ILE B 1 320 ? 3.098 -10.125 0.032 1 95.56 320 ILE B O 1
ATOM 6428 N N . SER B 1 321 ? 3.955 -8.312 -0.772 1 97.56 321 SER B N 1
ATOM 6429 C CA . SER B 1 321 ? 4.527 -8.859 -1.999 1 97.56 321 SER B CA 1
ATOM 6430 C C . SER B 1 321 ? 5.922 -8.305 -2.254 1 97.56 321 SER B C 1
ATOM 6432 O O . SER B 1 321 ? 6.363 -7.379 -1.565 1 97.56 321 SER B O 1
ATOM 6434 N N . TYR B 1 322 ? 6.656 -8.883 -3.141 1 98.69 322 TYR B N 1
ATOM 6435 C CA . TYR B 1 322 ? 8.008 -8.414 -3.424 1 98.69 322 TYR B CA 1
ATOM 6436 C C . TYR B 1 322 ? 8.398 -8.719 -4.867 1 98.69 322 TYR B C 1
ATOM 6438 O O . TYR B 1 322 ? 7.793 -9.57 -5.516 1 98.69 322 TYR B O 1
ATOM 6446 N N . MET B 1 323 ? 9.328 -7.988 -5.34 1 98.75 323 MET B N 1
ATOM 6447 C CA . MET B 1 323 ? 9.93 -8.305 -6.633 1 98.75 323 MET B CA 1
ATOM 6448 C C . MET B 1 323 ? 11.453 -8.234 -6.555 1 98.75 323 MET B C 1
ATOM 6450 O O . MET B 1 323 ? 12.008 -7.562 -5.676 1 98.75 323 MET B O 1
ATOM 6454 N N . VAL B 1 324 ? 12.086 -9 -7.344 1 98.75 324 VAL B N 1
ATOM 6455 C CA . VAL B 1 324 ? 13.531 -8.992 -7.504 1 98.75 324 VAL B CA 1
ATOM 6456 C C . VAL B 1 324 ? 13.906 -8.297 -8.812 1 98.75 324 VAL B C 1
ATOM 6458 O O . VAL B 1 324 ? 13.57 -8.781 -9.898 1 98.75 324 VAL B O 1
ATOM 6461 N N . LEU B 1 325 ? 14.609 -7.203 -8.695 1 98.5 325 LEU B N 1
ATOM 6462 C CA . LEU B 1 325 ? 14.961 -6.414 -9.875 1 98.5 325 LEU B CA 1
ATOM 6463 C C . LEU B 1 325 ? 16.359 -6.777 -10.375 1 98.5 325 LEU B C 1
ATOM 6465 O O . LEU B 1 325 ? 17.281 -6.926 -9.578 1 98.5 325 LEU B O 1
ATOM 6469 N N . PRO B 1 326 ? 16.516 -6.93 -11.727 1 96.94 326 PRO B N 1
ATOM 6470 C CA . PRO B 1 326 ? 17.859 -6.887 -12.281 1 96.94 326 PRO B CA 1
ATOM 6471 C C . PRO B 1 326 ? 18.609 -5.609 -11.898 1 96.94 326 PRO B C 1
ATOM 6473 O O . PRO B 1 326 ? 18 -4.57 -11.672 1 96.94 326 PRO B O 1
ATOM 6476 N N . GLN B 1 327 ? 19.938 -5.676 -11.844 1 95.81 327 GLN B N 1
ATOM 6477 C CA . GLN B 1 327 ? 20.734 -4.566 -11.344 1 95.81 327 GLN B CA 1
ATOM 6478 C C . GLN B 1 327 ? 20.531 -3.309 -12.18 1 95.81 327 GLN B C 1
ATOM 6480 O O . GLN B 1 327 ? 20.484 -2.199 -11.641 1 95.81 327 GLN B O 1
ATOM 6485 N N . LYS B 1 328 ? 20.375 -3.488 -13.438 1 95.69 328 LYS B N 1
ATOM 6486 C CA . LYS B 1 328 ? 20.141 -2.342 -14.312 1 95.69 328 LYS B CA 1
ATOM 6487 C C . LYS B 1 328 ? 18.844 -1.618 -13.938 1 95.69 328 LYS B C 1
ATOM 6489 O O . LYS B 1 328 ? 18.812 -0.387 -13.891 1 95.69 328 LYS B O 1
ATOM 6494 N N . LEU B 1 329 ? 17.797 -2.348 -13.727 1 97.38 329 LEU B N 1
ATOM 6495 C CA . LEU B 1 329 ? 16.531 -1.759 -13.336 1 97.38 329 LEU B CA 1
ATOM 6496 C C . LEU B 1 329 ? 16.578 -1.231 -11.906 1 97.38 329 LEU B C 1
ATOM 6498 O O . LEU B 1 329 ? 15.922 -0.24 -11.586 1 97.38 329 LEU B O 1
ATOM 6502 N N . LEU B 1 330 ? 17.359 -1.899 -11.055 1 97.88 330 LEU B N 1
ATOM 6503 C CA . LEU B 1 330 ? 17.547 -1.432 -9.68 1 97.88 330 LEU B CA 1
ATOM 6504 C C . LEU B 1 330 ? 18.156 -0.034 -9.656 1 97.88 330 LEU B C 1
ATOM 6506 O O . LEU B 1 330 ? 17.734 0.818 -8.875 1 97.88 330 LEU B O 1
ATOM 6510 N N . LYS B 1 331 ? 19.141 0.216 -10.477 1 97 331 LYS B N 1
ATOM 6511 C CA . LYS B 1 331 ? 19.75 1.536 -10.586 1 97 331 LYS B CA 1
ATOM 6512 C C . LYS B 1 331 ? 18.719 2.596 -10.953 1 97 331 LYS B C 1
ATOM 6514 O O . LYS B 1 331 ? 18.672 3.67 -10.352 1 97 331 LYS B O 1
ATOM 6519 N N . ARG B 1 332 ? 17.875 2.273 -11.844 1 95.88 332 ARG B N 1
ATOM 6520 C CA . ARG B 1 332 ? 16.828 3.193 -12.258 1 95.88 332 ARG B CA 1
ATOM 6521 C C . ARG B 1 332 ? 15.812 3.414 -11.141 1 95.88 332 ARG B C 1
ATOM 6523 O O . ARG B 1 332 ? 15.352 4.535 -10.93 1 95.88 332 ARG B O 1
ATOM 6530 N N . TYR B 1 333 ? 15.469 2.348 -10.477 1 96.94 333 TYR B N 1
ATOM 6531 C CA . TYR B 1 333 ? 14.531 2.432 -9.359 1 96.94 333 TYR B CA 1
ATOM 6532 C C . TYR B 1 333 ? 15.039 3.396 -8.297 1 96.94 333 TYR B C 1
ATOM 6534 O O . TYR B 1 333 ? 14.297 4.262 -7.828 1 96.94 333 TYR B O 1
ATOM 6542 N N . ARG B 1 334 ? 16.234 3.201 -7.926 1 95.31 334 ARG B N 1
ATOM 6543 C CA . ARG B 1 334 ? 16.797 4.023 -6.859 1 95.31 334 ARG B CA 1
ATOM 6544 C C . ARG B 1 334 ? 16.875 5.488 -7.277 1 95.31 334 ARG B C 1
ATOM 6546 O O . ARG B 1 334 ? 16.703 6.383 -6.445 1 95.31 334 ARG B O 1
ATOM 6553 N N . LYS B 1 335 ? 17.062 5.707 -8.5 1 93.31 335 LYS B N 1
ATOM 6554 C CA . LYS B 1 335 ? 17.109 7.074 -9.008 1 93.31 335 LYS B CA 1
ATOM 6555 C C . LYS B 1 335 ? 15.711 7.684 -9.062 1 93.31 335 LYS B C 1
ATOM 6557 O O . LYS B 1 335 ? 15.516 8.836 -8.656 1 93.31 335 LYS B O 1
ATOM 6562 N N . ARG B 1 336 ? 14.734 6.949 -9.422 1 92.12 336 ARG B N 1
ATOM 6563 C CA . ARG B 1 336 ? 13.414 7.492 -9.719 1 92.12 336 ARG B CA 1
ATOM 6564 C C . ARG B 1 336 ? 12.508 7.426 -8.492 1 92.12 336 ARG B C 1
ATOM 6566 O O . ARG B 1 336 ? 11.586 8.234 -8.352 1 92.12 336 ARG B O 1
ATOM 6573 N N . HIS B 1 337 ? 12.781 6.461 -7.656 1 92.69 337 HIS B N 1
ATOM 6574 C CA . HIS B 1 337 ? 11.844 6.207 -6.574 1 92.69 337 HIS B CA 1
ATOM 6575 C C . HIS B 1 337 ? 12.477 6.477 -5.215 1 92.69 337 HIS B C 1
ATOM 6577 O O . HIS B 1 337 ? 12.016 5.965 -4.195 1 92.69 337 HIS B O 1
ATOM 6583 N N . HIS B 1 338 ? 13.484 7.273 -5.172 1 89 338 HIS B N 1
ATOM 6584 C CA . HIS B 1 338 ? 14.141 7.586 -3.906 1 89 338 HIS B CA 1
ATOM 6585 C C . HIS B 1 338 ? 13.227 8.406 -3.002 1 89 338 HIS B C 1
ATOM 6587 O O . HIS B 1 338 ? 13.438 8.469 -1.788 1 89 338 HIS B O 1
ATOM 6593 N N . PHE B 1 339 ? 12.18 9.031 -3.496 1 87.56 339 PHE B N 1
ATOM 6594 C CA . PHE B 1 339 ? 11.25 9.852 -2.729 1 87.56 339 PHE B CA 1
ATOM 6595 C C . PHE B 1 339 ? 9.984 9.07 -2.402 1 87.56 339 PHE B C 1
ATOM 6597 O O . PHE B 1 339 ? 9.086 9.586 -1.724 1 87.56 339 PHE B O 1
ATOM 6604 N N . SER B 1 340 ? 9.922 7.812 -2.916 1 91.5 340 SER B N 1
ATOM 6605 C CA . SER B 1 340 ? 8.734 7.004 -2.658 1 91.5 340 SER B CA 1
ATOM 6606 C C . SER B 1 340 ? 8.695 6.539 -1.207 1 91.5 340 SER B C 1
ATOM 6608 O O . SER B 1 340 ? 9.734 6.324 -0.585 1 91.5 340 SER B O 1
ATOM 6610 N N . ILE B 1 341 ? 7.461 6.426 -0.778 1 90.75 341 ILE B N 1
ATOM 6611 C CA . ILE B 1 341 ? 7.277 5.918 0.577 1 90.75 341 ILE B CA 1
ATOM 6612 C C . ILE B 1 341 ? 6.805 4.465 0.525 1 90.75 341 ILE B C 1
ATOM 6614 O O . ILE B 1 341 ? 5.953 4.113 -0.291 1 90.75 341 ILE B O 1
ATOM 6618 N N . GLN B 1 342 ? 7.391 3.727 1.406 1 91.19 342 GLN B N 1
ATOM 6619 C CA . GLN B 1 342 ? 7.062 2.311 1.542 1 91.19 342 GLN B CA 1
ATOM 6620 C C . GLN B 1 342 ? 5.57 2.115 1.798 1 91.19 342 GLN B C 1
ATOM 6622 O O . GLN B 1 342 ? 4.965 2.865 2.568 1 91.19 342 GLN B O 1
ATOM 6627 N N . SER B 1 343 ? 5 1.099 1.108 1 92.19 343 SER B N 1
ATOM 6628 C CA . SER B 1 343 ? 3.553 0.927 1.203 1 92.19 343 SER B CA 1
ATOM 6629 C C . SER B 1 343 ? 3.191 -0.203 2.16 1 92.19 343 SER B C 1
ATOM 6631 O O . SER B 1 343 ? 2.094 -0.222 2.721 1 92.19 343 SER B O 1
ATOM 6633 N N . SER B 1 344 ? 4.043 -1.125 2.309 1 93.69 344 SER B N 1
ATOM 6634 C CA . SER B 1 344 ? 3.764 -2.242 3.203 1 93.69 344 SER B CA 1
ATOM 6635 C C . SER B 1 344 ? 4.047 -1.871 4.656 1 93.69 344 SER B C 1
ATOM 6637 O O . SER B 1 344 ? 5.047 -1.21 4.949 1 93.69 344 SER B O 1
ATOM 6639 N N . SER B 1 345 ? 3.199 -2.322 5.512 1 92.94 345 SER B N 1
ATOM 6640 C CA . SER B 1 345 ? 3.369 -2.064 6.938 1 92.94 345 SER B CA 1
ATOM 6641 C C . SER B 1 345 ? 4.707 -2.598 7.441 1 92.94 345 SER B C 1
ATOM 6643 O O . SER B 1 345 ? 5.062 -3.748 7.176 1 92.94 345 SER B O 1
ATOM 6645 N N . VAL B 1 346 ? 5.43 -1.733 8.172 1 93.12 346 VAL B N 1
ATOM 6646 C CA . VAL B 1 346 ? 6.715 -2.146 8.727 1 93.12 346 VAL B CA 1
ATOM 6647 C C . VAL B 1 346 ? 6.5 -3.262 9.75 1 93.12 346 VAL B C 1
ATOM 6649 O O . VAL B 1 346 ? 7.27 -4.223 9.797 1 93.12 346 VAL B O 1
ATOM 6652 N N . LEU B 1 347 ? 5.473 -3.117 10.555 1 93.56 347 LEU B N 1
ATOM 6653 C CA . LEU B 1 347 ? 5.164 -4.141 11.547 1 93.56 347 LEU B CA 1
ATOM 6654 C C . LEU B 1 347 ? 4.906 -5.488 10.883 1 93.56 347 LEU B C 1
ATOM 6656 O O . LEU B 1 347 ? 5.391 -6.52 11.352 1 93.56 347 LEU B O 1
ATOM 6660 N N . THR B 1 348 ? 4.172 -5.488 9.828 1 95 348 THR B N 1
ATOM 6661 C CA . THR B 1 348 ? 3.867 -6.711 9.094 1 95 348 THR B CA 1
ATOM 6662 C C . THR B 1 348 ? 5.137 -7.316 8.5 1 95 348 THR B C 1
ATOM 6664 O O . THR B 1 348 ? 5.316 -8.539 8.531 1 95 348 THR B O 1
ATOM 6667 N N . GLN B 1 349 ? 5.996 -6.469 7.957 1 96.69 349 GLN B N 1
ATOM 6668 C CA . GLN B 1 349 ? 7.258 -6.938 7.398 1 96.69 349 GLN B CA 1
ATOM 6669 C C . GLN B 1 349 ? 8.102 -7.637 8.461 1 96.69 349 GLN B C 1
ATOM 6671 O O . GLN B 1 349 ? 8.617 -8.734 8.234 1 96.69 349 GLN B O 1
ATOM 6676 N N . LEU B 1 350 ? 8.211 -6.988 9.602 1 96.56 350 LEU B N 1
ATOM 6677 C CA . LEU B 1 350 ? 9.047 -7.523 10.672 1 96.56 350 LEU B CA 1
ATOM 6678 C C . LEU B 1 350 ? 8.438 -8.797 11.258 1 96.56 350 LEU B C 1
ATOM 6680 O O . LEU B 1 350 ? 9.156 -9.719 11.625 1 96.56 350 LEU B O 1
ATOM 6684 N N . ALA B 1 351 ? 7.133 -8.812 11.352 1 96.88 351 ALA B N 1
ATOM 6685 C CA . ALA B 1 351 ? 6.461 -10.031 11.805 1 96.88 351 ALA B CA 1
ATOM 6686 C C . ALA B 1 351 ? 6.723 -11.188 10.844 1 96.88 351 ALA B C 1
ATOM 6688 O O . ALA B 1 351 ? 6.93 -12.328 11.273 1 96.88 351 ALA B O 1
ATOM 6689 N N . LEU B 1 352 ? 6.684 -10.922 9.562 1 97.94 352 LEU B N 1
ATOM 6690 C CA . LEU B 1 352 ? 6.992 -11.93 8.555 1 97.94 352 LEU B CA 1
ATOM 6691 C C . LEU B 1 352 ? 8.406 -12.477 8.742 1 97.94 352 LEU B C 1
ATOM 6693 O O . LEU B 1 352 ? 8.617 -13.688 8.664 1 97.94 352 LEU B O 1
ATOM 6697 N N . GLN B 1 353 ? 9.352 -11.516 8.938 1 97.75 353 GLN B N 1
ATOM 6698 C CA . GLN B 1 353 ? 10.727 -11.93 9.195 1 97.75 353 GLN B CA 1
ATOM 6699 C C . GLN B 1 353 ? 10.797 -12.906 10.367 1 97.75 353 GLN B C 1
ATOM 6701 O O . GLN B 1 353 ? 11.422 -13.961 10.266 1 97.75 353 GLN B O 1
ATOM 6706 N N . GLU B 1 354 ? 10.141 -12.57 11.461 1 97.62 354 GLU B N 1
ATOM 6707 C CA . GLU B 1 354 ? 10.133 -13.43 12.641 1 97.62 354 GLU B CA 1
ATOM 6708 C C . GLU B 1 354 ? 9.508 -14.789 12.336 1 97.62 354 GLU B C 1
ATOM 6710 O O . GLU B 1 354 ? 10 -15.82 12.797 1 97.62 354 GLU B O 1
ATOM 6715 N N . LEU B 1 355 ? 8.461 -14.766 11.609 1 98.31 355 LEU B N 1
ATOM 6716 C CA . LEU B 1 355 ? 7.738 -15.992 11.273 1 98.31 355 LEU B CA 1
ATOM 6717 C C . LEU B 1 355 ? 8.617 -16.922 10.453 1 98.31 355 LEU B C 1
ATOM 6719 O O . LEU B 1 355 ? 8.625 -18.141 10.68 1 98.31 355 LEU B O 1
ATOM 6723 N N . ILE B 1 356 ? 9.344 -16.406 9.508 1 98 356 ILE B N 1
ATOM 6724 C CA . ILE B 1 356 ? 10.203 -17.203 8.633 1 98 356 ILE B CA 1
ATOM 6725 C C . ILE B 1 356 ? 11.414 -17.703 9.414 1 98 356 ILE B C 1
ATOM 6727 O O . ILE B 1 356 ? 11.742 -18.891 9.375 1 98 356 ILE B O 1
ATOM 6731 N N . GLU B 1 357 ? 12.039 -16.844 10.148 1 96.69 357 GLU B N 1
ATOM 6732 C CA . GLU B 1 357 ? 13.281 -17.172 10.844 1 96.69 357 GLU B CA 1
ATOM 6733 C C . GLU B 1 357 ? 13.047 -18.188 11.953 1 96.69 357 GLU B C 1
ATOM 6735 O O . GLU B 1 357 ? 13.914 -19 12.258 1 96.69 357 GLU B O 1
ATOM 6740 N N . SER B 1 358 ? 11.891 -18.172 12.531 1 96.56 358 SER B N 1
ATOM 6741 C CA . SER B 1 358 ? 11.578 -19.109 13.617 1 96.56 358 SER B CA 1
ATOM 6742 C C . SER B 1 358 ? 11.203 -20.484 13.078 1 96.56 358 SER B C 1
ATOM 6744 O O . SER B 1 358 ? 11.07 -21.438 13.836 1 96.56 358 SER B O 1
ATOM 6746 N N . GLY B 1 359 ? 10.953 -20.578 11.781 1 96.56 359 GLY B N 1
ATOM 6747 C CA . GLY B 1 359 ? 10.57 -21.844 11.18 1 96.56 359 GLY B CA 1
ATOM 6748 C C . GLY B 1 359 ? 9.07 -22.078 11.164 1 96.56 359 GLY B C 1
ATOM 6749 O O . GLY B 1 359 ? 8.586 -23.031 10.555 1 96.56 359 GLY B O 1
ATOM 6750 N N . GLU B 1 360 ? 8.336 -21.156 11.773 1 97.38 360 GLU B N 1
ATOM 6751 C CA . GLU B 1 360 ? 6.887 -21.297 11.875 1 97.38 360 GLU B CA 1
ATOM 6752 C C . GLU B 1 360 ? 6.23 -21.203 10.5 1 97.38 360 GLU B C 1
ATOM 6754 O O . GLU B 1 360 ? 5.199 -21.844 10.25 1 97.38 360 GLU B O 1
ATOM 6759 N N . TYR B 1 361 ? 6.828 -20.453 9.617 1 97.38 361 TYR B N 1
ATOM 6760 C CA . TYR B 1 361 ? 6.305 -20.344 8.258 1 97.38 361 TYR B CA 1
ATOM 6761 C C . TYR B 1 361 ? 6.316 -21.703 7.562 1 97.38 361 TYR B C 1
ATOM 6763 O O . TYR B 1 361 ? 5.305 -22.125 7 1 97.38 361 TYR B O 1
ATOM 6771 N N . GLN B 1 362 ? 7.445 -22.344 7.594 1 95.88 362 GLN B N 1
ATOM 6772 C CA . GLN B 1 362 ? 7.594 -23.641 6.938 1 95.88 362 GLN B CA 1
ATOM 6773 C C . GLN B 1 362 ? 6.641 -24.672 7.527 1 95.88 362 GLN B C 1
ATOM 6775 O O . GLN B 1 362 ? 6.062 -25.484 6.797 1 95.88 362 GLN B O 1
ATOM 6780 N N . LYS B 1 363 ? 6.512 -24.641 8.797 1 96.56 363 LYS B N 1
ATOM 6781 C CA . LYS B 1 363 ? 5.574 -25.531 9.461 1 96.56 363 LYS B CA 1
ATOM 6782 C C . LYS B 1 363 ? 4.148 -25.297 8.977 1 96.56 363 LYS B C 1
ATOM 6784 O O . LYS B 1 363 ? 3.408 -26.25 8.719 1 96.56 363 LYS B O 1
ATOM 6789 N N . HIS B 1 364 ? 3.834 -24.078 8.867 1 96.19 364 HIS B N 1
ATOM 6790 C CA . HIS B 1 364 ? 2.5 -23.719 8.406 1 96.19 364 HIS B CA 1
ATOM 6791 C C . HIS B 1 364 ? 2.266 -24.188 6.977 1 96.19 364 HIS B C 1
ATOM 6793 O O . HIS B 1 364 ? 1.219 -24.766 6.672 1 96.19 364 HIS B O 1
ATOM 6799 N N . ILE B 1 365 ? 3.211 -23.969 6.094 1 95.12 365 ILE B N 1
ATOM 6800 C CA . ILE B 1 365 ? 3.074 -24.344 4.691 1 95.12 365 ILE B CA 1
ATOM 6801 C C . ILE B 1 365 ? 2.922 -25.859 4.578 1 95.12 365 ILE B C 1
ATOM 6803 O O . ILE B 1 365 ? 2.102 -26.359 3.803 1 95.12 365 ILE B O 1
ATOM 6807 N N . LYS B 1 366 ? 3.734 -26.562 5.305 1 94.56 366 LYS B N 1
ATOM 6808 C CA . LYS B 1 366 ? 3.652 -28.016 5.293 1 94.56 366 LYS B CA 1
ATOM 6809 C C . LYS B 1 366 ? 2.266 -28.5 5.715 1 94.56 366 LYS B C 1
ATOM 6811 O O . LYS B 1 366 ? 1.675 -29.359 5.066 1 94.56 366 LYS B O 1
ATOM 6816 N N . LYS B 1 367 ? 1.77 -27.938 6.762 1 95.38 367 LYS B N 1
ATOM 6817 C CA . LYS B 1 367 ? 0.439 -28.281 7.258 1 95.38 367 LYS B CA 1
ATOM 6818 C C . LYS B 1 367 ? -0.634 -27.953 6.227 1 95.38 367 LYS B C 1
ATOM 6820 O O . LYS B 1 367 ? -1.496 -28.781 5.93 1 95.38 367 LYS B O 1
ATOM 6825 N N . MET B 1 368 ? -0.568 -26.812 5.711 1 94.62 368 MET B N 1
ATOM 6826 C CA . MET B 1 368 ? -1.589 -26.359 4.77 1 94.62 368 MET B CA 1
ATOM 6827 C C . MET B 1 368 ? -1.528 -27.172 3.477 1 94.62 368 MET B C 1
ATOM 6829 O O . MET B 1 368 ? -2.561 -27.438 2.859 1 94.62 368 MET B O 1
ATOM 6833 N N . ASN B 1 369 ? -0.328 -27.484 3.07 1 94.06 369 ASN B N 1
ATOM 6834 C CA . ASN B 1 369 ? -0.185 -28.312 1.879 1 94.06 369 ASN B CA 1
ATOM 6835 C C . ASN B 1 369 ? -0.944 -29.625 2.018 1 94.06 369 ASN B C 1
ATOM 6837 O O . ASN B 1 369 ? -1.594 -30.078 1.072 1 94.06 369 ASN B O 1
ATOM 6841 N N . GLN B 1 370 ? -0.892 -30.25 3.148 1 94.81 370 GLN B N 1
ATOM 6842 C CA . GLN B 1 370 ? -1.604 -31.5 3.406 1 94.81 370 GLN B CA 1
ATOM 6843 C C . GLN B 1 370 ? -3.115 -31.281 3.404 1 94.81 370 GLN B C 1
ATOM 6845 O O . GLN B 1 370 ? -3.859 -32.062 2.814 1 94.81 370 GLN B O 1
ATOM 6850 N N . ILE B 1 371 ? -3.49 -30.266 4.004 1 94.94 371 ILE B N 1
ATOM 6851 C CA . ILE B 1 371 ? -4.914 -29.953 4.094 1 94.94 371 ILE B CA 1
ATOM 6852 C C . ILE B 1 371 ? -5.469 -29.672 2.699 1 94.94 371 ILE B C 1
ATOM 6854 O O . ILE B 1 371 ? -6.523 -30.188 2.328 1 94.94 371 ILE B O 1
ATOM 6858 N N . TYR B 1 372 ? -4.773 -28.875 1.937 1 94.88 372 TYR B N 1
ATOM 6859 C CA . TYR B 1 372 ? -5.227 -28.516 0.6 1 94.88 372 TYR B CA 1
ATOM 6860 C C . TYR B 1 372 ? -5.223 -29.719 -0.328 1 94.88 372 TYR B C 1
ATOM 6862 O O . TYR B 1 372 ? -6.094 -29.844 -1.19 1 94.88 372 TYR B O 1
ATOM 6870 N N . GLU B 1 373 ? -4.234 -30.562 -0.161 1 95.56 373 GLU B N 1
ATOM 6871 C CA . GLU B 1 373 ? -4.207 -31.781 -0.956 1 95.56 373 GLU B CA 1
ATOM 6872 C C . GLU B 1 373 ? -5.445 -32.656 -0.696 1 95.56 373 GLU B C 1
ATOM 6874 O O . GLU B 1 373 ? -6.043 -33.188 -1.631 1 95.56 373 GLU B O 1
ATOM 6879 N N . LYS B 1 374 ? -5.777 -32.781 0.533 1 96.06 374 LYS B N 1
ATOM 6880 C CA . LYS B 1 374 ? -6.965 -33.562 0.904 1 96.06 374 LYS B CA 1
ATOM 6881 C C . LYS B 1 374 ? -8.227 -32.938 0.333 1 96.06 374 LYS B C 1
ATOM 6883 O O . LYS B 1 374 ? -9.094 -33.625 -0.195 1 96.06 374 LYS B O 1
ATOM 6888 N N . LYS B 1 375 ? -8.359 -31.641 0.464 1 95.81 375 LYS B N 1
ATOM 6889 C CA . LYS B 1 375 ? -9.516 -30.922 -0.071 1 95.81 375 LYS B CA 1
ATOM 6890 C C . LYS B 1 375 ? -9.602 -31.078 -1.588 1 95.81 375 LYS B C 1
ATOM 6892 O O . LYS B 1 375 ? -10.68 -31.297 -2.139 1 95.81 375 LYS B O 1
ATOM 6897 N N . ARG B 1 376 ? -8.484 -30.891 -2.217 1 96.44 376 ARG B N 1
ATOM 6898 C CA . ARG B 1 376 ? -8.406 -31.047 -3.668 1 96.44 376 ARG B CA 1
ATOM 6899 C C . ARG B 1 376 ? -8.867 -32.438 -4.109 1 96.44 376 ARG B C 1
ATOM 6901 O O . ARG B 1 376 ? -9.68 -32.562 -5.031 1 96.44 376 ARG B O 1
ATOM 6908 N N . THR B 1 377 ? -8.352 -33.438 -3.465 1 96.94 377 THR B N 1
ATOM 6909 C CA . THR B 1 377 ? -8.695 -34.812 -3.779 1 96.94 377 THR B CA 1
ATOM 6910 C C . THR B 1 377 ? -10.188 -35.062 -3.588 1 96.94 377 THR B C 1
ATOM 6912 O O . THR B 1 377 ? -10.836 -35.688 -4.438 1 96.94 377 THR B O 1
ATOM 6915 N N . ARG B 1 378 ? -10.648 -34.562 -2.525 1 97.38 378 ARG B N 1
ATOM 6916 C CA . ARG B 1 378 ? -12.07 -34.75 -2.242 1 97.38 378 ARG B CA 1
ATOM 6917 C C . ARG B 1 378 ? -12.922 -34 -3.283 1 97.38 378 ARG B C 1
ATOM 6919 O O . ARG B 1 378 ? -13.93 -34.562 -3.742 1 97.38 378 ARG B O 1
ATOM 6926 N N . LEU B 1 379 ? -12.555 -32.812 -3.584 1 97.69 379 LEU B N 1
ATOM 6927 C CA . LEU B 1 379 ? -13.312 -32.031 -4.551 1 97.69 379 LEU B CA 1
ATOM 6928 C C . LEU B 1 379 ? -13.32 -32.719 -5.914 1 97.69 379 LEU B C 1
ATOM 6930 O O . LEU B 1 379 ? -14.375 -32.844 -6.547 1 97.69 379 LEU B O 1
ATOM 6934 N N . ILE B 1 380 ? -12.227 -33.188 -6.387 1 97.5 380 ILE B N 1
ATOM 6935 C CA . ILE B 1 380 ? -12.125 -33.875 -7.668 1 97.5 380 ILE B CA 1
ATOM 6936 C C . ILE B 1 380 ? -12.961 -35.125 -7.641 1 97.5 380 ILE B C 1
ATOM 6938 O O . ILE B 1 380 ? -13.719 -35.406 -8.57 1 97.5 380 ILE B O 1
ATOM 6942 N N . GLY B 1 381 ? -12.781 -35.875 -6.551 1 97.38 381 GLY B N 1
ATOM 6943 C CA . GLY B 1 381 ? -13.578 -37.062 -6.402 1 97.38 381 GLY B CA 1
ATOM 6944 C C . GLY B 1 381 ? -15.07 -36.812 -6.453 1 97.38 381 GLY B C 1
ATOM 6945 O O . GLY B 1 381 ? -15.812 -37.531 -7.109 1 97.38 381 GLY B O 1
ATOM 6946 N N . SER B 1 382 ? -15.469 -35.781 -5.766 1 97.75 382 SER B N 1
ATOM 6947 C CA . SER B 1 382 ? -16.891 -35.438 -5.73 1 97.75 382 SER B CA 1
ATOM 6948 C C . SER B 1 382 ? -17.375 -35 -7.105 1 97.75 382 SER B C 1
ATOM 6950 O O . SER B 1 382 ? -18.484 -35.375 -7.512 1 97.75 382 SER B O 1
ATOM 6952 N N . LEU B 1 383 ? -16.641 -34.25 -7.816 1 97.75 383 LEU B N 1
ATOM 6953 C CA . LEU B 1 383 ? -17 -33.812 -9.164 1 97.75 383 LEU B CA 1
ATOM 6954 C C . LEU B 1 383 ? -17.156 -35 -10.102 1 97.75 383 LEU B C 1
ATOM 6956 O O . LEU B 1 383 ? -18.141 -35.094 -10.836 1 97.75 383 LEU B O 1
ATOM 6960 N N . VAL B 1 384 ? -16.219 -35.875 -10.078 1 96.69 384 VAL B N 1
ATOM 6961 C CA . VAL B 1 384 ? -16.25 -37.062 -10.945 1 96.69 384 VAL B CA 1
ATOM 6962 C C . VAL B 1 384 ? -17.469 -37.906 -10.633 1 96.69 384 VAL B C 1
ATOM 6964 O O . VAL B 1 384 ? -18.141 -38.406 -11.547 1 96.69 384 VAL B O 1
ATOM 6967 N N . LYS B 1 385 ? -17.734 -38 -9.383 1 96.06 385 LYS B N 1
ATOM 6968 C CA . LYS B 1 385 ? -18.891 -38.812 -8.945 1 96.06 385 LYS B CA 1
ATOM 6969 C C . LYS B 1 385 ? -20.188 -38.188 -9.43 1 96.06 385 LYS B C 1
ATOM 6971 O O . LYS B 1 385 ? -21.031 -38.875 -10.008 1 96.06 385 LYS B O 1
ATOM 6976 N N . HIS B 1 386 ? -20.391 -36.938 -9.234 1 95.06 386 HIS B N 1
ATOM 6977 C CA . HIS B 1 386 ? -21.656 -36.281 -9.547 1 95.06 386 HIS B CA 1
ATOM 6978 C C . HIS B 1 386 ? -21.844 -36.125 -11.047 1 95.06 386 HIS B C 1
ATOM 6980 O O . HIS B 1 386 ? -22.953 -36.219 -11.562 1 95.06 386 HIS B O 1
ATOM 6986 N N . PHE B 1 387 ? -20.844 -35.844 -11.734 1 95.19 387 PHE B N 1
ATOM 6987 C CA . PHE B 1 387 ? -20.969 -35.5 -13.141 1 95.19 387 PHE B CA 1
ATOM 6988 C C . PHE B 1 387 ? -20.734 -36.719 -14.016 1 95.19 387 PHE B C 1
ATOM 6990 O O . PHE B 1 387 ? -21.062 -36.719 -15.203 1 95.19 387 PHE B O 1
ATOM 6997 N N . ASN B 1 388 ? -20.328 -37.75 -13.484 1 89.81 388 ASN B N 1
ATOM 6998 C CA . ASN B 1 388 ? -20.203 -39.062 -14.078 1 89.81 388 ASN B CA 1
ATOM 6999 C C . ASN B 1 388 ? -19.781 -39 -15.539 1 89.81 388 ASN B C 1
ATOM 7001 O O . ASN B 1 388 ? -20.531 -39.406 -16.438 1 89.81 388 ASN B O 1
ATOM 7005 N N . GLY B 1 389 ? -18.5 -38.625 -15.859 1 88.38 389 GLY B N 1
ATOM 7006 C CA . GLY B 1 389 ? -17.938 -38.625 -17.203 1 88.38 389 GLY B CA 1
ATOM 7007 C C . GLY B 1 389 ? -18.141 -37.312 -17.922 1 88.38 389 GLY B C 1
ATOM 7008 O O . GLY B 1 389 ? -17.594 -37.094 -19 1 88.38 389 GLY B O 1
ATOM 7009 N N . ARG B 1 390 ? -18.812 -36.375 -17.406 1 93.94 390 ARG B N 1
ATOM 7010 C CA . ARG B 1 390 ? -19.141 -35.125 -18.078 1 93.94 390 ARG B CA 1
ATOM 7011 C C . ARG B 1 390 ? -18.281 -33.969 -17.547 1 93.94 390 ARG B C 1
ATOM 7013 O O . ARG B 1 390 ? -18.641 -32.812 -17.688 1 93.94 390 ARG B O 1
ATOM 7020 N N . VAL B 1 391 ? -17.25 -34.344 -16.859 1 96.81 391 VAL B N 1
ATOM 7021 C CA . VAL B 1 391 ? -16.344 -33.312 -16.359 1 96.81 391 VAL B CA 1
ATOM 7022 C C . VAL B 1 391 ? -14.898 -33.719 -16.641 1 96.81 391 VAL B C 1
ATOM 7024 O O . VAL B 1 391 ? -14.539 -34.906 -16.516 1 96.81 391 VAL B O 1
ATOM 7027 N N . LYS B 1 392 ? -14.156 -32.812 -17.109 1 96.69 392 LYS B N 1
ATOM 7028 C CA . LYS B 1 392 ? -12.711 -33 -17.281 1 96.69 392 LYS B CA 1
ATOM 7029 C C . LYS B 1 392 ? -11.938 -31.984 -16.438 1 96.69 392 LYS B C 1
ATOM 7031 O O . LYS B 1 392 ? -12.172 -30.781 -16.516 1 96.69 392 LYS B O 1
ATOM 7036 N N . ILE B 1 393 ? -11.039 -32.531 -15.641 1 96.75 393 ILE B N 1
ATOM 7037 C CA . ILE B 1 393 ? -10.258 -31.688 -14.727 1 96.75 393 ILE B CA 1
ATOM 7038 C C . ILE B 1 393 ? -8.883 -31.406 -15.328 1 96.75 393 ILE B C 1
ATOM 7040 O O . ILE B 1 393 ? -8.242 -32.312 -15.875 1 96.75 393 ILE B O 1
ATOM 7044 N N . LYS B 1 394 ? -8.445 -30.156 -15.258 1 95.06 394 LYS B N 1
ATOM 7045 C CA . LYS B 1 394 ? -7.137 -29.75 -15.758 1 95.06 394 LYS B CA 1
ATOM 7046 C C . LYS B 1 394 ? -6.426 -28.859 -14.75 1 95.06 394 LYS B C 1
ATOM 7048 O O . LYS B 1 394 ? -7.066 -28.078 -14.031 1 95.06 394 LYS B O 1
ATOM 7053 N N . GLY B 1 395 ? -5.059 -28.984 -14.711 1 91.69 395 GLY B N 1
ATOM 7054 C CA . GLY B 1 395 ? -4.254 -28.062 -13.922 1 91.69 395 GLY B CA 1
ATOM 7055 C C . GLY B 1 395 ? -4.363 -28.312 -12.43 1 91.69 395 GLY B C 1
ATOM 7056 O O . GLY B 1 395 ? -4.27 -27.375 -11.633 1 91.69 395 GLY B O 1
ATOM 7057 N N . GLU B 1 396 ? -4.562 -29.516 -11.984 1 89.44 396 GLU B N 1
ATOM 7058 C CA . GLU B 1 396 ? -4.855 -29.828 -10.586 1 89.44 396 GLU B CA 1
ATOM 7059 C C . GLU B 1 396 ? -3.59 -30.203 -9.828 1 89.44 396 GLU B C 1
ATOM 7061 O O . GLU B 1 396 ? -3.639 -30.469 -8.625 1 89.44 396 GLU B O 1
ATOM 7066 N N . SER B 1 397 ? -2.453 -30.109 -10.492 1 88.5 397 SER B N 1
ATOM 7067 C CA . SER B 1 397 ? -1.245 -30.656 -9.883 1 88.5 397 SER B CA 1
ATOM 7068 C C . SER B 1 397 ? -0.583 -29.625 -8.969 1 88.5 397 SER B C 1
ATOM 7070 O O . SER B 1 397 ? 0.331 -29.969 -8.211 1 88.5 397 SER B O 1
ATOM 7072 N N . ALA B 1 398 ? -1.068 -28.406 -9.055 1 87.81 398 ALA B N 1
ATOM 7073 C CA . ALA B 1 398 ? -0.458 -27.359 -8.234 1 87.81 398 ALA B CA 1
ATOM 7074 C C . ALA B 1 398 ? -1.457 -26.25 -7.922 1 87.81 398 ALA B C 1
ATOM 7076 O O . ALA B 1 398 ? -2.537 -26.203 -8.516 1 87.81 398 ALA B O 1
ATOM 7077 N N . GLY B 1 399 ? -1.039 -25.484 -6.883 1 92.5 399 GLY B N 1
ATOM 7078 C CA . GLY B 1 399 ? -1.795 -24.281 -6.566 1 92.5 399 GLY B CA 1
ATOM 7079 C C . GLY B 1 399 ? -3.047 -24.562 -5.758 1 92.5 399 GLY B C 1
ATOM 7080 O O . GLY B 1 399 ? -3.127 -25.578 -5.055 1 92.5 399 GLY B O 1
ATOM 7081 N N . LEU B 1 400 ? -3.951 -23.578 -5.809 1 94.69 400 LEU B N 1
ATOM 7082 C CA . LEU B 1 400 ? -5.129 -23.609 -4.949 1 94.69 400 LEU B CA 1
ATOM 7083 C C . LEU B 1 400 ? -6.406 -23.609 -5.781 1 94.69 400 LEU B C 1
ATOM 7085 O O . LEU B 1 400 ? -7.477 -23.25 -5.285 1 94.69 400 LEU B O 1
ATOM 7089 N N . HIS B 1 401 ? -6.238 -23.891 -7.047 1 96.56 401 HIS B N 1
ATOM 7090 C CA . HIS B 1 401 ? -7.379 -23.984 -7.949 1 96.56 401 HIS B CA 1
ATOM 7091 C C . HIS B 1 401 ? -7.078 -24.922 -9.117 1 96.56 401 HIS B C 1
ATOM 7093 O O . HIS B 1 401 ? -5.93 -25.312 -9.328 1 96.56 401 HIS B O 1
ATOM 7099 N N . PHE B 1 402 ? -8.07 -25.359 -9.805 1 97.06 402 PHE B N 1
ATOM 7100 C CA . PHE B 1 402 ? -7.957 -26.062 -11.086 1 97.06 402 PHE B CA 1
ATOM 7101 C C . PHE B 1 402 ? -9.109 -25.688 -12.008 1 97.06 402 PHE B C 1
ATOM 7103 O O . PHE B 1 402 ? -10.031 -24.984 -11.594 1 97.06 402 PHE B O 1
ATOM 7110 N N . VAL B 1 403 ? -8.977 -26.047 -13.258 1 97.5 403 VAL B N 1
ATOM 7111 C CA . VAL B 1 403 ? -10.023 -25.797 -14.25 1 97.5 403 VAL B CA 1
ATOM 7112 C C . VAL B 1 403 ? -10.852 -27.062 -14.461 1 97.5 403 VAL B C 1
ATOM 7114 O O . VAL B 1 403 ? -10.297 -28.172 -14.539 1 97.5 403 VAL B O 1
ATOM 7117 N N . ALA B 1 404 ? -12.148 -26.922 -14.469 1 97.69 404 ALA B N 1
ATOM 7118 C CA . ALA B 1 404 ? -13.055 -28.016 -14.773 1 97.69 404 ALA B CA 1
ATOM 7119 C C . ALA B 1 404 ? -13.906 -27.703 -16 1 97.69 404 ALA B C 1
ATOM 7121 O O . ALA B 1 404 ? -14.578 -26.672 -16.047 1 97.69 404 ALA B O 1
ATOM 7122 N N . ASP B 1 405 ? -13.836 -28.562 -16.969 1 96.81 405 ASP B N 1
ATOM 7123 C CA . ASP B 1 405 ? -14.68 -28.469 -18.156 1 96.81 405 ASP B CA 1
ATOM 7124 C C . ASP B 1 405 ? -15.93 -29.344 -18 1 96.81 405 ASP B C 1
ATOM 7126 O O . ASP B 1 405 ? -15.828 -30.562 -17.875 1 96.81 405 ASP B O 1
ATOM 7130 N N . PHE B 1 406 ? -17.031 -28.703 -18.094 1 97.31 406 PHE B N 1
ATOM 7131 C CA . PHE B 1 406 ? -18.297 -29.422 -17.953 1 97.31 406 PHE B CA 1
ATOM 7132 C C . PHE B 1 406 ? -19.016 -29.547 -19.281 1 97.31 406 PHE B C 1
ATOM 7134 O O . PHE B 1 406 ? -19.172 -28.562 -20 1 97.31 406 PHE B O 1
ATOM 7141 N N . GLU B 1 407 ? -19.422 -30.766 -19.562 1 95.81 407 GLU B N 1
ATOM 7142 C CA . GLU B 1 407 ? -20.266 -30.969 -20.734 1 95.81 407 GLU B CA 1
ATOM 7143 C C . GLU B 1 407 ? -21.688 -30.5 -20.484 1 95.81 407 GLU B C 1
ATOM 7145 O O . GLU B 1 407 ? -22.375 -31.047 -19.609 1 95.81 407 GLU B O 1
ATOM 7150 N N . THR B 1 408 ? -22.109 -29.531 -21.188 1 95 408 THR B N 1
ATOM 7151 C CA . THR B 1 408 ? -23.453 -28.984 -21.047 1 95 408 THR B CA 1
ATOM 7152 C C . THR B 1 408 ? -23.812 -28.109 -22.25 1 95 408 THR B C 1
ATOM 7154 O O . THR B 1 408 ? -22.938 -27.547 -22.906 1 95 408 THR B O 1
ATOM 7157 N N . ASP B 1 409 ? -25.094 -28.016 -22.547 1 93.12 409 ASP B N 1
ATOM 7158 C CA . ASP B 1 409 ? -25.562 -27.172 -23.641 1 93.12 409 ASP B CA 1
ATOM 7159 C C . ASP B 1 409 ? -25.844 -25.75 -23.156 1 93.12 409 ASP B C 1
ATOM 7161 O O . ASP B 1 409 ? -26.156 -24.859 -23.953 1 93.12 409 ASP B O 1
ATOM 7165 N N . ARG B 1 410 ? -25.656 -25.562 -21.891 1 94.5 410 ARG B N 1
ATOM 7166 C CA . ARG B 1 410 ? -25.891 -24.234 -21.328 1 94.5 410 ARG B CA 1
ATOM 7167 C C . ARG B 1 410 ? -24.703 -23.312 -21.578 1 94.5 410 ARG B C 1
ATOM 7169 O O . ARG B 1 410 ? -23.562 -23.781 -21.719 1 94.5 410 ARG B O 1
ATOM 7176 N N . SER B 1 411 ? -25.047 -22.047 -21.641 1 94.31 411 SER B N 1
ATOM 7177 C CA . SER B 1 411 ? -23.969 -21.062 -21.719 1 94.31 411 SER B CA 1
ATOM 7178 C C . SER B 1 411 ? -23.312 -20.844 -20.359 1 94.31 411 SER B C 1
ATOM 7180 O O . SER B 1 411 ? -23.891 -21.188 -19.328 1 94.31 411 SER B O 1
ATOM 7182 N N . GLU B 1 412 ? -22.078 -20.375 -20.359 1 95.5 412 GLU B N 1
ATOM 7183 C CA . GLU B 1 412 ? -21.391 -20.031 -19.125 1 95.5 412 GLU B CA 1
ATOM 7184 C C . GLU B 1 412 ? -22.234 -19.078 -18.266 1 95.5 412 GLU B C 1
ATOM 7186 O O . GLU B 1 412 ? -22.344 -19.25 -17.047 1 95.5 412 GLU B O 1
ATOM 7191 N N . GLU B 1 413 ? -22.844 -18.047 -18.891 1 95.12 413 GLU B N 1
ATOM 7192 C CA . GLU B 1 413 ? -23.672 -17.062 -18.203 1 95.12 413 GLU B CA 1
ATOM 7193 C C . GLU B 1 413 ? -24.828 -17.734 -17.484 1 95.12 413 GLU B C 1
ATOM 7195 O O . GLU B 1 413 ? -25.156 -17.391 -16.344 1 95.12 413 GLU B O 1
ATOM 7200 N N . GLU B 1 414 ? -25.438 -18.594 -18.141 1 95.56 414 GLU B N 1
ATOM 7201 C CA . GLU B 1 414 ? -26.562 -19.328 -17.562 1 95.56 414 GLU B CA 1
ATOM 7202 C C . GLU B 1 414 ? -26.125 -20.156 -16.359 1 95.56 414 GLU B C 1
ATOM 7204 O O . GLU B 1 414 ? -26.797 -20.172 -15.32 1 95.56 414 GLU B O 1
ATOM 7209 N N . VAL B 1 415 ? -25.062 -20.859 -16.531 1 96.88 415 VAL B N 1
ATOM 7210 C CA . VAL B 1 415 ? -24.547 -21.688 -15.445 1 96.88 415 VAL B CA 1
ATOM 7211 C C . VAL B 1 415 ? -24.219 -20.828 -14.234 1 96.88 415 VAL B C 1
ATOM 7213 O O . VAL B 1 415 ? -24.547 -21.188 -13.102 1 96.88 415 VAL B O 1
ATOM 7216 N N . LEU B 1 416 ? -23.562 -19.703 -14.453 1 97.25 416 LEU B N 1
ATOM 7217 C CA . LEU B 1 416 ? -23.188 -18.812 -13.359 1 97.25 416 LEU B CA 1
ATOM 7218 C C . LEU B 1 416 ? -24.422 -18.266 -12.656 1 97.25 416 LEU B C 1
ATOM 7220 O O . LEU B 1 416 ? -24.438 -18.156 -11.422 1 97.25 416 LEU B O 1
ATOM 7224 N N . LEU B 1 417 ? -25.422 -17.875 -13.391 1 96.88 417 LEU B N 1
ATOM 7225 C CA . LEU B 1 417 ? -26.656 -17.375 -12.812 1 96.88 417 LEU B CA 1
ATOM 7226 C C . LEU B 1 417 ? -27.328 -18.453 -11.961 1 96.88 417 LEU B C 1
ATOM 7228 O O . LEU B 1 417 ? -27.781 -18.172 -10.852 1 96.88 417 LEU B O 1
ATOM 7232 N N . ARG B 1 418 ? -27.375 -19.609 -12.453 1 97 418 ARG B N 1
ATOM 7233 C CA . ARG B 1 418 ? -28 -20.719 -11.742 1 97 418 ARG B CA 1
ATOM 7234 C C . ARG B 1 418 ? -27.219 -21.062 -10.484 1 97 418 ARG B C 1
ATOM 7236 O O . ARG B 1 418 ? -27.797 -21.422 -9.461 1 97 418 ARG B O 1
ATOM 7243 N N . ALA B 1 419 ? -25.922 -21.078 -10.594 1 97.62 419 ALA B N 1
ATOM 7244 C CA . ALA B 1 419 ? -25.094 -21.297 -9.406 1 97.62 419 ALA B CA 1
ATOM 7245 C C . ALA B 1 419 ? -25.375 -20.25 -8.344 1 97.62 419 ALA B C 1
ATOM 7247 O O . ALA B 1 419 ? -25.5 -20.578 -7.16 1 97.62 419 ALA B O 1
ATOM 7248 N N . LYS B 1 420 ? -25.469 -19.016 -8.797 1 95.5 420 LYS B N 1
ATOM 7249 C CA . LYS B 1 420 ? -25.766 -17.922 -7.879 1 95.5 420 LYS B CA 1
ATOM 7250 C C . LYS B 1 420 ? -27.109 -18.109 -7.184 1 95.5 420 LYS B C 1
ATOM 7252 O O . LYS B 1 420 ? -27.234 -17.859 -5.984 1 95.5 420 LYS B O 1
ATOM 7257 N N . GLU B 1 421 ? -28.062 -18.484 -7.914 1 95.12 421 GLU B N 1
ATOM 7258 C CA . GLU B 1 421 ? -29.391 -18.75 -7.367 1 95.12 421 GLU B CA 1
ATOM 7259 C C . GLU B 1 421 ? -29.328 -19.828 -6.289 1 95.12 421 GLU B C 1
ATOM 7261 O O . GLU B 1 421 ? -30.172 -19.844 -5.383 1 95.12 421 GLU B O 1
ATOM 7266 N N . ARG B 1 422 ? -28.344 -20.594 -6.367 1 95.25 422 ARG B N 1
ATOM 7267 C CA . ARG B 1 422 ? -28.188 -21.688 -5.414 1 95.25 422 ARG B CA 1
ATOM 7268 C C . ARG B 1 422 ? -27.141 -21.359 -4.355 1 95.25 422 ARG B C 1
ATOM 7270 O O . ARG B 1 422 ? -26.703 -22.234 -3.607 1 95.25 422 ARG B O 1
ATOM 7277 N N . ARG B 1 423 ? -26.594 -20.188 -4.418 1 94.88 423 ARG B N 1
ATOM 7278 C CA . ARG B 1 423 ? -25.641 -19.641 -3.453 1 94.88 423 ARG B CA 1
ATOM 7279 C C . ARG B 1 423 ? -24.312 -20.375 -3.523 1 94.88 423 ARG B C 1
ATOM 7281 O O . ARG B 1 423 ? -23.75 -20.766 -2.492 1 94.88 423 ARG B O 1
ATOM 7288 N N . VAL B 1 424 ? -23.969 -20.656 -4.727 1 96.06 424 VAL B N 1
ATOM 7289 C CA . VAL B 1 424 ? -22.641 -21.219 -5 1 96.06 424 VAL B CA 1
ATOM 7290 C C . VAL B 1 424 ? -21.812 -20.203 -5.773 1 96.06 424 VAL B C 1
ATOM 7292 O O . VAL B 1 424 ? -22.219 -19.734 -6.844 1 96.06 424 VAL B O 1
ATOM 7295 N N . GLU B 1 425 ? -20.672 -19.828 -5.203 1 94.19 425 GLU B N 1
ATOM 7296 C CA . GLU B 1 425 ? -19.766 -18.891 -5.852 1 94.19 425 GLU B CA 1
ATOM 7297 C C . GLU B 1 425 ? -18.75 -19.609 -6.734 1 94.19 425 GLU B C 1
ATOM 7299 O O . GLU B 1 425 ? -17.938 -20.391 -6.242 1 94.19 425 GLU B O 1
ATOM 7304 N N . VAL B 1 426 ? -18.844 -19.359 -8.016 1 95.81 426 VAL B N 1
ATOM 7305 C CA . VAL B 1 426 ? -17.906 -19.922 -8.984 1 95.81 426 VAL B CA 1
ATOM 7306 C C . VAL B 1 426 ? -17.516 -18.859 -10.008 1 95.81 426 VAL B C 1
ATOM 7308 O O . VAL B 1 426 ? -18.172 -17.828 -10.117 1 95.81 426 VAL B O 1
ATOM 7311 N N . TYR B 1 427 ? -16.453 -19.156 -10.703 1 94.75 427 TYR B N 1
ATOM 7312 C CA . TYR B 1 427 ? -15.969 -18.234 -11.734 1 94.75 427 TYR B CA 1
ATOM 7313 C C . TYR B 1 427 ? -15.781 -18.953 -13.062 1 94.75 427 TYR B C 1
ATOM 7315 O O . TYR B 1 427 ? -15.242 -20.062 -13.102 1 94.75 427 TYR B O 1
ATOM 7323 N N . GLY B 1 428 ? -16.297 -18.281 -14.086 1 95.12 428 GLY B N 1
ATOM 7324 C CA . GLY B 1 428 ? -16.094 -18.812 -15.422 1 95.12 428 GLY B CA 1
ATOM 7325 C C . GLY B 1 428 ? -14.773 -18.391 -16.031 1 95.12 428 GLY B C 1
ATOM 7326 O O . GLY B 1 428 ? -14.133 -17.453 -15.57 1 95.12 428 GLY B O 1
ATOM 7327 N N . MET B 1 429 ? -14.367 -19.047 -17.047 1 94.06 429 MET B N 1
ATOM 7328 C CA . MET B 1 429 ? -13.117 -18.781 -17.734 1 94.06 429 MET B CA 1
ATOM 7329 C C . MET B 1 429 ? -13.164 -17.422 -18.438 1 94.06 429 MET B C 1
ATOM 7331 O O . MET B 1 429 ? -12.125 -16.797 -18.656 1 94.06 429 MET B O 1
ATOM 7335 N N . SER B 1 430 ? -14.352 -16.969 -18.75 1 93 430 SER B N 1
ATOM 7336 C CA . SER B 1 430 ? -14.516 -15.695 -19.453 1 93 430 SER B CA 1
ATOM 7337 C C . SER B 1 430 ? -13.906 -14.547 -18.656 1 93 430 SER B C 1
ATOM 7339 O O . SER B 1 430 ? -13.438 -13.562 -19.234 1 93 430 SER B O 1
ATOM 7341 N N . ARG B 1 431 ? -13.859 -14.734 -17.359 1 92.56 431 ARG B N 1
ATOM 7342 C CA . ARG B 1 431 ? -13.289 -13.719 -16.484 1 92.56 431 ARG B CA 1
ATOM 7343 C C . ARG B 1 431 ? -11.797 -13.539 -16.734 1 92.56 431 ARG B C 1
ATOM 7345 O O . ARG B 1 431 ? -11.234 -12.477 -16.453 1 92.56 431 ARG B O 1
ATOM 7352 N N . PHE B 1 432 ? -11.203 -14.492 -17.297 1 94.75 432 PHE B N 1
ATOM 7353 C CA . PHE B 1 432 ? -9.75 -14.492 -17.453 1 94.75 432 PHE B CA 1
ATOM 7354 C C . PHE B 1 432 ? -9.359 -14.383 -18.922 1 94.75 432 PHE B C 1
ATOM 7356 O O . PHE B 1 432 ? -8.172 -14.453 -19.25 1 94.75 432 PHE B O 1
ATOM 7363 N N . THR B 1 433 ? -10.383 -14.336 -19.734 1 93.75 433 THR B N 1
ATOM 7364 C CA . THR B 1 433 ? -10.133 -14.047 -21.141 1 93.75 433 THR B CA 1
ATOM 7365 C C . THR B 1 433 ? -9.891 -12.555 -21.359 1 93.75 433 THR B C 1
ATOM 7367 O O . THR B 1 433 ? -10.758 -11.734 -21.062 1 93.75 433 THR B O 1
ATOM 7370 N N . LEU B 1 434 ? -8.781 -12.242 -21.812 1 93.44 434 LEU B N 1
ATOM 7371 C CA . LEU B 1 434 ? -8.344 -10.852 -21.844 1 93.44 434 LEU B CA 1
ATOM 7372 C C . LEU B 1 434 ? -8.875 -10.141 -23.078 1 93.44 434 LEU B C 1
ATOM 7374 O O . LEU B 1 434 ? -9.336 -9 -23 1 93.44 434 LEU B O 1
ATOM 7378 N N . LYS B 1 435 ? -8.742 -10.766 -24.25 1 87.56 435 LYS B N 1
ATOM 7379 C CA . LYS B 1 435 ? -9.266 -10.148 -25.453 1 87.56 435 LYS B CA 1
ATOM 7380 C C . LYS B 1 435 ? -10.656 -10.672 -25.781 1 87.56 435 LYS B C 1
ATOM 7382 O O . LYS B 1 435 ? -10.953 -11.852 -25.578 1 87.56 435 LYS B O 1
ATOM 7387 N N . LYS B 1 436 ? -11.727 -9.898 -25.781 1 69.56 436 LYS B N 1
ATOM 7388 C CA . LYS B 1 436 ? -13.156 -10.156 -25.922 1 69.56 436 LYS B CA 1
ATOM 7389 C C . LYS B 1 436 ? -13.438 -11.188 -27 1 69.56 436 LYS B C 1
ATOM 7391 O O . LYS B 1 436 ? -14.523 -11.773 -27.047 1 69.56 436 LYS B O 1
ATOM 7396 N N . GLU B 1 437 ? -12.57 -11.648 -27.859 1 60.91 437 GLU B N 1
ATOM 7397 C CA . GLU B 1 437 ? -13.047 -12.508 -28.938 1 60.91 437 GLU B CA 1
ATOM 7398 C C . GLU B 1 437 ? -13.305 -13.93 -28.453 1 60.91 437 GLU B C 1
ATOM 7400 O O . GLU B 1 437 ? -12.359 -14.688 -28.203 1 60.91 437 GLU B O 1
ATOM 7405 N N . GLN B 1 438 ? -14.234 -13.969 -27.594 1 55.88 438 GLN B N 1
ATOM 7406 C CA . GLN B 1 438 ? -14.453 -15.258 -26.938 1 55.88 438 GLN B CA 1
ATOM 7407 C C . GLN B 1 438 ? -14.992 -16.297 -27.922 1 55.88 438 GLN B C 1
ATOM 7409 O O . GLN B 1 438 ? -15.977 -16.047 -28.609 1 55.88 438 GLN B O 1
ATOM 7414 N N . THR B 1 439 ? -14.102 -17.203 -28.219 1 55.25 439 THR B N 1
ATOM 7415 C CA . THR B 1 439 ? -14.617 -18.391 -28.875 1 55.25 439 THR B CA 1
ATOM 7416 C C . THR B 1 439 ? -15.547 -19.156 -27.953 1 55.25 439 THR B C 1
ATOM 7418 O O . THR B 1 439 ? -15.148 -19.562 -26.859 1 55.25 439 THR B O 1
ATOM 7421 N N . LYS B 1 440 ? -16.797 -18.938 -28.109 1 59.62 440 LYS B N 1
ATOM 7422 C CA . LYS B 1 440 ? -17.781 -19.766 -27.422 1 59.62 440 LYS B CA 1
ATOM 7423 C C . LYS B 1 440 ? -17.688 -21.219 -27.859 1 59.62 440 LYS B C 1
ATOM 7425 O O . LYS B 1 440 ? -17.625 -21.516 -29.047 1 59.62 440 LYS B O 1
ATOM 7430 N N . HIS B 1 441 ? -17.078 -22 -26.922 1 64.38 441 HIS B N 1
ATOM 7431 C CA . HIS B 1 441 ? -17.156 -23.422 -27.25 1 64.38 441 HIS B CA 1
ATOM 7432 C C . HIS B 1 441 ? -18.547 -23.969 -26.984 1 64.38 441 HIS B C 1
ATOM 7434 O O . HIS B 1 441 ? -19.062 -23.844 -25.859 1 64.38 441 HIS B O 1
ATOM 7440 N N . GLU B 1 442 ? -19.188 -24.359 -28.031 1 76.5 442 GLU B N 1
ATOM 7441 C CA . GLU B 1 442 ? -20.484 -25 -27.859 1 76.5 442 GLU B CA 1
ATOM 7442 C C . GLU B 1 442 ? -20.359 -26.328 -27.141 1 76.5 442 GLU B C 1
ATOM 7444 O O . GLU B 1 442 ? -19.391 -27.062 -27.344 1 76.5 442 GLU B O 1
ATOM 7449 N N . GLY B 1 443 ? -21.094 -26.609 -26.109 1 89.69 443 GLY B N 1
ATOM 7450 C CA . GLY B 1 443 ? -21.234 -27.906 -25.469 1 89.69 443 GLY B CA 1
ATOM 7451 C C . GLY B 1 443 ? -20.375 -28.047 -24.219 1 89.69 443 GLY B C 1
ATOM 7452 O O . GLY B 1 443 ? -20.391 -29.094 -23.578 1 89.69 443 GLY B O 1
ATOM 7453 N N . THR B 1 444 ? -19.594 -27.016 -23.969 1 94.06 444 THR B N 1
ATOM 7454 C CA . THR B 1 444 ? -18.719 -27.125 -22.797 1 94.06 444 THR B CA 1
ATOM 7455 C C . THR B 1 444 ? -18.641 -25.781 -22.078 1 94.06 444 THR B C 1
ATOM 7457 O O . THR B 1 444 ? -18.562 -24.734 -22.703 1 94.06 444 THR B O 1
ATOM 7460 N N . VAL B 1 445 ? -18.688 -25.828 -20.75 1 95.69 445 VAL B N 1
ATOM 7461 C CA . VAL B 1 445 ? -18.438 -24.656 -19.906 1 95.69 445 VAL B CA 1
ATOM 7462 C C . VAL B 1 445 ? -17.25 -24.922 -19 1 95.69 445 VAL B C 1
ATOM 7464 O O . VAL B 1 445 ? -17.172 -25.969 -18.328 1 95.69 445 VAL B O 1
ATOM 7467 N N . SER B 1 446 ? -16.297 -24.031 -19.062 1 96.25 446 SER B N 1
ATOM 7468 C CA . SER B 1 446 ? -15.117 -24.141 -18.219 1 96.25 446 SER B CA 1
ATOM 7469 C C . SER B 1 446 ? -15.219 -23.25 -17 1 96.25 446 SER B C 1
ATOM 7471 O O . SER B 1 446 ? -15.438 -22.047 -17.125 1 96.25 446 SER B O 1
ATOM 7473 N N . LEU B 1 447 ? -15.055 -23.812 -15.781 1 97.25 447 LEU B N 1
ATOM 7474 C CA . LEU B 1 447 ? -15.055 -23.062 -14.523 1 97.25 447 LEU B CA 1
ATOM 7475 C C . LEU B 1 447 ? -13.703 -23.188 -13.828 1 97.25 447 LEU B C 1
ATOM 7477 O O . LEU B 1 447 ? -13.023 -24.203 -13.945 1 97.25 447 LEU B O 1
ATOM 7481 N N . VAL B 1 448 ? -13.273 -22.125 -13.227 1 97 448 VAL B N 1
ATOM 7482 C CA . VAL B 1 448 ? -12.094 -22.109 -12.359 1 97 448 VAL B CA 1
ATOM 7483 C C . VAL B 1 448 ? -12.523 -22.344 -10.914 1 97 448 VAL B C 1
ATOM 7485 O O . VAL B 1 448 ? -13.156 -21.469 -10.305 1 97 448 VAL B O 1
ATOM 7488 N N . LEU B 1 449 ? -12.148 -23.438 -10.359 1 97.38 449 LEU B N 1
ATOM 7489 C CA . LEU B 1 449 ? -12.617 -23.844 -9.039 1 97.38 449 LEU B CA 1
ATOM 7490 C C . LEU B 1 449 ? -11.484 -23.812 -8.023 1 97.38 449 LEU B C 1
ATOM 7492 O O . LEU B 1 449 ? -10.5 -24.547 -8.164 1 97.38 449 LEU B O 1
ATOM 7496 N N . GLY B 1 450 ? -11.664 -22.969 -7.047 1 95.75 450 GLY B N 1
ATOM 7497 C CA . GLY B 1 450 ? -10.75 -22.953 -5.922 1 95.75 450 GLY B CA 1
ATOM 7498 C C . GLY B 1 450 ? -11.172 -23.844 -4.781 1 95.75 450 GLY B C 1
ATOM 7499 O O . GLY B 1 450 ? -12.359 -24.141 -4.625 1 95.75 450 GLY B O 1
ATOM 7500 N N . PHE B 1 451 ? -10.203 -24.281 -3.986 1 94.88 451 PHE B N 1
ATOM 7501 C CA . PHE B 1 451 ? -10.531 -25.188 -2.885 1 94.88 451 PHE B CA 1
ATOM 7502 C C . PHE B 1 451 ? -9.844 -24.734 -1.6 1 94.88 451 PHE B C 1
ATOM 7504 O O . PHE B 1 451 ? -9.859 -25.453 -0.599 1 94.88 451 PHE B O 1
ATOM 7511 N N . ALA B 1 452 ? -9.281 -23.562 -1.671 1 90.75 452 ALA B N 1
ATOM 7512 C CA . ALA B 1 452 ? -8.594 -23.047 -0.487 1 90.75 452 ALA B CA 1
ATOM 7513 C C . ALA B 1 452 ? -9.594 -22.578 0.564 1 90.75 452 ALA B C 1
ATOM 7515 O O . ALA B 1 452 ? -9.414 -22.828 1.76 1 90.75 452 ALA B O 1
ATOM 7516 N N . LYS B 1 453 ? -10.641 -21.984 0.168 1 88.75 453 LYS B N 1
ATOM 7517 C CA . LYS B 1 453 ? -11.594 -21.344 1.075 1 88.75 453 LYS B CA 1
ATOM 7518 C C . LYS B 1 453 ? -12.656 -22.344 1.536 1 88.75 453 LYS B C 1
ATOM 7520 O O . LYS B 1 453 ? -13.102 -22.297 2.684 1 88.75 453 LYS B O 1
ATOM 7525 N N . ILE B 1 454 ? -13.133 -23.219 0.716 1 92 454 ILE B N 1
ATOM 7526 C CA . ILE B 1 454 ? -14.273 -24.094 0.98 1 92 454 ILE B CA 1
ATOM 7527 C C . ILE B 1 454 ? -13.93 -25.062 2.113 1 92 454 ILE B C 1
ATOM 7529 O O . ILE B 1 454 ? -12.812 -25.578 2.18 1 92 454 ILE B O 1
ATOM 7533 N N . ALA B 1 455 ? -14.859 -25.203 2.996 1 91.25 455 ALA B N 1
ATOM 7534 C CA . ALA B 1 455 ? -14.703 -26.203 4.047 1 91.25 455 ALA B CA 1
ATOM 7535 C C . ALA B 1 455 ? -14.836 -27.609 3.484 1 91.25 455 ALA B C 1
ATOM 7537 O O . ALA B 1 455 ? -15.656 -27.859 2.598 1 91.25 455 ALA B O 1
ATOM 7538 N N . ALA B 1 456 ? -14.07 -28.5 4.082 1 92.88 456 ALA B N 1
ATOM 7539 C CA . ALA B 1 456 ? -14.055 -29.875 3.6 1 92.88 456 ALA B CA 1
ATOM 7540 C C . ALA B 1 456 ? -15.461 -30.484 3.631 1 92.88 456 ALA B C 1
ATOM 7542 O O . ALA B 1 456 ? -15.836 -31.234 2.734 1 92.88 456 ALA B O 1
ATOM 7543 N N . ASP B 1 457 ? -16.203 -30.109 4.605 1 93.44 457 ASP B N 1
ATOM 7544 C CA . ASP B 1 457 ? -17.516 -30.719 4.793 1 93.44 457 ASP B CA 1
ATOM 7545 C C . ASP B 1 457 ? -18.547 -30.078 3.871 1 93.44 457 ASP B C 1
ATOM 7547 O O . ASP B 1 457 ? -19.672 -30.578 3.746 1 93.44 457 ASP B O 1
ATOM 7551 N N . GLN B 1 458 ? -18.203 -29.047 3.213 1 95.06 458 GLN B N 1
ATOM 7552 C CA . GLN B 1 458 ? -19.125 -28.375 2.293 1 95.06 458 GLN B CA 1
ATOM 7553 C C . GLN B 1 458 ? -18.875 -28.828 0.854 1 95.06 458 GLN B C 1
ATOM 7555 O O . GLN B 1 458 ? -19.688 -28.531 -0.033 1 95.06 458 GLN B O 1
ATOM 7560 N N . ILE B 1 459 ? -17.828 -29.562 0.574 1 97.25 459 ILE B N 1
ATOM 7561 C CA . ILE B 1 459 ? -17.375 -29.875 -0.776 1 97.25 459 ILE B CA 1
ATOM 7562 C C . ILE B 1 459 ? -18.438 -30.688 -1.504 1 97.25 459 ILE B C 1
ATOM 7564 O O . ILE B 1 459 ? -18.844 -30.344 -2.623 1 97.25 459 ILE B O 1
ATOM 7568 N N . ASP B 1 460 ? -18.969 -31.656 -0.834 1 97.19 460 ASP B N 1
ATOM 7569 C CA . ASP B 1 460 ? -19.938 -32.531 -1.49 1 97.19 460 ASP B CA 1
ATOM 7570 C C . ASP B 1 460 ? -21.234 -31.766 -1.781 1 97.19 460 ASP B C 1
ATOM 7572 O O . ASP B 1 460 ? -21.812 -31.906 -2.865 1 97.19 460 ASP B O 1
ATOM 7576 N N . GLU B 1 461 ? -21.672 -31.047 -0.798 1 97.19 461 GLU B N 1
ATOM 7577 C CA . GLU B 1 461 ? -22.859 -30.219 -1.005 1 97.19 461 GLU B CA 1
ATOM 7578 C C . GLU B 1 461 ? -22.641 -29.203 -2.123 1 97.19 461 GLU B C 1
ATOM 7580 O O . GLU B 1 461 ? -23.531 -29.016 -2.967 1 97.19 461 GLU B O 1
ATOM 7585 N N . GLY B 1 462 ? -21.547 -28.609 -2.084 1 97.56 462 GLY B N 1
ATOM 7586 C CA . GLY B 1 462 ? -21.219 -27.641 -3.119 1 97.56 462 GLY B CA 1
ATOM 7587 C C . GLY B 1 462 ? -21.188 -28.234 -4.512 1 97.56 462 GLY B C 1
ATOM 7588 O O . GLY B 1 462 ? -21.703 -27.641 -5.461 1 97.56 462 GLY B O 1
ATOM 7589 N N . THR B 1 463 ? -20.641 -29.391 -4.637 1 97.5 463 THR B N 1
ATOM 7590 C CA . THR B 1 463 ? -20.562 -30.062 -5.926 1 97.5 463 THR B CA 1
ATOM 7591 C C . THR B 1 463 ? -21.938 -30.469 -6.41 1 97.5 463 THR B C 1
ATOM 7593 O O . THR B 1 463 ? -22.234 -30.422 -7.605 1 97.5 463 THR B O 1
ATOM 7596 N N . ALA B 1 464 ? -22.781 -30.875 -5.492 1 96.94 464 ALA B N 1
ATOM 7597 C CA . ALA B 1 464 ? -24.156 -31.234 -5.844 1 96.94 464 ALA B CA 1
ATOM 7598 C C . ALA B 1 464 ? -24.906 -30.031 -6.387 1 96.94 464 ALA B C 1
ATOM 7600 O O . ALA B 1 464 ? -25.625 -30.125 -7.383 1 96.94 464 ALA B O 1
ATOM 7601 N N . LYS B 1 465 ? -24.766 -28.969 -5.719 1 97.12 465 LYS B N 1
ATOM 7602 C CA . LYS B 1 465 ? -25.406 -27.734 -6.168 1 97.12 465 LYS B CA 1
ATOM 7603 C C . LYS B 1 465 ? -24.859 -27.281 -7.52 1 97.12 465 LYS B C 1
ATOM 7605 O O . LYS B 1 465 ? -25.594 -26.781 -8.359 1 97.12 465 LYS B O 1
ATOM 7610 N N . LEU B 1 466 ? -23.609 -27.5 -7.68 1 97.38 466 LEU B N 1
ATOM 7611 C CA . LEU B 1 466 ? -22.984 -27.156 -8.961 1 97.38 466 LEU B CA 1
ATOM 7612 C C . LEU B 1 466 ? -23.531 -28.047 -10.078 1 97.38 466 LEU B C 1
ATOM 7614 O O . LEU B 1 466 ? -23.766 -27.562 -11.195 1 97.38 466 LEU B O 1
ATOM 7618 N N . TYR B 1 467 ? -23.703 -29.266 -9.766 1 96.94 467 TYR B N 1
ATOM 7619 C CA . TYR B 1 467 ? -24.297 -30.188 -10.727 1 96.94 467 TYR B CA 1
ATOM 7620 C C . TYR B 1 467 ? -25.672 -29.703 -11.164 1 96.94 467 TYR B C 1
ATOM 7622 O O . TYR B 1 467 ? -26 -29.719 -12.359 1 96.94 467 TYR B O 1
ATOM 7630 N N . GLU B 1 468 ? -26.484 -29.297 -10.195 1 96.44 468 GLU B N 1
ATOM 7631 C CA . GLU B 1 468 ? -27.812 -28.766 -10.5 1 96.44 468 GLU B CA 1
ATOM 7632 C C . GLU B 1 468 ? -27.719 -27.531 -11.383 1 96.44 468 GLU B C 1
ATOM 7634 O O . GLU B 1 468 ? -28.562 -27.328 -12.266 1 96.44 468 GLU B O 1
ATOM 7639 N N . ALA B 1 469 ? -26.766 -26.75 -11.117 1 96.94 469 ALA B N 1
ATOM 7640 C CA . ALA B 1 469 ? -26.594 -25.516 -11.891 1 96.94 469 ALA B CA 1
ATOM 7641 C C . ALA B 1 469 ? -26.188 -25.812 -13.32 1 96.94 469 ALA B C 1
ATOM 7643 O O . ALA B 1 469 ? -26.625 -25.141 -14.258 1 96.94 469 ALA B O 1
ATOM 7644 N N . VAL B 1 470 ? -25.406 -26.812 -13.523 1 96.81 470 VAL B N 1
ATOM 7645 C CA . VAL B 1 470 ? -24.812 -27.125 -14.828 1 96.81 470 VAL B CA 1
ATOM 7646 C C . VAL B 1 470 ? -25.766 -28.016 -15.617 1 96.81 470 VAL B C 1
ATOM 7648 O O . VAL B 1 470 ? -25.953 -27.828 -16.828 1 96.81 470 VAL B O 1
ATOM 7651 N N . CYS B 1 471 ? -26.391 -29 -14.922 1 93.06 471 CYS B N 1
ATOM 7652 C CA . CYS B 1 471 ? -27.109 -30.047 -15.633 1 93.06 471 CYS B CA 1
ATOM 7653 C C . CYS B 1 471 ? -28.578 -30.094 -15.211 1 93.06 471 CYS B C 1
ATOM 7655 O O . CYS B 1 471 ? -29.406 -30.672 -15.906 1 93.06 471 CYS B O 1
ATOM 7657 N N . GLY B 1 472 ? -28.859 -29.562 -14.016 1 86.12 472 GLY B N 1
ATOM 7658 C CA . GLY B 1 472 ? -30.188 -29.719 -13.469 1 86.12 472 GLY B CA 1
ATOM 7659 C C . GLY B 1 472 ? -31.281 -29.156 -14.359 1 86.12 472 GLY B C 1
ATOM 7660 O O . GLY B 1 472 ? -31.031 -28.234 -15.133 1 86.12 472 GLY B O 1
ATOM 7661 N N . ASP B 1 473 ? -32.531 -29.906 -14.414 1 73.5 473 ASP B N 1
ATOM 7662 C CA . ASP B 1 473 ? -33.688 -29.484 -15.172 1 73.5 473 ASP B CA 1
ATOM 7663 C C . ASP B 1 473 ? -34.344 -28.25 -14.555 1 73.5 473 ASP B C 1
ATOM 7665 O O . ASP B 1 473 ? -34.188 -28 -13.359 1 73.5 473 ASP B O 1
ATOM 7669 N N . GLU B 1 474 ? -34.625 -27.031 -15.312 1 53.22 474 GLU B N 1
ATOM 7670 C CA . GLU B 1 474 ? -35.375 -25.859 -14.859 1 53.22 474 GLU B CA 1
ATOM 7671 C C . GLU B 1 474 ? -36.625 -26.281 -14.125 1 53.22 474 GLU B C 1
ATOM 7673 O O . GLU B 1 474 ? -37.562 -26.781 -14.734 1 53.22 474 GLU B O 1
ATOM 7678 N N . LYS B 1 475 ? -36.844 -27.219 -13.359 1 41.22 475 LYS B N 1
ATOM 7679 C CA . LYS B 1 475 ? -38.219 -27.25 -12.859 1 41.22 475 LYS B CA 1
ATOM 7680 C C . LYS B 1 475 ? -38.594 -25.922 -12.227 1 41.22 475 LYS B C 1
ATOM 7682 O O . LYS B 1 475 ? -38.156 -25.578 -11.141 1 41.22 475 LYS B O 1
ATOM 7687 N N . LEU B 1 476 ? -38.438 -24.703 -12.883 1 30.11 476 LEU B N 1
ATOM 7688 C CA . LEU B 1 476 ? -39.5 -23.859 -12.289 1 30.11 476 LEU B CA 1
ATOM 7689 C C . LEU B 1 476 ? -40.875 -24.406 -12.62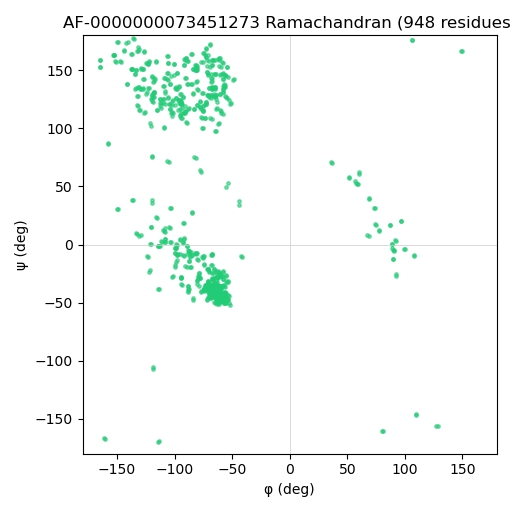5 1 30.11 476 LEU B C 1
ATOM 7691 O O . LEU B 1 476 ? -41.125 -24.797 -13.766 1 30.11 476 LEU B O 1
#

pLDDT: mean 92.4, std 7.97, range [30.11, 98.81]

InterPro domains:
  IPR000524 Transcription regulator HTH, GntR [PF00392] (16-78)
  IPR000524 Transcription regulator HTH, GntR [PS50949] (13-81)
  IPR000524 Transcription regulator HTH, GntR [SM00345] (19-78)
  IPR000524 Transcription regulator HTH, GntR [cd07377] (15-78)
  IPR004839 Aminotransferase, class I/classII, large domain [PF00155] (116-409)
  IPR015421 Pyridoxal phosphate-dependent transferase, major domain [G3DSA:3.40.640.10] (95-465)
  IPR015424 Pyridoxal phosphate-dependent transferase [SSF53383] (101-469)
  IPR036388 Winged helix-like DNA-binding domain superfamily [G3DSA:1.10.10.10] (1-92)
  IPR036390 Winged helix DNA-binding domain superfamily [SSF46785] (13-82)
  IPR051446 HTH-type transcriptional regulator with aminotransferase domain [PTHR46577] (10-470)

Radius of gyration: 31.86 Å; Cα contacts (8 Å, |Δi|>4): 1741; chains: 2; bounding box: 79×99×67 Å